Protein AF-G4WMX3-F1 (afdb_monomer_lite)

pLDDT: mean 87.72, std 11.26, range [29.7, 98.25]

Foldseek 3Di:
DDALVVLQPAKFKEKEWEFEDAARDTWIKIKIWIARAQQKIKIKMFIPRAADQWAVQVCQCVPPVVPQLRAHEDPLWASLQSRLPQQGKKKWKWWAWVVAKIKIKIWTWHDDRRYIYIYMYIYIPGGDCPDCGRVNFFDHKAKKKWKWADDDQFIKIWIWIWTAGPLLFIIIITMIMTMHRSDPDRGDTTHIWMKIKDKDWDDDPPDPGHIIMIMMGIYIGGPDDDDDPALVSLQPAKFKEWEWEFEDAPRDTWIKIKIKIARAAQKIKIKMFIPRAADQWAVQVCPCVPPVPVQSRAHEDPQWPSQQSRLPQQGKKKWKWWAWVVAKIKIKIWTWHDDRRYIYIYMYIYIPGGDCPDCGRVNQWDHKAKWKWKWADDDQAIKIWTWIWTAGNVRDIIIITMIMDMHRSDPDRGDYTHIWMKTKDKDWDDDPPDPGNMIMMMMGIYIDHPDPPPPDPALVVLQPAKFKEKEWEFEDAANDTWIKIKIKIARAAQKIKIKMFIPRAADQWAVQVCQCVPPVVPQLRAAEDPQWASQQSRLPQQGKKKWKWKAWVVAKIKIKIWTWHDDRRYIYIYMYIYIDGGDCPDCGRVNQWDHKAKKKWKWADDDQAIKIWIWIWTAGNVRDIIIITMIMDMHRSDPDRTDYTHIWIKIKDKDWDDDPPDPGNMIIIMMGIYIDGPCVCDQLVVLQPAKFKEWEWEFEDAANDTWIKIKIKIARAAQKIKIKMFIPRFADQWAVQVCQCVPPVVPQSRAHEDPQWASQQSRLPQQGKKKWKWKDKDVAKIKIKIWTWHDDRRYIYIYMYIYIDGGDCPDCGRVNFFDHKAKKKWKWADDDQGIKIWIWIWTQGPSNHIIIMTMIMDMHRRDPDRGDTTHIWMKIKGKDWDDDPPDPGHIIMIMMGMYIDHPNPD

InterPro domains:
  IPR000786 Green fluorescent protein, GFP [PR01229] (683-707)
  IPR000786 Green fluorescent protein, GFP [PR01229] (763-785)
  IPR000786 Green fluorescent protein, GFP [PR01229] (847-866)
  IPR000786 Green fluorescent protein, GFP [PR01229] (867-885)
  IPR000786 Green fluorescent protein, GFP [PR01229] (888-906)
  IPR009017 Green fluorescent protein [G3DSA:2.40.155.10] (1-144)
  IPR009017 Green fluorescent protein [G3DSA:2.40.155.10] (228-454)
  IPR009017 Green fluorescent protein [G3DSA:2.40.155.10] (455-681)
  IPR009017 Green fluorescent protein [G3DSA:2.40.155.10] (682-905)
  IPR009017 Green fluorescent protein [SSF54511] (4-222)
  IPR009017 Green fluorescent protein [SSF54511] (230-448)
  IPR009017 Green fluorescent protein [SSF54511] (458-677)
  IPR009017 Green fluorescent protein [SSF54511] (677-902)
  IPR011584 Green fluorescent protein-related [PF01353] (12-222)
  IPR011584 Green fluorescent protein-related [PF01353] (239-447)
  IPR011584 Green fluorescent protein-related [PF01353] (467-678)
  IPR011584 Green fluorescent protein-related [PF01353] (692-901)

Radius of gyration: 36.63 Å; chains: 1; bounding box: 91×90×98 Å

Organism: NCBI:txid1088796

Sequence (906 aa):
METGRALFSKPMTCQTEIDGEINGNKFKVVGNGDSPGGGDFSIHAYCTTGELPMSWVVLGSPLQYGFHMFSGYPDDIIHYFQECFPEGYILTRSLRFEYDGTLTTTHHYSLEGNCVKAKVTLKGEGFDPNGPTMTKEFEEQHPSQVQIFPHGSGIRLLSNVVFKKKDGTTQLALQDCSVKPLGSRDVPLPNVHFLRTQIIQKKDDSDKRDHVVQREIAIAEHPFLVDNTRGRALFSNSMTSKTEIDGEINGKKFKVVGEGDSPGGGDFTIRAYCTTGELPMSWVVMGSPLQYGFHMLSHYPDDIVHYFQECFPEGYTLTRKLRFEGDGTLTTHHRYELAGTCVKAKVSLTGESFDPSGPTMTKTFVEQLPNQVQVFPHADGIRLLSDVVFVKNDGTTQIAHQDCSVKPLATRKITLPRFHFLHTQISQWKDRSDKRDHVVQREVSKAELPFLVENAVQGRALFSNPMTSKTEIDGEINGKKFKVVGEGDSPGGGDFTMHAYCTTGELPMSWVVMGSPLQYGFHMFSHYPDEIVHYFQECFPEGYTLTRTLRFEGDGTLTTHHQYQLAGTCVKAKVSLKGESFDLNGPTMTKTFVEQLPSQVQVFPHADGIRLLSDVVFVKNDGTTQIAYQDCTVKPLGTRKISLPEFHFLHVQISQRKDSSDPRDHVVQREVAKAQHAVMVKTGRALFSKPMTSKTDIDGEINGQKFRVIGEGKSPGGGDYTMNAYCASGKLPMSWVVLGSPLQYGFHMFAHYPEDIIHFFEECFPEGYTLTRTLRFENDGTLTTHHKYELIGTCMEAKVTLNGVGFDPDGPTMTDGFVEQLAGQMLIYPYGDGIRLVSTVLYVKKDGSTQVGFQDSKLVPVGKRKITQPKVHFVLTQILQKKDASDKRDHVIQREVSRAWYAEHV

Structure (mmCIF, N/CA/C/O backbone):
data_AF-G4WMX3-F1
#
_entry.id   AF-G4WMX3-F1
#
loop_
_atom_site.group_PDB
_atom_site.id
_atom_site.type_symbol
_atom_site.label_atom_id
_atom_site.label_alt_id
_atom_site.label_comp_id
_atom_site.label_asym_id
_atom_site.label_entity_id
_atom_site.label_seq_id
_atom_site.pdbx_PDB_ins_code
_atom_site.Cartn_x
_atom_site.Cartn_y
_atom_site.Cartn_z
_atom_site.occupancy
_atom_site.B_iso_or_equiv
_atom_site.auth_seq_id
_atom_site.auth_comp_id
_atom_site.auth_asym_id
_atom_site.auth_atom_id
_atom_site.pdbx_PDB_model_num
ATOM 1 N N . MET A 1 1 ? 33.085 -16.178 -13.988 1.00 50.34 1 MET A N 1
ATOM 2 C CA . MET A 1 1 ? 32.169 -17.153 -14.614 1.00 50.34 1 MET A CA 1
ATOM 3 C C . MET A 1 1 ? 31.300 -16.378 -15.581 1.00 50.34 1 MET A C 1
ATOM 5 O O . MET A 1 1 ? 30.995 -15.230 -15.275 1.00 50.34 1 MET A O 1
ATOM 9 N N . GLU A 1 2 ? 30.987 -16.941 -16.746 1.00 58.97 2 GLU A N 1
ATOM 10 C CA . GLU A 1 2 ? 29.976 -16.354 -17.635 1.00 58.97 2 GLU A CA 1
ATOM 11 C C . GLU A 1 2 ? 28.640 -16.261 -16.881 1.00 58.97 2 GLU A C 1
ATOM 13 O O . GLU A 1 2 ? 28.331 -17.144 -16.080 1.00 58.97 2 GLU A O 1
ATOM 18 N N . THR A 1 3 ? 27.889 -15.172 -17.068 1.00 75.94 3 THR A N 1
ATOM 19 C CA . THR A 1 3 ? 26.543 -15.045 -16.489 1.00 75.94 3 THR A CA 1
ATOM 20 C C . THR A 1 3 ? 25.619 -16.084 -17.113 1.00 75.94 3 THR A C 1
ATOM 22 O O . THR A 1 3 ? 25.857 -16.527 -18.242 1.00 75.94 3 THR A O 1
ATOM 25 N N . GLY A 1 4 ? 24.540 -16.444 -16.415 1.00 80.62 4 GLY A N 1
ATOM 26 C CA . GLY A 1 4 ? 23.550 -17.374 -16.953 1.00 80.62 4 GLY A CA 1
ATOM 27 C C . GLY A 1 4 ? 23.079 -16.948 -18.342 1.00 80.62 4 GLY A C 1
ATOM 28 O O . GLY A 1 4 ? 23.112 -17.728 -19.288 1.00 80.62 4 GLY A O 1
ATOM 29 N N . ARG A 1 5 ? 22.788 -15.656 -18.514 1.00 83.44 5 ARG A N 1
ATOM 30 C CA . ARG A 1 5 ? 22.384 -15.066 -19.796 1.00 83.44 5 ARG A CA 1
ATOM 31 C C . ARG A 1 5 ? 23.387 -15.248 -20.942 1.00 83.44 5 ARG A C 1
ATOM 33 O O . ARG A 1 5 ? 22.982 -15.419 -22.091 1.00 83.44 5 ARG A O 1
ATOM 40 N N . ALA A 1 6 ? 24.689 -15.239 -20.656 1.00 86.12 6 ALA A N 1
ATOM 41 C CA . ALA A 1 6 ? 25.714 -15.450 -21.676 1.00 86.12 6 ALA A CA 1
ATOM 42 C C . ALA A 1 6 ? 25.691 -16.889 -22.225 1.00 86.12 6 ALA A C 1
ATOM 44 O O . ALA A 1 6 ? 25.857 -17.076 -23.434 1.00 86.12 6 ALA A O 1
ATOM 45 N N . LEU A 1 7 ? 25.395 -17.884 -21.376 1.00 87.69 7 LEU A N 1
ATOM 46 C CA . LEU A 1 7 ? 25.299 -19.297 -21.774 1.00 87.69 7 LEU A CA 1
ATOM 47 C C . LEU A 1 7 ? 24.180 -19.544 -22.797 1.00 87.69 7 LEU A C 1
ATOM 49 O O . LEU A 1 7 ? 24.335 -20.376 -23.686 1.00 87.69 7 LEU A O 1
ATOM 53 N N . PHE A 1 8 ? 23.083 -18.788 -22.709 1.00 90.06 8 PHE A N 1
ATOM 54 C CA . PHE A 1 8 ? 21.906 -18.920 -23.581 1.00 90.06 8 PHE A CA 1
ATOM 55 C C . PHE A 1 8 ? 21.890 -17.919 -24.750 1.00 90.06 8 PHE A C 1
ATOM 57 O O . PHE A 1 8 ? 20.877 -17.767 -25.427 1.00 90.06 8 PHE A O 1
ATOM 64 N N . SER A 1 9 ? 23.008 -17.238 -25.022 1.00 85.81 9 SER A N 1
ATOM 65 C CA . SER A 1 9 ? 23.130 -16.294 -26.149 1.00 85.81 9 SER A CA 1
ATOM 66 C C . SER A 1 9 ? 23.208 -16.967 -27.530 1.00 85.81 9 SER A C 1
ATOM 68 O O . SER A 1 9 ? 23.192 -16.288 -28.557 1.00 85.81 9 SER A O 1
ATOM 70 N N . LYS A 1 10 ? 23.314 -18.300 -27.566 1.00 85.81 10 LYS A N 1
ATOM 71 C CA . LYS A 1 10 ? 23.402 -19.130 -28.774 1.00 85.81 10 LYS A CA 1
ATOM 72 C C . LYS A 1 10 ? 22.276 -20.168 -28.777 1.00 85.81 10 LYS A C 1
ATOM 74 O O . LYS A 1 10 ? 21.759 -20.473 -27.704 1.00 85.81 10 LYS A O 1
ATOM 79 N N . PRO A 1 11 ? 21.932 -20.752 -29.940 1.00 91.25 11 PRO A N 1
ATOM 80 C CA . PRO A 1 11 ? 20.969 -21.843 -30.007 1.00 91.25 11 PRO A CA 1
ATOM 81 C C . PRO A 1 11 ? 21.332 -22.997 -29.067 1.00 91.25 11 PRO A C 1
ATOM 83 O O . PRO A 1 11 ? 22.486 -23.438 -29.022 1.00 91.25 11 PRO A O 1
ATOM 86 N N . MET A 1 12 ? 20.331 -23.490 -28.344 1.00 94.00 12 MET A N 1
ATOM 87 C CA . MET A 1 12 ? 20.460 -24.548 -27.343 1.00 94.00 12 MET A CA 1
ATOM 88 C C . MET A 1 12 ? 19.617 -25.755 -27.734 1.00 94.00 12 MET A C 1
ATOM 90 O O . MET A 1 12 ? 18.603 -25.632 -28.416 1.00 94.00 12 MET A O 1
ATOM 94 N N . THR A 1 13 ? 20.020 -26.930 -27.261 1.00 95.25 13 THR A N 1
ATOM 95 C CA . THR A 1 13 ? 19.205 -28.149 -27.352 1.00 95.25 13 THR A CA 1
ATOM 96 C C . THR A 1 13 ? 18.626 -28.497 -25.989 1.00 95.25 13 THR A C 1
ATOM 98 O O . THR A 1 13 ? 19.127 -28.042 -24.954 1.00 95.25 13 THR A O 1
ATOM 101 N N . CYS A 1 14 ? 17.573 -29.307 -25.962 1.00 93.81 14 CYS A N 1
ATOM 102 C CA . CYS A 1 14 ? 17.034 -29.847 -24.728 1.00 93.81 14 CYS A CA 1
ATOM 103 C C . CYS A 1 14 ? 16.668 -31.325 -24.832 1.00 93.81 14 CYS A C 1
ATOM 105 O O . CYS A 1 14 ? 16.343 -31.849 -25.900 1.00 93.81 14 CYS A O 1
ATOM 107 N N . GLN A 1 15 ? 16.713 -31.997 -23.687 1.00 95.44 15 GLN A N 1
ATOM 108 C CA . GLN A 1 15 ? 16.208 -33.350 -23.516 1.00 95.44 15 GLN A CA 1
ATOM 109 C C . GLN A 1 15 ? 15.372 -33.435 -22.252 1.00 95.44 15 GLN A C 1
ATOM 111 O O . GLN A 1 15 ? 15.766 -32.907 -21.214 1.00 95.44 15 GLN A O 1
ATOM 116 N N . THR A 1 16 ? 14.242 -34.125 -22.343 1.00 94.94 16 THR A N 1
ATOM 117 C CA . THR A 1 16 ? 13.321 -34.332 -21.226 1.00 94.94 16 THR A CA 1
ATOM 118 C C . THR A 1 16 ? 13.091 -35.814 -21.012 1.00 94.94 16 THR A C 1
ATOM 120 O O . THR A 1 16 ? 12.809 -36.537 -21.965 1.00 94.94 16 THR A O 1
ATOM 123 N N . GLU A 1 17 ? 13.152 -36.247 -19.760 1.00 96.88 17 GLU A N 1
ATOM 124 C CA . GLU A 1 17 ? 12.736 -37.573 -19.314 1.00 96.88 17 GLU A CA 1
ATOM 125 C C . GLU A 1 17 ? 11.679 -37.404 -18.220 1.00 96.88 17 GLU A C 1
ATOM 127 O O . GLU A 1 17 ? 11.943 -36.776 -17.194 1.00 96.88 17 GLU A O 1
ATOM 132 N N . ILE A 1 18 ? 10.480 -37.947 -18.439 1.00 97.31 18 ILE A N 1
ATOM 133 C CA . ILE A 1 18 ? 9.383 -37.929 -17.466 1.00 97.31 18 ILE A CA 1
ATOM 134 C C . ILE A 1 18 ? 9.131 -39.350 -16.973 1.00 97.31 18 ILE A C 1
ATOM 136 O O . ILE A 1 18 ? 8.742 -40.215 -17.759 1.00 97.31 18 ILE A O 1
ATOM 140 N N . ASP A 1 19 ? 9.289 -39.555 -15.669 1.00 97.81 19 ASP A N 1
ATOM 141 C CA . ASP A 1 19 ? 8.781 -40.713 -14.937 1.00 97.81 19 ASP A CA 1
ATOM 142 C C . ASP A 1 19 ? 7.435 -40.333 -14.305 1.00 97.81 19 ASP A C 1
ATOM 144 O O . ASP A 1 19 ? 7.376 -39.541 -13.358 1.00 97.81 19 ASP A O 1
ATOM 148 N N . GLY A 1 20 ? 6.344 -40.855 -14.870 1.00 97.31 20 GLY A N 1
ATOM 149 C CA . GLY A 1 20 ? 4.984 -40.449 -14.533 1.00 97.31 20 GLY A CA 1
ATOM 150 C C . GLY A 1 20 ? 4.131 -41.564 -13.939 1.00 97.31 20 GLY A C 1
ATOM 151 O O . GLY A 1 20 ? 4.250 -42.732 -14.307 1.00 97.31 20 GLY A O 1
ATOM 152 N N . GLU A 1 21 ? 3.220 -41.186 -13.049 1.00 97.69 21 GLU A N 1
ATOM 153 C CA . GLU A 1 21 ? 2.125 -42.025 -12.567 1.00 97.69 21 GLU A CA 1
ATOM 154 C C . GLU A 1 21 ? 0.836 -41.198 -12.514 1.00 97.69 21 GLU A C 1
ATOM 156 O O . GLU A 1 21 ? 0.836 -40.105 -11.954 1.00 97.69 21 GLU A O 1
ATOM 161 N N . ILE A 1 22 ? -0.268 -41.699 -13.075 1.00 96.88 22 ILE A N 1
ATOM 162 C CA . ILE A 1 22 ? -1.593 -41.070 -12.956 1.00 96.88 22 ILE A CA 1
ATOM 163 C C . ILE A 1 22 ? -2.653 -42.104 -12.584 1.00 96.88 22 ILE A C 1
ATOM 165 O O . ILE A 1 22 ? -2.822 -43.110 -13.276 1.00 96.88 22 ILE A O 1
ATOM 169 N N . ASN A 1 23 ? -3.349 -41.881 -11.465 1.00 95.06 23 ASN A N 1
ATOM 170 C CA . ASN A 1 23 ? -4.307 -42.834 -10.890 1.00 95.06 23 ASN A CA 1
ATOM 171 C C . ASN A 1 23 ? -3.745 -44.275 -10.810 1.00 95.06 23 ASN A C 1
ATOM 173 O O . ASN A 1 23 ? -4.431 -45.244 -11.130 1.00 95.06 23 ASN A O 1
ATOM 177 N N . GLY A 1 24 ? -2.468 -44.418 -10.440 1.00 93.62 24 GLY A N 1
ATOM 178 C CA . GLY A 1 24 ? -1.765 -45.705 -10.364 1.00 93.62 24 GLY A CA 1
ATOM 179 C C . GLY A 1 24 ? -1.206 -46.243 -11.692 1.00 93.62 24 GLY A C 1
ATOM 180 O O . GLY A 1 24 ? -0.437 -47.204 -11.675 1.00 93.62 24 GLY A O 1
ATOM 181 N N . ASN A 1 25 ? -1.523 -45.633 -12.841 1.00 95.81 25 ASN A N 1
ATOM 182 C CA . ASN A 1 25 ? -0.978 -46.029 -14.143 1.00 95.81 25 ASN A CA 1
ATOM 183 C C . ASN A 1 25 ? 0.388 -45.379 -14.370 1.00 95.81 25 ASN A C 1
ATOM 185 O O . ASN A 1 25 ? 0.482 -44.161 -14.528 1.00 95.81 25 ASN A O 1
ATOM 189 N N . LYS A 1 26 ? 1.445 -46.195 -14.404 1.00 97.50 26 LYS A N 1
ATOM 190 C CA . LYS A 1 26 ? 2.820 -45.732 -14.629 1.00 97.50 26 LYS A CA 1
ATOM 191 C C . LYS A 1 26 ? 3.130 -45.599 -16.112 1.00 97.50 26 LYS A C 1
ATOM 193 O O . LYS A 1 26 ? 2.776 -46.472 -16.900 1.00 97.50 26 LYS A O 1
ATOM 198 N N . PHE A 1 27 ? 3.853 -44.547 -16.472 1.00 97.62 27 PHE A N 1
ATOM 199 C CA . PHE A 1 27 ? 4.292 -44.289 -17.836 1.00 97.62 27 PHE A CA 1
ATOM 200 C C . PHE A 1 27 ? 5.648 -43.578 -17.865 1.00 97.62 27 PHE A C 1
ATOM 202 O O . PHE A 1 27 ? 6.068 -42.965 -16.883 1.00 97.62 27 PHE A O 1
ATOM 209 N N . LYS A 1 28 ? 6.333 -43.650 -19.009 1.00 97.81 28 LYS A N 1
ATOM 210 C CA . LYS A 1 28 ? 7.567 -42.897 -19.262 1.00 97.81 28 LYS A CA 1
ATOM 211 C C . LYS A 1 28 ? 7.482 -42.130 -20.574 1.00 97.81 28 LYS A C 1
ATOM 213 O O . LYS A 1 28 ? 7.001 -42.669 -21.571 1.00 97.81 28 LYS A O 1
ATOM 218 N N . VAL A 1 29 ? 7.972 -40.893 -20.584 1.00 97.94 29 VAL A N 1
ATOM 219 C CA . VAL A 1 29 ? 8.059 -40.042 -21.784 1.00 97.94 29 VAL A CA 1
ATOM 220 C C . VAL A 1 29 ? 9.487 -39.552 -21.963 1.00 97.94 29 VAL A C 1
ATOM 222 O O . VAL A 1 29 ? 10.124 -39.136 -20.998 1.00 97.94 29 VAL A O 1
ATOM 225 N N . VAL A 1 30 ? 9.976 -39.585 -23.201 1.00 97.06 30 VAL A N 1
ATOM 226 C CA . VAL A 1 30 ? 11.268 -39.004 -23.583 1.00 97.06 30 VAL A CA 1
ATOM 227 C C . VAL A 1 30 ? 11.038 -37.974 -24.677 1.00 97.06 30 VAL A C 1
ATOM 229 O O . VAL A 1 30 ? 10.304 -38.246 -25.626 1.00 97.06 30 VAL A O 1
ATOM 232 N N . GLY A 1 31 ? 11.672 -36.809 -24.560 1.00 95.69 31 GLY A N 1
ATOM 233 C CA . GLY A 1 31 ? 11.604 -35.740 -25.549 1.00 95.69 31 GLY A CA 1
ATOM 234 C C . GLY A 1 31 ? 12.968 -35.171 -25.908 1.00 95.69 31 GLY A C 1
ATOM 235 O O . GLY A 1 31 ? 13.834 -35.044 -25.046 1.00 95.69 31 GLY A O 1
ATOM 236 N N . ASN A 1 32 ? 13.146 -34.819 -27.180 1.00 95.88 32 ASN A N 1
ATOM 237 C CA . ASN A 1 32 ? 14.310 -34.090 -27.684 1.00 95.88 32 ASN A CA 1
ATOM 238 C C . ASN A 1 32 ? 13.833 -32.817 -28.373 1.00 95.88 32 ASN A C 1
ATOM 240 O O . ASN A 1 32 ? 12.857 -32.855 -29.125 1.00 95.88 32 ASN A O 1
ATOM 244 N N . GLY A 1 33 ? 14.507 -31.705 -28.114 1.00 93.81 33 GLY A N 1
ATOM 245 C CA . GLY A 1 33 ? 14.102 -30.408 -28.623 1.00 93.81 33 GLY A CA 1
ATOM 246 C C . GLY A 1 33 ? 15.256 -29.444 -28.820 1.00 93.81 33 GLY A C 1
ATOM 247 O O . GLY A 1 33 ? 16.413 -29.735 -28.501 1.00 93.81 33 GLY A O 1
ATOM 248 N N . ASP A 1 34 ? 14.912 -28.281 -29.346 1.00 93.00 34 ASP A N 1
ATOM 249 C CA . ASP A 1 34 ? 15.830 -27.192 -29.626 1.00 93.00 34 ASP A CA 1
ATOM 250 C C . ASP A 1 34 ? 15.157 -25.830 -29.432 1.00 93.00 34 ASP A C 1
ATOM 252 O O . ASP A 1 34 ? 13.932 -25.686 -29.498 1.00 93.00 34 ASP A O 1
ATOM 256 N N . SER A 1 35 ? 15.986 -24.830 -29.142 1.00 92.44 35 SER A N 1
ATOM 257 C CA . SER A 1 35 ? 15.599 -23.430 -29.069 1.00 92.44 35 SER A CA 1
ATOM 258 C C . SER A 1 35 ? 16.606 -22.586 -29.849 1.00 92.44 35 SER A C 1
ATOM 260 O O . SER A 1 35 ? 17.789 -22.555 -29.485 1.00 92.44 35 SER A O 1
ATOM 262 N N . PRO A 1 36 ? 16.171 -21.850 -30.887 1.00 86.06 36 PRO A N 1
ATOM 263 C CA . PRO A 1 36 ? 17.003 -20.836 -31.531 1.00 86.06 36 PRO A CA 1
ATOM 264 C C . PRO A 1 36 ? 17.251 -19.599 -30.644 1.00 86.06 36 PRO A C 1
ATOM 266 O O . PRO A 1 36 ? 18.064 -18.753 -31.013 1.00 86.06 36 PRO A O 1
ATOM 269 N N . GLY A 1 37 ? 16.586 -19.494 -29.487 1.00 82.12 37 GLY A N 1
ATOM 270 C CA . GLY A 1 37 ? 16.586 -18.325 -28.607 1.00 82.12 37 GLY A CA 1
ATOM 271 C C . GLY A 1 37 ? 15.388 -17.399 -28.847 1.00 82.12 37 GLY A C 1
ATOM 272 O O . GLY A 1 37 ? 14.542 -17.643 -29.705 1.00 82.12 37 GLY A O 1
ATOM 273 N N . GLY A 1 38 ? 15.297 -16.321 -28.063 1.00 77.44 38 GLY A N 1
ATOM 274 C CA . GLY A 1 38 ? 14.273 -15.283 -28.248 1.00 77.44 38 GLY A CA 1
ATOM 275 C C . GLY A 1 38 ? 12.843 -15.680 -27.859 1.00 77.44 38 GLY A C 1
ATOM 276 O O . GLY A 1 38 ? 11.910 -14.985 -28.247 1.00 77.44 38 GLY A O 1
ATOM 277 N N . GLY A 1 39 ? 12.659 -16.758 -27.093 1.00 86.19 39 GLY A N 1
ATOM 278 C CA . GLY A 1 39 ? 11.340 -17.204 -26.642 1.00 86.19 39 GLY A CA 1
ATOM 279 C C . GLY A 1 39 ? 10.690 -18.294 -27.483 1.00 86.19 39 GLY A C 1
ATOM 280 O O . GLY A 1 39 ? 9.585 -18.691 -27.143 1.00 86.19 39 GLY A O 1
ATOM 281 N N . ASP A 1 40 ? 11.337 -18.783 -28.542 1.00 87.75 40 ASP A N 1
ATOM 282 C CA . ASP A 1 40 ? 10.828 -19.868 -29.391 1.00 87.75 40 ASP A CA 1
ATOM 283 C C . ASP A 1 40 ? 11.561 -21.176 -29.080 1.00 87.75 40 ASP A C 1
ATOM 285 O O . ASP A 1 40 ? 12.796 -21.203 -28.998 1.00 87.75 40 ASP A O 1
ATOM 289 N N . PHE A 1 41 ? 10.817 -22.264 -28.894 1.00 89.56 41 PHE A N 1
ATOM 290 C CA . PHE A 1 41 ? 11.403 -23.588 -28.728 1.00 89.56 41 PHE A CA 1
ATOM 291 C C . PHE A 1 41 ? 10.434 -24.717 -29.079 1.00 89.56 41 PHE A C 1
ATOM 293 O O . PHE A 1 41 ? 9.217 -24.618 -28.919 1.00 89.56 41 PHE A O 1
ATOM 300 N N . SER A 1 42 ? 10.989 -25.827 -29.562 1.00 92.31 42 SER A N 1
ATOM 301 C CA . SER A 1 42 ? 10.233 -26.995 -30.020 1.00 92.31 42 SER A CA 1
ATOM 302 C C . SER A 1 42 ? 10.770 -28.281 -29.397 1.00 92.31 42 SER A C 1
ATOM 304 O O . SER A 1 42 ? 11.966 -28.405 -29.157 1.00 92.31 42 SER A O 1
ATOM 306 N N . ILE A 1 43 ? 9.891 -29.244 -29.124 1.00 94.94 43 ILE A N 1
ATOM 307 C CA . ILE A 1 43 ? 10.246 -30.572 -28.618 1.00 94.94 43 ILE A CA 1
ATOM 308 C C . ILE A 1 43 ? 9.414 -31.634 -29.332 1.00 94.94 43 ILE A C 1
ATOM 310 O O . ILE A 1 43 ? 8.209 -31.481 -29.528 1.00 94.94 43 ILE A O 1
ATOM 314 N N . HIS A 1 44 ? 10.058 -32.735 -29.696 1.00 96.56 44 HIS A N 1
ATOM 315 C CA . HIS A 1 44 ? 9.399 -33.960 -30.119 1.00 96.56 44 HIS A CA 1
ATOM 316 C C . HIS A 1 44 ? 9.517 -34.975 -28.980 1.00 96.56 44 HIS A C 1
ATOM 318 O O . HIS A 1 44 ? 10.625 -35.395 -28.635 1.00 96.56 44 HIS A O 1
ATOM 324 N N . ALA A 1 45 ? 8.385 -35.344 -28.380 1.00 96.81 45 ALA A N 1
ATOM 325 C CA . ALA A 1 45 ? 8.310 -36.274 -27.260 1.00 96.81 45 ALA A CA 1
ATOM 326 C C . ALA A 1 45 ? 7.435 -37.488 -27.577 1.00 96.81 45 ALA A C 1
ATOM 328 O O . ALA A 1 45 ? 6.427 -37.362 -28.260 1.00 96.81 45 ALA A O 1
ATOM 329 N N . TYR A 1 46 ? 7.800 -38.658 -27.058 1.00 97.44 46 TYR A N 1
ATOM 330 C CA . TYR A 1 46 ? 7.041 -39.898 -27.232 1.00 97.44 46 TYR A CA 1
ATOM 331 C C . TYR A 1 46 ? 7.031 -40.739 -25.957 1.00 97.44 46 TYR A C 1
ATOM 333 O O . TYR A 1 46 ? 7.956 -40.681 -25.140 1.00 97.44 46 TYR A O 1
ATOM 341 N N . CYS A 1 47 ? 5.968 -41.522 -25.775 1.00 97.44 47 CYS A N 1
ATOM 342 C CA . CYS A 1 47 ? 5.836 -42.436 -24.651 1.00 97.44 47 CYS A CA 1
ATOM 343 C C . CYS A 1 47 ? 6.613 -43.731 -24.933 1.00 97.44 47 CYS A C 1
ATOM 345 O O . CYS A 1 47 ? 6.413 -44.394 -25.950 1.00 97.44 47 CYS A O 1
ATOM 347 N N . THR A 1 48 ? 7.535 -44.098 -24.041 1.00 97.00 48 THR A N 1
ATOM 348 C CA . THR A 1 48 ? 8.376 -45.302 -24.194 1.00 97.00 48 THR A CA 1
ATOM 349 C C . THR A 1 48 ? 7.719 -46.558 -23.629 1.00 97.00 48 THR A C 1
ATOM 351 O O . THR A 1 48 ? 8.172 -47.666 -23.904 1.00 97.00 48 THR A O 1
ATOM 354 N N . THR A 1 49 ? 6.640 -46.401 -22.861 1.00 95.62 49 THR A N 1
ATOM 355 C CA . THR A 1 49 ? 5.892 -47.492 -22.217 1.00 95.62 49 THR A CA 1
ATOM 356 C C . THR A 1 49 ? 4.621 -47.889 -22.971 1.00 95.62 49 THR A C 1
ATOM 358 O O . THR A 1 49 ? 3.813 -48.638 -22.432 1.00 95.62 49 THR A O 1
ATOM 361 N N . GLY A 1 50 ? 4.442 -47.418 -24.208 1.00 93.94 50 GLY A N 1
ATOM 362 C CA . GLY A 1 50 ? 3.264 -47.694 -25.031 1.00 93.94 50 GLY A CA 1
ATOM 363 C C . GLY A 1 50 ? 2.383 -46.461 -25.190 1.00 93.94 50 GLY A C 1
ATOM 364 O O . GLY A 1 50 ? 2.881 -45.390 -25.519 1.00 93.94 50 GLY A O 1
ATOM 365 N N . GLU A 1 51 ? 1.078 -46.626 -24.993 1.00 95.75 51 GLU A N 1
ATOM 366 C CA . GLU A 1 51 ? 0.114 -45.528 -25.058 1.00 95.75 51 GLU A CA 1
ATOM 367 C C . GLU A 1 51 ? 0.145 -44.701 -23.764 1.00 95.75 51 GLU A C 1
ATOM 369 O O . GLU A 1 51 ? 0.153 -45.249 -22.658 1.00 95.75 51 GLU A O 1
ATOM 374 N N . LEU A 1 52 ? 0.148 -43.373 -23.887 1.00 96.88 52 LEU A N 1
ATOM 375 C CA . LEU A 1 52 ? 0.089 -42.470 -22.746 1.00 96.88 52 LEU A CA 1
ATOM 376 C C . LEU A 1 52 ? -1.284 -42.609 -22.054 1.00 96.88 52 LEU A C 1
ATOM 378 O O . LEU A 1 52 ? -2.305 -42.496 -22.731 1.00 96.88 52 LEU A O 1
ATOM 382 N N . PRO A 1 53 ? -1.364 -42.804 -20.724 1.00 96.31 53 PRO A N 1
ATOM 383 C CA . PRO A 1 53 ? -2.634 -43.056 -20.027 1.00 96.31 53 PRO A CA 1
ATOM 384 C C . PRO A 1 53 ? -3.508 -41.805 -19.818 1.00 96.31 53 PRO A C 1
ATOM 386 O O . PRO A 1 53 ? -4.534 -41.880 -19.151 1.00 96.31 53 PRO A O 1
ATOM 389 N N . MET A 1 54 ? -3.106 -40.651 -20.353 1.00 95.50 54 MET A N 1
ATOM 390 C CA . MET A 1 54 ? -3.815 -39.375 -20.238 1.00 95.50 54 MET A CA 1
ATOM 391 C C . MET A 1 54 ? -3.632 -38.535 -21.506 1.00 95.50 54 MET A C 1
ATOM 393 O O . MET A 1 54 ? -2.866 -38.908 -22.397 1.00 95.50 54 MET A O 1
ATOM 397 N N . SER A 1 55 ? -4.326 -37.400 -21.606 1.00 95.81 55 SER A N 1
ATOM 398 C CA . SER A 1 55 ? -4.173 -36.481 -22.741 1.00 95.81 55 SER A CA 1
ATOM 399 C C . SER A 1 55 ? -2.755 -35.899 -22.848 1.00 95.81 55 SER A C 1
ATOM 401 O O . SER A 1 55 ? -2.211 -35.382 -21.871 1.00 95.81 55 SER A O 1
ATOM 403 N N . TRP A 1 56 ? -2.194 -35.881 -24.063 1.00 96.00 56 TRP A N 1
ATOM 404 C CA . TRP A 1 56 ? -0.943 -35.170 -24.370 1.00 96.00 56 TRP A CA 1
ATOM 405 C C . TRP A 1 56 ? -1.037 -33.662 -24.122 1.00 96.00 56 TRP A C 1
ATOM 407 O O . TRP A 1 56 ? -0.034 -33.040 -23.770 1.00 96.00 56 TRP A O 1
ATOM 417 N N . VAL A 1 57 ? -2.235 -33.081 -24.226 1.00 94.00 57 VAL A N 1
ATOM 418 C CA . VAL A 1 57 ? -2.457 -31.650 -23.977 1.00 94.00 57 VAL A CA 1
ATOM 419 C C . VAL A 1 57 ? -2.139 -31.294 -22.522 1.00 94.00 57 VAL A C 1
ATOM 421 O O . VAL A 1 57 ? -1.523 -30.267 -22.256 1.00 94.00 57 VAL A O 1
ATOM 424 N N . VAL A 1 58 ? -2.441 -32.189 -21.574 1.00 93.31 58 VAL A N 1
ATOM 425 C CA . VAL A 1 58 ? -2.117 -32.007 -20.146 1.00 93.31 58 VAL A CA 1
ATOM 426 C C . VAL A 1 58 ? -0.606 -32.075 -19.890 1.00 93.31 58 VAL A C 1
ATOM 428 O O . VAL A 1 58 ? -0.103 -31.418 -18.979 1.00 93.31 58 VAL A O 1
ATOM 431 N N . LEU A 1 59 ? 0.147 -32.808 -20.724 1.00 91.62 59 LEU A N 1
ATOM 432 C CA . LEU A 1 59 ? 1.614 -32.789 -20.698 1.00 91.62 59 LEU A CA 1
ATOM 433 C C . LEU A 1 59 ? 2.221 -31.514 -21.294 1.00 91.62 59 LEU A C 1
ATOM 435 O O . LEU A 1 59 ? 3.430 -31.326 -21.154 1.00 91.62 59 LEU A O 1
ATOM 439 N N . GLY A 1 60 ? 1.414 -30.616 -21.868 1.00 86.19 60 GLY A N 1
ATOM 440 C CA . GLY A 1 60 ? 1.870 -29.330 -22.389 1.00 86.19 60 GLY A CA 1
ATOM 441 C C . GLY A 1 60 ? 2.745 -28.577 -21.393 1.00 86.19 60 GLY A C 1
ATOM 442 O O . GLY A 1 60 ? 3.884 -28.205 -21.705 1.00 86.19 60 GLY A O 1
ATOM 443 N N . SER A 1 61 ? 2.251 -28.439 -20.158 1.00 82.44 61 SER A N 1
ATOM 444 C CA . SER A 1 61 ? 2.975 -27.711 -19.121 1.00 82.44 61 SER A CA 1
ATOM 445 C C . SER A 1 61 ? 4.212 -28.469 -18.604 1.00 82.44 61 SER A C 1
ATOM 447 O O . SER A 1 61 ? 5.287 -27.873 -18.499 1.00 82.44 61 SER A O 1
ATOM 449 N N . PRO A 1 62 ? 4.132 -29.777 -18.287 1.00 82.19 62 PRO A N 1
ATOM 450 C CA . PRO A 1 62 ? 5.302 -30.574 -17.912 1.00 82.19 62 PRO A CA 1
ATOM 451 C C . PRO A 1 62 ? 6.386 -30.760 -18.994 1.00 82.19 62 PRO A C 1
ATOM 453 O O . PRO A 1 62 ? 7.527 -31.017 -18.629 1.00 82.19 62 PRO A O 1
ATOM 456 N N . LEU A 1 63 ? 6.076 -30.659 -20.291 1.00 80.12 63 LEU A N 1
ATOM 457 C CA . LEU A 1 63 ? 7.058 -30.880 -21.366 1.00 80.12 63 LEU A CA 1
ATOM 458 C C . LEU A 1 63 ? 7.848 -29.629 -21.749 1.00 80.12 63 LEU A C 1
ATOM 460 O O . LEU A 1 63 ? 9.046 -29.731 -21.988 1.00 80.12 63 LEU A O 1
ATOM 464 N N . GLN A 1 64 ? 7.197 -28.469 -21.850 1.00 65.50 64 GLN A N 1
ATOM 465 C CA . GLN A 1 64 ? 7.833 -27.259 -22.387 1.00 65.50 64 GLN A CA 1
ATOM 466 C C . GLN A 1 64 ? 7.638 -26.034 -21.516 1.00 65.50 64 GLN A C 1
ATOM 468 O O . GLN A 1 64 ? 8.617 -25.345 -21.260 1.00 65.50 64 GLN A O 1
ATOM 473 N N . TYR A 1 65 ? 6.468 -25.864 -20.900 1.00 59.88 65 TYR A N 1
ATOM 474 C CA . TYR A 1 65 ? 6.233 -24.771 -19.951 1.00 59.88 65 TYR A CA 1
ATOM 475 C C . TYR A 1 65 ? 7.109 -24.903 -18.688 1.00 59.88 65 TYR A C 1
ATOM 477 O O . TYR A 1 65 ? 6.970 -24.164 -17.729 1.00 59.88 65 TYR A O 1
ATOM 485 N N . GLY A 1 66 ? 7.984 -25.903 -18.585 1.00 57.75 66 GLY A N 1
ATOM 486 C CA . GLY A 1 66 ? 9.045 -25.962 -17.579 1.00 57.75 66 GLY A CA 1
ATOM 487 C C . GLY A 1 66 ? 10.395 -25.379 -18.040 1.00 57.75 66 GLY A C 1
ATOM 488 O O . GLY A 1 66 ? 11.224 -25.021 -17.198 1.00 57.75 66 GLY A O 1
ATOM 489 N N . PHE A 1 67 ? 10.596 -25.195 -19.348 1.00 79.69 67 PHE A N 1
ATOM 490 C CA . PHE A 1 67 ? 11.803 -24.652 -19.979 1.00 79.69 67 PHE A CA 1
ATOM 491 C C . PHE A 1 67 ? 11.786 -23.122 -20.072 1.00 79.69 67 PHE A C 1
ATOM 493 O O . PHE A 1 67 ? 12.166 -22.518 -21.077 1.00 79.69 67 PHE A O 1
ATOM 500 N N . HIS A 1 68 ? 11.386 -22.461 -18.987 1.00 88.88 68 HIS A N 1
ATOM 501 C CA . HIS A 1 68 ? 11.302 -21.006 -18.955 1.00 88.88 68 HIS A CA 1
ATOM 502 C C . HIS A 1 68 ? 12.644 -20.310 -19.232 1.00 88.88 68 HIS A C 1
ATOM 504 O O . HIS A 1 68 ? 12.625 -19.164 -19.672 1.00 88.88 68 HIS A O 1
ATOM 510 N N . MET A 1 69 ? 13.793 -20.987 -19.076 1.00 92.06 69 MET A N 1
ATOM 511 C CA . MET A 1 69 ? 15.111 -20.463 -19.471 1.00 92.06 69 MET A CA 1
ATOM 512 C C . MET A 1 69 ? 15.235 -20.128 -20.967 1.00 92.06 69 MET A C 1
ATOM 514 O O . MET A 1 69 ? 16.106 -19.340 -21.329 1.00 92.06 69 MET A O 1
ATOM 518 N N . PHE A 1 70 ? 14.370 -20.669 -21.833 1.00 92.56 70 PHE A N 1
ATOM 519 C CA . PHE A 1 70 ? 14.327 -20.323 -23.260 1.00 92.56 70 PHE A CA 1
ATOM 520 C C . PHE A 1 70 ? 13.409 -19.140 -23.592 1.00 92.56 70 PHE A C 1
ATOM 522 O O . PHE A 1 70 ? 13.410 -18.673 -24.730 1.00 92.56 70 PHE A O 1
ATOM 529 N N . SER A 1 71 ? 12.673 -18.612 -22.610 1.00 92.00 71 SER A N 1
ATOM 530 C CA . SER A 1 71 ? 11.787 -17.456 -22.791 1.00 92.00 71 SER A CA 1
ATOM 531 C C . SER A 1 71 ? 12.553 -16.202 -23.218 1.00 92.00 71 SER A C 1
ATOM 533 O O . SER A 1 71 ? 13.672 -15.959 -22.756 1.00 92.00 71 SER A O 1
ATOM 535 N N . GLY A 1 72 ? 11.923 -15.363 -24.040 1.00 89.50 72 GLY A N 1
ATOM 536 C CA . GLY A 1 72 ? 12.454 -14.061 -24.434 1.00 89.50 72 GLY A CA 1
ATOM 537 C C . GLY A 1 72 ? 12.255 -13.033 -23.323 1.00 89.50 72 GLY A C 1
ATOM 538 O O . GLY A 1 72 ? 11.118 -12.746 -22.962 1.00 89.50 72 GLY A O 1
ATOM 539 N N . TYR A 1 73 ? 13.342 -12.477 -22.787 1.00 89.88 73 TYR A N 1
ATOM 540 C CA . TYR A 1 73 ? 13.306 -11.466 -21.725 1.00 89.88 73 TYR A CA 1
ATOM 541 C C . TYR A 1 73 ? 13.842 -10.113 -22.218 1.00 89.88 73 TYR A C 1
ATOM 543 O O . TYR A 1 73 ? 14.920 -10.088 -22.823 1.00 89.88 73 TYR A O 1
ATOM 551 N N . PRO A 1 74 ? 13.141 -8.997 -21.933 1.00 80.69 74 PRO A N 1
ATOM 552 C CA . PRO A 1 74 ? 13.704 -7.653 -22.023 1.00 80.69 74 PRO A CA 1
ATOM 553 C C . PRO A 1 74 ? 14.975 -7.504 -21.179 1.00 80.69 74 PRO A C 1
ATOM 555 O O . PRO A 1 74 ? 15.133 -8.170 -20.156 1.00 80.69 74 PRO A O 1
ATOM 558 N N . ASP A 1 75 ? 15.874 -6.604 -21.585 1.00 78.81 75 ASP A N 1
ATOM 559 C CA . ASP A 1 75 ? 17.179 -6.439 -20.930 1.00 78.81 75 ASP A CA 1
ATOM 560 C C . ASP A 1 75 ? 17.101 -6.007 -19.466 1.00 78.81 75 ASP A C 1
ATOM 562 O O . ASP A 1 75 ? 17.999 -6.328 -18.688 1.00 78.81 75 ASP A O 1
ATOM 566 N N . ASP A 1 76 ? 16.028 -5.318 -19.103 1.00 76.38 76 ASP A N 1
ATOM 567 C CA . ASP A 1 76 ? 15.773 -4.744 -17.789 1.00 76.38 76 ASP A CA 1
ATOM 568 C C . ASP A 1 76 ? 14.968 -5.661 -16.852 1.00 76.38 76 ASP A C 1
ATOM 570 O O . ASP A 1 76 ? 14.767 -5.316 -15.685 1.00 76.38 76 ASP A O 1
ATOM 574 N N . ILE A 1 77 ? 14.538 -6.840 -17.318 1.00 83.06 77 ILE A N 1
ATOM 575 C CA . ILE A 1 77 ? 13.953 -7.882 -16.467 1.00 83.06 77 ILE A CA 1
ATOM 576 C C . ILE A 1 77 ? 15.006 -8.959 -16.219 1.00 83.06 77 ILE A C 1
ATOM 578 O O . ILE A 1 77 ? 15.569 -9.541 -17.146 1.00 83.06 77 ILE A O 1
ATOM 582 N N . ILE A 1 78 ? 15.247 -9.270 -14.947 1.00 88.94 78 ILE A N 1
ATOM 583 C CA . ILE A 1 78 ? 16.182 -10.329 -14.563 1.00 88.94 78 ILE A CA 1
ATOM 584 C C . ILE A 1 78 ? 15.628 -11.680 -15.030 1.00 88.94 78 ILE A C 1
ATOM 586 O O . ILE A 1 78 ? 14.560 -12.116 -14.595 1.00 88.94 78 ILE A O 1
ATOM 590 N N . HIS A 1 79 ? 16.373 -12.360 -15.902 1.00 93.00 79 HIS A N 1
ATOM 591 C CA . HIS A 1 79 ? 16.014 -13.687 -16.400 1.00 93.00 79 HIS A CA 1
ATOM 592 C C . HIS A 1 79 ? 16.416 -14.768 -15.394 1.00 93.00 79 HIS A C 1
ATOM 594 O O . HIS A 1 79 ? 17.406 -15.479 -15.568 1.00 93.00 79 HIS A O 1
ATOM 600 N N . TYR A 1 80 ? 15.650 -14.863 -14.307 1.00 93.50 80 TYR A N 1
ATOM 601 C CA . TYR A 1 80 ? 15.958 -15.721 -13.159 1.00 93.50 80 TYR A CA 1
ATOM 602 C C . TYR A 1 80 ? 16.311 -17.165 -13.551 1.00 93.50 80 TYR A C 1
ATOM 604 O O . TYR A 1 80 ? 17.265 -17.737 -13.031 1.00 93.50 80 TYR A O 1
ATOM 612 N N . PHE A 1 81 ? 15.581 -17.741 -14.511 1.00 94.56 81 PHE A N 1
ATOM 613 C CA . PHE A 1 81 ? 15.791 -19.118 -14.961 1.00 94.56 81 PHE A CA 1
ATOM 614 C C . PHE A 1 81 ? 17.157 -19.324 -15.611 1.00 94.56 81 PHE A C 1
ATOM 616 O O . PHE A 1 81 ? 17.805 -20.332 -15.341 1.00 94.56 81 PHE A O 1
ATOM 623 N N . GLN A 1 82 ? 17.594 -18.388 -16.461 1.00 93.38 82 GLN A N 1
ATOM 624 C CA . GLN A 1 82 ? 18.933 -18.433 -17.049 1.00 93.38 82 GLN A CA 1
ATOM 625 C C . GLN A 1 82 ? 19.988 -18.181 -15.984 1.00 93.38 82 GLN A C 1
ATOM 627 O O . GLN A 1 82 ? 20.985 -18.896 -15.944 1.00 93.38 82 GLN A O 1
ATOM 632 N N . GLU A 1 83 ? 19.747 -17.224 -15.086 1.00 92.56 83 GLU A N 1
ATOM 633 C CA . GLU A 1 83 ? 20.670 -16.930 -13.998 1.00 92.56 83 GLU A CA 1
ATOM 634 C C . GLU A 1 83 ? 20.883 -18.133 -13.079 1.00 92.56 83 GLU A C 1
ATOM 636 O O . GLU A 1 83 ? 21.964 -18.254 -12.534 1.00 92.56 83 GLU A O 1
ATOM 641 N N . CYS A 1 84 ? 19.972 -19.099 -12.955 1.00 93.44 84 CYS A N 1
ATOM 642 C CA . CYS A 1 84 ? 20.244 -20.336 -12.209 1.00 93.44 84 CYS A CA 1
ATOM 643 C C . CYS A 1 84 ? 21.315 -21.257 -12.838 1.00 93.44 84 CYS A C 1
ATOM 645 O O . CYS A 1 84 ? 21.797 -22.166 -12.165 1.00 93.44 84 CYS A O 1
ATOM 647 N N . PHE A 1 85 ? 21.723 -21.052 -14.092 1.00 92.88 85 PHE A N 1
ATOM 648 C CA . PHE A 1 85 ? 22.744 -21.866 -14.766 1.00 92.88 85 PHE A CA 1
ATOM 649 C C . PHE A 1 85 ? 24.168 -21.326 -14.557 1.00 92.88 85 PHE A C 1
ATOM 651 O O . PHE A 1 85 ? 24.335 -20.120 -14.366 1.00 92.88 85 PHE A O 1
ATOM 658 N N . PRO A 1 86 ? 25.203 -22.190 -14.607 1.00 91.69 86 PRO A N 1
ATOM 659 C CA . PRO A 1 86 ? 25.201 -23.581 -15.099 1.00 91.69 86 PRO A CA 1
ATOM 660 C C . PRO A 1 86 ? 24.655 -24.653 -14.139 1.00 91.69 86 PRO A C 1
ATOM 662 O O . PRO A 1 86 ? 24.362 -25.757 -14.590 1.00 91.69 86 PRO A O 1
ATOM 665 N N . GLU A 1 87 ? 24.498 -24.356 -12.850 1.00 92.19 87 GLU A N 1
ATOM 666 C CA . GLU A 1 87 ? 24.068 -25.321 -11.825 1.00 92.19 87 GLU A CA 1
ATOM 667 C C . GLU A 1 87 ? 22.635 -25.824 -12.052 1.00 92.19 87 GLU A C 1
ATOM 669 O O . GLU A 1 87 ? 22.329 -26.977 -11.753 1.00 92.19 87 GLU A O 1
ATOM 674 N N . GLY A 1 88 ? 21.780 -24.971 -12.613 1.00 93.69 88 GLY A N 1
ATOM 675 C CA . GLY A 1 88 ? 20.389 -25.266 -12.922 1.00 93.69 88 GLY A CA 1
ATOM 676 C C . GLY A 1 88 ? 19.449 -25.007 -11.745 1.00 93.69 88 GLY A C 1
ATOM 677 O O . GLY A 1 88 ? 19.802 -24.361 -10.754 1.00 93.69 88 GLY A O 1
ATOM 678 N N . TYR A 1 89 ? 18.212 -25.482 -11.863 1.00 95.19 89 TYR A N 1
ATOM 679 C CA . TYR A 1 89 ? 17.159 -25.221 -10.883 1.00 95.19 89 TYR A CA 1
ATOM 680 C C . TYR A 1 89 ? 16.194 -26.395 -10.731 1.00 95.19 89 TYR A C 1
ATOM 682 O O . TYR A 1 89 ? 16.068 -27.254 -11.608 1.00 95.19 89 TYR A O 1
ATOM 690 N N . ILE A 1 90 ? 15.484 -26.400 -9.604 1.00 94.88 90 ILE A N 1
ATOM 691 C CA . ILE A 1 90 ? 14.333 -27.267 -9.365 1.00 94.88 90 ILE A CA 1
ATOM 692 C C . ILE A 1 90 ? 13.068 -26.444 -9.559 1.00 94.88 90 ILE A C 1
ATOM 694 O O . ILE A 1 90 ? 12.950 -25.360 -8.987 1.00 94.88 90 ILE A O 1
ATOM 698 N N . LEU A 1 91 ? 12.121 -26.974 -10.330 1.00 95.00 91 LEU A N 1
ATOM 699 C CA . LEU A 1 91 ? 10.766 -26.439 -10.446 1.00 95.00 91 LEU A CA 1
ATOM 700 C C . LEU A 1 91 ? 9.783 -27.469 -9.897 1.00 95.00 91 LEU A C 1
ATOM 702 O O . LEU A 1 91 ? 9.696 -28.581 -10.413 1.00 95.00 91 LEU A O 1
ATOM 706 N N . THR A 1 92 ? 9.024 -27.103 -8.870 1.00 93.31 92 THR A N 1
ATOM 707 C CA . THR A 1 92 ? 7.850 -27.869 -8.433 1.00 93.31 92 THR A CA 1
ATOM 708 C C . THR A 1 92 ? 6.592 -27.190 -8.940 1.00 93.31 92 THR A C 1
ATOM 710 O O . THR A 1 92 ? 6.540 -25.965 -9.032 1.00 93.31 92 THR A O 1
ATOM 713 N N . ARG A 1 93 ? 5.581 -27.976 -9.301 1.00 93.31 93 ARG A N 1
ATOM 714 C CA . ARG A 1 93 ? 4.335 -27.480 -9.886 1.00 93.31 93 ARG A CA 1
ATOM 715 C C . ARG A 1 93 ? 3.155 -28.312 -9.431 1.00 93.31 93 ARG A C 1
ATOM 717 O O . ARG A 1 93 ? 3.260 -29.535 -9.391 1.00 93.31 93 ARG A O 1
ATOM 724 N N . SER A 1 94 ? 2.036 -27.644 -9.178 1.00 89.94 94 SER A N 1
ATOM 725 C CA . SER A 1 94 ? 0.711 -28.238 -9.027 1.00 89.94 94 SER A CA 1
ATOM 726 C C . SER A 1 94 ? -0.239 -27.638 -10.066 1.00 89.94 94 SER A C 1
ATOM 728 O O . SER A 1 94 ? -0.312 -26.418 -10.194 1.00 89.94 94 SER A O 1
ATOM 730 N N . LEU A 1 95 ? -0.944 -28.490 -10.811 1.00 89.56 95 LEU A N 1
ATOM 731 C CA . LEU A 1 95 ? -2.098 -28.147 -11.645 1.00 89.56 95 LEU A CA 1
ATOM 732 C C . LEU A 1 95 ? -3.333 -28.786 -11.020 1.00 89.56 95 LEU A C 1
ATOM 734 O O . LEU A 1 95 ? -3.468 -30.010 -11.031 1.00 89.56 95 LEU A O 1
ATOM 738 N N . ARG A 1 96 ? -4.233 -27.963 -10.487 1.00 82.88 96 ARG A N 1
ATOM 739 C CA . ARG A 1 96 ? -5.503 -28.409 -9.900 1.00 82.88 96 ARG A CA 1
ATOM 740 C C . ARG A 1 96 ? -6.622 -28.182 -10.900 1.00 82.88 96 ARG A C 1
ATOM 742 O O . ARG A 1 96 ? -6.947 -27.026 -11.166 1.00 82.88 96 ARG A O 1
ATOM 749 N N . PHE A 1 97 ? -7.171 -29.257 -11.455 1.00 81.75 97 PHE A N 1
ATOM 750 C CA . PHE A 1 97 ? -8.248 -29.182 -12.435 1.00 81.75 97 PHE A CA 1
ATOM 751 C C . PHE A 1 97 ? -9.578 -28.925 -11.730 1.00 81.75 97 PHE A C 1
ATOM 753 O O . PHE A 1 97 ? -9.873 -29.503 -10.684 1.00 81.75 97 PHE A O 1
ATOM 760 N N . GLU A 1 98 ? -10.384 -28.032 -12.292 1.00 64.81 98 GLU A N 1
ATOM 761 C CA . GLU A 1 98 ? -11.701 -27.733 -11.746 1.00 64.81 98 GLU A CA 1
ATOM 762 C C . GLU A 1 98 ? -12.588 -28.988 -11.799 1.00 64.81 98 GLU A C 1
ATOM 764 O O . GLU A 1 98 ? -12.721 -29.613 -12.855 1.00 64.81 98 GLU A O 1
ATOM 769 N N . TYR A 1 99 ? -13.160 -29.350 -10.644 1.00 73.12 99 TYR A N 1
ATOM 770 C CA . TYR A 1 99 ? -14.001 -30.539 -10.427 1.00 73.12 99 TYR A CA 1
ATOM 771 C C . TYR A 1 99 ? -13.370 -31.882 -10.840 1.00 73.12 99 TYR A C 1
ATOM 773 O O . TYR A 1 99 ? -14.095 -32.835 -11.112 1.00 73.12 99 TYR A O 1
ATOM 781 N N . ASP A 1 100 ? -12.041 -31.974 -10.878 1.00 85.25 100 ASP A N 1
ATOM 782 C CA . ASP A 1 100 ? -11.311 -33.173 -11.304 1.00 85.25 100 ASP A CA 1
ATOM 783 C C . ASP A 1 100 ? -10.000 -33.305 -10.496 1.00 85.25 100 ASP A C 1
ATOM 785 O O . ASP A 1 100 ? -9.831 -32.691 -9.436 1.00 85.25 100 ASP A O 1
ATOM 789 N N . GLY A 1 101 ? -9.078 -34.143 -10.962 1.00 87.69 101 GLY A N 1
ATOM 790 C CA . GLY A 1 101 ? -7.835 -34.458 -10.270 1.00 87.69 101 GLY A CA 1
ATOM 791 C C . GLY A 1 101 ? -6.805 -33.328 -10.190 1.00 87.69 101 GLY A C 1
ATOM 792 O O . GLY A 1 101 ? -6.953 -32.214 -10.696 1.00 87.69 101 GLY A O 1
ATOM 793 N N . THR A 1 102 ? -5.696 -33.638 -9.523 1.00 91.25 102 THR A N 1
ATOM 794 C CA . THR A 1 102 ? -4.534 -32.754 -9.397 1.00 91.25 102 THR A CA 1
ATOM 795 C C . THR A 1 102 ? -3.293 -33.431 -9.957 1.00 91.25 102 THR A C 1
ATOM 797 O O . THR A 1 102 ? -2.983 -34.573 -9.619 1.00 91.25 102 THR A O 1
ATOM 800 N N . LEU A 1 103 ? -2.551 -32.698 -10.784 1.00 95.56 103 LEU A N 1
ATOM 801 C CA . LEU A 1 103 ? -1.249 -33.096 -11.301 1.00 95.56 103 LEU A CA 1
ATOM 802 C C . LEU A 1 103 ? -0.150 -32.366 -10.529 1.00 95.56 103 LEU A C 1
ATOM 804 O O . LEU A 1 103 ? -0.144 -31.140 -10.467 1.00 95.56 103 LEU A O 1
ATOM 808 N N . THR A 1 104 ? 0.807 -33.100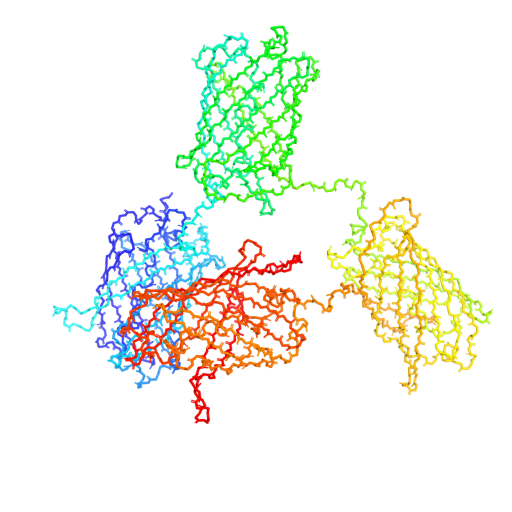 -9.975 1.00 95.19 104 THR A N 1
ATOM 809 C CA . THR A 1 104 ? 1.993 -32.537 -9.323 1.00 95.19 104 THR A CA 1
ATOM 810 C C . THR A 1 104 ? 3.244 -32.994 -10.053 1.00 95.19 104 THR A C 1
ATOM 812 O O . THR A 1 104 ? 3.380 -34.172 -10.383 1.00 95.19 104 THR A O 1
ATOM 815 N N . THR A 1 105 ? 4.173 -32.076 -10.309 1.00 96.12 105 THR A N 1
ATOM 816 C CA . THR A 1 105 ? 5.438 -32.393 -10.977 1.00 96.12 105 THR A CA 1
ATOM 817 C C . THR A 1 105 ? 6.623 -31.752 -10.281 1.00 96.12 105 THR A C 1
ATOM 819 O O . THR A 1 105 ? 6.534 -30.595 -9.869 1.00 96.12 105 THR A O 1
ATOM 822 N N . THR A 1 106 ? 7.745 -32.463 -10.246 1.00 96.31 106 THR A N 1
ATOM 823 C CA . THR A 1 106 ? 9.051 -31.938 -9.834 1.00 96.31 106 THR A CA 1
ATOM 824 C C . THR A 1 106 ? 10.024 -32.102 -10.986 1.00 96.31 106 THR A C 1
ATOM 826 O O . THR A 1 106 ? 10.214 -33.209 -11.481 1.00 96.31 106 THR A O 1
ATOM 829 N N . HIS A 1 107 ? 10.636 -31.002 -11.402 1.00 96.06 107 HIS A N 1
ATOM 830 C CA . HIS A 1 107 ? 11.571 -30.927 -12.513 1.00 96.06 107 HIS A CA 1
ATOM 831 C C . HIS A 1 107 ? 12.952 -30.591 -11.984 1.00 96.06 107 HIS A C 1
ATOM 833 O O . HIS A 1 107 ? 13.099 -29.636 -11.224 1.00 96.06 107 HIS A O 1
ATOM 839 N N . HIS A 1 108 ? 13.957 -31.326 -12.436 1.00 95.88 108 HIS A N 1
ATOM 840 C CA . HIS A 1 108 ? 15.361 -31.020 -12.217 1.00 95.88 108 HIS A CA 1
ATOM 841 C C . HIS A 1 108 ? 15.984 -30.619 -13.547 1.00 95.88 108 HIS A C 1
ATOM 843 O O . HIS A 1 108 ? 16.133 -31.465 -14.433 1.00 95.88 108 HIS A O 1
ATOM 849 N N . TYR A 1 109 ? 16.334 -29.341 -13.672 1.00 95.56 109 TYR A N 1
ATOM 850 C CA . TYR A 1 109 ? 17.016 -28.804 -14.842 1.00 95.56 109 TYR A CA 1
ATOM 851 C C . TYR A 1 109 ? 18.515 -28.731 -14.588 1.00 95.56 109 TYR A C 1
ATOM 853 O O . TYR A 1 109 ? 18.939 -28.169 -13.582 1.00 95.56 109 TYR A O 1
ATOM 861 N N . SER A 1 110 ? 19.310 -29.254 -15.515 1.00 93.75 110 SER A N 1
ATOM 862 C CA . SER A 1 110 ? 20.772 -29.158 -15.503 1.00 93.75 110 SER A CA 1
ATOM 863 C C . SER A 1 110 ? 21.308 -28.887 -16.906 1.00 93.75 110 SER A C 1
ATOM 865 O O . SER A 1 110 ? 20.600 -29.073 -17.898 1.00 93.75 110 SER A O 1
ATOM 867 N N . LEU A 1 111 ? 22.558 -28.438 -17.003 1.00 93.19 111 LEU A N 1
ATOM 868 C CA . LEU A 1 111 ? 23.212 -28.155 -18.279 1.00 93.19 111 LEU A CA 1
ATOM 869 C C . LEU A 1 111 ? 24.374 -29.122 -18.529 1.00 93.19 111 LEU A C 1
ATOM 871 O O . LEU A 1 111 ? 25.284 -29.233 -17.712 1.00 93.19 111 LEU A O 1
ATOM 875 N N . GLU A 1 112 ? 24.361 -29.787 -19.684 1.00 93.06 112 GLU A N 1
ATOM 876 C CA . GLU A 1 112 ? 25.456 -30.627 -20.176 1.00 93.06 112 GLU A CA 1
ATOM 877 C C . GLU A 1 112 ? 25.903 -30.117 -21.551 1.00 93.06 112 GLU A C 1
ATOM 879 O O . GLU A 1 112 ? 25.224 -30.315 -22.561 1.00 93.06 112 GLU A O 1
ATOM 884 N N . GLY A 1 113 ? 27.041 -29.420 -21.602 1.00 89.31 113 GLY A N 1
ATOM 885 C CA . GLY A 1 113 ? 27.488 -28.749 -22.825 1.00 89.31 113 GLY A CA 1
ATOM 886 C C . GLY A 1 113 ? 26.489 -27.673 -23.263 1.00 89.31 113 GLY A C 1
ATOM 887 O O . GLY A 1 113 ? 26.238 -26.731 -22.520 1.00 89.31 113 GLY A O 1
ATOM 888 N N . ASN A 1 114 ? 25.914 -27.819 -24.460 1.00 90.75 114 ASN A N 1
ATOM 889 C CA . ASN A 1 114 ? 24.853 -26.955 -24.999 1.00 90.75 114 ASN A CA 1
ATOM 890 C C . ASN A 1 114 ? 23.452 -27.605 -24.940 1.00 90.75 114 ASN A C 1
ATOM 892 O O . ASN A 1 114 ? 22.546 -27.207 -25.679 1.00 90.75 114 ASN A O 1
ATOM 896 N N . CYS A 1 115 ? 23.283 -28.636 -24.107 1.00 94.00 115 CYS A N 1
ATOM 897 C CA . CYS A 1 115 ? 22.032 -29.367 -23.941 1.00 94.00 115 CYS A CA 1
ATOM 898 C C . CYS A 1 115 ? 21.488 -29.190 -22.521 1.00 94.00 115 CYS A C 1
ATOM 900 O O . CYS A 1 115 ? 22.098 -29.644 -21.551 1.00 94.00 115 CYS A O 1
ATOM 902 N N . VAL A 1 116 ? 20.305 -28.591 -22.395 1.00 94.88 116 VAL A N 1
ATOM 903 C CA . VAL A 1 116 ? 19.556 -28.566 -21.132 1.00 94.88 116 VAL A CA 1
ATOM 904 C C . VAL A 1 116 ? 18.896 -29.928 -20.926 1.00 94.88 116 VAL A C 1
ATOM 906 O O . VAL A 1 116 ? 18.145 -30.393 -21.782 1.00 94.88 116 VAL A O 1
ATOM 909 N N . LYS A 1 117 ? 19.161 -30.582 -19.798 1.00 95.19 117 LYS A N 1
ATOM 910 C CA . LYS A 1 117 ? 18.499 -31.829 -19.398 1.00 95.19 117 LYS A CA 1
ATOM 911 C C . LYS A 1 117 ? 17.404 -31.517 -18.388 1.00 95.19 117 LYS A C 1
ATOM 913 O O . LYS A 1 117 ? 17.656 -30.797 -17.427 1.00 95.19 117 LYS A O 1
ATOM 918 N N . ALA A 1 118 ? 16.225 -32.093 -18.581 1.00 94.81 118 ALA A N 1
ATOM 919 C CA . ALA A 1 118 ? 15.118 -32.051 -17.640 1.00 94.81 118 ALA A CA 1
ATOM 920 C C . ALA A 1 118 ? 14.768 -33.472 -17.194 1.00 94.81 118 ALA A C 1
ATOM 922 O O . ALA A 1 118 ? 14.359 -34.302 -18.007 1.00 94.81 118 ALA A O 1
ATOM 923 N N . LYS A 1 119 ? 14.916 -33.750 -15.898 1.00 96.25 119 LYS A N 1
ATOM 924 C CA . LYS A 1 119 ? 14.397 -34.973 -15.273 1.00 96.25 119 LYS A CA 1
ATOM 925 C C . LYS A 1 119 ? 13.149 -34.630 -14.483 1.00 96.25 119 LYS A C 1
ATOM 927 O O . LYS A 1 119 ? 13.212 -33.801 -13.574 1.00 96.25 119 LYS A O 1
ATOM 932 N N . VAL A 1 120 ? 12.029 -35.249 -14.829 1.00 96.69 120 VAL A N 1
ATOM 933 C CA . VAL A 1 120 ? 10.715 -34.902 -14.290 1.00 96.69 120 VAL A CA 1
ATOM 934 C C . VAL A 1 120 ? 10.099 -36.110 -13.603 1.00 96.69 120 VAL A C 1
ATOM 936 O O . VAL A 1 120 ? 9.969 -37.177 -14.193 1.00 96.69 120 VAL A O 1
ATOM 939 N N . THR A 1 121 ? 9.675 -35.931 -12.357 1.00 97.50 121 THR A N 1
ATOM 940 C CA . THR A 1 121 ? 8.757 -36.857 -11.686 1.00 97.50 121 THR A CA 1
ATOM 941 C C . THR A 1 121 ? 7.361 -36.263 -11.728 1.00 97.50 121 THR A C 1
ATOM 943 O O . THR A 1 121 ? 7.178 -35.104 -11.351 1.00 97.50 121 THR A O 1
ATOM 946 N N . LEU A 1 122 ? 6.381 -37.040 -12.183 1.00 97.31 122 LEU A N 1
ATOM 947 C CA . LEU A 1 122 ? 4.994 -36.610 -12.332 1.00 97.31 122 LEU A CA 1
ATOM 948 C C . LEU A 1 122 ? 4.058 -37.554 -11.578 1.00 97.31 122 LEU A C 1
ATOM 950 O O . LEU A 1 122 ? 4.135 -38.770 -11.733 1.00 97.31 122 LEU A O 1
ATOM 954 N N . LYS A 1 123 ? 3.149 -36.978 -10.790 1.00 97.62 123 LYS A N 1
ATOM 955 C CA . LYS A 1 123 ? 2.107 -37.706 -10.067 1.00 97.62 123 LYS A CA 1
ATOM 956 C C . LYS A 1 123 ? 0.749 -37.044 -10.286 1.00 97.62 123 LYS A C 1
ATOM 958 O O . LYS A 1 123 ? 0.579 -35.875 -9.952 1.00 97.62 123 LYS A O 1
ATOM 963 N N . GLY A 1 124 ? -0.202 -37.780 -10.845 1.00 96.88 124 GLY A N 1
ATOM 964 C CA . GLY A 1 124 ? -1.594 -37.370 -11.000 1.00 96.88 124 GLY A CA 1
ATOM 965 C C . GLY A 1 124 ? -2.513 -38.191 -10.100 1.00 96.88 124 GLY A C 1
ATOM 966 O O . GLY A 1 124 ? -2.469 -39.421 -10.132 1.00 96.88 124 GLY A O 1
ATOM 967 N N . GLU A 1 125 ? -3.347 -37.526 -9.305 1.00 94.00 125 GLU A N 1
ATOM 968 C CA . GLU A 1 125 ? -4.257 -38.179 -8.358 1.00 94.00 125 GLU A CA 1
ATOM 969 C C . GLU A 1 125 ? -5.657 -37.570 -8.411 1.00 94.00 125 GLU A C 1
ATOM 971 O O . GLU A 1 125 ? -5.817 -36.371 -8.635 1.00 94.00 125 GLU A O 1
ATOM 976 N N . GLY A 1 126 ? -6.668 -38.404 -8.161 1.00 92.44 126 GLY A N 1
ATOM 977 C CA . GLY A 1 126 ? -8.059 -37.968 -8.039 1.00 92.44 126 GLY A CA 1
ATOM 978 C C . GLY A 1 126 ? -8.738 -37.636 -9.365 1.00 92.44 126 GLY A C 1
ATOM 979 O O . GLY A 1 126 ? -9.783 -36.999 -9.342 1.00 92.44 126 GLY A O 1
ATOM 980 N N . PHE A 1 127 ? -8.162 -38.047 -10.499 1.00 95.62 127 PHE A N 1
ATOM 981 C CA . PHE A 1 127 ? -8.791 -37.827 -11.798 1.00 95.62 127 PHE A CA 1
ATOM 982 C C . PHE A 1 127 ? -9.992 -38.757 -11.987 1.00 95.62 127 PHE A C 1
ATOM 984 O O . PHE A 1 127 ? -9.892 -39.950 -11.687 1.00 95.62 127 PHE A O 1
ATOM 991 N N . ASP A 1 128 ? -11.106 -38.250 -12.505 1.00 91.50 128 ASP A N 1
ATOM 992 C CA . ASP A 1 128 ? -12.241 -39.096 -12.884 1.00 91.50 128 ASP A CA 1
ATOM 993 C C . ASP A 1 128 ? -11.813 -40.019 -14.047 1.00 91.50 128 ASP A C 1
ATOM 995 O O . ASP A 1 128 ? -11.344 -39.521 -15.075 1.00 91.50 128 ASP A O 1
ATOM 999 N N . PRO A 1 129 ? -11.960 -41.357 -13.942 1.00 92.75 129 PRO A N 1
ATOM 1000 C CA . PRO A 1 129 ? -11.698 -42.274 -15.053 1.00 92.75 129 PRO A CA 1
ATOM 1001 C C . PRO A 1 129 ? -12.477 -41.948 -16.337 1.00 92.75 129 PRO A C 1
ATOM 1003 O O . PRO A 1 129 ? -12.011 -42.280 -17.425 1.00 92.75 129 PRO A O 1
ATOM 1006 N N . ASN A 1 130 ? -13.634 -41.291 -16.216 1.00 91.50 130 ASN A N 1
ATOM 1007 C CA . ASN A 1 130 ? -14.446 -40.810 -17.337 1.00 91.50 130 ASN A CA 1
ATOM 1008 C C . ASN A 1 130 ? -14.223 -39.317 -17.637 1.00 91.50 130 ASN A C 1
ATOM 1010 O O . ASN A 1 130 ? -14.837 -38.771 -18.552 1.00 91.50 130 ASN A O 1
ATOM 1014 N N . GLY A 1 131 ? -13.357 -38.650 -16.873 1.00 89.06 131 GLY A N 1
ATOM 1015 C CA . GLY A 1 131 ? -13.016 -37.244 -17.041 1.00 89.06 131 GLY A CA 1
ATOM 1016 C C . GLY A 1 131 ? -12.169 -36.992 -18.294 1.00 89.06 131 GLY A C 1
ATOM 1017 O O . GLY A 1 131 ? -11.528 -37.910 -18.822 1.00 89.06 131 GLY A O 1
ATOM 1018 N N . PRO A 1 132 ? -12.122 -35.743 -18.785 1.00 89.69 132 PRO A N 1
ATOM 1019 C CA . PRO A 1 132 ? -11.480 -35.385 -20.056 1.00 89.69 132 PRO A CA 1
ATOM 1020 C C . PRO A 1 132 ? -9.963 -35.619 -20.072 1.00 89.69 132 PRO A C 1
ATOM 1022 O O . PRO A 1 132 ? -9.387 -35.884 -21.130 1.00 89.69 132 PRO A O 1
ATOM 1025 N N . THR A 1 133 ? -9.313 -35.582 -18.904 1.00 93.88 133 THR A N 1
ATOM 1026 C CA . THR A 1 133 ? -7.891 -35.922 -18.757 1.00 93.88 133 THR A CA 1
ATOM 1027 C C . THR A 1 133 ? -7.625 -37.384 -19.113 1.00 93.88 133 THR A C 1
ATOM 1029 O O . THR A 1 133 ? -6.716 -37.668 -19.898 1.00 93.88 133 THR A O 1
ATOM 1032 N N . MET A 1 134 ? -8.430 -38.300 -18.562 1.00 95.62 134 MET A N 1
ATOM 1033 C CA . MET A 1 134 ? -8.264 -39.751 -18.718 1.00 95.62 134 MET A CA 1
ATOM 1034 C C . MET A 1 134 ? -8.813 -40.250 -20.059 1.00 95.62 134 MET A C 1
ATOM 1036 O O . MET A 1 134 ? -8.224 -41.125 -20.685 1.00 95.62 134 MET A O 1
ATOM 1040 N N . THR A 1 135 ? -9.902 -39.646 -20.539 1.00 95.31 135 THR A N 1
ATOM 1041 C CA . THR A 1 135 ? -10.544 -39.985 -21.824 1.00 95.31 135 THR A CA 1
ATOM 1042 C C . THR A 1 135 ? -9.905 -39.297 -23.034 1.00 95.31 135 THR A C 1
ATOM 1044 O O . THR A 1 135 ? -10.276 -39.581 -24.169 1.00 95.31 135 THR A O 1
ATOM 1047 N N . LYS A 1 136 ? -8.891 -38.445 -22.817 1.00 94.94 136 LYS A N 1
ATOM 1048 C CA . LYS A 1 136 ? -8.145 -37.727 -23.869 1.00 94.94 136 LYS A CA 1
ATOM 1049 C C . LYS A 1 136 ? -9.033 -36.820 -24.720 1.00 94.94 136 LYS A C 1
ATOM 1051 O O . LYS A 1 136 ? -8.866 -36.727 -25.939 1.00 94.94 136 LYS A O 1
ATOM 1056 N N . GLU A 1 137 ? -9.964 -36.137 -24.066 1.00 93.19 137 GLU A N 1
ATOM 1057 C CA . GLU A 1 137 ? -10.939 -35.266 -24.725 1.00 93.19 137 GLU A CA 1
ATOM 1058 C C . GLU A 1 137 ? -10.452 -33.829 -24.905 1.00 93.19 137 GLU A C 1
ATOM 1060 O O . GLU A 1 137 ? -11.115 -33.050 -25.578 1.00 93.19 137 GLU A O 1
ATOM 1065 N N . PHE A 1 138 ? -9.281 -33.470 -24.376 1.00 92.38 138 PHE A N 1
ATOM 1066 C CA . PHE A 1 138 ? -8.661 -32.180 -24.679 1.00 92.38 138 PHE A CA 1
ATOM 1067 C C . PHE A 1 138 ? -8.089 -32.132 -26.097 1.00 92.38 138 PHE A C 1
ATOM 1069 O O . PHE A 1 138 ? -7.375 -33.043 -26.516 1.00 92.38 138 PHE A O 1
ATOM 1076 N N . GLU A 1 139 ? -8.376 -31.039 -26.794 1.00 86.94 139 GLU A N 1
ATOM 1077 C CA . GLU A 1 139 ? -7.881 -30.712 -28.130 1.00 86.94 139 GLU A CA 1
ATOM 1078 C C . GLU A 1 139 ? -6.631 -29.824 -28.053 1.00 86.94 139 GLU A C 1
ATOM 1080 O O . GLU A 1 139 ? -5.621 -30.124 -28.685 1.00 86.94 139 GLU A O 1
ATOM 1085 N N . GLU A 1 140 ? -6.672 -28.760 -27.245 1.00 83.00 140 GLU A N 1
ATOM 1086 C CA . GLU A 1 140 ? -5.581 -27.787 -27.140 1.00 83.00 140 GLU A CA 1
ATOM 1087 C C . GLU A 1 140 ? -5.555 -27.068 -25.783 1.00 83.00 140 GLU A C 1
ATOM 1089 O O . GLU A 1 140 ? -6.517 -27.093 -25.010 1.00 83.00 140 GLU A O 1
ATOM 1094 N N . GLN A 1 141 ? -4.432 -26.406 -25.505 1.00 81.50 141 GLN A N 1
ATOM 1095 C CA . GLN A 1 141 ? -4.270 -25.490 -24.381 1.00 81.50 141 GLN A CA 1
ATOM 1096 C C . GLN A 1 141 ? -4.293 -24.054 -24.919 1.00 81.50 141 GLN A C 1
ATOM 1098 O O . GLN A 1 141 ? -3.512 -23.712 -25.807 1.00 81.50 141 GLN A O 1
ATOM 1103 N N . HIS A 1 142 ? -5.158 -23.199 -24.377 1.00 78.06 142 HIS A N 1
ATOM 1104 C CA . HIS A 1 142 ? -5.197 -21.793 -24.772 1.00 78.06 142 HIS A CA 1
ATOM 1105 C C . HIS A 1 142 ? -3.979 -21.008 -24.251 1.00 78.06 142 HIS A C 1
ATOM 1107 O O . HIS A 1 142 ? -3.366 -21.406 -23.249 1.00 78.06 142 HIS A O 1
ATOM 1113 N N . PRO A 1 143 ? -3.623 -19.881 -24.904 1.00 71.38 143 PRO A N 1
ATOM 1114 C CA . PRO A 1 143 ? -2.577 -18.991 -24.419 1.00 71.38 143 PRO A CA 1
ATOM 1115 C C . PRO A 1 143 ? -2.808 -18.588 -22.963 1.00 71.38 143 PRO A C 1
ATOM 1117 O O . PRO A 1 143 ? -3.934 -18.310 -22.549 1.00 71.38 143 PRO A O 1
ATOM 1120 N N . SER A 1 144 ? -1.729 -18.535 -22.186 1.00 67.06 144 SER A N 1
ATOM 1121 C CA . SER A 1 144 ? -1.801 -18.204 -20.764 1.00 67.06 144 SER A CA 1
ATOM 1122 C C . SER A 1 144 ? -0.794 -17.123 -20.393 1.00 67.06 144 SER A C 1
ATOM 1124 O O . SER A 1 144 ? 0.286 -17.016 -20.984 1.00 67.06 144 SER A O 1
ATOM 1126 N N . GLN A 1 145 ? -1.151 -16.320 -19.394 1.00 71.38 145 GLN A N 1
ATOM 1127 C CA . GLN A 1 145 ? -0.242 -15.369 -18.771 1.00 71.38 145 GLN A CA 1
ATOM 1128 C C . GLN A 1 145 ? 0.182 -15.909 -17.408 1.00 71.38 145 GLN A C 1
ATOM 1130 O O . GLN A 1 145 ? -0.658 -16.236 -16.568 1.00 71.38 145 GLN A O 1
ATOM 1135 N N . VAL A 1 146 ? 1.490 -15.987 -17.200 1.00 79.06 146 VAL A N 1
ATOM 1136 C CA . VAL A 1 146 ? 2.113 -16.456 -15.965 1.00 79.06 146 VAL A CA 1
ATOM 1137 C C . VAL A 1 146 ? 2.579 -15.261 -15.174 1.00 79.06 146 VAL A C 1
ATOM 1139 O O . VAL A 1 146 ? 3.299 -14.422 -15.703 1.00 79.06 146 VAL A O 1
ATOM 1142 N N . GLN A 1 147 ? 2.185 -15.173 -13.915 1.00 72.69 147 GLN A N 1
ATOM 1143 C CA . GLN A 1 147 ? 2.678 -14.149 -13.004 1.00 72.69 147 GLN A CA 1
ATOM 1144 C C . GLN A 1 147 ? 3.904 -14.692 -12.291 1.00 72.69 147 GLN A C 1
ATOM 1146 O O . GLN A 1 147 ? 3.826 -15.784 -11.737 1.00 72.69 147 GLN A O 1
ATOM 1151 N N . ILE A 1 148 ? 5.008 -13.948 -12.293 1.00 80.31 148 ILE A N 1
ATOM 1152 C CA . ILE A 1 148 ? 6.276 -14.365 -11.691 1.00 80.31 148 ILE A CA 1
ATOM 1153 C C . ILE A 1 148 ? 6.693 -13.328 -10.655 1.00 80.31 148 ILE A C 1
ATOM 1155 O O . ILE A 1 148 ? 6.732 -12.134 -10.954 1.00 80.31 148 ILE A O 1
ATOM 1159 N N . PHE A 1 149 ? 7.008 -13.771 -9.438 1.00 76.38 149 PHE A N 1
ATOM 1160 C CA . PHE A 1 149 ? 7.405 -12.886 -8.341 1.00 76.38 149 PHE A CA 1
ATOM 1161 C C . PHE A 1 149 ? 8.404 -13.550 -7.377 1.00 76.38 149 PHE A C 1
ATOM 1163 O O . PHE A 1 149 ? 8.422 -14.782 -7.270 1.00 76.38 149 PHE A O 1
ATOM 1170 N N . PRO A 1 150 ? 9.234 -12.758 -6.667 1.00 73.94 150 PRO A N 1
ATOM 1171 C CA . PRO A 1 150 ? 10.127 -13.255 -5.623 1.00 73.94 150 PRO A CA 1
ATOM 1172 C C . PRO A 1 150 ? 9.393 -14.056 -4.552 1.00 73.94 150 PRO A C 1
ATOM 1174 O O . PRO A 1 150 ? 8.345 -13.638 -4.061 1.00 73.94 150 PRO A O 1
ATOM 1177 N N . HIS A 1 151 ? 9.969 -15.183 -4.149 1.00 71.75 151 HIS A N 1
ATOM 1178 C CA . HIS A 1 151 ? 9.463 -15.996 -3.053 1.00 71.75 151 HIS A CA 1
ATOM 1179 C C . HIS A 1 151 ? 10.605 -16.752 -2.358 1.00 71.75 151 HIS A C 1
ATOM 1181 O O . HIS A 1 151 ? 11.163 -17.718 -2.886 1.00 71.75 151 HIS A O 1
ATOM 1187 N N . GLY A 1 152 ? 10.956 -16.314 -1.145 1.00 78.25 152 GLY A N 1
ATOM 1188 C CA . GLY A 1 152 ? 12.100 -16.852 -0.406 1.00 78.25 152 GLY A CA 1
ATOM 1189 C C . GLY A 1 152 ? 13.409 -16.659 -1.177 1.00 78.25 152 GLY A C 1
ATOM 1190 O O . GLY A 1 152 ? 13.703 -15.563 -1.636 1.00 78.25 152 GLY A O 1
ATOM 1191 N N . SER A 1 153 ? 14.186 -17.733 -1.337 1.00 79.25 153 SER A N 1
ATOM 1192 C CA . SER A 1 153 ? 15.439 -17.739 -2.110 1.00 79.25 153 SER A CA 1
ATOM 1193 C C . SER A 1 153 ? 15.244 -17.987 -3.615 1.00 79.25 153 SER A C 1
ATOM 1195 O O . SER A 1 153 ? 16.207 -18.292 -4.319 1.00 79.25 153 SER A O 1
ATOM 1197 N N . GLY A 1 154 ? 14.005 -17.944 -4.109 1.00 88.94 154 GLY A N 1
ATOM 1198 C CA . GLY A 1 154 ? 13.707 -18.138 -5.522 1.00 88.94 154 GLY A CA 1
ATOM 1199 C C . GLY A 1 154 ? 12.448 -17.418 -5.969 1.00 88.94 154 GLY A C 1
ATOM 1200 O O . GLY A 1 154 ? 12.163 -16.323 -5.490 1.00 88.94 154 GLY A O 1
ATOM 1201 N N . ILE A 1 155 ? 11.707 -18.001 -6.908 1.00 88.12 155 ILE A N 1
ATOM 1202 C CA . ILE A 1 155 ? 10.506 -17.376 -7.480 1.00 88.12 155 ILE A CA 1
ATOM 1203 C C . ILE A 1 155 ? 9.299 -18.305 -7.387 1.00 88.12 155 ILE A C 1
ATOM 1205 O O . ILE A 1 155 ? 9.434 -19.532 -7.355 1.00 88.12 155 ILE A O 1
ATOM 1209 N N . ARG A 1 156 ? 8.107 -17.709 -7.373 1.00 83.44 156 ARG A N 1
ATOM 1210 C CA . ARG A 1 156 ? 6.829 -18.412 -7.508 1.00 83.44 156 ARG A CA 1
ATOM 1211 C C . ARG A 1 156 ? 6.138 -17.971 -8.792 1.00 83.44 156 ARG A C 1
ATOM 1213 O O . ARG A 1 156 ? 6.276 -16.818 -9.205 1.00 83.44 156 ARG A O 1
ATOM 1220 N N . LEU A 1 157 ? 5.431 -18.904 -9.425 1.00 86.56 157 LEU A N 1
ATOM 1221 C CA . LEU A 1 157 ? 4.676 -18.674 -10.647 1.00 86.56 157 LEU A CA 1
ATOM 1222 C C . LEU A 1 157 ? 3.215 -19.056 -10.442 1.00 86.56 157 LEU A C 1
ATOM 1224 O O . LEU A 1 157 ? 2.936 -20.169 -10.001 1.00 86.56 157 LEU A O 1
ATOM 1228 N N . LEU A 1 158 ? 2.297 -18.169 -10.817 1.00 71.38 158 LEU A N 1
ATOM 1229 C CA . LEU A 1 158 ? 0.856 -18.416 -10.751 1.00 71.38 158 LEU A CA 1
ATOM 1230 C C . LEU A 1 158 ? 0.210 -18.175 -12.115 1.00 71.38 158 LEU A C 1
ATOM 1232 O O . LEU A 1 158 ? 0.500 -17.173 -12.771 1.00 71.38 158 LEU A O 1
ATOM 1236 N N . SER A 1 159 ? -0.687 -19.064 -12.534 1.00 75.75 159 SER A N 1
ATOM 1237 C CA . SER A 1 159 ? -1.489 -18.863 -13.744 1.00 75.75 159 SER A CA 1
ATOM 1238 C C . SER A 1 159 ? -2.761 -19.702 -13.750 1.00 75.75 159 SER A C 1
ATOM 1240 O O . SER A 1 159 ? -2.830 -20.776 -13.156 1.00 75.75 159 SER A O 1
ATOM 1242 N N . ASN A 1 160 ? -3.734 -19.247 -14.531 1.00 71.56 160 ASN A N 1
ATOM 1243 C CA . ASN A 1 160 ? -4.896 -20.033 -14.924 1.00 71.56 160 ASN A CA 1
ATOM 1244 C C . ASN A 1 160 ? -4.608 -20.672 -16.285 1.00 71.56 160 ASN A C 1
ATOM 1246 O O . ASN A 1 160 ? -4.319 -19.960 -17.248 1.00 71.56 160 ASN A O 1
ATOM 1250 N N . VAL A 1 161 ? -4.655 -22.002 -16.360 1.00 76.00 161 VAL A N 1
ATOM 1251 C CA . VAL A 1 161 ? -4.455 -22.760 -17.600 1.00 76.00 161 VAL A CA 1
ATOM 1252 C C . VAL A 1 161 ? -5.807 -23.244 -18.095 1.00 76.00 161 VAL A C 1
ATOM 1254 O O . VAL A 1 161 ? -6.540 -23.895 -17.356 1.00 76.00 161 VAL A O 1
ATOM 1257 N N . VAL A 1 162 ? -6.145 -22.921 -19.340 1.00 74.56 162 VAL A N 1
ATOM 1258 C CA . VAL A 1 162 ? -7.433 -23.287 -19.936 1.00 74.56 162 VAL A CA 1
ATOM 1259 C C . VAL A 1 162 ? -7.207 -24.344 -21.004 1.00 74.56 162 VAL A C 1
ATOM 1261 O O . VAL A 1 162 ? -6.448 -24.131 -21.951 1.00 74.56 162 VAL A O 1
ATOM 1264 N N . PHE A 1 163 ? -7.884 -25.476 -20.848 1.00 79.88 163 PHE A N 1
ATOM 1265 C CA . PHE A 1 163 ? -7.874 -26.582 -21.794 1.00 79.88 163 PHE A CA 1
ATOM 1266 C C . PHE A 1 163 ? -9.189 -26.611 -22.563 1.00 79.88 163 PHE A C 1
ATOM 1268 O O . PHE A 1 163 ? -10.256 -26.647 -21.951 1.00 79.88 163 PHE A O 1
ATOM 1275 N N . LYS A 1 164 ? -9.124 -26.624 -23.891 1.00 78.12 164 LYS A N 1
ATOM 1276 C CA . LYS A 1 164 ? -10.291 -26.792 -24.760 1.00 78.12 164 LYS A CA 1
ATOM 1277 C C . LYS A 1 164 ? -10.520 -28.277 -25.024 1.00 78.12 164 LYS A C 1
ATOM 1279 O O . LYS A 1 164 ? -9.570 -29.007 -25.306 1.00 78.12 164 LYS A O 1
ATOM 1284 N N . LYS A 1 165 ? -11.766 -28.729 -24.928 1.00 82.62 165 LYS A N 1
ATOM 1285 C CA . LYS A 1 165 ? -12.198 -30.097 -25.230 1.00 82.62 165 LYS A CA 1
ATOM 1286 C C . LYS A 1 165 ? -12.706 -30.203 -26.669 1.00 82.62 165 LYS A C 1
ATOM 1288 O O . LYS A 1 165 ? -13.106 -29.207 -27.268 1.00 82.62 165 LYS A O 1
ATOM 1293 N N . LYS A 1 166 ? -12.745 -31.424 -27.207 1.00 85.50 166 LYS A N 1
ATOM 1294 C CA . LYS A 1 166 ? -13.244 -31.725 -28.563 1.00 85.50 166 LYS A CA 1
ATOM 1295 C C . LYS A 1 166 ? -14.709 -31.335 -28.776 1.00 85.50 166 LYS A C 1
ATOM 1297 O O . LYS A 1 166 ? -15.103 -31.060 -29.903 1.00 85.50 166 LYS A O 1
ATOM 1302 N N . ASP A 1 167 ? -15.510 -31.309 -27.712 1.00 73.00 167 ASP A N 1
ATOM 1303 C CA . ASP A 1 167 ? -16.912 -30.870 -27.750 1.00 73.00 167 ASP A CA 1
ATOM 1304 C C . ASP A 1 167 ? -17.078 -29.338 -27.772 1.00 73.00 167 ASP A C 1
ATOM 1306 O O . ASP A 1 167 ? -18.201 -28.841 -27.820 1.00 73.00 167 ASP A O 1
ATOM 1310 N N . GLY A 1 168 ? -15.968 -28.594 -27.742 1.00 61.03 168 GLY A N 1
ATOM 1311 C CA . GLY A 1 168 ? -15.933 -27.137 -27.723 1.00 61.03 168 GLY A CA 1
ATOM 1312 C C . GLY A 1 168 ? -15.911 -26.529 -26.322 1.00 61.03 168 GLY A C 1
ATOM 1313 O O . GLY A 1 168 ? -15.551 -25.363 -26.205 1.00 61.03 168 GLY A O 1
ATOM 1314 N N . THR A 1 169 ? -16.225 -27.280 -25.260 1.00 61.28 169 THR A N 1
ATOM 1315 C CA . THR A 1 169 ? -16.205 -26.769 -23.877 1.00 61.28 169 THR A CA 1
ATOM 1316 C C . THR A 1 169 ? -14.783 -26.650 -23.328 1.00 61.28 169 THR A C 1
ATOM 1318 O O . THR A 1 169 ? -13.851 -27.282 -23.823 1.00 61.28 169 THR A O 1
ATOM 1321 N N . THR A 1 170 ? -14.589 -25.868 -22.265 1.00 70.25 170 THR A N 1
ATOM 1322 C CA . THR A 1 170 ? -13.278 -25.714 -21.617 1.00 70.25 170 THR A CA 1
ATOM 1323 C C . THR A 1 170 ? -13.218 -26.366 -20.238 1.00 70.25 170 THR A C 1
ATOM 1325 O O . THR A 1 170 ? -14.240 -26.599 -19.594 1.00 70.25 170 THR A O 1
ATOM 1328 N N . GLN A 1 171 ? -12.009 -26.650 -19.760 1.00 73.50 171 GLN A N 1
ATOM 1329 C CA . GLN A 1 171 ? -11.730 -26.935 -18.356 1.00 73.50 171 GLN A CA 1
ATOM 1330 C C . GLN A 1 171 ? -10.578 -26.061 -17.875 1.00 73.50 171 GLN A C 1
ATOM 1332 O O . GLN A 1 171 ? -9.558 -25.919 -18.554 1.00 73.50 171 GLN A O 1
ATOM 1337 N N . LEU A 1 172 ? -10.751 -25.485 -16.692 1.00 62.00 172 LEU A N 1
ATOM 1338 C CA . LEU A 1 172 ? -9.733 -24.691 -16.029 1.00 62.00 172 LEU A CA 1
ATOM 1339 C C . LEU A 1 172 ? -8.842 -25.587 -15.163 1.00 62.00 172 LEU A C 1
ATOM 1341 O O . LEU A 1 172 ? -9.328 -26.479 -14.467 1.00 62.00 172 LEU A O 1
ATOM 1345 N N . ALA A 1 173 ? -7.545 -25.298 -15.146 1.00 74.44 173 ALA A N 1
ATOM 1346 C CA . ALA A 1 173 ? -6.640 -25.747 -14.103 1.00 74.44 173 ALA A CA 1
ATOM 1347 C C . ALA A 1 173 ? -5.904 -24.561 -13.476 1.00 74.44 173 ALA A C 1
ATOM 1349 O O . ALA A 1 173 ? -5.332 -23.717 -14.172 1.00 74.44 173 ALA A O 1
ATOM 1350 N N . LEU A 1 174 ? -5.891 -24.514 -12.146 1.00 67.31 174 LEU A N 1
ATOM 1351 C CA . LEU A 1 174 ? -5.088 -23.556 -11.393 1.00 67.31 174 LEU A CA 1
ATOM 1352 C C . LEU A 1 174 ? -3.660 -24.078 -11.303 1.00 67.31 174 LEU A C 1
ATOM 1354 O O . LEU A 1 174 ? -3.433 -25.151 -10.736 1.00 67.31 174 LEU A O 1
ATOM 1358 N N . GLN A 1 175 ? -2.715 -23.312 -11.836 1.00 81.31 175 GLN A N 1
ATOM 1359 C CA . GLN A 1 175 ? -1.302 -23.641 -11.799 1.00 81.31 175 GLN A CA 1
ATOM 1360 C C . GLN A 1 175 ? -0.571 -22.809 -10.746 1.00 81.31 175 GLN A C 1
ATOM 1362 O O . GLN A 1 175 ? -0.651 -21.580 -10.728 1.00 81.31 175 GLN A O 1
ATOM 1367 N N . ASP A 1 176 ? 0.204 -23.508 -9.923 1.00 80.62 176 ASP A N 1
ATOM 1368 C CA . ASP A 1 176 ? 1.089 -22.941 -8.911 1.00 80.62 176 ASP A CA 1
ATOM 1369 C C . ASP A 1 176 ? 2.451 -23.626 -8.997 1.00 80.62 176 ASP A C 1
ATOM 1371 O O . ASP A 1 176 ? 2.534 -24.856 -8.921 1.00 80.62 176 ASP A O 1
ATOM 1375 N N . CYS A 1 177 ? 3.511 -22.848 -9.209 1.00 87.81 177 CYS A N 1
ATOM 1376 C CA . CYS A 1 177 ? 4.870 -23.366 -9.289 1.00 87.81 177 CYS A CA 1
ATOM 1377 C C . CYS A 1 177 ? 5.803 -22.646 -8.323 1.00 87.81 177 CYS A C 1
ATOM 1379 O O . CYS A 1 177 ? 5.714 -21.433 -8.154 1.00 87.81 177 CYS A O 1
ATOM 1381 N N . SER A 1 178 ? 6.787 -23.369 -7.793 1.00 88.25 178 SER A N 1
ATOM 1382 C CA . SER A 1 178 ? 7.922 -22.787 -7.078 1.00 88.25 178 SER A CA 1
ATOM 1383 C C . SER A 1 178 ? 9.228 -23.186 -7.749 1.00 88.25 178 SER A C 1
ATOM 1385 O O . SER A 1 178 ? 9.378 -24.325 -8.197 1.00 88.25 178 SER A O 1
ATOM 1387 N N . VAL A 1 179 ? 10.169 -22.250 -7.829 1.00 93.81 179 VAL A N 1
ATOM 1388 C CA . VAL A 1 179 ? 11.461 -22.451 -8.484 1.00 93.81 179 VAL A CA 1
ATOM 1389 C C . VAL A 1 179 ? 12.570 -22.052 -7.531 1.00 93.81 179 VAL A C 1
ATOM 1391 O O . VAL A 1 179 ? 12.520 -20.978 -6.930 1.00 93.81 179 VAL A O 1
ATOM 1394 N N . LYS A 1 180 ? 13.574 -22.918 -7.398 1.00 92.62 180 LYS A N 1
ATOM 1395 C CA . LYS A 1 180 ? 14.746 -22.693 -6.546 1.00 92.62 180 LYS A CA 1
ATOM 1396 C C . LYS A 1 180 ? 16.028 -23.086 -7.277 1.00 92.62 180 LYS A C 1
ATOM 1398 O O . LYS A 1 180 ? 16.012 -24.083 -8.003 1.00 92.62 180 LYS A O 1
ATOM 1403 N N . PRO A 1 181 ? 17.139 -22.364 -7.067 1.00 93.62 181 PRO A N 1
ATOM 1404 C CA . PRO A 1 181 ? 18.402 -22.699 -7.702 1.00 93.62 181 PRO A CA 1
ATOM 1405 C C . PRO A 1 181 ? 18.974 -23.982 -7.082 1.00 93.62 181 PRO A C 1
ATOM 1407 O O . PRO A 1 181 ? 18.771 -24.252 -5.897 1.00 93.62 181 PRO A O 1
ATOM 1410 N N . LEU A 1 182 ? 19.682 -24.783 -7.883 1.00 90.25 182 LEU A N 1
ATOM 1411 C CA . LEU A 1 182 ? 20.400 -25.970 -7.399 1.00 90.25 182 LEU A CA 1
ATOM 1412 C C . LEU A 1 182 ? 21.739 -25.610 -6.738 1.00 90.25 182 LEU A C 1
ATOM 1414 O O . LEU A 1 182 ? 22.203 -26.326 -5.853 1.00 90.25 182 LEU A O 1
ATOM 1418 N N . GLY A 1 183 ? 22.368 -24.518 -7.180 1.00 83.69 183 GLY A N 1
ATOM 1419 C CA . GLY A 1 183 ? 23.642 -24.037 -6.648 1.00 83.69 183 GLY A CA 1
ATOM 1420 C C . GLY A 1 183 ? 23.499 -23.258 -5.338 1.00 83.69 183 GLY A C 1
ATOM 1421 O O . GLY A 1 183 ? 22.444 -22.718 -5.025 1.00 83.69 183 GLY A O 1
ATOM 1422 N N . SER A 1 184 ? 24.601 -23.139 -4.595 1.00 81.44 184 SER A N 1
ATOM 1423 C CA . SER A 1 184 ? 24.705 -22.292 -3.392 1.00 81.44 184 SER A CA 1
ATOM 1424 C C . SER A 1 184 ? 25.011 -20.821 -3.701 1.00 81.44 184 SER A C 1
ATOM 1426 O O . SER A 1 184 ? 25.258 -20.028 -2.795 1.00 81.44 184 SER A O 1
ATOM 1428 N N . ARG A 1 185 ? 25.089 -20.484 -4.988 1.00 86.06 185 ARG A N 1
ATOM 1429 C CA . ARG A 1 185 ? 25.332 -19.144 -5.509 1.00 86.06 185 ARG A CA 1
ATOM 1430 C C . ARG A 1 185 ? 24.122 -18.253 -5.253 1.00 86.06 185 ARG A C 1
ATOM 1432 O O . ARG A 1 185 ? 22.989 -18.692 -5.420 1.00 86.06 185 ARG A O 1
ATOM 1439 N N . ASP A 1 186 ? 24.385 -16.996 -4.917 1.00 83.81 186 ASP A N 1
ATOM 1440 C CA . ASP A 1 186 ? 23.333 -15.990 -4.836 1.00 83.81 186 ASP A CA 1
ATOM 1441 C C . ASP A 1 186 ? 22.822 -15.670 -6.250 1.00 83.81 186 ASP A C 1
ATOM 1443 O O . ASP A 1 186 ? 23.600 -15.286 -7.132 1.00 83.81 186 ASP A O 1
ATOM 1447 N N . VAL A 1 187 ? 21.534 -15.917 -6.491 1.00 88.38 187 VAL A N 1
ATOM 1448 C CA . VAL A 1 187 ? 20.881 -15.713 -7.790 1.00 88.38 187 VAL A CA 1
ATOM 1449 C C . VAL A 1 187 ? 19.974 -14.494 -7.666 1.00 88.38 187 VAL A C 1
ATOM 1451 O O . VAL A 1 187 ? 19.070 -14.507 -6.828 1.00 88.38 187 VAL A O 1
ATOM 1454 N N . PRO A 1 188 ? 20.171 -13.450 -8.487 1.00 87.25 188 PRO A N 1
ATOM 1455 C CA . PRO A 1 188 ? 19.420 -12.214 -8.339 1.00 87.25 188 PRO A CA 1
ATOM 1456 C C . PRO A 1 188 ? 17.926 -12.447 -8.596 1.00 87.25 188 PRO A C 1
ATOM 1458 O O . PRO A 1 188 ? 17.543 -13.032 -9.608 1.00 87.25 188 PRO A O 1
ATOM 1461 N N . LEU A 1 189 ? 17.078 -11.983 -7.677 1.00 85.19 189 LEU A N 1
ATOM 1462 C CA . LEU A 1 189 ? 15.627 -12.139 -7.773 1.00 85.19 189 LEU A CA 1
ATOM 1463 C C . LEU A 1 189 ? 15.012 -11.051 -8.671 1.00 85.19 189 LEU A C 1
ATOM 1465 O O . LEU A 1 189 ? 15.320 -9.873 -8.488 1.00 85.19 189 LEU A O 1
ATOM 1469 N N . PRO A 1 190 ? 14.126 -11.408 -9.618 1.00 82.31 190 PRO A N 1
ATOM 1470 C CA . PRO A 1 190 ? 13.460 -10.440 -10.480 1.00 82.31 190 PRO A CA 1
ATOM 1471 C C . PRO A 1 190 ? 12.373 -9.679 -9.722 1.00 82.31 190 PRO A C 1
ATOM 1473 O O . PRO A 1 190 ? 11.729 -10.227 -8.836 1.00 82.31 190 PRO A O 1
ATOM 1476 N N . ASN A 1 191 ? 12.067 -8.451 -10.139 1.00 75.25 191 ASN A N 1
ATOM 1477 C CA . ASN A 1 191 ? 10.802 -7.825 -9.751 1.00 75.25 191 ASN A CA 1
ATOM 1478 C C . ASN A 1 191 ? 9.608 -8.607 -10.327 1.00 75.25 191 ASN A C 1
ATOM 1480 O O . ASN A 1 191 ? 9.760 -9.431 -11.235 1.00 75.25 191 ASN A O 1
ATOM 1484 N N . VAL A 1 192 ? 8.407 -8.325 -9.812 1.00 67.62 192 VAL A N 1
ATOM 1485 C CA . VAL A 1 192 ? 7.169 -8.895 -10.359 1.00 67.62 192 VAL A CA 1
ATOM 1486 C C . VAL A 1 192 ? 7.085 -8.602 -11.857 1.00 67.62 192 VAL A C 1
ATOM 1488 O O . VAL A 1 192 ? 7.250 -7.456 -12.272 1.00 67.62 192 VAL A O 1
ATOM 1491 N N . HIS A 1 193 ? 6.822 -9.628 -12.656 1.00 77.62 193 HIS A N 1
ATOM 1492 C CA . HIS A 1 193 ? 6.637 -9.527 -14.101 1.00 77.62 193 HIS A CA 1
ATOM 1493 C C . HIS A 1 193 ? 5.706 -10.638 -14.594 1.00 77.62 193 HIS A C 1
ATOM 1495 O O . HIS A 1 193 ? 5.301 -11.517 -13.827 1.00 77.62 193 HIS A O 1
ATOM 1501 N N . PHE A 1 194 ? 5.349 -10.588 -15.873 1.00 80.62 194 PHE A N 1
ATOM 1502 C CA . PHE A 1 194 ? 4.526 -11.600 -16.515 1.00 80.62 194 PHE A CA 1
ATOM 1503 C C . PHE A 1 194 ? 5.312 -12.360 -17.577 1.00 80.62 194 PHE A C 1
ATOM 1505 O O . PHE A 1 194 ? 6.247 -11.830 -18.167 1.00 80.62 194 PHE A O 1
ATOM 1512 N N . LEU A 1 195 ? 4.889 -13.586 -17.856 1.00 84.25 195 LEU A N 1
ATOM 1513 C CA . LEU A 1 195 ? 5.306 -14.357 -19.016 1.00 84.25 195 LEU A CA 1
ATOM 1514 C C . LEU A 1 195 ? 4.060 -14.681 -19.839 1.00 84.25 195 LEU A C 1
ATOM 1516 O O . LEU A 1 195 ? 3.130 -15.315 -19.347 1.00 84.25 195 LEU A O 1
ATOM 1520 N N . ARG A 1 196 ? 4.002 -14.227 -21.087 1.00 77.81 196 ARG A N 1
ATOM 1521 C CA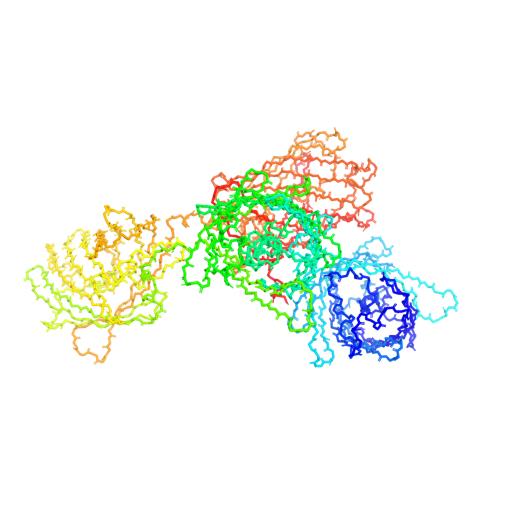 . ARG A 1 196 ? 2.957 -14.629 -22.028 1.00 77.81 196 ARG A CA 1
ATOM 1522 C C . ARG A 1 196 ? 3.416 -15.886 -22.738 1.00 77.81 196 ARG A C 1
ATOM 1524 O O . ARG A 1 196 ? 4.519 -15.910 -23.273 1.00 77.81 196 ARG A O 1
ATOM 1531 N N . THR A 1 197 ? 2.569 -16.904 -22.744 1.00 80.19 197 THR A N 1
ATOM 1532 C CA . THR A 1 197 ? 2.907 -18.230 -23.266 1.00 80.19 197 THR A CA 1
ATOM 1533 C C . THR A 1 197 ? 1.834 -18.721 -24.222 1.00 80.19 197 THR A C 1
ATOM 1535 O O . THR A 1 197 ? 0.637 -18.556 -23.971 1.00 80.19 197 THR A O 1
ATOM 1538 N N . GLN A 1 198 ? 2.264 -19.350 -25.307 1.00 82.50 198 GLN A N 1
ATOM 1539 C CA . GLN A 1 198 ? 1.402 -20.071 -26.233 1.00 82.50 198 GLN A CA 1
ATOM 1540 C C . GLN A 1 198 ? 2.035 -21.421 -26.542 1.00 82.50 198 GLN A C 1
ATOM 1542 O O . GLN A 1 198 ? 3.205 -21.478 -26.912 1.00 82.50 198 GLN A O 1
ATOM 1547 N N . ILE A 1 199 ? 1.244 -22.486 -26.427 1.00 85.81 199 ILE A N 1
ATOM 1548 C CA . ILE A 1 199 ? 1.651 -23.853 -26.748 1.00 85.81 199 ILE A CA 1
ATOM 1549 C C . ILE A 1 199 ? 0.857 -24.324 -27.961 1.00 85.81 199 ILE A C 1
ATOM 1551 O O . ILE A 1 199 ? -0.358 -24.156 -28.020 1.00 85.81 199 ILE A O 1
ATOM 1555 N N . ILE A 1 200 ? 1.548 -24.940 -28.916 1.00 86.88 200 ILE A N 1
ATOM 1556 C CA . ILE A 1 200 ? 0.948 -25.562 -30.094 1.00 86.88 200 ILE A CA 1
ATOM 1557 C C . ILE A 1 200 ? 1.425 -27.009 -30.147 1.00 86.88 200 ILE A C 1
ATOM 1559 O O . ILE A 1 200 ? 2.627 -27.265 -30.226 1.00 86.88 200 ILE A O 1
ATOM 1563 N N . GLN A 1 201 ? 0.486 -27.953 -30.120 1.00 93.19 201 GLN A N 1
ATOM 1564 C CA . GLN A 1 201 ? 0.761 -29.381 -30.253 1.00 93.19 201 GLN A CA 1
ATOM 1565 C C . GLN A 1 201 ? 0.305 -29.894 -31.618 1.00 93.19 201 GLN A C 1
ATOM 1567 O O . GLN A 1 201 ? -0.750 -29.519 -32.122 1.00 93.19 201 GLN A O 1
ATOM 1572 N N . LYS A 1 202 ? 1.104 -30.776 -32.214 1.00 94.19 202 LYS A N 1
ATOM 1573 C CA . LYS A 1 202 ? 0.784 -31.486 -33.456 1.00 94.19 202 LYS A CA 1
ATOM 1574 C C . LYS A 1 202 ? 1.353 -32.903 -33.433 1.00 94.19 202 LYS A C 1
ATOM 1576 O O . LYS A 1 202 ? 2.153 -33.252 -32.564 1.00 94.19 202 LYS A O 1
ATOM 1581 N N . LYS A 1 203 ? 0.952 -33.712 -34.409 1.00 93.44 203 LYS A N 1
ATOM 1582 C CA . LYS A 1 203 ? 1.548 -35.025 -34.679 1.00 93.44 203 LYS A CA 1
ATOM 1583 C C . LYS A 1 203 ? 2.571 -34.919 -35.814 1.00 93.44 203 LYS A C 1
ATOM 1585 O O . LYS A 1 203 ? 2.479 -34.034 -36.664 1.00 93.44 203 LYS A O 1
ATOM 1590 N N . ASP A 1 204 ? 3.546 -35.813 -35.788 1.00 93.56 204 ASP A N 1
ATOM 1591 C CA . ASP A 1 204 ? 4.471 -36.116 -36.872 1.00 93.56 204 ASP A CA 1
ATOM 1592 C C . ASP A 1 204 ? 3.998 -37.407 -37.551 1.00 93.56 204 ASP A C 1
ATOM 1594 O O . ASP A 1 204 ? 4.067 -38.494 -36.978 1.00 93.56 204 ASP A O 1
ATOM 1598 N N . ASP A 1 205 ? 3.513 -37.300 -38.788 1.00 93.06 205 ASP A N 1
ATOM 1599 C CA . ASP A 1 205 ? 2.965 -38.440 -39.534 1.00 93.06 205 ASP A CA 1
ATOM 1600 C C . ASP A 1 205 ? 3.994 -39.567 -39.766 1.00 93.06 205 ASP A C 1
ATOM 1602 O O . ASP A 1 205 ? 3.625 -40.719 -40.058 1.00 93.06 205 ASP A O 1
ATOM 1606 N N . SER A 1 206 ? 5.290 -39.255 -39.642 1.00 94.31 206 SER A N 1
ATOM 1607 C CA . SER A 1 206 ? 6.382 -40.216 -39.782 1.00 94.31 206 SER A CA 1
ATOM 1608 C C . SER A 1 206 ? 6.649 -41.031 -38.510 1.00 94.31 206 SER A C 1
ATOM 1610 O O . SER A 1 206 ? 7.102 -42.174 -38.623 1.00 94.31 206 SER A O 1
ATOM 1612 N N . ASP A 1 207 ? 6.305 -40.523 -37.321 1.00 93.81 207 ASP A N 1
ATOM 1613 C CA . ASP A 1 207 ? 6.495 -41.237 -36.056 1.00 93.81 207 ASP A CA 1
ATOM 1614 C C . ASP A 1 207 ? 5.276 -42.111 -35.731 1.00 93.81 207 ASP A C 1
ATOM 1616 O O . ASP A 1 207 ? 4.138 -41.656 -35.626 1.00 93.81 207 ASP A O 1
ATOM 1620 N N . LYS A 1 208 ? 5.510 -43.418 -35.592 1.00 92.94 208 LYS A N 1
ATOM 1621 C CA . LYS A 1 208 ? 4.455 -44.411 -35.333 1.00 92.94 208 LYS A CA 1
ATOM 1622 C C . LYS A 1 208 ? 4.214 -44.678 -33.849 1.00 92.94 208 LYS A C 1
ATOM 1624 O O . LYS A 1 208 ? 3.307 -45.438 -33.519 1.00 92.94 208 LYS A O 1
ATOM 1629 N N . ARG A 1 209 ? 5.021 -44.101 -32.959 1.00 96.44 209 ARG A N 1
ATOM 1630 C CA . ARG A 1 209 ? 4.844 -44.206 -31.502 1.00 96.44 209 ARG A CA 1
ATOM 1631 C C . ARG A 1 209 ? 3.727 -43.271 -31.042 1.00 96.44 209 ARG A C 1
ATOM 1633 O O . ARG A 1 209 ? 3.343 -42.358 -31.770 1.00 96.44 209 ARG A O 1
ATOM 1640 N N . ASP A 1 210 ? 3.228 -43.457 -29.821 1.00 97.06 210 ASP A N 1
ATOM 1641 C CA . ASP A 1 210 ? 2.369 -42.441 -29.211 1.00 97.06 210 ASP A CA 1
ATOM 1642 C C . ASP A 1 210 ? 3.231 -41.233 -28.812 1.00 97.06 210 ASP A C 1
ATOM 1644 O O . ASP A 1 210 ? 4.085 -41.335 -27.928 1.00 97.06 210 ASP A O 1
ATOM 1648 N N . HIS A 1 211 ? 3.077 -40.124 -29.535 1.00 97.44 211 HIS A N 1
ATOM 1649 C CA . HIS A 1 211 ? 4.007 -38.995 -29.507 1.00 97.44 211 HIS A CA 1
ATOM 1650 C C . HIS A 1 211 ? 3.311 -37.640 -29.671 1.00 97.44 211 HIS A C 1
ATOM 1652 O O . HIS A 1 211 ? 2.151 -37.564 -30.070 1.00 97.44 211 HIS A O 1
ATOM 1658 N N . VAL A 1 212 ? 4.030 -36.554 -29.408 1.00 96.44 212 VAL A N 1
ATOM 1659 C CA . VAL A 1 212 ? 3.613 -35.179 -29.681 1.00 96.44 212 VAL A CA 1
ATOM 1660 C C . VAL A 1 212 ? 4.812 -34.355 -30.140 1.00 96.44 212 VAL A C 1
ATOM 1662 O O . VAL A 1 212 ? 5.919 -34.489 -29.614 1.00 96.44 212 VAL A O 1
ATOM 1665 N N . VAL A 1 213 ? 4.588 -33.479 -31.113 1.00 95.88 213 VAL A N 1
ATOM 1666 C CA . VAL A 1 213 ? 5.496 -32.378 -31.428 1.00 95.88 213 VAL A CA 1
ATOM 1667 C C . VAL A 1 213 ? 4.880 -31.114 -30.862 1.00 95.88 213 VAL A C 1
ATOM 1669 O O . VAL A 1 213 ? 3.781 -30.725 -31.258 1.00 95.88 213 VAL A O 1
ATOM 1672 N N . GLN A 1 214 ? 5.581 -30.483 -29.933 1.00 94.50 214 GLN A N 1
ATOM 1673 C CA . GLN A 1 214 ? 5.125 -29.278 -29.265 1.00 94.50 214 GLN A CA 1
ATOM 1674 C C . GLN A 1 214 ? 6.058 -28.117 -29.586 1.00 94.50 214 GLN A C 1
ATOM 1676 O O . GLN A 1 214 ? 7.277 -28.279 -29.579 1.00 94.50 214 GLN A O 1
ATOM 1681 N N . ARG A 1 215 ? 5.478 -26.958 -29.888 1.00 92.25 215 ARG A N 1
ATOM 1682 C CA . ARG A 1 215 ? 6.183 -25.683 -29.995 1.00 92.25 215 ARG A CA 1
ATOM 1683 C C . ARG A 1 215 ? 5.603 -24.722 -28.977 1.00 92.25 215 ARG A C 1
ATOM 1685 O O . ARG A 1 215 ? 4.381 -24.607 -28.874 1.00 92.25 215 ARG A O 1
ATOM 1692 N N . GLU A 1 216 ? 6.470 -24.007 -28.285 1.00 87.69 216 GLU A N 1
ATOM 1693 C CA . GLU A 1 216 ? 6.084 -22.978 -27.337 1.00 87.69 216 GLU A CA 1
ATOM 1694 C C . GLU A 1 216 ? 6.738 -21.646 -27.698 1.00 87.69 216 GLU A C 1
ATOM 1696 O O . GLU A 1 216 ? 7.899 -21.582 -28.106 1.00 87.69 216 GLU A O 1
ATOM 1701 N N . ILE A 1 217 ? 5.946 -20.583 -27.559 1.00 84.75 217 ILE A N 1
ATOM 1702 C CA . ILE A 1 217 ? 6.396 -19.199 -27.652 1.00 84.75 217 ILE A CA 1
ATOM 1703 C C . ILE A 1 217 ? 6.163 -18.554 -26.288 1.00 84.75 217 ILE A C 1
ATOM 1705 O O . ILE A 1 217 ? 5.018 -18.480 -25.834 1.00 84.75 217 ILE A O 1
ATOM 1709 N N . ALA A 1 218 ? 7.235 -18.087 -25.651 1.00 87.62 218 ALA A N 1
ATOM 1710 C CA . ALA A 1 218 ? 7.215 -17.508 -24.314 1.00 87.62 218 ALA A CA 1
ATOM 1711 C C . ALA A 1 218 ? 7.977 -16.174 -24.263 1.00 87.62 218 ALA A C 1
ATOM 1713 O O . ALA A 1 218 ? 9.179 -16.122 -24.532 1.00 87.62 218 ALA A O 1
ATOM 1714 N N . ILE A 1 219 ? 7.285 -15.089 -23.900 1.00 83.88 219 ILE A N 1
ATOM 1715 C CA . ILE A 1 219 ? 7.845 -13.728 -23.858 1.00 83.88 219 ILE A CA 1
ATOM 1716 C C . ILE A 1 219 ? 7.533 -13.086 -22.509 1.00 83.88 219 ILE A C 1
ATOM 1718 O O . ILE A 1 219 ? 6.379 -13.071 -22.076 1.00 83.88 219 ILE A O 1
ATOM 1722 N N . ALA A 1 220 ? 8.559 -12.561 -21.842 1.00 85.06 220 ALA A N 1
ATOM 1723 C CA . ALA A 1 220 ? 8.409 -11.833 -20.595 1.00 85.06 220 ALA A CA 1
ATOM 1724 C C . ALA A 1 220 ? 8.005 -10.382 -20.852 1.00 85.06 220 ALA A C 1
ATOM 1726 O O . ALA A 1 220 ? 8.504 -9.716 -21.759 1.00 85.06 220 ALA A O 1
ATOM 1727 N N . GLU A 1 221 ? 7.107 -9.888 -20.014 1.00 70.00 221 GLU A N 1
ATOM 1728 C CA . GLU A 1 221 ? 6.550 -8.549 -20.098 1.00 70.00 221 GLU A CA 1
ATOM 1729 C C . GLU A 1 221 ? 6.536 -7.929 -18.704 1.00 70.00 221 GLU A C 1
ATOM 1731 O O . GLU A 1 221 ? 6.268 -8.595 -17.699 1.00 70.00 221 GLU A O 1
ATOM 1736 N N . HIS A 1 222 ? 6.796 -6.626 -18.633 1.00 65.19 222 HIS A N 1
ATOM 1737 C CA . HIS A 1 222 ? 6.579 -5.881 -17.400 1.00 65.19 222 HIS A CA 1
ATOM 1738 C C . HIS A 1 222 ? 5.107 -5.955 -16.984 1.00 65.19 222 HIS A C 1
ATOM 1740 O O . HIS A 1 222 ? 4.230 -6.109 -17.839 1.00 65.19 222 HIS A O 1
ATOM 1746 N N . PRO A 1 223 ? 4.788 -5.724 -15.698 1.00 51.22 223 PRO A N 1
ATOM 1747 C CA . PRO A 1 223 ? 3.406 -5.606 -15.237 1.00 51.22 223 PRO A CA 1
ATOM 1748 C C . PRO A 1 223 ? 2.583 -4.512 -15.939 1.00 51.22 223 PRO A C 1
ATOM 1750 O O . PRO A 1 223 ? 1.375 -4.395 -15.736 1.00 51.22 223 PRO A O 1
ATOM 1753 N N . PHE A 1 224 ? 3.252 -3.690 -16.747 1.00 46.28 224 PHE A N 1
ATOM 1754 C CA . PHE A 1 224 ? 2.732 -2.539 -17.451 1.00 46.28 224 PHE A CA 1
ATOM 1755 C C . PHE A 1 224 ? 2.830 -2.786 -18.960 1.00 46.28 224 PHE A C 1
ATOM 1757 O O . PHE A 1 224 ? 3.886 -2.603 -19.563 1.00 46.28 224 PHE A O 1
ATOM 1764 N N . LEU A 1 225 ? 1.720 -3.174 -19.589 1.00 33.59 225 LEU A N 1
ATOM 1765 C CA . LEU A 1 225 ? 1.592 -3.063 -21.038 1.00 33.59 225 LEU A CA 1
ATOM 1766 C C . LEU A 1 225 ? 1.370 -1.582 -21.397 1.00 33.59 225 LEU A C 1
ATOM 1768 O O . LEU A 1 225 ? 0.336 -0.999 -21.070 1.00 33.59 225 LEU A O 1
ATOM 1772 N N . VAL A 1 226 ? 2.357 -1.045 -22.121 1.00 32.09 226 VAL A N 1
ATOM 1773 C CA . VAL A 1 226 ? 2.412 0.217 -22.887 1.00 32.09 226 VAL A CA 1
ATOM 1774 C C . VAL A 1 226 ? 2.730 1.512 -22.104 1.00 32.09 226 VAL A C 1
ATOM 1776 O O . VAL A 1 226 ? 1.961 1.972 -21.265 1.00 32.09 226 VAL A O 1
ATOM 1779 N N . ASP A 1 227 ? 3.877 2.100 -22.474 1.00 34.78 227 ASP A N 1
ATOM 1780 C CA . ASP A 1 227 ? 4.397 3.454 -22.214 1.00 34.78 227 ASP A CA 1
ATOM 1781 C C . ASP A 1 227 ? 4.546 3.927 -20.761 1.00 34.78 227 ASP A C 1
ATOM 1783 O O . ASP A 1 227 ? 3.648 4.526 -20.167 1.00 34.78 227 ASP A O 1
ATOM 1787 N N . ASN A 1 228 ? 5.750 3.734 -20.214 1.00 35.28 228 ASN A N 1
ATOM 1788 C CA . ASN A 1 228 ? 6.578 4.766 -19.570 1.00 35.28 228 ASN A CA 1
ATOM 1789 C C . ASN A 1 228 ? 7.685 4.050 -18.791 1.00 35.28 228 ASN A C 1
ATOM 1791 O O . ASN A 1 228 ? 7.473 3.637 -17.648 1.00 35.28 228 ASN A O 1
ATOM 1795 N N . THR A 1 229 ? 8.883 3.940 -19.365 1.00 41.59 229 THR A N 1
ATOM 1796 C CA . THR A 1 229 ? 10.094 3.745 -18.563 1.00 41.59 229 THR A CA 1
ATOM 1797 C C . THR A 1 229 ? 10.166 4.939 -17.619 1.00 41.59 229 THR A C 1
ATOM 1799 O O . THR A 1 229 ? 10.527 6.042 -18.025 1.00 41.59 229 THR A O 1
ATOM 1802 N N . ARG A 1 230 ? 9.707 4.772 -16.372 1.00 55.81 230 ARG A N 1
ATOM 1803 C CA . ARG A 1 230 ? 9.836 5.834 -15.376 1.00 55.81 230 ARG A CA 1
ATOM 1804 C C . ARG A 1 230 ? 11.315 6.104 -15.206 1.00 55.81 230 ARG A C 1
ATOM 1806 O O . ARG A 1 230 ? 12.099 5.165 -15.068 1.00 55.81 230 ARG A O 1
ATOM 1813 N N . GLY A 1 231 ? 11.664 7.382 -15.179 1.00 59.53 231 GLY A N 1
ATOM 1814 C CA . GLY A 1 231 ? 13.026 7.856 -15.028 1.00 59.53 231 GLY A CA 1
ATOM 1815 C C . GLY A 1 231 ? 13.842 7.068 -14.014 1.00 59.53 231 GLY A C 1
ATOM 1816 O O . GLY A 1 231 ? 14.941 6.636 -14.316 1.00 59.53 231 GLY A O 1
ATOM 1817 N N . ARG A 1 232 ? 13.267 6.777 -12.843 1.00 68.56 232 ARG A N 1
ATOM 1818 C CA . ARG A 1 232 ? 13.943 6.048 -11.761 1.00 68.56 232 ARG A CA 1
ATOM 1819 C C . ARG A 1 232 ? 14.478 4.662 -12.146 1.00 68.56 232 ARG A C 1
ATOM 1821 O O . ARG A 1 232 ? 15.528 4.269 -11.649 1.00 68.56 232 ARG A O 1
ATOM 1828 N N . ALA A 1 233 ? 13.804 3.945 -13.046 1.00 71.44 233 ALA A N 1
ATOM 1829 C CA . ALA A 1 233 ? 14.258 2.636 -13.518 1.00 71.44 233 ALA A CA 1
ATOM 1830 C C . ALA A 1 233 ? 15.505 2.739 -14.416 1.00 71.44 233 ALA A C 1
ATOM 1832 O O . ALA A 1 233 ? 16.350 1.855 -14.393 1.00 71.44 233 ALA A O 1
ATOM 1833 N N . LEU A 1 234 ? 15.668 3.840 -15.160 1.00 75.25 234 LEU A N 1
ATOM 1834 C CA . LEU A 1 234 ? 16.834 4.052 -16.031 1.00 75.25 234 LEU A CA 1
ATOM 1835 C C . LEU A 1 234 ? 18.135 4.278 -15.244 1.00 75.25 234 LEU A C 1
ATOM 1837 O O . LEU A 1 234 ? 19.218 4.104 -15.793 1.00 75.25 234 LEU A O 1
ATOM 1841 N N . PHE A 1 235 ? 18.029 4.662 -13.970 1.00 81.12 235 PHE A N 1
ATOM 1842 C CA . PHE A 1 235 ? 19.156 5.003 -13.098 1.00 81.12 235 PHE A CA 1
ATOM 1843 C C . PHE A 1 235 ? 19.329 4.002 -11.942 1.00 81.12 235 PHE A C 1
ATOM 1845 O O . PHE A 1 235 ? 19.965 4.323 -10.939 1.00 81.12 235 PHE A O 1
ATOM 1852 N N . SER A 1 236 ? 18.755 2.796 -12.047 1.00 72.94 236 SER A N 1
ATOM 1853 C CA . SER A 1 236 ? 18.913 1.743 -11.032 1.00 72.94 236 SER A CA 1
ATOM 1854 C C . SER A 1 236 ? 20.267 1.027 -11.095 1.00 72.94 236 SER A C 1
ATOM 1856 O O . SER A 1 236 ? 20.611 0.298 -10.170 1.00 72.94 236 SER A O 1
ATOM 1858 N N . ASN A 1 237 ? 21.026 1.227 -12.177 1.00 77.31 237 ASN A N 1
ATOM 1859 C CA . ASN A 1 237 ? 22.364 0.680 -12.390 1.00 77.31 237 ASN A CA 1
ATOM 1860 C C . ASN A 1 237 ? 23.417 1.796 -12.358 1.00 77.31 237 ASN A C 1
ATOM 1862 O O . ASN A 1 237 ? 23.084 2.979 -12.427 1.00 77.31 237 ASN A O 1
ATOM 1866 N N . SER A 1 238 ? 24.696 1.420 -12.295 1.00 85.56 238 SER A N 1
ATOM 1867 C CA . SER A 1 238 ? 25.797 2.379 -12.394 1.00 85.56 238 SER A CA 1
ATOM 1868 C C . SER A 1 238 ? 25.746 3.152 -13.715 1.00 85.56 238 SER A C 1
ATOM 1870 O O . SER A 1 238 ? 25.528 2.576 -14.783 1.00 85.56 238 SER A O 1
ATOM 1872 N N . MET A 1 239 ? 25.977 4.458 -13.631 1.00 89.75 239 MET A N 1
ATOM 1873 C CA . MET A 1 239 ? 25.879 5.388 -14.752 1.00 89.75 239 MET A CA 1
ATOM 1874 C C . MET A 1 239 ? 27.231 6.018 -15.044 1.00 89.75 239 MET A C 1
ATOM 1876 O O . MET A 1 239 ? 28.012 6.295 -14.136 1.00 89.75 239 MET A O 1
ATOM 1880 N N . THR A 1 240 ? 27.485 6.317 -16.313 1.00 93.75 240 THR A N 1
ATOM 1881 C CA . THR A 1 240 ? 28.608 7.171 -16.715 1.00 93.75 240 THR A CA 1
ATOM 1882 C C . THR A 1 240 ? 28.109 8.546 -17.142 1.00 93.75 240 THR A C 1
ATOM 1884 O O . THR A 1 240 ? 26.942 8.725 -17.495 1.00 93.75 240 THR A O 1
ATOM 1887 N N . SER A 1 241 ? 29.001 9.528 -17.174 1.00 93.88 241 SER A N 1
ATOM 1888 C CA . SER A 1 241 ? 28.706 10.868 -17.672 1.00 93.88 241 SER A CA 1
ATOM 1889 C C . SER A 1 241 ? 29.768 11.361 -18.646 1.00 93.88 241 SER A C 1
ATOM 1891 O O . SER A 1 241 ? 30.952 11.067 -18.470 1.00 93.88 241 SER A O 1
ATOM 1893 N N . LYS A 1 242 ? 29.346 12.165 -19.622 1.00 94.81 242 LYS A N 1
ATOM 1894 C CA . LYS A 1 242 ? 30.229 12.990 -20.451 1.00 94.81 242 LYS A CA 1
ATOM 1895 C C . LYS A 1 242 ? 29.763 14.434 -20.413 1.00 94.81 242 LYS A C 1
ATOM 1897 O O . LYS A 1 242 ? 28.597 14.704 -20.694 1.00 94.81 242 LYS A O 1
ATOM 1902 N N . THR A 1 243 ? 30.677 15.345 -20.117 1.00 94.81 243 THR A N 1
ATOM 1903 C CA . THR A 1 243 ? 30.397 16.776 -19.985 1.00 94.81 243 THR A CA 1
ATOM 1904 C C . THR A 1 243 ? 31.252 17.566 -20.959 1.00 94.81 243 THR A C 1
ATOM 1906 O O . THR A 1 243 ? 32.466 17.385 -21.007 1.00 94.81 243 THR A O 1
ATOM 1909 N N . GLU A 1 244 ? 30.624 18.475 -21.695 1.00 96.12 244 GLU A N 1
ATOM 1910 C CA . GLU A 1 244 ? 31.284 19.470 -22.539 1.00 96.12 244 GLU A CA 1
ATOM 1911 C C . GLU A 1 244 ? 30.834 20.863 -22.094 1.00 96.12 244 GLU A C 1
ATOM 1913 O O . GLU A 1 244 ? 29.635 21.148 -22.057 1.00 96.12 244 GLU A O 1
ATOM 1918 N N . ILE A 1 245 ? 31.791 21.723 -21.742 1.00 96.44 245 ILE A N 1
ATOM 1919 C CA . ILE A 1 245 ? 31.540 23.105 -21.329 1.00 96.44 245 ILE A CA 1
ATOM 1920 C C . ILE A 1 245 ? 32.221 24.054 -22.309 1.00 96.44 245 ILE A C 1
ATOM 1922 O O . ILE A 1 245 ? 33.449 24.064 -22.412 1.00 96.44 245 ILE A O 1
ATOM 1926 N N . ASP A 1 246 ? 31.420 24.887 -22.967 1.00 97.12 246 ASP A N 1
ATOM 1927 C CA . ASP A 1 246 ? 31.869 26.061 -23.710 1.00 97.12 246 ASP A CA 1
ATOM 1928 C C . ASP A 1 246 ? 31.721 27.292 -22.811 1.00 97.12 246 ASP A C 1
ATOM 1930 O O . ASP A 1 246 ? 30.607 27.690 -22.461 1.00 97.12 246 ASP A O 1
ATOM 1934 N N . GLY A 1 247 ? 32.847 27.871 -22.393 1.00 96.19 247 GLY A N 1
ATOM 1935 C CA . GLY A 1 247 ? 32.873 28.916 -21.378 1.00 96.19 247 GLY A CA 1
ATOM 1936 C C . GLY A 1 247 ? 33.512 30.220 -21.838 1.00 96.19 247 GLY A C 1
ATOM 1937 O O . GLY A 1 247 ? 34.454 30.233 -22.631 1.00 96.19 247 GLY A O 1
ATOM 1938 N N . GLU A 1 248 ? 33.033 31.327 -21.285 1.00 96.00 248 GLU A N 1
ATOM 1939 C CA . GLU A 1 248 ? 33.664 32.640 -21.367 1.00 96.00 248 GLU A CA 1
ATOM 1940 C C . GLU A 1 248 ? 33.588 33.325 -20.001 1.00 96.00 248 GLU A C 1
ATOM 1942 O O . GLU A 1 248 ? 32.528 33.349 -19.383 1.00 96.00 248 GLU A O 1
ATOM 1947 N N . ILE A 1 249 ? 34.696 33.879 -19.508 1.00 94.94 249 ILE A N 1
ATOM 1948 C CA . ILE A 1 249 ? 34.712 34.687 -18.281 1.00 94.94 249 ILE A CA 1
ATOM 1949 C C . ILE A 1 249 ? 35.580 35.924 -18.481 1.00 94.94 249 ILE A C 1
ATOM 1951 O O . ILE A 1 249 ? 36.730 35.810 -18.911 1.00 94.94 249 ILE A O 1
ATOM 1955 N N . ASN A 1 250 ? 35.029 37.113 -18.216 1.00 91.50 250 ASN A N 1
ATOM 1956 C CA . ASN A 1 250 ? 35.696 38.398 -18.469 1.00 91.50 250 ASN A CA 1
ATOM 1957 C C . ASN A 1 250 ? 36.337 38.480 -19.877 1.00 91.50 250 ASN A C 1
ATOM 1959 O O . ASN A 1 250 ? 37.482 38.906 -20.033 1.00 91.50 250 ASN A O 1
ATOM 1963 N N . GLY A 1 251 ? 35.632 37.994 -20.906 1.00 88.25 251 GLY A N 1
ATOM 1964 C CA . GLY A 1 251 ? 36.108 37.967 -22.296 1.00 88.25 251 GLY A CA 1
ATOM 1965 C C . GLY A 1 251 ? 37.124 36.865 -22.636 1.00 88.25 251 GLY A C 1
ATOM 1966 O O . GLY A 1 251 ? 37.509 36.725 -23.797 1.00 88.25 251 GLY A O 1
ATOM 1967 N N . LYS A 1 252 ? 37.571 36.054 -21.665 1.00 92.94 252 LYS A N 1
ATOM 1968 C CA . LYS A 1 252 ? 38.468 34.911 -21.901 1.00 92.94 252 LYS A CA 1
ATOM 1969 C C . LYS A 1 252 ? 37.656 33.649 -22.176 1.00 92.94 252 LYS A C 1
ATOM 1971 O O . LYS A 1 252 ? 36.996 33.127 -21.278 1.00 92.94 252 LYS A O 1
ATOM 1976 N N . LYS A 1 253 ? 37.741 33.140 -23.406 1.00 95.88 253 LYS A N 1
ATOM 1977 C CA . LYS A 1 253 ? 37.091 31.890 -23.821 1.00 95.88 253 LYS A CA 1
ATOM 1978 C C . LYS A 1 253 ? 37.896 30.669 -23.399 1.00 95.88 253 LYS A C 1
ATOM 1980 O O . LYS A 1 253 ? 39.123 30.677 -23.475 1.00 95.88 253 LYS A O 1
ATOM 1985 N N . PHE A 1 254 ? 37.201 29.611 -23.009 1.00 96.50 254 PHE A N 1
ATOM 1986 C CA . PHE A 1 254 ? 37.796 28.334 -22.645 1.00 96.50 254 PHE A CA 1
ATOM 1987 C C . PHE A 1 254 ? 36.846 27.171 -22.950 1.00 96.50 254 PHE A C 1
ATOM 1989 O O . PHE A 1 254 ? 35.641 27.362 -23.120 1.00 96.50 254 PHE A O 1
ATOM 1996 N N . LYS A 1 255 ? 37.391 25.954 -23.011 1.00 97.12 255 LYS A N 1
ATOM 1997 C CA . LYS A 1 255 ? 36.604 24.722 -23.128 1.00 97.12 255 LYS A CA 1
ATOM 1998 C C . LYS A 1 255 ? 37.044 23.701 -22.093 1.00 97.12 255 LYS A C 1
ATOM 2000 O O . LYS A 1 255 ? 38.242 23.500 -21.901 1.00 97.12 255 LYS A O 1
ATOM 2005 N N . VAL A 1 256 ? 36.082 23.039 -21.461 1.00 97.19 256 VAL A N 1
ATOM 2006 C CA . VAL A 1 256 ? 36.323 21.946 -20.509 1.00 97.19 256 VAL A CA 1
ATOM 2007 C C . VAL A 1 256 ? 35.590 20.704 -20.981 1.00 97.19 256 VAL A C 1
ATOM 2009 O O . VAL A 1 256 ? 34.431 20.778 -21.384 1.00 97.19 256 VAL A O 1
ATOM 2012 N N . VAL A 1 257 ? 36.264 19.563 -20.900 1.00 96.38 257 VAL A N 1
ATOM 2013 C CA . VAL A 1 257 ? 35.641 18.253 -21.092 1.00 96.38 257 VAL A CA 1
ATOM 2014 C C . VAL A 1 257 ? 35.793 17.435 -19.823 1.00 96.38 257 VAL A C 1
ATOM 2016 O O . VAL A 1 257 ? 36.808 17.549 -19.131 1.00 96.38 257 VAL A O 1
ATOM 2019 N N . GLY A 1 258 ? 34.788 16.626 -19.508 1.00 94.62 258 GLY A N 1
ATOM 2020 C CA . GLY A 1 258 ? 34.808 15.752 -18.346 1.00 94.62 258 GLY A CA 1
ATOM 2021 C C . GLY A 1 258 ? 34.174 14.399 -18.614 1.00 94.62 258 GLY A C 1
ATOM 2022 O O . GLY A 1 258 ? 33.204 14.294 -19.363 1.00 94.62 258 GLY A O 1
ATOM 2023 N N . GLU A 1 259 ? 34.728 13.375 -17.980 1.00 95.00 259 GLU A N 1
ATOM 2024 C CA . GLU A 1 259 ? 34.176 12.025 -17.948 1.00 95.00 259 GLU A CA 1
ATOM 2025 C C . GLU A 1 259 ? 34.001 11.613 -16.494 1.00 95.00 259 GLU A C 1
ATOM 2027 O O . GLU A 1 259 ? 34.855 11.900 -15.650 1.00 95.00 259 GLU A O 1
ATOM 2032 N N . GLY A 1 260 ? 32.870 10.989 -16.194 1.00 92.38 260 GLY A N 1
ATOM 2033 C CA . GLY A 1 260 ? 32.521 10.643 -14.825 1.00 92.38 260 GLY A CA 1
ATOM 2034 C C . GLY A 1 260 ? 31.763 9.340 -14.718 1.00 92.38 260 GLY A C 1
ATOM 2035 O O . GLY A 1 260 ? 31.243 8.823 -15.710 1.00 92.38 260 GLY A O 1
ATOM 2036 N N . ASP A 1 261 ? 31.698 8.841 -13.499 1.00 92.25 261 ASP A N 1
ATOM 2037 C CA . ASP A 1 261 ? 31.085 7.583 -13.117 1.00 92.25 261 ASP A CA 1
ATOM 2038 C C . ASP A 1 261 ? 30.319 7.748 -11.803 1.00 92.25 261 ASP A C 1
ATOM 2040 O O . ASP A 1 261 ? 30.709 8.496 -10.903 1.00 92.25 261 ASP A O 1
ATOM 2044 N N . SER A 1 262 ? 29.182 7.070 -11.718 1.00 90.56 262 SER A N 1
ATOM 2045 C CA . SER A 1 262 ? 28.357 6.990 -10.525 1.00 90.56 262 SER A CA 1
ATOM 2046 C C . SER A 1 262 ? 27.983 5.533 -10.285 1.00 90.56 262 SER A C 1
ATOM 2048 O O . SER A 1 262 ? 27.303 4.935 -11.125 1.00 90.56 262 SER A O 1
ATOM 2050 N N . PRO A 1 263 ? 28.369 4.943 -9.143 1.00 83.31 263 PRO A N 1
ATOM 2051 C CA . PRO A 1 263 ? 27.890 3.621 -8.757 1.00 83.31 263 PRO A CA 1
ATOM 2052 C C . PRO A 1 263 ? 26.400 3.619 -8.366 1.00 83.31 263 PRO A C 1
ATOM 2054 O O . PRO A 1 263 ? 25.838 2.546 -8.166 1.00 83.31 263 PRO A O 1
ATOM 2057 N N . GLY A 1 264 ? 25.759 4.791 -8.281 1.00 79.19 264 GLY A N 1
ATOM 2058 C CA . GLY A 1 264 ? 24.414 4.985 -7.744 1.00 79.19 264 GLY A CA 1
ATOM 2059 C C . GLY A 1 264 ? 24.440 5.488 -6.297 1.00 79.19 264 GLY A C 1
ATOM 2060 O O . GLY A 1 264 ? 25.491 5.786 -5.734 1.00 79.19 264 GLY A O 1
ATOM 2061 N N . GLY A 1 265 ? 23.260 5.618 -5.684 1.00 75.00 265 GLY A N 1
ATOM 2062 C CA . GLY A 1 265 ? 23.151 5.954 -4.259 1.00 75.00 265 GLY A CA 1
ATOM 2063 C C . GLY A 1 265 ? 23.607 7.366 -3.873 1.00 75.00 265 GLY A C 1
ATOM 2064 O O . GLY A 1 265 ? 23.889 7.598 -2.701 1.00 75.00 265 GLY A O 1
ATOM 2065 N N . GLY A 1 266 ? 23.654 8.313 -4.817 1.00 84.25 266 GLY A N 1
ATOM 2066 C CA . GLY A 1 266 ? 24.039 9.699 -4.537 1.00 84.25 266 GLY A CA 1
ATOM 2067 C C . GLY A 1 266 ? 25.528 10.002 -4.662 1.00 84.25 266 GLY A C 1
ATOM 2068 O O . GLY A 1 266 ? 25.904 11.136 -4.389 1.00 84.25 266 GLY A O 1
ATOM 2069 N N . ASP A 1 267 ? 26.362 9.033 -5.048 1.00 88.56 267 ASP A N 1
ATOM 2070 C CA . ASP A 1 267 ? 27.812 9.194 -5.216 1.00 88.56 267 ASP A CA 1
ATOM 2071 C C . ASP A 1 267 ? 28.172 9.358 -6.698 1.00 88.56 267 ASP A C 1
ATOM 2073 O O . ASP A 1 267 ? 27.753 8.558 -7.541 1.00 88.56 267 ASP A O 1
ATOM 2077 N N . PHE A 1 268 ? 28.934 10.396 -7.034 1.00 92.19 268 PHE A N 1
ATOM 2078 C CA . PHE A 1 268 ? 29.340 10.692 -8.404 1.00 92.19 268 PHE A CA 1
ATOM 2079 C C . PHE A 1 268 ? 30.748 11.282 -8.444 1.00 92.19 268 PHE A C 1
ATOM 2081 O O . PHE A 1 268 ? 31.034 12.283 -7.787 1.00 92.19 268 PHE A O 1
ATOM 2088 N N . THR A 1 269 ? 31.625 10.715 -9.270 1.00 93.50 269 THR A N 1
ATOM 2089 C CA . THR A 1 269 ? 32.984 11.224 -9.491 1.00 93.50 269 THR A CA 1
ATOM 2090 C C . THR A 1 269 ? 33.159 11.645 -10.946 1.00 93.50 269 THR A C 1
ATOM 2092 O O . THR A 1 269 ? 32.749 10.938 -11.858 1.00 93.50 269 THR A O 1
ATOM 2095 N N . ILE A 1 270 ? 33.767 12.808 -11.183 1.00 94.25 270 ILE A N 1
ATOM 2096 C CA . ILE A 1 270 ? 34.116 13.297 -12.519 1.00 94.25 270 ILE A CA 1
ATOM 2097 C C . ILE A 1 270 ? 35.581 13.722 -12.559 1.00 94.25 270 ILE A C 1
ATOM 2099 O O . ILE A 1 270 ? 36.089 14.395 -11.658 1.00 94.25 270 ILE A O 1
ATOM 2103 N N . ARG A 1 271 ? 36.263 13.370 -13.648 1.00 95.19 271 ARG A N 1
ATOM 2104 C CA . ARG A 1 271 ? 37.547 13.951 -14.034 1.00 95.19 271 ARG A CA 1
ATOM 2105 C C . ARG A 1 271 ? 37.309 14.920 -15.180 1.00 95.19 271 ARG A C 1
ATOM 2107 O O . ARG A 1 271 ? 36.854 14.506 -16.243 1.00 95.19 271 ARG A O 1
ATOM 2114 N N . ALA A 1 272 ? 37.661 16.186 -14.987 1.00 95.56 272 ALA A N 1
ATOM 2115 C CA . ALA A 1 272 ? 37.514 17.224 -16.000 1.00 95.56 272 ALA A CA 1
ATOM 2116 C C . ALA A 1 272 ? 38.836 17.943 -16.262 1.00 95.56 272 ALA A C 1
ATOM 2118 O O . ALA A 1 272 ? 39.619 18.151 -15.340 1.00 95.56 272 ALA A O 1
ATOM 2119 N N . TYR A 1 273 ? 39.087 18.340 -17.507 1.00 96.44 273 TYR A N 1
ATOM 2120 C CA . TYR A 1 273 ? 40.271 19.114 -17.879 1.00 96.44 273 TYR A CA 1
ATOM 2121 C C . TYR A 1 273 ? 39.954 20.180 -18.926 1.00 96.44 273 TYR A C 1
ATOM 2123 O O . TYR A 1 273 ? 39.043 20.034 -19.744 1.00 96.44 273 TYR A O 1
ATOM 2131 N N . CYS A 1 274 ? 40.715 21.271 -18.887 1.00 96.38 274 CYS A N 1
ATOM 2132 C CA . CYS A 1 274 ? 40.602 22.361 -19.846 1.00 96.38 274 CYS A CA 1
ATOM 2133 C C . CYS A 1 274 ? 41.334 21.986 -21.144 1.00 96.38 274 CYS A C 1
ATOM 2135 O O . CYS A 1 274 ? 42.520 21.653 -21.135 1.00 96.38 274 CYS A O 1
ATOM 2137 N N . THR A 1 275 ? 40.638 22.017 -22.281 1.00 95.31 275 THR A N 1
ATOM 2138 C CA . THR A 1 275 ? 41.218 21.661 -23.589 1.00 95.31 275 THR A CA 1
ATOM 2139 C C . THR A 1 275 ? 41.887 22.848 -24.277 1.00 95.31 275 THR A C 1
ATOM 2141 O O . THR A 1 275 ? 42.601 22.667 -25.258 1.00 95.31 275 THR A O 1
ATOM 2144 N N . THR A 1 276 ? 41.652 24.068 -23.792 1.00 92.81 276 THR A N 1
ATOM 2145 C CA . THR A 1 276 ? 42.180 25.321 -24.360 1.00 92.81 276 THR A CA 1
ATOM 2146 C C . THR A 1 276 ? 43.399 25.857 -23.604 1.00 92.81 276 THR A C 1
ATOM 2148 O O . THR A 1 276 ? 43.751 27.021 -23.766 1.00 92.81 276 THR A O 1
ATOM 2151 N N . GLY A 1 277 ? 44.044 25.026 -22.781 1.00 90.25 277 GLY A N 1
ATOM 2152 C CA . GLY A 1 277 ? 45.188 25.409 -21.953 1.00 90.25 277 GLY A CA 1
ATOM 2153 C C . GLY A 1 277 ? 44.794 25.573 -20.490 1.00 90.25 277 GLY A C 1
ATOM 2154 O O . GLY A 1 277 ? 44.130 24.708 -19.929 1.00 90.25 277 GLY A O 1
ATOM 2155 N N . GLU A 1 278 ? 45.221 26.665 -19.865 1.00 93.00 278 GLU A N 1
ATOM 2156 C CA . GLU A 1 278 ? 44.914 26.951 -18.464 1.00 93.00 278 GLU A CA 1
ATOM 2157 C C . GLU A 1 278 ? 43.479 27.490 -18.316 1.00 93.00 278 GLU A C 1
ATOM 2159 O O . GLU A 1 278 ? 43.049 28.372 -19.063 1.00 93.00 278 GLU A O 1
ATOM 2164 N N . LEU A 1 279 ? 42.722 26.969 -17.351 1.00 95.56 279 LEU A N 1
ATOM 2165 C CA . LEU A 1 279 ? 41.392 27.465 -17.015 1.00 95.56 279 LEU A CA 1
ATOM 2166 C C . LEU A 1 279 ? 41.514 28.909 -16.488 1.00 95.56 279 LEU A C 1
ATOM 2168 O O . LEU A 1 279 ? 42.301 29.150 -15.574 1.00 95.56 279 LEU A O 1
ATOM 2172 N N . PRO A 1 280 ? 40.750 29.891 -16.997 1.00 95.00 280 PRO A N 1
ATOM 2173 C CA . PRO A 1 280 ? 40.908 31.298 -16.612 1.00 95.00 280 PRO A CA 1
ATOM 2174 C C . PRO A 1 280 ? 40.327 31.663 -15.233 1.00 95.00 280 PRO A C 1
ATOM 2176 O O . PRO A 1 280 ? 40.340 32.838 -14.874 1.00 95.00 280 PRO A O 1
ATOM 2179 N N . MET A 1 281 ? 39.825 30.689 -14.468 1.00 94.81 281 MET A N 1
ATOM 2180 C CA . MET A 1 281 ? 39.245 30.866 -13.132 1.00 94.81 281 MET A CA 1
ATOM 2181 C C . MET A 1 281 ? 39.554 29.672 -12.220 1.00 94.81 281 MET A C 1
ATOM 2183 O O . MET A 1 281 ? 40.127 28.675 -12.665 1.00 94.81 281 MET A O 1
ATOM 2187 N N . SER A 1 282 ? 39.178 29.765 -10.943 1.00 94.88 282 SER A N 1
ATOM 2188 C CA . SER A 1 282 ? 39.340 28.677 -9.974 1.00 94.88 282 SER A CA 1
ATOM 2189 C C . SER A 1 282 ? 38.543 27.423 -10.355 1.00 94.88 282 SER A C 1
ATOM 2191 O O . SER A 1 282 ? 37.349 27.496 -10.649 1.00 94.88 282 SER A O 1
ATOM 2193 N N . TRP A 1 283 ? 39.173 26.249 -10.245 1.00 94.62 283 TRP A N 1
ATOM 2194 C CA . TRP A 1 283 ? 38.479 24.959 -10.358 1.00 94.62 283 TRP A CA 1
ATOM 2195 C C . TRP A 1 283 ? 37.441 24.739 -9.250 1.00 94.62 283 TRP A C 1
ATOM 2197 O O . TRP A 1 283 ? 36.459 24.036 -9.482 1.00 94.62 283 TRP A O 1
ATOM 2207 N N . VAL A 1 284 ? 37.587 25.391 -8.092 1.00 93.12 284 VAL A N 1
ATOM 2208 C CA . VAL A 1 284 ? 36.592 25.314 -7.008 1.00 93.12 284 VAL A CA 1
ATOM 2209 C C . VAL A 1 284 ? 35.253 25.905 -7.457 1.00 93.12 284 VAL A C 1
ATOM 2211 O O . VAL A 1 284 ? 34.202 25.322 -7.210 1.00 93.12 284 VAL A O 1
ATOM 2214 N N . VAL A 1 285 ? 35.276 26.993 -8.235 1.00 92.81 285 VAL A N 1
ATOM 2215 C CA . VAL A 1 285 ? 34.063 27.601 -8.816 1.00 92.81 285 VAL A CA 1
ATOM 2216 C C . VAL A 1 285 ? 33.421 26.687 -9.870 1.00 92.81 285 VAL A C 1
ATOM 2218 O O . VAL A 1 285 ? 32.196 26.661 -10.010 1.00 92.81 285 VAL A O 1
ATOM 2221 N N . MET A 1 286 ? 34.222 25.861 -10.555 1.00 91.38 286 MET A N 1
ATOM 2222 C CA . MET A 1 286 ? 33.726 24.839 -11.488 1.00 91.38 286 MET A CA 1
ATOM 2223 C C . MET A 1 286 ? 32.982 23.686 -10.798 1.00 91.38 286 MET A C 1
ATOM 2225 O O . MET A 1 286 ? 32.331 22.901 -11.491 1.00 91.38 286 MET A O 1
ATOM 2229 N N . GLY A 1 287 ? 32.986 23.630 -9.460 1.00 84.88 287 GLY A N 1
ATOM 2230 C CA . GLY A 1 287 ? 32.193 22.679 -8.683 1.00 84.88 287 GLY A CA 1
ATOM 2231 C C . GLY A 1 287 ? 30.717 22.680 -9.053 1.00 84.88 287 GLY A C 1
ATOM 2232 O O . GLY A 1 287 ? 30.129 21.624 -9.314 1.00 84.88 287 GLY A O 1
ATOM 2233 N N . SER A 1 288 ? 30.146 23.880 -9.178 1.00 82.50 288 SER A N 1
ATOM 2234 C CA . SER A 1 288 ? 28.731 24.053 -9.499 1.00 82.50 288 SER A CA 1
ATOM 2235 C C . SER A 1 288 ? 28.388 23.634 -10.944 1.00 82.50 288 SER A C 1
ATOM 2237 O O . SER A 1 288 ? 27.449 22.859 -11.131 1.00 82.50 288 SER A O 1
ATOM 2239 N N . PRO A 1 289 ? 29.119 24.070 -11.990 1.00 82.19 289 PRO A N 1
ATOM 2240 C CA . PRO A 1 289 ? 28.877 23.634 -13.369 1.00 82.19 289 PRO A CA 1
ATOM 2241 C C . PRO A 1 289 ? 29.197 22.163 -13.694 1.00 82.19 289 PRO A C 1
ATOM 2243 O O . PRO A 1 289 ? 28.614 21.645 -14.642 1.00 82.19 289 PRO A O 1
ATOM 2246 N N . LEU A 1 290 ? 30.109 21.495 -12.972 1.00 78.62 290 LEU A N 1
ATOM 2247 C CA . LEU A 1 290 ? 30.556 20.134 -13.318 1.00 78.62 290 LEU A CA 1
ATOM 2248 C C . LEU A 1 290 ? 29.706 19.009 -12.718 1.00 78.62 290 LEU A C 1
ATOM 2250 O O . LEU A 1 290 ? 29.426 18.049 -13.429 1.00 78.62 290 LEU A O 1
ATOM 2254 N N . GLN A 1 291 ? 29.309 19.095 -11.443 1.00 65.19 291 GLN A N 1
ATOM 2255 C CA . GLN A 1 291 ? 28.571 18.004 -10.778 1.00 65.19 291 GLN A CA 1
ATOM 2256 C C . GLN A 1 291 ? 27.296 18.457 -10.085 1.00 65.19 291 GLN A C 1
ATOM 2258 O O . GLN A 1 291 ? 26.294 17.762 -10.214 1.00 65.19 291 GLN A O 1
ATOM 2263 N N . TYR A 1 292 ? 27.257 19.676 -9.538 1.00 62.25 292 TYR A N 1
ATOM 2264 C CA . TYR A 1 292 ? 26.049 20.226 -8.912 1.00 62.25 292 TYR A CA 1
ATOM 2265 C C . TYR A 1 292 ? 24.880 20.373 -9.904 1.00 62.25 292 TYR A C 1
ATOM 2267 O O . TYR A 1 292 ? 23.829 20.870 -9.540 1.00 62.25 292 TYR A O 1
ATOM 2275 N N . GLY A 1 293 ? 25.041 20.042 -11.191 1.00 57.28 293 GLY A N 1
ATOM 2276 C CA . GLY A 1 293 ? 23.959 19.929 -12.176 1.00 57.28 293 GLY A CA 1
ATOM 2277 C C . GLY A 1 293 ? 23.510 18.490 -12.504 1.00 57.28 293 GLY A C 1
ATOM 2278 O O . GLY A 1 293 ? 22.450 18.315 -13.108 1.00 57.28 293 GLY A O 1
ATOM 2279 N N . PHE A 1 294 ? 24.241 17.463 -12.056 1.00 79.81 294 PHE A N 1
ATOM 2280 C CA . PHE A 1 294 ? 23.907 16.041 -12.214 1.00 79.81 294 PHE A CA 1
ATOM 2281 C C . PHE A 1 294 ? 22.998 15.526 -11.086 1.00 79.81 294 PHE A C 1
ATOM 2283 O O . PHE A 1 294 ? 23.157 14.416 -10.583 1.00 79.81 294 PHE A O 1
ATOM 2290 N N . HIS A 1 295 ? 21.996 16.317 -10.704 1.00 87.75 295 HIS A N 1
ATOM 2291 C CA . HIS A 1 295 ? 21.061 15.954 -9.637 1.00 87.75 295 HIS A CA 1
ATOM 2292 C C . HIS A 1 295 ? 20.285 14.658 -9.914 1.00 87.75 295 HIS A C 1
ATOM 2294 O O . HIS A 1 295 ? 19.801 14.037 -8.979 1.00 87.75 295 HIS A O 1
ATOM 2300 N N . MET A 1 296 ? 20.205 14.194 -11.170 1.00 90.69 296 MET A N 1
ATOM 2301 C CA . MET A 1 296 ? 19.641 12.875 -11.493 1.00 90.69 296 MET A CA 1
ATOM 2302 C C . MET A 1 296 ? 20.420 11.698 -10.884 1.00 90.69 296 MET A C 1
ATOM 2304 O O . MET A 1 296 ? 19.904 10.582 -10.873 1.00 90.69 296 MET A O 1
ATOM 2308 N N . LEU A 1 297 ? 21.642 11.924 -10.395 1.00 89.94 297 LEU A N 1
ATOM 2309 C CA . LEU A 1 297 ? 22.471 10.924 -9.720 1.00 89.94 297 LEU A CA 1
ATOM 2310 C C . LEU A 1 297 ? 22.370 11.003 -8.185 1.00 89.94 297 LEU A C 1
ATOM 2312 O O . LEU A 1 297 ? 22.930 10.147 -7.504 1.00 89.94 297 LEU A O 1
ATOM 2316 N N . SER A 1 298 ? 21.640 11.983 -7.633 1.00 89.50 298 SER A N 1
ATOM 2317 C CA . SER A 1 298 ? 21.421 12.145 -6.190 1.00 89.50 298 SER A CA 1
ATOM 2318 C C . SER A 1 298 ? 20.593 10.999 -5.594 1.00 89.50 298 SER A C 1
ATOM 2320 O O . SER A 1 298 ? 19.725 10.414 -6.247 1.00 89.50 298 SER A O 1
ATOM 2322 N N . HIS A 1 299 ? 20.810 10.698 -4.312 1.00 87.38 299 HIS A N 1
ATOM 2323 C CA . HIS A 1 299 ? 20.012 9.713 -3.586 1.00 87.38 299 HIS A CA 1
ATOM 2324 C C . HIS A 1 299 ? 18.671 10.303 -3.144 1.00 87.38 299 HIS A C 1
ATOM 2326 O O . HIS A 1 299 ? 18.651 11.265 -2.380 1.00 87.38 299 HIS A O 1
ATOM 2332 N N . TYR A 1 300 ? 17.560 9.701 -3.567 1.00 86.38 300 TYR A N 1
ATOM 2333 C CA . TYR A 1 300 ? 16.209 10.094 -3.160 1.00 86.38 300 TYR A CA 1
ATOM 2334 C C . TYR A 1 300 ? 15.510 8.966 -2.388 1.00 86.38 300 TYR A C 1
ATOM 2336 O O . TYR A 1 300 ? 15.416 7.854 -2.924 1.00 86.38 300 TYR A O 1
ATOM 2344 N N . PRO A 1 301 ? 14.971 9.250 -1.184 1.00 75.12 301 PRO A N 1
ATOM 2345 C CA . PRO A 1 301 ? 14.008 8.383 -0.510 1.00 75.12 301 PRO A CA 1
ATOM 2346 C C . PRO A 1 301 ? 12.778 8.100 -1.384 1.00 75.12 301 PRO A C 1
ATOM 2348 O O . PRO A 1 301 ? 12.391 8.927 -2.211 1.00 75.12 301 PRO A O 1
ATOM 2351 N N . ASP A 1 302 ? 12.134 6.949 -1.178 1.00 72.81 302 ASP A N 1
ATOM 2352 C CA . ASP A 1 302 ? 10.981 6.509 -1.983 1.00 72.81 302 ASP A CA 1
ATOM 2353 C C . ASP A 1 302 ? 9.767 7.446 -1.901 1.00 72.81 302 ASP A C 1
ATOM 2355 O O . ASP A 1 302 ? 8.932 7.472 -2.806 1.00 72.81 302 ASP A O 1
ATOM 2359 N N . ASP A 1 303 ? 9.669 8.235 -0.834 1.00 70.44 303 ASP A N 1
ATOM 2360 C CA . ASP A 1 303 ? 8.573 9.165 -0.571 1.00 70.44 303 ASP A CA 1
ATOM 2361 C C . ASP A 1 303 ? 8.829 10.592 -1.103 1.00 70.44 303 ASP A C 1
ATOM 2363 O O . ASP A 1 303 ? 8.025 11.509 -0.870 1.00 70.44 303 ASP A O 1
ATOM 2367 N N . ILE A 1 304 ? 9.931 10.799 -1.833 1.00 76.94 304 ILE A N 1
ATOM 2368 C CA . ILE A 1 304 ? 10.242 12.039 -2.548 1.00 76.94 304 ILE A CA 1
ATOM 2369 C C . ILE A 1 304 ? 10.325 11.739 -4.046 1.00 76.94 304 ILE A C 1
ATOM 2371 O O . ILE A 1 304 ? 11.132 10.934 -4.501 1.00 76.94 304 ILE A O 1
ATOM 2375 N N . VAL A 1 305 ? 9.511 12.434 -4.846 1.00 84.00 305 VAL A N 1
ATOM 2376 C CA . VAL A 1 305 ? 9.576 12.322 -6.310 1.00 84.00 305 VAL A CA 1
ATOM 2377 C C . VAL A 1 305 ? 10.945 12.795 -6.792 1.00 84.00 305 VAL A C 1
ATOM 2379 O O . VAL A 1 305 ? 11.305 13.960 -6.617 1.00 84.00 305 VAL A O 1
ATOM 2382 N N . HIS A 1 306 ? 11.690 11.909 -7.449 1.00 90.50 306 HIS A N 1
ATOM 2383 C CA . HIS A 1 306 ? 12.989 12.255 -8.003 1.00 90.50 306 HIS A CA 1
ATOM 2384 C C . HIS A 1 306 ? 12.848 12.928 -9.374 1.00 90.50 306 HIS A C 1
ATOM 2386 O O . HIS A 1 306 ? 13.071 12.328 -10.425 1.00 90.50 306 HIS A O 1
ATOM 2392 N N . TYR A 1 307 ? 12.453 14.200 -9.352 1.00 91.44 307 TYR A N 1
ATOM 2393 C CA . TYR A 1 307 ? 12.090 14.977 -10.541 1.00 91.44 307 TYR A CA 1
ATOM 2394 C C . TYR A 1 307 ? 13.124 14.915 -11.678 1.00 91.44 307 TYR A C 1
ATOM 2396 O O . TYR A 1 307 ? 12.756 14.788 -12.844 1.00 91.44 307 TYR A O 1
ATOM 2404 N N . PHE A 1 308 ? 14.416 14.971 -11.344 1.00 92.44 308 PHE A N 1
ATOM 2405 C CA . PHE A 1 308 ? 15.502 14.933 -12.325 1.00 92.44 308 PHE A CA 1
ATOM 2406 C C . PHE A 1 308 ? 15.537 13.626 -13.111 1.00 92.44 308 PHE A C 1
ATOM 2408 O O . PHE A 1 308 ? 15.690 13.662 -14.329 1.00 92.44 308 PHE A O 1
ATOM 2415 N N . GLN A 1 309 ? 15.362 12.486 -12.436 1.00 90.75 309 GLN A N 1
ATOM 2416 C CA . GLN A 1 309 ? 15.264 11.194 -13.107 1.00 90.75 309 GLN A CA 1
ATOM 2417 C C . GLN A 1 309 ? 13.975 11.110 -13.913 1.00 90.75 309 GLN A C 1
ATOM 2419 O O . GLN A 1 309 ? 14.032 10.719 -15.070 1.00 90.75 309 GLN A O 1
ATOM 2424 N N . GLU A 1 310 ? 12.835 11.542 -13.366 1.00 88.12 310 GLU A N 1
ATOM 2425 C CA . GLU A 1 310 ? 11.534 11.489 -14.055 1.00 88.12 310 GLU A CA 1
ATOM 2426 C C . GLU A 1 310 ? 11.505 12.237 -15.401 1.00 88.12 310 GLU A C 1
ATOM 2428 O O . GLU A 1 310 ? 10.701 11.893 -16.270 1.00 88.12 310 GLU A O 1
ATOM 2433 N N . CYS A 1 311 ? 12.397 13.212 -15.605 1.00 89.69 311 CYS A N 1
ATOM 2434 C CA . CYS A 1 311 ? 12.577 13.902 -16.884 1.00 89.69 311 CYS A CA 1
ATOM 2435 C C . CYS A 1 311 ? 13.188 13.021 -17.994 1.00 89.69 311 CYS A C 1
ATOM 2437 O O . CYS A 1 311 ? 13.146 13.406 -19.159 1.00 89.69 311 CYS A O 1
ATOM 2439 N N . PHE A 1 312 ? 13.773 11.869 -17.664 1.00 88.50 312 PHE A N 1
ATOM 2440 C CA . PHE A 1 312 ? 14.347 10.920 -18.621 1.00 88.50 312 PHE A CA 1
ATOM 2441 C C . PHE A 1 312 ? 13.312 9.891 -19.102 1.00 88.50 312 PHE A C 1
ATOM 2443 O O . PHE A 1 312 ? 12.377 9.592 -18.354 1.00 88.50 312 PHE A O 1
ATOM 2450 N N . PRO A 1 313 ? 13.473 9.333 -20.322 1.00 87.31 313 PRO A N 1
ATOM 2451 C CA . PRO A 1 313 ? 14.678 9.346 -21.175 1.00 87.31 313 PRO A CA 1
ATOM 2452 C C . PRO A 1 313 ? 14.973 10.653 -21.931 1.00 87.31 313 PRO A C 1
ATOM 2454 O O . PRO A 1 313 ? 16.098 10.840 -22.389 1.00 87.31 313 PRO A O 1
ATOM 2457 N N . GLU A 1 314 ? 14.013 11.568 -22.047 1.00 89.31 314 GLU A N 1
ATOM 2458 C CA . GLU A 1 314 ? 14.138 12.778 -22.871 1.00 89.31 314 GLU A CA 1
ATOM 2459 C C . GLU A 1 314 ? 15.154 13.784 -22.314 1.00 89.31 314 GLU A C 1
ATOM 2461 O O . GLU A 1 314 ? 15.811 14.487 -23.081 1.00 89.31 314 GLU A O 1
ATOM 2466 N N . GLY A 1 315 ? 15.299 13.834 -20.990 1.00 91.88 315 GLY A N 1
ATOM 2467 C CA . GLY A 1 315 ? 16.236 14.694 -20.278 1.00 91.88 315 GLY A CA 1
ATOM 2468 C C . GLY A 1 315 ? 15.634 16.038 -19.868 1.00 91.88 315 GLY A C 1
ATOM 2469 O O . GLY A 1 315 ? 14.420 16.251 -19.894 1.00 91.88 315 GLY A O 1
ATOM 2470 N N . TYR A 1 316 ? 16.487 16.968 -19.445 1.00 94.50 316 TYR A N 1
ATOM 2471 C CA . TYR A 1 316 ? 16.061 18.281 -18.957 1.00 94.50 316 TYR A CA 1
ATOM 2472 C C . TYR A 1 316 ? 17.083 19.373 -19.270 1.00 94.50 316 TYR A C 1
ATOM 2474 O O . TYR A 1 316 ? 18.253 19.118 -19.567 1.00 94.50 316 TYR A O 1
ATOM 2482 N N . THR A 1 317 ? 16.627 20.618 -19.175 1.00 94.56 317 THR A N 1
ATOM 2483 C CA . THR A 1 317 ? 17.491 21.800 -19.173 1.00 94.56 317 THR A CA 1
ATOM 2484 C C . THR A 1 317 ? 17.575 22.385 -17.774 1.00 94.56 317 THR A C 1
ATOM 2486 O O . THR A 1 317 ? 16.600 22.353 -17.023 1.00 94.56 317 THR A O 1
ATOM 2489 N N . LEU A 1 318 ? 18.740 22.925 -17.426 1.00 94.31 318 LEU A N 1
ATOM 2490 C CA . LEU A 1 318 ? 18.968 23.641 -16.174 1.00 94.31 318 LEU A CA 1
ATOM 2491 C C . LEU A 1 318 ? 19.633 24.975 -16.493 1.00 94.31 318 LEU A C 1
ATOM 2493 O O . LEU A 1 318 ? 20.676 25.022 -17.136 1.00 94.31 318 LEU A O 1
ATOM 2497 N N . THR A 1 319 ? 19.035 26.070 -16.040 1.00 94.31 319 THR A N 1
ATOM 2498 C CA . THR A 1 319 ? 19.660 27.396 -16.054 1.00 94.31 319 THR A CA 1
ATOM 2499 C C . THR A 1 319 ? 20.022 27.768 -14.633 1.00 94.31 319 THR A C 1
ATOM 2501 O O . THR A 1 319 ? 19.165 27.690 -13.759 1.00 94.31 319 THR A O 1
ATOM 2504 N N . ARG A 1 320 ? 21.263 28.189 -14.404 1.00 93.88 320 ARG A N 1
ATOM 2505 C CA . ARG A 1 320 ? 21.798 28.529 -13.083 1.00 93.88 320 ARG A CA 1
ATOM 2506 C C . ARG A 1 320 ? 22.475 29.886 -13.115 1.00 93.88 320 ARG A C 1
ATOM 2508 O O . ARG A 1 320 ? 23.254 30.153 -14.028 1.00 93.88 320 ARG A O 1
ATOM 2515 N N . LYS A 1 321 ? 22.229 30.694 -12.085 1.00 95.31 321 LYS A N 1
ATOM 2516 C CA . LYS A 1 321 ? 22.954 31.936 -11.799 1.00 95.31 321 LYS A CA 1
ATOM 2517 C C . LYS A 1 321 ? 23.577 31.855 -10.409 1.00 95.31 321 LYS A C 1
ATOM 2519 O O . LYS A 1 321 ? 22.852 31.616 -9.449 1.00 95.31 321 LYS A O 1
ATOM 2524 N N . LEU A 1 322 ? 24.889 32.063 -10.316 1.00 94.50 322 LEU A N 1
ATOM 2525 C CA . LEU A 1 322 ? 25.636 32.248 -9.069 1.00 94.50 322 LEU A CA 1
ATOM 2526 C C . LEU A 1 322 ? 26.089 33.702 -8.997 1.00 94.50 322 LEU A C 1
ATOM 2528 O O . LEU A 1 322 ? 26.880 34.138 -9.834 1.00 94.50 322 LEU A O 1
ATOM 2532 N N . ARG A 1 323 ? 25.589 34.448 -8.013 1.00 96.38 323 ARG A N 1
ATOM 2533 C CA . ARG A 1 323 ? 25.990 35.839 -7.764 1.00 96.38 323 ARG A CA 1
ATOM 2534 C C . ARG A 1 323 ? 26.925 35.878 -6.567 1.00 96.38 323 ARG A C 1
ATOM 2536 O O . ARG A 1 323 ? 26.465 35.608 -5.462 1.00 96.38 323 ARG A O 1
ATOM 2543 N N . PHE A 1 324 ? 28.198 36.180 -6.790 1.00 95.50 324 PHE A N 1
ATOM 2544 C CA . PHE A 1 324 ? 29.190 36.256 -5.723 1.00 95.50 324 PHE A CA 1
ATOM 2545 C C . PHE A 1 324 ? 29.042 37.586 -4.983 1.00 95.50 324 PHE A C 1
ATOM 2547 O O . PHE A 1 324 ? 28.974 38.645 -5.607 1.00 95.50 324 PHE A O 1
ATOM 2554 N N . GLU A 1 325 ? 28.977 37.548 -3.653 1.00 91.81 325 GLU A N 1
ATOM 2555 C CA . GLU A 1 325 ? 28.903 38.769 -2.853 1.00 91.81 325 GLU A CA 1
ATOM 2556 C C . GLU A 1 325 ? 30.139 39.643 -3.109 1.00 91.81 325 GLU A C 1
ATOM 2558 O O . GLU A 1 325 ? 31.278 39.197 -2.940 1.00 91.81 325 GLU A O 1
ATOM 2563 N N . GLY A 1 326 ? 29.901 40.885 -3.547 1.00 88.88 326 GLY A N 1
ATOM 2564 C CA . GLY A 1 326 ? 30.950 41.864 -3.841 1.00 88.88 326 GLY A CA 1
ATOM 2565 C C . GLY A 1 326 ? 31.807 41.569 -5.079 1.00 88.88 326 GLY A C 1
ATOM 2566 O O . GLY A 1 326 ? 32.844 42.205 -5.232 1.00 88.88 326 GLY A O 1
ATOM 2567 N N . ASP A 1 327 ? 31.408 40.630 -5.943 1.00 93.00 327 ASP A N 1
ATOM 2568 C CA . ASP A 1 327 ? 32.177 40.203 -7.121 1.00 93.00 327 ASP A CA 1
ATOM 2569 C C . ASP A 1 327 ? 31.229 39.886 -8.306 1.00 93.00 327 ASP A C 1
ATOM 2571 O O . ASP A 1 327 ? 30.068 40.307 -8.333 1.00 93.00 327 ASP A O 1
ATOM 2575 N N . GLY A 1 328 ? 31.728 39.184 -9.322 1.00 93.44 328 GLY A N 1
ATOM 2576 C CA . GLY A 1 328 ? 31.007 38.877 -10.551 1.00 93.44 328 GLY A CA 1
ATOM 2577 C C . GLY A 1 328 ? 29.837 37.894 -10.422 1.00 93.44 328 GLY A C 1
ATOM 2578 O O . GLY A 1 328 ? 29.514 37.335 -9.371 1.00 93.44 328 GLY A O 1
ATOM 2579 N N . THR A 1 329 ? 29.172 37.662 -11.554 1.00 95.88 329 THR A N 1
ATOM 2580 C CA . THR A 1 329 ? 28.083 36.684 -11.688 1.00 95.88 329 THR A CA 1
ATOM 2581 C C . THR A 1 329 ? 28.448 35.619 -12.709 1.00 95.88 329 THR A C 1
ATOM 2583 O O . THR A 1 329 ? 28.862 35.926 -13.826 1.00 95.88 329 THR A O 1
ATOM 2586 N N . LEU A 1 330 ? 28.234 34.356 -12.343 1.00 95.81 330 LEU A N 1
ATOM 2587 C CA . LEU A 1 330 ? 28.380 33.204 -13.224 1.00 95.81 330 LEU A CA 1
ATOM 2588 C C . LEU A 1 330 ? 26.999 32.695 -13.648 1.00 95.81 330 LEU A C 1
ATOM 2590 O O . LEU A 1 330 ? 26.188 32.309 -12.806 1.00 95.81 330 LEU A O 1
ATOM 2594 N N . THR A 1 331 ? 26.735 32.651 -14.949 1.00 95.94 331 THR A N 1
ATOM 2595 C CA . THR A 1 331 ? 25.521 32.063 -15.526 1.00 95.94 331 THR A CA 1
ATOM 2596 C C . THR A 1 331 ? 25.876 30.813 -16.316 1.00 95.94 331 THR A C 1
ATOM 2598 O O . THR A 1 331 ? 26.831 30.806 -17.089 1.00 95.94 331 THR A O 1
ATOM 2601 N N . THR A 1 332 ? 25.104 29.742 -16.136 1.00 95.38 332 THR A N 1
ATOM 2602 C CA . THR A 1 332 ? 25.261 28.508 -16.911 1.00 95.38 332 THR A CA 1
ATOM 2603 C C . THR A 1 332 ? 23.927 28.005 -17.440 1.00 95.38 332 THR A C 1
ATOM 2605 O O . THR A 1 332 ? 22.914 28.073 -16.741 1.00 95.38 332 THR A O 1
ATOM 2608 N N . HIS A 1 333 ? 23.941 27.470 -18.658 1.00 95.88 333 HIS A N 1
ATOM 2609 C CA . HIS A 1 333 ? 22.821 26.744 -19.249 1.00 95.88 333 HIS A CA 1
ATOM 2610 C C . HIS A 1 333 ? 23.274 25.336 -19.591 1.00 95.88 333 HIS A C 1
ATOM 2612 O O . HIS A 1 333 ? 24.240 25.152 -20.326 1.00 95.88 333 HIS A O 1
ATOM 2618 N N . HIS A 1 334 ? 22.567 24.358 -19.050 1.00 95.06 334 HIS A N 1
ATOM 2619 C CA . HIS A 1 334 ? 22.862 22.943 -19.173 1.00 95.06 334 HIS A CA 1
ATOM 2620 C C . HIS A 1 334 ? 21.747 22.274 -19.953 1.00 95.06 334 HIS A C 1
ATOM 2622 O O . HIS A 1 334 ? 20.565 22.565 -19.741 1.00 95.06 334 HIS A O 1
ATOM 2628 N N . ARG A 1 335 ? 22.125 21.329 -20.802 1.00 95.06 335 ARG A N 1
ATOM 2629 C CA . ARG A 1 335 ? 21.217 20.386 -21.443 1.00 95.06 335 ARG A CA 1
ATOM 2630 C C . ARG A 1 335 ? 21.713 18.976 -21.161 1.00 95.06 335 ARG A C 1
ATOM 2632 O O . ARG A 1 335 ? 22.832 18.640 -21.548 1.00 95.06 335 ARG A O 1
ATOM 2639 N N . TYR A 1 336 ? 20.874 18.190 -20.497 1.00 94.62 336 TYR A N 1
ATOM 2640 C CA . TYR A 1 336 ? 21.146 16.798 -20.159 1.00 94.62 336 TYR A CA 1
ATOM 2641 C C . TYR A 1 336 ? 20.351 15.872 -21.067 1.00 94.62 336 TYR A C 1
ATOM 2643 O O . TYR A 1 336 ? 19.147 16.058 -21.229 1.00 94.62 336 TYR A O 1
ATOM 2651 N N . GLU A 1 337 ? 21.019 14.869 -21.624 1.00 91.69 337 GLU A N 1
ATOM 2652 C CA . GLU A 1 337 ? 20.429 13.846 -22.490 1.00 91.69 337 GLU A CA 1
ATOM 2653 C C . GLU A 1 337 ? 20.971 12.468 -22.105 1.00 91.69 337 GLU A C 1
ATOM 2655 O O . GLU A 1 337 ? 22.100 12.351 -21.622 1.00 91.69 337 GLU A O 1
ATOM 2660 N N . LEU A 1 338 ? 20.182 11.417 -22.325 1.00 89.12 338 LEU A N 1
ATOM 2661 C CA . LEU A 1 338 ? 20.588 10.043 -22.044 1.00 89.12 338 LEU A CA 1
ATOM 2662 C C . LEU A 1 338 ? 20.955 9.307 -23.334 1.00 89.12 338 LEU A C 1
ATOM 2664 O O . LEU A 1 338 ? 20.225 9.352 -24.321 1.00 89.12 338 LEU A O 1
ATOM 2668 N N . ALA A 1 339 ? 22.085 8.603 -23.319 1.00 85.75 339 ALA A N 1
ATOM 2669 C CA . ALA A 1 339 ? 22.515 7.714 -24.391 1.00 85.75 339 ALA A CA 1
ATOM 2670 C C . ALA A 1 339 ? 22.977 6.379 -23.786 1.00 85.75 339 ALA A C 1
ATOM 2672 O O . ALA A 1 339 ? 24.118 6.256 -23.338 1.00 85.75 339 ALA A O 1
ATOM 2673 N N . GLY A 1 340 ? 22.082 5.387 -23.753 1.00 83.81 340 GLY A N 1
ATOM 2674 C CA . GLY A 1 340 ? 22.319 4.132 -23.031 1.00 83.81 340 GLY A CA 1
ATOM 2675 C C . GLY A 1 340 ? 22.463 4.390 -21.529 1.00 83.81 340 GLY A C 1
ATOM 2676 O O . GLY A 1 340 ? 21.629 5.071 -20.945 1.00 83.81 340 GLY A O 1
ATOM 2677 N N . THR A 1 341 ? 23.546 3.909 -20.919 1.00 85.69 341 THR A N 1
ATOM 2678 C CA . THR A 1 341 ? 23.902 4.159 -19.506 1.00 85.69 341 THR A CA 1
ATOM 2679 C C . THR A 1 341 ? 24.777 5.406 -19.308 1.00 85.69 341 THR A C 1
ATOM 2681 O O . THR A 1 341 ? 25.365 5.604 -18.244 1.00 85.69 341 THR A O 1
ATOM 2684 N N . CYS A 1 342 ? 24.885 6.268 -20.327 1.00 91.12 342 CYS A N 1
ATOM 2685 C CA . CYS A 1 342 ? 25.691 7.484 -20.278 1.00 91.12 342 CYS A CA 1
ATOM 2686 C C . CYS A 1 342 ? 24.826 8.748 -20.339 1.00 91.12 342 CYS A C 1
ATOM 2688 O O . CYS A 1 342 ? 24.148 8.998 -21.338 1.00 91.12 342 CYS A O 1
ATOM 2690 N N . VAL A 1 343 ? 24.928 9.603 -19.320 1.00 92.81 343 VAL A N 1
ATOM 2691 C CA . VAL A 1 343 ? 24.351 10.954 -19.332 1.00 92.81 343 VAL A CA 1
ATOM 2692 C C . VAL A 1 343 ? 25.308 11.907 -20.045 1.00 92.81 343 VAL A C 1
ATOM 2694 O O . VAL A 1 343 ? 26.479 12.014 -19.686 1.00 92.81 343 VAL A O 1
ATOM 2697 N N . LYS A 1 344 ? 24.824 12.622 -21.056 1.00 93.94 344 LYS A N 1
ATOM 2698 C CA . LYS A 1 344 ? 25.580 13.665 -21.755 1.00 93.94 344 LYS A CA 1
ATOM 2699 C C . LYS A 1 344 ? 25.110 15.034 -21.289 1.00 93.94 344 LYS A C 1
ATOM 2701 O O . LYS A 1 344 ? 23.919 15.325 -21.357 1.00 93.94 344 LYS A O 1
ATOM 2706 N N . ALA A 1 345 ? 26.044 15.870 -20.853 1.00 94.44 345 ALA A N 1
ATOM 2707 C CA . ALA A 1 345 ? 25.803 17.250 -20.465 1.00 94.44 345 ALA A CA 1
ATOM 2708 C C . ALA A 1 345 ? 26.510 18.198 -21.435 1.00 94.44 345 ALA A C 1
ATOM 2710 O O . ALA A 1 345 ? 27.732 18.156 -21.579 1.00 94.44 345 ALA A O 1
ATOM 2711 N N . LYS A 1 346 ? 25.739 19.074 -22.081 1.00 95.38 346 LYS A N 1
ATOM 2712 C CA . LYS A 1 346 ? 26.270 20.220 -22.828 1.00 95.38 346 LYS A CA 1
ATOM 2713 C C . LYS A 1 346 ? 25.997 21.489 -22.046 1.00 95.38 346 LYS A C 1
ATOM 2715 O O . LYS A 1 346 ? 24.843 21.748 -21.695 1.00 95.38 346 LYS A O 1
ATOM 2720 N N . VAL A 1 347 ? 27.042 22.264 -21.780 1.00 95.75 347 VAL A N 1
ATOM 2721 C CA . VAL A 1 347 ? 26.975 23.435 -20.909 1.00 95.75 347 VAL A CA 1
ATOM 2722 C C . VAL A 1 347 ? 27.538 24.657 -21.622 1.00 95.75 347 VAL A C 1
ATOM 2724 O O . VAL A 1 347 ? 28.671 24.639 -22.091 1.00 95.75 347 VAL A O 1
ATOM 2727 N N . SER A 1 348 ? 26.771 25.744 -21.653 1.00 96.50 348 SER A N 1
ATOM 2728 C CA . SER A 1 348 ? 27.302 27.075 -21.957 1.00 96.50 348 SER A CA 1
ATOM 2729 C C . SER A 1 348 ? 27.496 27.849 -20.659 1.00 96.50 348 SER A C 1
ATOM 2731 O O . SER A 1 348 ? 26.568 27.903 -19.844 1.00 96.50 348 SER A O 1
ATOM 2733 N N . LEU A 1 349 ? 28.663 28.458 -20.471 1.00 96.44 349 LEU A N 1
ATOM 2734 C CA . LEU A 1 349 ? 29.025 29.197 -19.264 1.00 96.44 349 LEU A CA 1
ATOM 2735 C C . LEU A 1 349 ? 29.461 30.624 -19.607 1.00 96.44 349 LEU A C 1
ATOM 2737 O O . LEU A 1 349 ? 30.319 30.831 -20.461 1.00 96.44 349 LEU A O 1
ATOM 2741 N N . THR A 1 350 ? 28.909 31.601 -18.892 1.00 97.06 350 THR A N 1
ATOM 2742 C CA . THR A 1 350 ? 29.274 33.015 -19.022 1.00 97.06 350 THR A CA 1
ATOM 2743 C C . THR A 1 350 ? 29.527 33.611 -17.643 1.00 97.06 350 THR A C 1
ATOM 2745 O O . THR A 1 350 ? 28.664 33.545 -16.769 1.00 97.06 350 THR A O 1
ATOM 2748 N N . GLY A 1 351 ? 30.716 34.170 -17.435 1.00 95.44 351 GLY A N 1
ATOM 2749 C CA . GLY A 1 351 ? 31.092 34.906 -16.234 1.00 95.44 351 GLY A CA 1
ATOM 2750 C C . GLY A 1 351 ? 31.325 36.382 -16.544 1.00 95.44 351 GLY A C 1
ATOM 2751 O O . GLY A 1 351 ? 32.136 36.718 -17.409 1.00 95.44 351 GLY A O 1
ATOM 2752 N N . GLU A 1 352 ? 30.633 37.258 -15.824 1.00 92.25 352 GLU A N 1
ATOM 2753 C CA . GLU A 1 352 ? 30.656 38.704 -16.052 1.00 92.25 352 GLU A CA 1
ATOM 2754 C C . GLU A 1 352 ? 31.045 39.456 -14.779 1.00 92.25 352 GLU A C 1
ATOM 2756 O O . GLU A 1 352 ? 30.653 39.072 -13.675 1.00 92.25 352 GLU A O 1
ATOM 2761 N N . SER A 1 353 ? 31.771 40.562 -14.959 1.00 93.06 353 SER A N 1
ATOM 2762 C CA . SER A 1 353 ? 32.101 41.529 -13.904 1.00 93.06 353 SER A CA 1
ATOM 2763 C C . SER A 1 353 ? 32.897 40.956 -12.728 1.00 93.06 353 SER A C 1
ATOM 2765 O O . SER A 1 353 ? 32.789 41.468 -11.618 1.00 93.06 353 SER A O 1
ATOM 2767 N N . PHE A 1 354 ? 33.699 39.911 -12.956 1.00 95.62 354 PHE A N 1
ATOM 2768 C CA . PHE A 1 354 ? 34.595 39.394 -11.921 1.00 95.62 354 PHE A CA 1
ATOM 2769 C C . PHE A 1 354 ? 35.796 40.322 -11.736 1.00 95.62 354 PHE A C 1
ATOM 2771 O O . PHE A 1 354 ? 36.416 40.726 -12.723 1.00 95.62 354 PHE A O 1
ATOM 2778 N N . ASP A 1 355 ? 36.168 40.626 -10.497 1.00 94.06 355 ASP A N 1
ATOM 2779 C CA . ASP A 1 355 ? 37.384 41.382 -10.205 1.00 94.06 355 ASP A CA 1
ATOM 2780 C C . ASP A 1 355 ? 38.615 40.573 -10.676 1.00 94.06 355 ASP A C 1
ATOM 2782 O O . ASP A 1 355 ? 38.824 39.447 -10.213 1.00 94.06 355 ASP A O 1
ATOM 2786 N N . PRO A 1 356 ? 39.464 41.101 -11.584 1.00 93.25 356 PRO A N 1
ATOM 2787 C CA . PRO A 1 356 ? 40.694 40.427 -12.006 1.00 93.25 356 PRO A CA 1
ATOM 2788 C C . PRO A 1 356 ? 41.663 40.104 -10.859 1.00 93.25 356 PRO A C 1
ATOM 2790 O O . PRO A 1 356 ? 42.476 39.191 -10.999 1.00 93.25 356 PRO A O 1
ATOM 2793 N N . SER A 1 357 ? 41.584 40.842 -9.749 1.00 91.88 357 SER A N 1
ATOM 2794 C CA . SER A 1 357 ? 42.337 40.602 -8.513 1.00 91.88 357 SER A CA 1
ATOM 2795 C C . SER A 1 357 ? 41.575 39.748 -7.488 1.00 91.88 357 SER A C 1
ATOM 2797 O O . SER A 1 357 ? 42.151 39.317 -6.489 1.00 91.88 357 SER A O 1
ATOM 2799 N N . GLY A 1 358 ? 40.301 39.449 -7.754 1.00 91.88 358 GLY A N 1
ATOM 2800 C CA . GLY A 1 358 ? 39.425 38.662 -6.895 1.00 91.88 358 GLY A CA 1
ATOM 2801 C C . GLY A 1 358 ? 39.767 37.165 -6.866 1.00 91.88 358 GLY A C 1
ATOM 2802 O O . GLY A 1 358 ? 40.492 36.655 -7.730 1.00 91.88 358 GLY A O 1
ATOM 2803 N N . PRO A 1 359 ? 39.237 36.416 -5.882 1.00 93.38 359 PRO A N 1
ATOM 2804 C CA . PRO A 1 359 ? 39.602 35.017 -5.636 1.00 93.38 359 PRO A CA 1
ATOM 2805 C C . PRO A 1 359 ? 39.189 34.052 -6.755 1.00 93.38 359 PRO A C 1
ATOM 2807 O O . PRO A 1 359 ? 39.873 33.053 -7.000 1.00 93.38 359 PRO A O 1
ATOM 2810 N N . THR A 1 360 ? 38.119 34.370 -7.491 1.00 93.75 360 THR A N 1
ATOM 2811 C CA . THR A 1 360 ? 37.695 33.613 -8.678 1.00 93.75 360 THR A CA 1
ATOM 2812 C C . THR A 1 360 ? 38.766 33.639 -9.768 1.00 93.75 360 THR A C 1
ATOM 2814 O O . THR A 1 360 ? 39.116 32.589 -10.310 1.00 93.75 360 THR A O 1
ATOM 2817 N N . MET A 1 361 ? 39.309 34.826 -10.063 1.00 94.69 361 MET A N 1
ATOM 2818 C CA . MET A 1 361 ? 40.266 35.050 -11.153 1.00 94.69 361 MET A CA 1
ATOM 2819 C C . MET A 1 361 ? 41.706 34.718 -10.747 1.00 94.69 361 MET A C 1
ATOM 2821 O O . MET A 1 361 ? 42.472 34.204 -11.560 1.00 94.69 361 MET A O 1
ATOM 2825 N N . THR A 1 362 ? 42.066 34.955 -9.483 1.00 94.12 362 THR A N 1
ATOM 2826 C CA . THR A 1 362 ? 43.394 34.642 -8.920 1.00 94.12 362 THR A CA 1
ATOM 2827 C C . THR A 1 362 ? 43.526 33.200 -8.425 1.00 94.12 362 THR A C 1
ATOM 2829 O O . THR A 1 362 ? 44.617 32.783 -8.041 1.00 94.12 362 THR A O 1
ATOM 2832 N N . LYS A 1 363 ? 42.440 32.415 -8.480 1.00 94.06 363 LYS A N 1
ATOM 2833 C CA . LYS A 1 363 ? 42.393 30.986 -8.124 1.00 94.06 363 LYS A CA 1
ATOM 2834 C C . LYS A 1 363 ? 42.767 30.691 -6.670 1.00 94.06 363 LYS A C 1
ATOM 2836 O O . LYS A 1 363 ? 43.355 29.654 -6.378 1.00 94.06 363 LYS A O 1
ATOM 2841 N N . THR A 1 364 ? 42.416 31.590 -5.757 1.00 94.00 364 THR A N 1
ATOM 2842 C CA . THR A 1 364 ? 42.763 31.472 -4.332 1.00 94.00 364 THR A CA 1
ATOM 2843 C C . THR A 1 364 ? 41.710 30.746 -3.496 1.00 94.00 364 THR A C 1
ATOM 2845 O O . THR A 1 364 ? 41.939 30.519 -2.311 1.00 94.00 364 THR A O 1
ATOM 2848 N N . PHE A 1 365 ? 40.582 30.333 -4.083 1.00 95.00 365 PHE A N 1
ATOM 2849 C CA . PHE A 1 365 ? 39.664 29.400 -3.423 1.00 95.00 365 PHE A CA 1
ATOM 2850 C C . PHE A 1 365 ? 40.291 28.015 -3.256 1.00 95.00 365 PHE A C 1
ATOM 2852 O O . PHE A 1 365 ? 40.885 27.491 -4.199 1.00 95.00 365 PHE A O 1
ATOM 2859 N N . VAL A 1 366 ? 40.105 27.416 -2.081 1.00 91.75 366 VAL A N 1
ATOM 2860 C CA . VAL A 1 366 ? 40.656 26.102 -1.721 1.00 91.75 366 VAL A CA 1
ATOM 2861 C C . VAL A 1 366 ? 39.594 25.007 -1.668 1.00 91.75 366 VAL A C 1
ATOM 2863 O O . VAL A 1 366 ? 39.864 23.890 -2.099 1.00 91.75 366 VAL A O 1
ATOM 2866 N N . GLU A 1 367 ? 38.380 25.320 -1.212 1.00 89.12 367 GLU A N 1
ATOM 2867 C CA . GLU A 1 367 ? 37.272 24.365 -1.157 1.00 89.12 367 GLU A CA 1
ATOM 2868 C C . GLU A 1 367 ? 35.904 25.060 -1.178 1.00 89.12 367 GLU A C 1
ATOM 2870 O O . GLU A 1 367 ? 35.787 26.276 -1.001 1.00 89.12 367 GLU A O 1
ATOM 2875 N N . GLN A 1 368 ? 34.867 24.257 -1.398 1.00 88.38 368 GLN A N 1
ATOM 2876 C CA . GLN A 1 368 ? 33.468 24.634 -1.254 1.00 88.38 368 GLN A CA 1
ATOM 2877 C C . GLN A 1 368 ? 32.900 23.863 -0.057 1.00 88.38 368 GLN A C 1
ATOM 2879 O O . GLN A 1 368 ? 33.027 22.639 -0.004 1.00 88.38 368 GLN A O 1
ATOM 2884 N N . LEU A 1 369 ? 32.263 24.559 0.886 1.00 86.06 369 LEU A N 1
ATOM 2885 C CA . LEU A 1 369 ? 31.640 23.906 2.039 1.00 86.06 369 LEU A CA 1
ATOM 2886 C C . LEU A 1 369 ? 30.386 23.110 1.622 1.00 86.06 369 LEU A C 1
ATOM 2888 O O . LEU A 1 369 ? 29.774 23.423 0.591 1.00 86.06 369 LEU A O 1
ATOM 2892 N N . PRO A 1 370 ? 29.972 22.097 2.413 1.00 85.00 370 PRO A N 1
ATOM 2893 C CA . PRO A 1 370 ? 28.703 21.408 2.203 1.00 85.00 370 PRO A CA 1
ATOM 2894 C C . PRO A 1 370 ? 27.547 22.401 2.095 1.00 85.00 370 PRO A C 1
ATOM 2896 O O . PRO A 1 370 ? 27.475 23.369 2.852 1.00 85.00 370 PRO A O 1
ATOM 2899 N N . ASN A 1 371 ? 26.644 22.155 1.152 1.00 82.38 371 ASN A N 1
ATOM 2900 C CA . ASN A 1 371 ? 25.558 23.071 0.836 1.00 82.38 371 ASN A CA 1
ATOM 2901 C C . ASN A 1 371 ? 24.208 22.348 0.862 1.00 82.38 371 ASN A C 1
ATOM 2903 O O . ASN A 1 371 ? 24.101 21.177 0.484 1.00 82.38 371 ASN A O 1
ATOM 2907 N N . GLN A 1 372 ? 23.182 23.074 1.295 1.00 86.25 372 GLN A N 1
ATOM 2908 C CA . GLN A 1 372 ? 21.797 22.636 1.309 1.00 86.25 372 GLN A CA 1
ATOM 2909 C C . GLN A 1 372 ? 21.026 23.398 0.228 1.00 86.25 372 GLN A C 1
ATOM 2911 O O . GLN A 1 372 ? 20.930 24.624 0.253 1.00 86.25 372 GLN A O 1
ATOM 2916 N N . VAL A 1 373 ? 20.444 22.665 -0.716 1.00 89.56 373 VAL A N 1
ATOM 2917 C CA . VAL A 1 373 ? 19.650 23.230 -1.805 1.00 89.56 373 VAL A CA 1
ATOM 2918 C C . VAL A 1 373 ? 18.180 23.045 -1.533 1.00 89.56 373 VAL A C 1
ATOM 2920 O O . VAL A 1 373 ? 17.705 21.930 -1.353 1.00 89.56 373 VAL A O 1
ATOM 2923 N N . GLN A 1 374 ? 17.448 24.143 -1.547 1.00 90.31 374 GLN A N 1
ATOM 2924 C CA . GLN A 1 374 ? 16.004 24.146 -1.443 1.00 90.31 374 GLN A CA 1
ATOM 2925 C C . GLN A 1 374 ? 15.396 23.862 -2.813 1.00 90.31 374 GLN A C 1
ATOM 2927 O O . GLN A 1 374 ? 15.663 24.601 -3.760 1.00 90.31 374 GLN A O 1
ATOM 2932 N N . VAL A 1 375 ? 14.572 22.821 -2.923 1.00 91.75 375 VAL A N 1
ATOM 2933 C CA . VAL A 1 375 ? 13.933 22.412 -4.180 1.00 91.75 375 VAL A CA 1
ATOM 2934 C C . VAL A 1 375 ? 12.429 22.619 -4.081 1.00 91.75 375 VAL A C 1
ATOM 2936 O O . VAL A 1 375 ? 11.767 21.980 -3.264 1.00 91.75 375 VAL A O 1
ATOM 2939 N N . PHE A 1 376 ? 11.867 23.470 -4.942 1.00 89.62 376 PHE A N 1
ATOM 2940 C CA . PHE A 1 376 ? 10.433 23.765 -4.955 1.00 89.62 376 PHE A CA 1
ATOM 2941 C C . PHE A 1 376 ? 9.811 23.524 -6.335 1.00 89.62 376 PHE A C 1
ATOM 2943 O O . PHE A 1 376 ? 10.433 23.854 -7.351 1.00 89.62 376 PHE A O 1
ATOM 2950 N N . PRO A 1 377 ? 8.563 23.028 -6.399 1.00 87.69 377 PRO A N 1
ATOM 2951 C CA . PRO A 1 377 ? 7.784 23.051 -7.631 1.00 87.69 377 PRO A CA 1
ATOM 2952 C C . PRO A 1 377 ? 7.572 24.491 -8.119 1.00 87.69 377 PRO A C 1
ATOM 2954 O O . PRO A 1 377 ? 7.208 25.374 -7.341 1.00 87.69 377 PRO A O 1
ATOM 2957 N N . HIS A 1 378 ? 7.802 24.736 -9.410 1.00 84.12 378 HIS A N 1
ATOM 2958 C CA . HIS A 1 378 ? 7.669 26.059 -10.015 1.00 84.12 378 HIS A CA 1
ATOM 2959 C C . HIS A 1 378 ? 7.272 25.961 -11.498 1.00 84.12 378 HIS A C 1
ATOM 2961 O O . HIS A 1 378 ? 8.077 25.574 -12.346 1.00 84.12 378 HIS A O 1
ATOM 2967 N N . ALA A 1 379 ? 6.048 26.394 -11.819 1.00 83.31 379 ALA A N 1
ATOM 2968 C CA . ALA A 1 379 ? 5.464 26.344 -13.163 1.00 83.31 379 ALA A CA 1
ATOM 2969 C C . ALA A 1 379 ? 5.453 24.920 -13.767 1.00 83.31 379 ALA A C 1
ATOM 2971 O O . ALA A 1 379 ? 4.855 24.017 -13.188 1.00 83.31 379 ALA A O 1
ATOM 2972 N N . ASP A 1 380 ? 6.082 24.732 -14.928 1.00 79.94 380 ASP A N 1
ATOM 2973 C CA . ASP A 1 380 ? 6.234 23.471 -15.665 1.00 79.94 380 ASP A CA 1
ATOM 2974 C C . ASP A 1 380 ? 7.483 22.666 -15.251 1.00 79.94 380 ASP A C 1
ATOM 2976 O O . ASP A 1 380 ? 7.828 21.685 -15.906 1.00 79.94 380 ASP A O 1
ATOM 2980 N N . GLY A 1 381 ? 8.159 23.061 -14.165 1.00 90.50 381 GLY A N 1
ATOM 2981 C CA . GLY A 1 381 ? 9.300 22.333 -13.619 1.00 90.50 381 GLY A CA 1
ATOM 2982 C C . GLY A 1 381 ? 9.612 22.675 -12.164 1.00 90.50 381 GLY A C 1
ATOM 2983 O O . GLY A 1 381 ? 8.705 22.790 -11.337 1.00 90.50 381 GLY A O 1
ATOM 2984 N N . ILE A 1 382 ? 10.896 22.808 -11.826 1.00 94.25 382 ILE A N 1
ATOM 2985 C CA . ILE A 1 382 ? 11.340 23.102 -10.453 1.00 94.25 382 ILE A CA 1
ATOM 2986 C C . ILE A 1 382 ? 12.300 24.289 -10.407 1.00 94.25 382 ILE A C 1
ATOM 2988 O O . ILE A 1 382 ? 12.973 24.623 -11.389 1.00 94.25 382 ILE A O 1
ATOM 2992 N N . ARG A 1 383 ? 12.372 24.919 -9.235 1.00 94.25 383 ARG A N 1
ATOM 2993 C CA . ARG A 1 383 ? 13.344 25.962 -8.906 1.00 94.25 383 ARG A CA 1
ATOM 2994 C C . ARG A 1 383 ? 14.206 25.512 -7.732 1.00 94.25 383 ARG A C 1
ATOM 2996 O O . ARG A 1 383 ? 13.685 24.922 -6.786 1.00 94.25 383 ARG A O 1
ATOM 3003 N N . LEU A 1 384 ? 15.506 25.783 -7.814 1.00 93.19 384 LEU A N 1
ATOM 3004 C CA . LEU A 1 384 ? 16.480 25.456 -6.779 1.00 93.19 384 LEU A CA 1
ATOM 3005 C C . LEU A 1 384 ? 17.124 26.732 -6.245 1.00 93.19 384 LEU A C 1
ATOM 3007 O O . LEU A 1 384 ? 17.603 27.545 -7.038 1.00 93.19 384 LEU A O 1
ATOM 3011 N N . LEU A 1 385 ? 17.166 26.881 -4.924 1.00 89.12 385 LEU A N 1
ATOM 3012 C CA . LEU A 1 385 ? 17.766 28.028 -4.239 1.00 89.12 385 LEU A CA 1
ATOM 3013 C C . LEU A 1 385 ? 18.777 27.546 -3.196 1.00 89.12 385 LEU A C 1
ATOM 3015 O O . LEU A 1 385 ? 18.494 26.598 -2.463 1.00 89.12 385 LEU A O 1
ATOM 3019 N N . SER A 1 386 ? 19.945 28.180 -3.118 1.00 91.38 386 SER A N 1
ATOM 3020 C CA . SER A 1 386 ? 20.939 27.894 -2.073 1.00 91.38 386 SER A CA 1
ATOM 3021 C C . SER A 1 386 ? 21.994 28.988 -1.965 1.00 91.38 386 SER A C 1
ATOM 3023 O O . SER A 1 386 ? 22.255 29.673 -2.952 1.00 91.38 386 SER A O 1
ATOM 3025 N N . ASP A 1 387 ? 22.699 29.041 -0.841 1.00 89.88 387 ASP A N 1
ATOM 3026 C CA . ASP A 1 387 ? 23.891 29.872 -0.670 1.00 89.88 387 ASP A CA 1
ATOM 3027 C C . ASP A 1 387 ? 25.142 28.994 -0.689 1.00 89.88 387 ASP A C 1
ATOM 3029 O O . ASP A 1 387 ? 25.334 28.133 0.165 1.00 89.88 387 ASP A O 1
ATOM 3033 N N . VAL A 1 388 ? 25.998 29.192 -1.691 1.00 90.12 388 VAL A N 1
ATOM 3034 C CA . VAL A 1 388 ? 27.231 28.417 -1.850 1.00 90.12 388 VAL A CA 1
ATOM 3035 C C . VAL A 1 388 ? 28.371 29.147 -1.155 1.00 90.12 388 VAL A C 1
ATOM 3037 O O . VAL A 1 388 ? 28.672 30.287 -1.501 1.00 90.12 388 VAL A O 1
ATOM 3040 N N . VAL A 1 389 ? 29.023 28.491 -0.196 1.00 91.06 389 VAL A N 1
ATOM 3041 C CA . VAL A 1 389 ? 30.128 29.083 0.569 1.00 91.06 389 VAL A CA 1
ATOM 3042 C C . VAL A 1 389 ? 31.465 28.545 0.069 1.00 91.06 389 VAL A C 1
ATOM 3044 O O . VAL A 1 389 ? 31.722 27.341 0.119 1.00 91.06 389 VAL A O 1
ATOM 3047 N N . PHE A 1 390 ? 32.327 29.450 -0.384 1.00 92.88 390 PHE A N 1
ATOM 3048 C CA . PHE A 1 390 ? 33.685 29.160 -0.837 1.00 92.88 390 PHE A CA 1
ATOM 3049 C C . PHE A 1 390 ? 34.705 29.601 0.210 1.00 92.88 390 PHE A C 1
ATOM 3051 O O . PHE A 1 390 ? 34.603 30.706 0.742 1.00 92.88 390 PHE A O 1
ATOM 3058 N N . VAL A 1 391 ? 35.707 28.766 0.475 1.00 92.19 391 VAL A N 1
ATOM 3059 C CA . VAL A 1 391 ? 36.814 29.067 1.394 1.00 92.19 391 VAL A CA 1
ATOM 3060 C C . VAL A 1 391 ? 38.018 29.540 0.587 1.00 92.19 391 VAL A C 1
ATOM 3062 O O . VAL A 1 391 ? 38.387 28.916 -0.411 1.00 92.19 391 VAL A O 1
ATOM 3065 N N . LYS A 1 392 ? 38.633 30.647 1.000 1.00 93.12 392 LYS A N 1
ATOM 3066 C CA . LYS A 1 392 ? 39.858 31.203 0.413 1.00 93.12 392 LYS A CA 1
ATOM 3067 C C . LYS A 1 392 ? 41.095 30.652 1.124 1.00 93.12 392 LYS A C 1
ATOM 3069 O O . LYS A 1 392 ? 41.025 30.161 2.246 1.00 93.12 392 LYS A O 1
ATOM 3074 N N . ASN A 1 393 ? 42.252 30.760 0.481 1.00 92.12 393 ASN A N 1
ATOM 3075 C CA . ASN A 1 393 ? 43.537 30.306 1.018 1.00 92.12 393 ASN A CA 1
ATOM 3076 C C . ASN A 1 393 ? 43.974 31.011 2.318 1.00 92.12 393 ASN A C 1
ATOM 3078 O O . ASN A 1 393 ? 44.784 30.455 3.055 1.00 92.12 393 ASN A O 1
ATOM 3082 N N . ASP A 1 394 ? 43.440 32.199 2.608 1.00 89.75 394 ASP A N 1
ATOM 3083 C CA . ASP A 1 394 ? 43.649 32.940 3.858 1.00 89.75 394 ASP A CA 1
ATOM 3084 C C . ASP A 1 394 ? 42.704 32.508 4.998 1.00 89.75 394 ASP A C 1
ATOM 3086 O O . ASP A 1 394 ? 42.794 33.031 6.108 1.00 89.75 394 ASP A O 1
ATOM 3090 N N . GLY A 1 395 ? 41.809 31.548 4.736 1.00 86.81 395 GLY A N 1
ATOM 3091 C CA . GLY A 1 395 ? 40.821 31.034 5.684 1.00 86.81 395 GLY A CA 1
ATOM 3092 C C . GLY A 1 395 ? 39.511 31.826 5.742 1.00 86.81 395 GLY A C 1
ATOM 3093 O O . GLY A 1 395 ? 38.594 31.412 6.449 1.00 86.81 395 GLY A O 1
ATOM 3094 N N . THR A 1 396 ? 39.379 32.937 5.008 1.00 91.62 396 THR A N 1
ATOM 3095 C CA . THR A 1 396 ? 38.111 33.680 4.913 1.00 91.62 396 THR A CA 1
ATOM 3096 C C . THR A 1 396 ? 37.150 33.031 3.918 1.00 91.62 396 THR A C 1
ATOM 3098 O O . THR A 1 396 ? 37.552 32.245 3.058 1.00 91.62 396 THR A O 1
ATOM 3101 N N . THR A 1 397 ? 35.861 33.361 4.010 1.00 93.00 397 THR A N 1
ATOM 3102 C CA . THR A 1 397 ? 34.830 32.825 3.113 1.00 93.00 397 THR A CA 1
ATOM 3103 C C . THR A 1 397 ? 34.292 33.876 2.143 1.00 93.00 397 THR A C 1
ATOM 3105 O O . THR A 1 397 ? 34.441 35.084 2.339 1.00 93.00 397 THR A O 1
ATOM 3108 N N . GLN A 1 398 ? 33.684 33.409 1.055 1.00 92.88 398 GLN A N 1
ATOM 3109 C CA . GLN A 1 398 ? 32.848 34.210 0.165 1.00 92.88 398 GLN A CA 1
ATOM 3110 C C . GLN A 1 398 ? 31.585 33.426 -0.172 1.00 92.88 398 GLN A C 1
ATOM 3112 O O . GLN A 1 398 ? 31.655 32.230 -0.459 1.00 92.88 398 GLN A O 1
ATOM 3117 N N . ILE A 1 399 ? 30.440 34.101 -0.134 1.00 92.31 399 ILE A N 1
ATOM 3118 C CA . ILE A 1 399 ? 29.141 33.503 -0.428 1.00 92.31 399 ILE A CA 1
ATOM 3119 C C . ILE A 1 399 ? 28.763 33.824 -1.875 1.00 92.31 399 ILE A C 1
ATOM 3121 O O . ILE A 1 399 ? 28.979 34.938 -2.359 1.00 92.31 399 ILE A O 1
ATOM 3125 N N . ALA A 1 400 ? 28.196 32.843 -2.574 1.00 92.88 400 ALA A N 1
ATOM 3126 C CA . ALA A 1 400 ? 27.511 33.052 -3.837 1.00 92.88 400 ALA A CA 1
ATOM 3127 C C . ALA A 1 400 ? 26.058 32.579 -3.747 1.00 92.88 400 ALA A C 1
ATOM 3129 O O . ALA A 1 400 ? 25.788 31.402 -3.501 1.00 92.88 400 ALA A O 1
ATOM 3130 N N . HIS A 1 401 ? 25.118 33.483 -4.011 1.00 92.56 401 HIS A N 1
ATOM 3131 C CA . HIS A 1 401 ? 23.697 33.154 -4.040 1.00 92.56 401 HIS A CA 1
ATOM 3132 C C . HIS A 1 401 ? 23.361 32.429 -5.341 1.00 92.56 401 HIS A C 1
ATOM 3134 O O . HIS A 1 401 ? 23.540 32.979 -6.437 1.00 92.56 401 HIS A O 1
ATOM 3140 N N . GLN A 1 402 ? 22.864 31.203 -5.219 1.00 92.00 402 GLN A N 1
ATOM 3141 C CA . GLN A 1 402 ? 22.484 30.351 -6.335 1.00 92.00 402 GLN A CA 1
ATOM 3142 C C . GLN A 1 402 ? 20.968 30.375 -6.558 1.00 92.00 402 GLN A C 1
ATOM 3144 O O . GLN A 1 402 ? 20.178 30.122 -5.651 1.00 92.00 402 GLN A O 1
ATOM 3149 N N . ASP A 1 403 ? 20.580 30.587 -7.814 1.00 93.38 403 ASP A N 1
ATOM 3150 C CA . ASP A 1 403 ? 19.203 30.479 -8.297 1.00 93.38 403 ASP A CA 1
ATOM 3151 C C . ASP A 1 403 ? 19.185 29.659 -9.587 1.00 93.38 403 ASP A C 1
ATOM 3153 O O . ASP A 1 403 ? 19.817 30.040 -10.582 1.00 93.38 403 ASP A O 1
ATOM 3157 N N . CYS A 1 404 ? 18.499 28.514 -9.564 1.00 92.56 404 CYS A N 1
ATOM 3158 C CA . CYS A 1 404 ? 18.378 27.638 -10.723 1.00 92.56 404 CYS A CA 1
ATOM 3159 C C . CYS A 1 404 ? 16.923 27.387 -11.110 1.00 92.56 404 CYS A C 1
ATOM 3161 O O . CYS A 1 404 ? 16.064 27.184 -10.257 1.00 92.56 404 CYS A O 1
ATOM 3163 N N . SER A 1 405 ? 16.673 27.289 -12.412 1.00 93.38 405 SER A N 1
ATOM 3164 C CA . SER A 1 405 ? 15.412 26.819 -12.984 1.00 93.38 405 SER A CA 1
ATOM 3165 C C . SER A 1 405 ? 15.662 25.576 -13.826 1.00 93.38 405 SER A C 1
ATOM 3167 O O . SER A 1 405 ? 16.596 25.550 -14.630 1.00 93.38 405 SER A O 1
ATOM 3169 N N . VAL A 1 406 ? 14.828 24.555 -13.636 1.00 94.38 406 VAL A N 1
ATOM 3170 C CA . VAL A 1 406 ? 14.937 23.262 -14.316 1.00 94.38 406 VAL A CA 1
ATOM 3171 C C . VAL A 1 406 ? 13.633 22.958 -15.032 1.00 94.38 406 VAL A C 1
ATOM 3173 O O . VAL A 1 406 ? 12.562 23.030 -14.426 1.00 94.38 406 VAL A O 1
ATOM 3176 N N . LYS A 1 407 ? 13.727 22.590 -16.311 1.00 93.81 407 LYS A N 1
ATOM 3177 C CA . LYS A 1 407 ? 12.578 22.284 -17.171 1.00 93.81 407 LYS A CA 1
ATOM 3178 C C . LYS A 1 407 ? 12.783 20.973 -17.926 1.00 93.81 407 LYS A C 1
ATOM 3180 O O . LYS A 1 407 ? 13.892 20.756 -18.426 1.00 93.81 407 LYS A O 1
ATOM 3185 N N . PRO A 1 408 ? 11.749 20.126 -18.046 1.00 93.75 408 PRO A N 1
ATOM 3186 C CA . PRO A 1 408 ? 11.867 18.868 -18.765 1.00 93.75 408 PRO A CA 1
ATOM 3187 C C . PRO A 1 408 ? 11.996 19.131 -20.271 1.00 93.75 408 PRO A C 1
ATOM 3189 O O . PRO A 1 408 ? 11.486 20.127 -20.784 1.00 93.75 408 PRO A O 1
ATOM 3192 N N . LEU A 1 409 ? 12.684 18.241 -20.986 1.00 91.00 409 LEU A N 1
ATOM 3193 C CA . LEU A 1 409 ? 12.687 18.232 -22.454 1.00 91.00 409 LEU A CA 1
ATOM 3194 C C . LEU A 1 409 ? 11.456 17.523 -23.025 1.00 91.00 409 LEU A C 1
ATOM 3196 O O . LEU A 1 409 ? 11.088 17.759 -24.175 1.00 91.00 409 LEU A O 1
ATOM 3200 N N . ALA A 1 410 ? 10.828 16.661 -22.227 1.00 82.56 410 ALA A N 1
ATOM 3201 C CA . ALA A 1 410 ? 9.653 15.909 -22.622 1.00 82.56 410 ALA A CA 1
ATOM 3202 C C . ALA A 1 410 ? 8.409 16.804 -22.752 1.00 82.56 410 ALA A C 1
ATOM 3204 O O . ALA A 1 410 ? 8.203 17.730 -21.969 1.00 82.56 410 ALA A O 1
ATOM 3205 N N . THR A 1 411 ? 7.529 16.470 -23.696 1.00 79.31 411 THR A N 1
ATOM 3206 C CA . THR A 1 411 ? 6.190 17.078 -23.821 1.00 79.31 411 THR A CA 1
ATOM 3207 C C . THR A 1 411 ? 5.149 16.398 -22.926 1.00 79.31 411 THR A C 1
ATOM 3209 O O . THR A 1 411 ? 4.055 16.930 -22.731 1.00 79.31 411 THR A O 1
ATOM 3212 N N . ARG A 1 412 ? 5.478 15.225 -22.362 1.00 78.44 412 ARG A N 1
ATOM 3213 C CA . ARG A 1 412 ? 4.633 14.505 -21.401 1.00 78.44 412 ARG A CA 1
ATOM 3214 C C . ARG A 1 412 ? 4.644 15.191 -20.035 1.00 78.44 412 ARG A C 1
ATOM 3216 O O . ARG A 1 412 ? 5.611 15.838 -19.643 1.00 78.44 412 ARG A O 1
ATOM 3223 N N . LYS A 1 413 ? 3.566 15.005 -19.273 1.00 78.62 413 LYS A N 1
ATOM 3224 C CA . LYS A 1 413 ? 3.441 15.566 -17.924 1.00 78.62 413 LYS A CA 1
ATOM 3225 C C . LYS A 1 413 ? 4.408 14.868 -16.961 1.00 78.62 413 LYS A C 1
ATOM 3227 O O . LYS A 1 413 ? 4.279 13.667 -16.736 1.00 78.62 413 LYS A O 1
ATOM 3232 N N . ILE A 1 414 ? 5.320 15.632 -16.359 1.00 81.44 414 ILE A N 1
ATOM 3233 C CA . ILE A 1 414 ? 6.224 15.160 -15.301 1.00 81.44 414 ILE A CA 1
ATOM 3234 C C . ILE A 1 414 ? 5.618 15.475 -13.931 1.00 81.44 414 ILE A C 1
ATOM 3236 O O . ILE A 1 414 ? 5.106 16.572 -13.699 1.00 81.44 414 ILE A O 1
ATOM 3240 N N . THR A 1 415 ? 5.656 14.508 -13.016 1.00 81.75 415 THR A N 1
ATOM 3241 C CA . THR A 1 415 ? 5.191 14.704 -11.638 1.00 81.75 415 THR A CA 1
ATOM 3242 C C . THR A 1 415 ? 6.143 15.641 -10.905 1.00 81.75 415 THR A C 1
ATOM 3244 O O . THR A 1 415 ? 7.338 15.371 -10.814 1.00 81.75 415 THR A O 1
ATOM 3247 N N . LEU A 1 416 ? 5.615 16.736 -10.358 1.00 84.38 416 LEU A N 1
ATOM 3248 C CA . LEU A 1 416 ? 6.407 17.669 -9.566 1.00 84.38 416 LEU A CA 1
ATOM 3249 C C . LEU A 1 416 ? 6.612 17.143 -8.134 1.00 84.38 416 LEU A C 1
ATOM 3251 O O . LEU A 1 416 ? 5.681 16.580 -7.552 1.00 84.38 416 LEU A O 1
ATOM 3255 N N . PRO A 1 417 ? 7.798 17.341 -7.539 1.00 83.50 417 PRO A N 1
ATOM 3256 C CA . PRO A 1 417 ? 8.049 16.977 -6.155 1.00 83.50 417 PRO A CA 1
ATOM 3257 C C . PRO A 1 417 ? 7.420 17.996 -5.202 1.00 83.50 417 PRO A C 1
ATOM 3259 O O . PRO A 1 417 ? 7.239 19.166 -5.543 1.00 83.50 417 PRO A O 1
ATOM 3262 N N . ARG A 1 418 ? 7.140 17.571 -3.965 1.00 82.00 418 ARG A N 1
ATOM 3263 C CA . ARG A 1 418 ? 6.920 18.514 -2.857 1.00 82.00 418 ARG A CA 1
ATOM 3264 C C . ARG A 1 418 ? 8.221 19.238 -2.508 1.00 82.00 418 ARG A C 1
ATOM 3266 O O . ARG A 1 418 ? 9.300 18.796 -2.902 1.00 82.00 418 ARG A O 1
ATOM 3273 N N . PHE A 1 419 ? 8.113 20.321 -1.741 1.00 82.69 419 PHE A N 1
ATOM 3274 C CA . PHE A 1 419 ? 9.284 20.996 -1.187 1.00 82.69 419 PHE A CA 1
ATOM 3275 C C . PHE A 1 419 ? 10.171 20.013 -0.407 1.00 82.69 419 PHE A C 1
ATOM 3277 O O . PHE A 1 419 ? 9.671 19.247 0.420 1.00 82.69 419 PHE A O 1
ATOM 3284 N N . HIS A 1 420 ? 11.468 20.030 -0.700 1.00 86.25 420 HIS A N 1
ATOM 3285 C CA . HIS A 1 420 ? 12.485 19.215 -0.043 1.00 86.25 420 HIS A CA 1
ATOM 3286 C C . HIS A 1 420 ? 13.858 19.888 -0.146 1.00 86.25 420 HIS A C 1
ATOM 3288 O O . HIS A 1 420 ? 14.033 20.871 -0.873 1.00 86.25 420 HIS A O 1
ATOM 3294 N N . PHE A 1 421 ? 14.827 19.347 0.583 1.00 87.12 421 PHE A N 1
ATOM 3295 C CA . PHE A 1 421 ? 16.221 19.750 0.531 1.00 87.12 421 PHE A CA 1
ATOM 3296 C C . PHE A 1 421 ? 17.064 18.718 -0.222 1.00 87.12 421 PHE A C 1
ATOM 3298 O O . PHE A 1 421 ? 16.793 17.520 -0.164 1.00 87.12 421 PHE A O 1
ATOM 3305 N N . LEU A 1 422 ? 18.114 19.184 -0.892 1.00 88.25 422 LEU A N 1
ATOM 3306 C CA . LEU A 1 422 ? 19.247 18.377 -1.334 1.00 88.25 422 LEU A CA 1
ATOM 3307 C C . LEU A 1 422 ? 20.473 18.780 -0.525 1.00 88.25 422 LEU A C 1
ATOM 3309 O O . LEU A 1 422 ? 20.916 19.924 -0.597 1.00 88.25 422 LEU A O 1
ATOM 3313 N N . HIS A 1 423 ? 21.027 17.844 0.231 1.00 88.25 423 HIS A N 1
ATOM 3314 C CA . HIS A 1 423 ? 22.302 18.016 0.908 1.00 88.25 423 HIS A CA 1
ATOM 3315 C C . HIS A 1 423 ? 23.402 17.518 -0.009 1.00 88.25 423 HIS A C 1
ATOM 3317 O O . HIS A 1 423 ? 23.413 16.340 -0.367 1.00 88.25 423 HIS A O 1
ATOM 3323 N N . THR A 1 424 ? 24.317 18.406 -0.377 1.00 84.88 424 THR A N 1
ATOM 3324 C CA . THR A 1 424 ? 25.410 18.077 -1.282 1.00 84.88 424 THR A CA 1
ATOM 3325 C C . THR A 1 424 ? 26.748 18.450 -0.667 1.00 84.88 424 THR A C 1
ATOM 3327 O O . THR A 1 424 ? 26.949 19.576 -0.207 1.00 84.88 424 THR A O 1
ATOM 3330 N N . GLN A 1 425 ? 27.686 17.512 -0.730 1.00 86.94 425 GLN A N 1
ATOM 3331 C CA . GLN A 1 425 ? 29.079 17.703 -0.358 1.00 86.94 425 GLN A CA 1
ATOM 3332 C C . GLN A 1 425 ? 29.974 17.438 -1.566 1.00 86.94 425 GLN A C 1
ATOM 3334 O O . GLN A 1 425 ? 29.817 16.423 -2.242 1.00 86.94 425 GLN A O 1
ATOM 3339 N N . ILE A 1 426 ? 30.928 18.338 -1.808 1.00 87.25 426 ILE A N 1
ATOM 3340 C CA . ILE A 1 426 ? 31.924 18.206 -2.871 1.00 87.25 426 ILE A CA 1
ATOM 3341 C C . ILE A 1 426 ? 33.314 18.051 -2.256 1.00 87.25 426 ILE A C 1
ATOM 3343 O O . ILE A 1 426 ? 33.642 18.659 -1.240 1.00 87.25 426 ILE A O 1
ATOM 3347 N N . SER A 1 427 ? 34.155 17.248 -2.896 1.00 89.12 427 SER A N 1
ATOM 3348 C CA . SER A 1 427 ? 35.595 17.213 -2.650 1.00 89.12 427 SER A CA 1
ATOM 3349 C C . SER A 1 427 ? 36.340 17.286 -3.975 1.00 89.12 427 SER A C 1
ATOM 3351 O O . SER A 1 427 ? 35.985 16.586 -4.922 1.00 89.12 427 SER A O 1
ATOM 3353 N N . GLN A 1 428 ? 37.371 18.128 -4.043 1.00 92.88 428 GLN A N 1
ATOM 3354 C CA . GLN A 1 428 ? 38.199 18.309 -5.232 1.00 92.88 428 GLN A CA 1
ATOM 3355 C C . GLN A 1 428 ? 39.656 17.968 -4.941 1.00 92.88 428 GLN A C 1
ATOM 3357 O O . GLN A 1 428 ? 40.194 18.312 -3.891 1.00 92.88 428 GLN A O 1
ATOM 3362 N N . TRP A 1 429 ? 40.313 17.318 -5.897 1.00 94.25 429 TRP A N 1
ATOM 3363 C CA . TRP A 1 429 ? 41.743 17.041 -5.842 1.00 94.25 429 TRP A CA 1
ATOM 3364 C C . TRP A 1 429 ? 42.355 16.993 -7.245 1.00 94.25 429 TRP A C 1
ATOM 3366 O O . TRP A 1 429 ? 41.667 17.079 -8.265 1.00 94.25 429 TRP A O 1
ATOM 3376 N N . LYS A 1 430 ? 43.683 16.882 -7.298 1.00 92.81 430 LYS A N 1
ATOM 3377 C CA . LYS A 1 430 ? 44.449 16.706 -8.537 1.00 92.81 430 LYS A CA 1
ATOM 3378 C C . LYS A 1 430 ? 44.935 15.264 -8.633 1.00 92.81 430 LYS A C 1
ATOM 3380 O O . LYS A 1 430 ? 45.437 14.712 -7.652 1.00 92.81 430 LYS A O 1
ATOM 3385 N N . ASP A 1 431 ? 44.838 14.669 -9.814 1.00 91.56 431 ASP A N 1
ATOM 3386 C CA . ASP A 1 431 ? 45.564 13.448 -10.138 1.00 91.56 431 ASP A CA 1
ATOM 3387 C C . ASP A 1 431 ? 47.018 13.802 -10.468 1.00 91.56 431 ASP A C 1
ATOM 3389 O O . ASP A 1 431 ? 47.305 14.526 -11.419 1.00 91.56 431 ASP A O 1
ATOM 3393 N N . ARG A 1 432 ? 47.955 13.254 -9.692 1.00 90.00 432 ARG A N 1
ATOM 3394 C CA . ARG A 1 432 ? 49.395 13.482 -9.876 1.00 90.00 432 ARG A CA 1
ATOM 3395 C C . ARG A 1 432 ? 49.920 12.973 -11.223 1.00 90.00 432 ARG A C 1
ATOM 3397 O O . ARG A 1 432 ? 50.997 13.397 -11.634 1.00 90.00 432 ARG A O 1
ATOM 3404 N N . SER A 1 433 ? 49.206 12.060 -11.881 1.00 92.19 433 SER A N 1
ATOM 3405 C CA . SER A 1 433 ? 49.597 11.502 -13.178 1.00 92.19 433 SER A CA 1
ATOM 3406 C C . SER A 1 433 ? 49.145 12.345 -14.380 1.00 92.19 433 SER A C 1
ATOM 3408 O O . SER A 1 433 ? 49.731 12.229 -15.459 1.00 92.19 433 SER A O 1
ATOM 3410 N N . ASP A 1 434 ? 48.157 13.230 -14.207 1.00 89.81 434 ASP A N 1
ATOM 3411 C CA . ASP A 1 434 ? 47.605 14.046 -15.288 1.00 89.81 434 ASP A CA 1
ATOM 3412 C C . ASP A 1 434 ? 48.275 15.426 -15.327 1.00 89.81 434 ASP A C 1
ATOM 3414 O O . ASP A 1 434 ? 48.182 16.229 -14.400 1.00 89.81 434 ASP A O 1
ATOM 3418 N N . LYS A 1 435 ? 48.985 15.703 -16.424 1.00 90.44 435 LYS A N 1
ATOM 3419 C CA . LYS A 1 435 ? 49.755 16.945 -16.602 1.00 90.44 435 LYS A CA 1
ATOM 3420 C C . LYS A 1 435 ? 48.921 18.110 -17.136 1.00 90.44 435 LYS A C 1
ATOM 3422 O O . LYS A 1 435 ? 49.443 19.216 -17.252 1.00 90.44 435 LYS A O 1
ATOM 3427 N N . ARG A 1 436 ? 47.666 17.871 -17.525 1.00 94.75 436 ARG A N 1
ATOM 3428 C CA . ARG A 1 436 ? 46.764 18.915 -18.035 1.00 94.75 436 ARG A CA 1
ATOM 3429 C C . ARG A 1 436 ? 46.259 19.776 -16.879 1.00 94.75 436 ARG A C 1
ATOM 3431 O O . ARG A 1 436 ? 46.280 19.340 -15.729 1.00 94.75 436 ARG A O 1
ATOM 3438 N N . ASP A 1 437 ? 45.756 20.974 -17.173 1.00 95.25 437 ASP A N 1
ATOM 3439 C CA . ASP A 1 437 ? 45.008 21.728 -16.167 1.00 95.25 437 ASP A CA 1
ATOM 3440 C C . ASP A 1 437 ? 43.640 21.060 -15.963 1.00 95.25 437 ASP A C 1
ATOM 3442 O O . ASP A 1 437 ? 42.777 21.104 -16.842 1.00 95.25 437 ASP A O 1
ATOM 3446 N N . HIS A 1 438 ? 43.492 20.351 -14.844 1.00 96.00 438 HIS A N 1
AT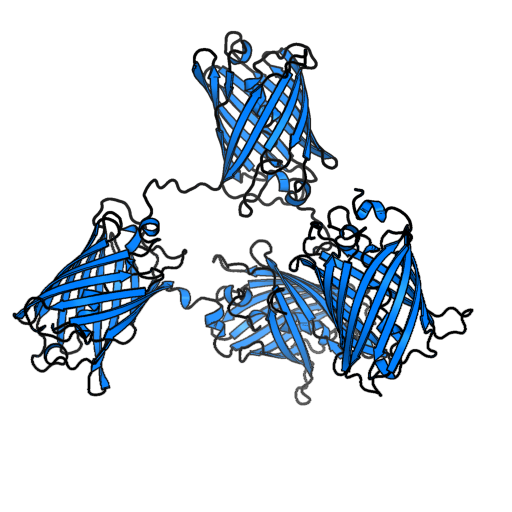OM 3447 C CA . HIS A 1 438 ? 42.398 19.411 -14.605 1.00 96.00 438 HIS A CA 1
ATOM 3448 C C . HIS A 1 438 ? 41.919 19.428 -13.153 1.00 96.00 438 HIS A C 1
ATOM 3450 O O . HIS A 1 438 ? 42.629 19.894 -12.268 1.00 96.00 438 HIS A O 1
ATOM 3456 N N . VAL A 1 439 ? 40.751 18.861 -12.876 1.00 95.31 439 VAL A N 1
ATOM 3457 C CA . VAL A 1 439 ? 40.260 18.570 -11.527 1.00 95.31 439 VAL A CA 1
ATOM 3458 C C . VAL A 1 439 ? 39.653 17.174 -11.503 1.00 95.31 439 VAL A C 1
ATOM 3460 O O . VAL A 1 439 ? 39.041 16.734 -12.479 1.00 95.31 439 VAL A O 1
ATOM 3463 N N . VAL A 1 440 ? 39.826 16.473 -10.389 1.00 94.56 440 VAL A N 1
ATOM 3464 C CA . VAL A 1 440 ? 38.978 15.337 -10.040 1.00 94.56 440 VAL A CA 1
ATOM 3465 C C . VAL A 1 440 ? 38.050 15.802 -8.936 1.00 94.56 440 VAL A C 1
ATOM 3467 O O . VAL A 1 440 ? 38.502 16.387 -7.951 1.00 94.56 440 VAL A O 1
ATOM 3470 N N . GLN A 1 441 ? 36.759 15.590 -9.131 1.00 93.19 441 GLN A N 1
ATOM 3471 C CA . GLN A 1 441 ? 35.731 16.019 -8.205 1.00 93.19 441 GLN A CA 1
ATOM 3472 C C . GLN A 1 441 ? 34.829 14.845 -7.864 1.00 93.19 441 GLN A C 1
ATOM 3474 O O . GLN A 1 441 ? 34.414 14.111 -8.758 1.00 93.19 441 GLN A O 1
ATOM 3479 N N . ARG A 1 442 ? 34.526 14.686 -6.578 1.00 92.12 442 ARG A N 1
ATOM 3480 C CA . ARG A 1 442 ? 33.508 13.762 -6.085 1.00 92.12 442 ARG A CA 1
ATOM 3481 C C . ARG A 1 442 ? 32.403 14.543 -5.405 1.00 92.12 442 ARG A C 1
ATOM 3483 O O . ARG A 1 442 ? 32.685 15.420 -4.587 1.00 92.12 442 ARG A O 1
ATOM 3490 N N . GLU A 1 443 ? 31.172 14.182 -5.717 1.00 88.50 443 GLU A N 1
ATOM 3491 C CA . GLU A 1 443 ? 29.964 14.709 -5.116 1.00 88.50 443 GLU A CA 1
ATOM 3492 C C . GLU A 1 443 ? 29.216 13.580 -4.410 1.00 88.50 443 GLU A C 1
ATOM 3494 O O . GLU A 1 443 ? 29.022 12.504 -4.974 1.00 88.50 443 GLU A O 1
ATOM 3499 N N . VAL A 1 444 ? 28.780 13.851 -3.180 1.00 87.44 444 VAL A N 1
ATOM 3500 C CA . VAL A 1 444 ? 27.796 13.032 -2.475 1.00 87.44 444 VAL A CA 1
ATOM 3501 C C . VAL A 1 444 ? 26.563 13.891 -2.248 1.00 87.44 444 VAL A C 1
ATOM 3503 O O . VAL A 1 444 ? 26.646 14.927 -1.585 1.00 87.44 444 VAL A O 1
ATOM 3506 N N . SER A 1 445 ? 25.430 13.477 -2.812 1.00 89.00 445 SER A N 1
ATOM 3507 C CA . SER A 1 445 ? 24.181 14.234 -2.769 1.00 89.00 445 SER A CA 1
ATOM 3508 C C . SER A 1 445 ? 23.003 13.369 -2.328 1.00 89.00 445 SER A C 1
ATOM 3510 O O . SER A 1 445 ? 22.746 12.303 -2.893 1.00 89.00 445 SER A O 1
ATOM 3512 N N . LYS A 1 446 ? 22.258 13.846 -1.327 1.00 88.94 446 LYS A N 1
ATOM 3513 C CA . LYS A 1 446 ? 21.088 13.166 -0.763 1.00 88.94 446 LYS A CA 1
ATOM 3514 C C . LYS A 1 446 ? 19.915 14.127 -0.601 1.00 88.94 446 LYS A C 1
ATOM 3516 O O . LYS A 1 446 ? 20.060 15.201 -0.022 1.00 88.94 446 LYS A O 1
ATOM 3521 N N . ALA A 1 447 ? 18.744 13.703 -1.059 1.00 87.38 447 ALA A N 1
ATOM 3522 C CA . ALA A 1 447 ? 17.489 14.386 -0.819 1.00 87.38 447 ALA A CA 1
ATOM 3523 C C . ALA A 1 447 ? 16.909 14.026 0.544 1.00 87.38 447 ALA A C 1
ATOM 3525 O O . ALA A 1 447 ? 16.985 12.887 1.009 1.00 87.38 447 ALA A O 1
ATOM 3526 N N . GLU A 1 448 ? 16.289 15.015 1.163 1.00 80.06 448 GLU A N 1
ATOM 3527 C CA . GLU A 1 448 ? 15.638 14.878 2.448 1.00 80.06 448 GLU A CA 1
ATOM 3528 C C . GLU A 1 448 ? 14.461 15.837 2.514 1.00 80.06 448 GLU A C 1
ATOM 3530 O O . GLU A 1 448 ? 14.510 16.952 1.991 1.00 80.06 448 GLU A O 1
ATOM 3535 N N . LEU A 1 449 ? 13.375 15.415 3.146 1.00 75.62 449 LEU A N 1
ATOM 3536 C CA . LEU A 1 449 ? 12.305 16.351 3.453 1.00 75.62 449 LEU A CA 1
ATOM 3537 C C . LEU A 1 449 ? 12.808 17.395 4.439 1.00 75.62 449 LEU A C 1
ATOM 3539 O O . LEU A 1 449 ? 13.725 17.113 5.206 1.00 75.62 449 LEU A O 1
ATOM 3543 N N . PRO A 1 450 ? 12.195 18.585 4.488 1.00 62.44 450 PRO A N 1
ATOM 3544 C CA . PRO A 1 450 ? 12.360 19.419 5.658 1.00 62.44 450 PRO A CA 1
ATOM 3545 C C . PRO A 1 450 ? 11.994 18.596 6.895 1.00 62.44 450 PRO A C 1
ATOM 3547 O O . PRO A 1 450 ? 10.819 18.322 7.145 1.00 62.44 450 PRO A O 1
ATOM 3550 N N . PHE A 1 451 ? 12.999 18.211 7.682 1.00 45.59 451 PHE A N 1
ATOM 3551 C CA . PHE A 1 451 ? 12.764 18.004 9.094 1.00 45.59 451 PHE A CA 1
ATOM 3552 C C . PHE A 1 451 ? 12.167 19.313 9.592 1.00 45.59 451 PHE A C 1
ATOM 3554 O O . PHE A 1 451 ? 12.740 20.388 9.392 1.00 45.59 451 PHE A O 1
ATOM 3561 N N . LEU A 1 452 ? 10.989 19.234 10.201 1.00 36.28 452 LEU A N 1
ATOM 3562 C CA . LEU A 1 452 ? 10.574 20.262 11.136 1.00 36.28 452 LEU A CA 1
ATOM 3563 C C . LEU A 1 452 ? 11.697 20.334 12.171 1.00 36.28 452 LEU A C 1
ATOM 3565 O O . LEU A 1 452 ? 11.798 19.471 13.039 1.00 36.28 452 LEU A O 1
ATOM 3569 N N . VAL A 1 453 ? 12.599 21.305 12.025 1.00 30.86 453 VAL A N 1
ATOM 3570 C CA . VAL A 1 453 ? 13.561 21.658 13.064 1.00 30.86 453 VAL A CA 1
ATOM 3571 C C . VAL A 1 453 ? 12.745 22.292 14.185 1.00 30.86 453 VAL A C 1
ATOM 3573 O O . VAL A 1 453 ? 12.660 23.508 14.318 1.00 30.86 453 VAL A O 1
ATOM 3576 N N . GLU A 1 454 ? 12.095 21.452 14.979 1.00 29.95 454 GLU A N 1
ATOM 3577 C CA . GLU A 1 454 ? 11.750 21.760 16.354 1.00 29.95 454 GLU A CA 1
ATOM 3578 C C . GLU A 1 454 ? 12.836 21.105 17.206 1.00 29.95 454 GLU A C 1
ATOM 3580 O O . GLU A 1 454 ? 12.790 19.917 17.504 1.00 29.95 454 GLU A O 1
ATOM 3585 N N . ASN A 1 455 ? 13.859 21.883 17.571 1.00 29.70 455 ASN A N 1
ATOM 3586 C CA . ASN A 1 455 ? 14.866 21.515 18.572 1.00 29.70 455 ASN A CA 1
ATOM 3587 C C . ASN A 1 455 ? 14.244 21.445 19.984 1.00 29.70 455 ASN A C 1
ATOM 3589 O O . ASN A 1 455 ? 14.674 22.132 20.909 1.00 29.70 455 ASN A O 1
ATOM 3593 N N . ALA A 1 456 ? 13.222 20.616 20.159 1.00 36.97 456 ALA A N 1
ATOM 3594 C CA . ALA A 1 456 ? 12.707 20.196 21.447 1.00 36.97 456 ALA A CA 1
ATOM 3595 C C . ALA A 1 456 ? 12.694 18.669 21.440 1.00 36.97 456 ALA A C 1
ATOM 3597 O O . ALA A 1 456 ? 12.224 18.058 20.485 1.00 36.97 456 ALA A O 1
ATOM 3598 N N . VAL A 1 457 ? 13.227 18.047 22.492 1.00 46.78 457 VAL A N 1
ATOM 3599 C CA . VAL A 1 457 ? 13.010 16.620 22.749 1.00 46.78 457 VAL A CA 1
ATOM 3600 C C . VAL A 1 457 ? 11.498 16.392 22.692 1.00 46.78 457 VAL A C 1
ATOM 3602 O O . VAL A 1 457 ? 10.787 16.877 23.570 1.00 46.78 457 VAL A O 1
ATOM 3605 N N . GLN A 1 458 ? 11.000 15.748 21.631 1.00 65.00 458 GLN A N 1
ATOM 3606 C CA . GLN A 1 458 ? 9.576 15.439 21.522 1.00 65.00 458 GLN A CA 1
ATOM 3607 C C . GLN A 1 458 ? 9.194 14.570 22.710 1.00 65.00 458 GLN A C 1
ATOM 3609 O O . GLN A 1 458 ? 9.903 13.611 23.038 1.00 65.00 458 GLN A O 1
ATOM 3614 N N . GLY A 1 459 ? 8.080 14.907 23.353 1.00 75.75 459 GLY A N 1
ATOM 3615 C CA . GLY A 1 459 ? 7.657 14.229 24.567 1.00 75.75 459 GLY A CA 1
ATOM 3616 C C . GLY A 1 459 ? 7.509 12.726 24.355 1.00 75.75 459 GLY A C 1
ATOM 3617 O O . GLY A 1 459 ? 7.946 11.946 25.197 1.00 75.75 459 GLY A O 1
ATOM 3618 N N . ARG A 1 460 ? 7.026 12.309 23.175 1.00 84.25 460 ARG A N 1
ATOM 3619 C CA . ARG A 1 460 ? 6.937 10.896 22.760 1.00 84.25 460 ARG A CA 1
ATOM 3620 C C . ARG A 1 460 ? 8.242 10.108 22.918 1.00 84.25 460 ARG A C 1
ATOM 3622 O O . ARG A 1 460 ? 8.209 8.958 23.350 1.00 84.25 460 ARG A O 1
ATOM 3629 N N . ALA A 1 461 ? 9.395 10.710 22.623 1.00 83.75 461 ALA A N 1
ATOM 3630 C CA . ALA A 1 461 ? 10.680 10.015 22.710 1.00 83.75 461 ALA A CA 1
ATOM 3631 C C . ALA A 1 461 ? 11.024 9.596 24.153 1.00 83.75 461 ALA A C 1
ATOM 3633 O O . ALA A 1 461 ? 11.630 8.541 24.356 1.00 83.75 461 ALA A O 1
ATOM 3634 N N . LEU A 1 462 ? 10.588 10.373 25.155 1.00 86.38 462 LEU A N 1
ATOM 3635 C CA . LEU A 1 462 ? 10.832 10.099 26.578 1.00 86.38 462 LEU A CA 1
ATOM 3636 C C . LEU A 1 462 ? 10.094 8.850 27.086 1.00 86.38 462 LEU A C 1
ATOM 3638 O O . LEU A 1 462 ? 10.521 8.260 28.073 1.00 86.38 462 LEU A O 1
ATOM 3642 N N . PHE A 1 463 ? 9.022 8.436 26.407 1.00 89.69 463 PHE A N 1
ATOM 3643 C CA . PHE A 1 463 ? 8.167 7.303 26.785 1.00 89.69 463 PHE A CA 1
ATOM 3644 C C . PHE A 1 463 ? 8.341 6.088 25.860 1.00 89.69 463 PHE A C 1
ATOM 3646 O O . PHE A 1 463 ? 7.508 5.185 25.850 1.00 89.69 463 PHE A O 1
ATOM 3653 N N . SER A 1 464 ? 9.417 6.058 25.068 1.00 85.88 464 SER A N 1
ATOM 3654 C CA . SER A 1 464 ? 9.728 4.951 24.148 1.00 85.88 464 SER A CA 1
ATOM 3655 C C . SER A 1 464 ? 10.177 3.663 24.852 1.00 85.88 464 SER A C 1
ATOM 3657 O O . SER A 1 464 ? 10.129 2.591 24.256 1.00 85.88 464 SER A O 1
ATOM 3659 N N . ASN A 1 465 ? 10.596 3.762 26.116 1.00 87.00 465 ASN A N 1
ATOM 3660 C CA . ASN A 1 465 ? 11.025 2.641 26.950 1.00 87.00 465 ASN A CA 1
ATOM 3661 C C . ASN A 1 465 ? 10.059 2.443 28.128 1.00 87.00 465 ASN A C 1
ATOM 3663 O O . ASN A 1 465 ? 9.344 3.384 28.477 1.00 87.00 465 ASN A O 1
ATOM 3667 N N . PRO A 1 466 ? 10.062 1.264 28.781 1.00 91.50 466 PRO A N 1
ATOM 3668 C CA . PRO A 1 466 ? 9.281 1.032 29.990 1.00 91.50 466 PRO A CA 1
ATOM 3669 C C . PRO A 1 466 ? 9.518 2.101 31.061 1.00 91.50 466 PRO A C 1
ATOM 3671 O O . PRO A 1 466 ? 10.656 2.494 31.333 1.00 91.50 466 PRO A O 1
ATOM 3674 N N . MET A 1 467 ? 8.430 2.544 31.685 1.00 93.75 467 MET A N 1
ATOM 3675 C CA . MET A 1 467 ? 8.417 3.633 32.657 1.00 93.75 467 MET A CA 1
ATOM 3676 C C . MET A 1 467 ? 7.909 3.151 34.009 1.00 93.75 467 MET A C 1
ATOM 3678 O O . MET A 1 467 ? 7.094 2.237 34.102 1.00 93.75 467 MET A O 1
ATOM 3682 N N . THR A 1 468 ? 8.354 3.818 35.069 1.00 96.12 468 THR A N 1
ATOM 3683 C CA . THR A 1 468 ? 7.794 3.640 36.415 1.00 96.12 468 THR A CA 1
ATOM 3684 C C . THR A 1 468 ? 6.991 4.865 36.829 1.00 96.12 468 THR A C 1
ATOM 3686 O O . THR A 1 468 ? 7.104 5.942 36.237 1.00 96.12 468 THR A O 1
ATOM 3689 N N . SER A 1 469 ? 6.188 4.724 37.875 1.00 95.69 469 SER A N 1
ATOM 3690 C CA . SER A 1 469 ? 5.432 5.822 38.463 1.00 95.69 469 SER A CA 1
ATOM 3691 C C . SER A 1 469 ? 5.403 5.749 39.983 1.00 95.69 469 SER A C 1
ATOM 3693 O O . SER A 1 469 ? 5.483 4.668 40.571 1.00 95.69 469 SER A O 1
ATOM 3695 N N . LYS A 1 470 ? 5.280 6.918 40.612 1.00 96.19 470 LYS A N 1
ATOM 3696 C CA . LYS A 1 470 ? 5.005 7.059 42.043 1.00 96.19 470 LYS A CA 1
ATOM 3697 C C . LYS A 1 470 ? 3.896 8.074 42.249 1.00 96.19 470 LYS A C 1
ATOM 3699 O O . LYS A 1 470 ? 3.981 9.177 41.713 1.00 96.19 470 LYS A O 1
ATOM 3704 N N . THR A 1 471 ? 2.908 7.722 43.057 1.00 96.19 471 THR A N 1
ATOM 3705 C CA . THR A 1 471 ? 1.740 8.558 43.339 1.00 96.19 471 THR A CA 1
ATOM 3706 C C . THR A 1 471 ? 1.631 8.812 44.832 1.00 96.19 471 THR A C 1
ATOM 3708 O O . THR A 1 471 ? 1.699 7.878 45.626 1.00 96.19 471 THR A O 1
ATOM 3711 N N . GLU A 1 472 ? 1.418 10.068 45.210 1.00 97.44 472 GLU A N 1
ATOM 3712 C CA . GLU A 1 472 ? 1.084 10.487 46.571 1.00 97.44 472 GLU A CA 1
ATOM 3713 C C . GLU A 1 472 ? -0.252 11.235 46.539 1.00 97.44 472 GLU A C 1
ATOM 3715 O O . GLU A 1 472 ? -0.393 12.219 45.809 1.00 97.44 472 GLU A O 1
ATOM 3720 N N . ILE A 1 473 ? -1.232 10.769 47.315 1.00 97.88 473 ILE A N 1
ATOM 3721 C CA . ILE A 1 473 ? -2.566 11.369 47.409 1.00 97.88 473 ILE A CA 1
ATOM 3722 C C . ILE A 1 473 ? -2.813 11.836 48.840 1.00 97.88 473 ILE A C 1
ATOM 3724 O O . ILE A 1 473 ? -2.875 11.015 49.757 1.00 97.88 473 ILE A O 1
ATOM 3728 N N . ASP A 1 474 ? -3.022 13.140 49.008 1.00 98.06 474 ASP A N 1
ATOM 3729 C CA . ASP A 1 474 ? -3.569 13.746 50.220 1.00 98.06 474 ASP A CA 1
ATOM 3730 C C . ASP A 1 474 ? -5.077 13.951 50.031 1.00 98.06 474 ASP A C 1
ATOM 3732 O O . ASP A 1 474 ? -5.511 14.781 49.227 1.00 98.06 474 ASP A O 1
ATOM 3736 N N . GLY A 1 475 ? -5.881 13.163 50.745 1.00 97.56 475 GLY A N 1
ATOM 3737 C CA . GLY A 1 475 ? -7.322 13.087 50.538 1.00 97.56 475 GLY A CA 1
ATOM 3738 C C . GLY A 1 475 ? -8.151 13.491 51.751 1.00 97.56 475 GLY A C 1
ATOM 3739 O O . GLY A 1 475 ? -7.773 13.267 52.900 1.00 97.56 475 GLY A O 1
ATOM 3740 N N . GLU A 1 476 ? -9.329 14.043 51.490 1.00 97.94 476 GLU A N 1
ATOM 3741 C CA . GLU A 1 476 ? -10.392 14.241 52.470 1.00 97.94 476 GLU A CA 1
ATOM 3742 C C . GLU A 1 476 ? -11.734 13.876 51.833 1.00 97.94 476 GLU A C 1
ATOM 3744 O O . GLU A 1 476 ? -12.032 14.346 50.740 1.00 97.94 476 GLU A O 1
ATOM 3749 N N . ILE A 1 477 ? -12.553 13.051 52.490 1.00 97.38 477 ILE A N 1
ATOM 3750 C CA . ILE A 1 477 ? -13.926 12.761 52.050 1.00 97.38 477 ILE A CA 1
ATOM 3751 C C . ILE A 1 477 ? -14.901 12.889 53.217 1.00 97.38 477 ILE A C 1
ATOM 3753 O O . ILE A 1 477 ? -14.708 12.266 54.260 1.00 97.38 477 ILE A O 1
ATOM 3757 N N . ASN A 1 478 ? -15.929 13.731 53.068 1.00 96.25 478 ASN A N 1
ATOM 3758 C CA . ASN A 1 478 ? -16.880 14.066 54.137 1.00 96.25 478 ASN A CA 1
ATOM 3759 C C . ASN A 1 478 ? -16.182 14.407 55.477 1.00 96.25 478 ASN A C 1
ATOM 3761 O O . ASN A 1 478 ? -16.576 13.931 56.542 1.00 96.25 478 ASN A O 1
ATOM 3765 N N . GLY A 1 479 ? -15.092 15.181 55.422 1.00 94.44 479 GLY A N 1
ATOM 3766 C CA . GLY A 1 479 ? -14.289 15.567 56.589 1.00 94.44 479 GLY A CA 1
ATOM 3767 C C . GLY A 1 479 ? -13.306 14.504 57.105 1.00 94.44 479 GLY A C 1
ATOM 3768 O O . GLY A 1 479 ? -12.493 14.803 57.981 1.00 94.44 479 GLY A O 1
ATOM 3769 N N . LYS A 1 480 ? -13.326 13.270 56.579 1.00 96.12 480 LYS A N 1
ATOM 3770 C CA . LYS A 1 480 ? -12.366 12.214 56.940 1.00 96.12 480 LYS A CA 1
ATOM 3771 C C . LYS A 1 480 ? -11.111 12.324 56.083 1.00 96.12 480 LYS A C 1
ATOM 3773 O O . LYS A 1 480 ? -11.159 12.077 54.879 1.00 96.12 480 LYS A O 1
ATOM 3778 N N . LYS A 1 481 ? -9.986 12.664 56.711 1.00 97.56 481 LYS A N 1
ATOM 3779 C CA . LYS A 1 481 ? -8.679 12.755 56.048 1.00 97.56 481 LYS A CA 1
ATOM 3780 C C . LYS A 1 481 ? -8.034 11.385 55.887 1.00 97.56 481 LYS A C 1
ATOM 3782 O O . LYS A 1 481 ? -8.125 10.550 56.784 1.00 97.56 481 LYS A O 1
ATOM 3787 N N . PHE A 1 482 ? -7.348 11.184 54.771 1.00 97.94 482 PHE A N 1
ATOM 3788 C CA . PHE A 1 482 ? -6.599 9.973 54.475 1.00 97.94 482 PHE A CA 1
ATOM 3789 C C . PHE A 1 482 ? -5.398 10.273 53.570 1.00 97.94 482 PHE A C 1
ATOM 3791 O O . PHE A 1 482 ? -5.342 11.316 52.918 1.00 97.94 482 PHE A O 1
ATOM 3798 N N . LYS A 1 483 ? -4.433 9.352 53.523 1.00 98.06 483 LYS A N 1
ATOM 3799 C CA . LYS A 1 483 ? -3.296 9.421 52.598 1.00 98.06 483 LYS A CA 1
ATOM 3800 C C . LYS A 1 483 ? -3.098 8.098 51.879 1.00 98.06 483 LYS A C 1
ATOM 3802 O O . LYS A 1 483 ? -3.052 7.054 52.527 1.00 98.06 483 LYS A O 1
ATOM 3807 N N . VAL A 1 484 ? -2.899 8.143 50.566 1.00 98.25 484 VAL A N 1
ATOM 3808 C CA . VAL A 1 484 ? -2.592 6.966 49.738 1.00 98.25 484 VAL A CA 1
ATOM 3809 C C . VAL A 1 484 ? -1.253 7.168 49.050 1.00 98.25 484 VAL A C 1
ATOM 3811 O O . VAL A 1 484 ? -0.964 8.257 48.559 1.00 98.25 484 VAL A O 1
ATOM 3814 N N . VAL A 1 485 ? -0.447 6.112 49.008 1.00 97.75 485 VAL A N 1
ATOM 3815 C CA . VAL A 1 485 ? 0.762 6.066 48.182 1.00 97.75 485 VAL A CA 1
ATOM 3816 C C . VAL A 1 485 ? 0.662 4.901 47.213 1.00 97.75 485 VAL A C 1
ATOM 3818 O O . VAL A 1 485 ? 0.084 3.868 47.553 1.00 97.75 485 VAL A O 1
ATOM 3821 N N . GLY A 1 486 ? 1.201 5.070 46.011 1.00 96.25 486 GLY A N 1
ATOM 3822 C CA . GLY A 1 486 ? 1.204 4.037 44.985 1.00 96.25 486 GLY A CA 1
ATOM 3823 C C . GLY A 1 486 ? 2.504 3.995 44.204 1.00 96.25 486 GLY A C 1
ATOM 3824 O O . GLY A 1 486 ? 3.121 5.029 43.952 1.00 96.25 486 GLY A O 1
ATOM 3825 N N . GLU A 1 487 ? 2.901 2.791 43.815 1.00 96.25 487 GLU A N 1
ATOM 3826 C CA . GLU A 1 487 ? 4.014 2.541 42.905 1.00 96.25 487 GLU A CA 1
ATOM 3827 C C . GLU A 1 487 ? 3.490 1.750 41.711 1.00 96.25 487 GLU A C 1
ATOM 3829 O O . GLU A 1 487 ? 2.686 0.831 41.873 1.00 96.25 487 GLU A O 1
ATOM 3834 N N . GLY A 1 488 ? 3.906 2.130 40.508 1.00 94.38 488 GLY A N 1
ATOM 3835 C CA . GLY A 1 488 ? 3.427 1.483 39.294 1.00 94.38 488 GLY A CA 1
ATOM 3836 C C . GLY A 1 488 ? 4.473 1.383 38.202 1.00 94.38 488 GLY A C 1
ATOM 3837 O O . GLY A 1 488 ? 5.495 2.073 38.231 1.00 94.38 488 GLY A O 1
ATOM 3838 N N . ASP A 1 489 ? 4.173 0.555 37.216 1.00 94.12 489 ASP A N 1
ATOM 3839 C CA . ASP A 1 489 ? 5.008 0.250 36.066 1.00 94.12 489 ASP A CA 1
ATOM 3840 C C . ASP A 1 489 ? 4.169 0.207 34.785 1.00 94.12 489 ASP A C 1
ATOM 3842 O O . ASP A 1 489 ? 3.015 -0.231 34.777 1.00 94.12 489 ASP A O 1
ATOM 3846 N N . SER A 1 490 ? 4.747 0.709 33.696 1.00 93.62 490 SER A N 1
ATOM 3847 C CA . SER A 1 490 ? 4.176 0.641 32.358 1.00 93.62 490 SER A CA 1
ATOM 3848 C C . SER A 1 490 ? 5.219 0.066 31.402 1.00 93.62 490 SER A C 1
ATOM 3850 O O . SER A 1 490 ? 6.260 0.697 31.193 1.00 93.62 490 SER A O 1
ATOM 3852 N N . PRO A 1 491 ? 4.960 -1.095 30.776 1.00 89.94 491 PRO A N 1
ATOM 3853 C CA . PRO A 1 491 ? 5.812 -1.622 29.712 1.00 89.94 491 PRO A CA 1
ATOM 3854 C C . PRO A 1 491 ? 5.693 -0.828 28.397 1.00 89.94 491 PRO A C 1
ATOM 3856 O O . PRO A 1 491 ? 6.413 -1.122 27.446 1.00 89.94 491 PRO A O 1
ATOM 3859 N N . GLY A 1 492 ? 4.801 0.167 28.331 1.00 85.00 492 GLY A N 1
ATOM 3860 C CA . GLY A 1 492 ? 4.426 0.875 27.110 1.00 85.00 492 GLY A CA 1
ATOM 3861 C C . GLY A 1 492 ? 3.180 0.279 26.447 1.00 85.00 492 GLY A C 1
ATOM 3862 O O . GLY A 1 492 ? 2.536 -0.629 26.968 1.00 85.00 492 GLY A O 1
ATOM 3863 N N . GLY A 1 493 ? 2.803 0.825 25.289 1.00 81.00 493 GLY A N 1
ATOM 3864 C CA . GLY A 1 493 ? 1.706 0.277 24.481 1.00 81.00 493 GLY A CA 1
ATOM 3865 C C . GLY A 1 493 ? 0.299 0.434 25.071 1.00 81.00 493 GLY A C 1
ATOM 3866 O O . GLY A 1 493 ? -0.619 -0.226 24.592 1.00 81.00 493 GLY A O 1
ATOM 3867 N N . GLY A 1 494 ? 0.098 1.315 26.057 1.00 89.81 494 GLY A N 1
ATOM 3868 C CA . GLY A 1 494 ? -1.220 1.554 26.655 1.00 89.81 494 GLY A CA 1
ATOM 3869 C C . GLY A 1 494 ? -1.543 0.707 27.882 1.00 89.81 494 GLY A C 1
ATOM 3870 O O . GLY A 1 494 ? -2.678 0.779 28.339 1.00 89.81 494 GLY A O 1
ATOM 3871 N N . ASP A 1 495 ? -0.595 -0.081 28.396 1.00 91.62 495 ASP A N 1
ATOM 3872 C CA . ASP A 1 495 ? -0.758 -0.919 29.591 1.00 91.62 495 ASP A CA 1
ATOM 3873 C C . ASP A 1 495 ? -0.019 -0.306 30.789 1.00 91.62 495 ASP A C 1
ATOM 3875 O O . ASP A 1 495 ? 1.130 0.135 30.673 1.00 91.62 495 ASP A O 1
ATOM 3879 N N . PHE A 1 496 ? -0.681 -0.255 31.940 1.00 93.31 496 PHE A N 1
ATOM 3880 C CA . PHE A 1 496 ? -0.144 0.340 33.156 1.00 93.31 496 PHE A CA 1
ATOM 3881 C C . PHE A 1 496 ? -0.701 -0.342 34.406 1.00 93.31 496 PHE A C 1
ATOM 3883 O O . PHE A 1 496 ? -1.914 -0.418 34.600 1.00 93.31 496 PHE A O 1
ATOM 3890 N N . THR A 1 497 ? 0.175 -0.785 35.308 1.00 94.81 497 THR A N 1
ATOM 3891 C CA . THR A 1 497 ? -0.211 -1.394 36.590 1.00 94.81 497 THR A CA 1
ATOM 3892 C C . THR A 1 497 ? 0.298 -0.557 37.763 1.00 94.81 497 THR A C 1
ATOM 3894 O O . THR A 1 497 ? 1.386 0.003 37.710 1.00 94.81 497 THR A O 1
ATOM 3897 N N . MET A 1 498 ? -0.497 -0.445 38.828 1.00 95.75 498 MET A N 1
ATOM 3898 C CA . MET A 1 498 ? -0.145 0.266 40.055 1.00 95.75 498 MET A CA 1
ATOM 3899 C C . MET A 1 498 ? -0.600 -0.521 41.276 1.00 95.75 498 MET A C 1
ATOM 3901 O O . MET A 1 498 ? -1.752 -0.945 41.361 1.00 95.75 498 MET A O 1
ATOM 3905 N N . HIS A 1 499 ? 0.289 -0.649 42.254 1.00 97.12 499 HIS A N 1
ATOM 3906 C CA . HIS A 1 499 ? -0.039 -1.103 43.595 1.00 97.12 499 HIS A CA 1
ATOM 3907 C C . HIS A 1 499 ? -0.098 0.113 44.525 1.00 97.12 499 HIS A C 1
ATOM 3909 O O . HIS A 1 499 ? 0.900 0.811 44.699 1.00 97.12 499 HIS A O 1
ATOM 3915 N N . ALA A 1 500 ? -1.267 0.385 45.105 1.00 97.25 500 ALA A N 1
ATOM 3916 C CA . ALA A 1 500 ? -1.485 1.510 46.008 1.00 97.25 500 ALA A CA 1
ATOM 3917 C C . ALA A 1 500 ? -2.067 1.064 47.349 1.00 97.25 500 ALA A C 1
ATOM 3919 O O . ALA A 1 500 ? -2.891 0.157 47.392 1.00 97.25 500 ALA A O 1
ATOM 3920 N N . TYR A 1 501 ? -1.679 1.726 48.438 1.00 97.62 501 TYR A N 1
ATOM 3921 C CA . TYR A 1 501 ? -2.180 1.437 49.781 1.00 97.62 501 TYR A CA 1
ATOM 3922 C C . TYR A 1 501 ? -2.399 2.707 50.604 1.00 97.62 501 TYR A C 1
ATOM 3924 O O . TYR A 1 501 ? -1.739 3.735 50.414 1.00 97.62 501 TYR A O 1
ATOM 3932 N N . CYS A 1 502 ? -3.350 2.638 51.533 1.00 97.44 502 CYS A N 1
ATOM 3933 C CA . CYS A 1 502 ? -3.653 3.726 52.452 1.00 97.44 502 CYS A CA 1
ATOM 3934 C C . CYS A 1 502 ? -2.649 3.721 53.618 1.00 97.44 502 CYS A C 1
ATOM 3936 O O . CYS A 1 502 ? -2.499 2.740 54.343 1.00 97.44 502 CYS A O 1
ATOM 3938 N N . THR A 1 503 ? -1.928 4.827 53.802 1.00 97.00 503 THR A N 1
ATOM 3939 C CA . THR A 1 503 ? -0.907 4.973 54.860 1.00 97.00 503 THR A CA 1
ATOM 3940 C C . THR A 1 503 ? -1.499 5.417 56.195 1.00 97.00 503 THR A C 1
ATOM 3942 O O . THR A 1 503 ? -0.847 5.307 57.229 1.00 97.00 503 THR A O 1
ATOM 3945 N N . THR A 1 504 ? -2.742 5.896 56.191 1.00 95.56 504 THR A N 1
ATOM 3946 C CA . THR A 1 504 ? -3.467 6.375 57.378 1.00 95.56 504 THR A CA 1
ATOM 3947 C C . THR A 1 504 ? -4.448 5.341 57.939 1.00 95.56 504 THR A C 1
ATOM 3949 O O . THR A 1 504 ? -5.348 5.705 58.690 1.00 95.56 504 THR A O 1
ATOM 3952 N N . GLY A 1 505 ? -4.292 4.062 57.583 1.00 93.62 505 GLY A N 1
ATOM 3953 C CA . GLY A 1 505 ? -5.167 2.972 58.015 1.00 93.62 505 GLY A CA 1
ATOM 3954 C C . GLY A 1 505 ? -6.138 2.549 56.918 1.00 93.62 505 GLY A C 1
ATOM 3955 O O . GLY A 1 505 ? -5.740 2.384 55.771 1.00 93.62 505 GLY A O 1
ATOM 3956 N N . GLU A 1 506 ? -7.405 2.354 57.264 1.00 95.81 506 GLU A N 1
ATOM 3957 C CA . GLU A 1 506 ? -8.438 1.964 56.304 1.00 95.81 506 GLU A CA 1
ATOM 3958 C C . GLU A 1 506 ? -8.862 3.163 55.438 1.00 95.81 506 GLU A C 1
ATOM 3960 O O . GLU A 1 506 ? -9.095 4.265 55.943 1.00 95.81 506 GLU A O 1
ATOM 3965 N N . LEU A 1 507 ? -8.970 2.967 54.123 1.00 97.44 507 LEU A N 1
ATOM 3966 C CA . LEU A 1 507 ? -9.468 3.982 53.202 1.00 97.44 507 LEU A CA 1
ATOM 3967 C C . LEU A 1 507 ? -10.941 4.288 53.541 1.00 97.44 507 LEU A C 1
ATOM 3969 O O . LEU A 1 507 ? -11.747 3.362 53.617 1.00 97.44 507 LEU A O 1
ATOM 3973 N N . PRO A 1 508 ? -11.352 5.554 53.726 1.00 96.94 508 PRO A N 1
ATOM 3974 C CA . PRO A 1 508 ? -12.707 5.888 54.180 1.00 96.94 508 PRO A CA 1
ATOM 3975 C C . PRO A 1 508 ? -13.802 5.764 53.103 1.00 96.94 508 PRO A C 1
ATOM 3977 O O . PRO A 1 508 ? -14.943 6.132 53.369 1.00 96.94 508 PRO A O 1
ATOM 3980 N N . MET A 1 509 ? -13.470 5.271 51.907 1.00 96.44 509 MET A N 1
ATOM 3981 C CA . MET A 1 509 ? -14.385 5.083 50.776 1.00 96.44 509 MET A CA 1
ATOM 3982 C C . MET A 1 509 ? -13.981 3.870 49.928 1.00 96.44 509 MET A C 1
ATOM 3984 O O . MET A 1 509 ? -12.955 3.241 50.189 1.00 96.44 509 MET A O 1
ATOM 3988 N N . SER A 1 510 ? -14.785 3.531 48.919 1.00 96.69 510 SER A N 1
ATOM 3989 C CA . SER A 1 510 ? -14.498 2.429 47.994 1.00 96.69 510 SER A CA 1
ATOM 3990 C C . SER A 1 510 ? -13.200 2.641 47.203 1.00 96.69 510 SER A C 1
ATOM 3992 O O . SER A 1 510 ? -12.989 3.698 46.606 1.00 96.69 510 SER A O 1
ATOM 3994 N N . TRP A 1 511 ? -12.371 1.595 47.104 1.00 96.62 511 TRP A N 1
ATOM 3995 C CA . TRP A 1 511 ? -11.213 1.570 46.200 1.00 96.62 511 TRP A CA 1
ATOM 3996 C C . TRP A 1 511 ? -11.608 1.665 44.724 1.00 96.62 511 TRP A C 1
ATOM 3998 O O . TRP A 1 511 ? -10.837 2.200 43.930 1.00 96.62 511 TRP A O 1
ATOM 4008 N N . VAL A 1 512 ? -12.820 1.242 44.354 1.00 95.31 512 VAL A N 1
ATOM 4009 C CA . VAL A 1 512 ? -13.312 1.368 42.972 1.00 95.31 512 VAL A CA 1
ATOM 4010 C C . VAL A 1 512 ? -13.417 2.843 42.570 1.00 95.31 512 VAL A C 1
ATOM 4012 O O . VAL A 1 512 ? -13.020 3.216 41.471 1.00 95.31 512 VAL A O 1
ATOM 4015 N N . VAL A 1 513 ? -13.823 3.720 43.495 1.00 95.00 513 VAL A N 1
ATOM 4016 C CA . VAL A 1 513 ? -13.864 5.179 43.273 1.00 95.00 513 VAL A CA 1
ATOM 4017 C C . VAL A 1 513 ? -12.454 5.784 43.172 1.00 95.00 513 VAL A C 1
ATOM 4019 O O . VAL A 1 513 ? -12.257 6.786 42.483 1.00 95.00 513 VAL A O 1
ATOM 4022 N N . MET A 1 514 ? -11.446 5.146 43.782 1.00 94.00 514 MET A N 1
ATOM 4023 C CA . MET A 1 514 ? -10.031 5.513 43.617 1.00 94.00 514 MET A CA 1
ATOM 4024 C C . MET A 1 514 ? -9.455 5.143 42.242 1.00 94.00 514 MET A C 1
ATOM 4026 O O . MET A 1 514 ? -8.358 5.605 41.920 1.00 94.00 514 MET A O 1
ATOM 4030 N N . GLY A 1 515 ? -10.215 4.419 41.410 1.00 89.00 515 GLY A N 1
ATOM 4031 C CA . GLY A 1 515 ? -9.909 4.149 40.005 1.00 89.00 515 GLY A CA 1
ATOM 4032 C C . GLY A 1 515 ? -9.406 5.383 39.265 1.00 89.00 515 GLY A C 1
ATOM 4033 O O . GLY A 1 515 ? -8.287 5.396 38.730 1.00 89.00 515 GLY A O 1
ATOM 4034 N N . SER A 1 516 ? -10.208 6.452 39.315 1.00 85.88 516 SER A N 1
ATOM 4035 C CA . SER A 1 516 ? -9.913 7.680 38.584 1.00 85.88 516 SER A CA 1
ATOM 4036 C C . SER A 1 516 ? -8.732 8.482 39.148 1.00 85.88 516 SER A C 1
ATOM 4038 O O . SER A 1 516 ? -7.874 8.911 38.370 1.00 85.88 516 SER A O 1
ATOM 4040 N N . PRO A 1 517 ? -8.638 8.711 40.473 1.00 87.94 517 PRO A N 1
ATOM 4041 C CA . PRO A 1 517 ? -7.485 9.374 41.079 1.00 87.94 517 PRO A CA 1
ATOM 4042 C C . PRO A 1 517 ? -6.143 8.632 40.949 1.00 87.94 517 PRO A C 1
ATOM 4044 O O . PRO A 1 517 ? -5.113 9.300 40.979 1.00 87.94 517 PRO A O 1
ATOM 4047 N N . LEU A 1 518 ? -6.126 7.298 40.821 1.00 85.44 518 LEU A N 1
ATOM 4048 C CA . LEU A 1 518 ? -4.883 6.512 40.784 1.00 85.44 518 LEU A CA 1
ATOM 4049 C C . LEU A 1 518 ? -4.287 6.359 39.381 1.00 85.44 518 LEU A C 1
ATOM 4051 O O . LEU A 1 518 ? -3.127 6.715 39.197 1.00 85.44 518 LEU A O 1
ATOM 4055 N N . GLN A 1 519 ? -5.037 5.841 38.399 1.00 71.31 519 GLN A N 1
ATOM 4056 C CA . GLN A 1 519 ? -4.485 5.545 37.061 1.00 71.31 519 GLN A CA 1
ATOM 4057 C C . GLN A 1 519 ? -5.194 6.255 35.912 1.00 71.31 519 GLN A C 1
ATOM 4059 O O . GLN A 1 519 ? -4.497 6.681 34.998 1.00 71.31 519 GLN A O 1
ATOM 4064 N N . TYR A 1 520 ? -6.496 6.562 36.020 1.00 68.12 520 TYR A N 1
ATOM 4065 C CA . TYR A 1 520 ? -7.223 7.318 34.979 1.00 68.12 520 TYR A CA 1
ATOM 4066 C C . TYR A 1 520 ? -6.682 8.755 34.819 1.00 68.12 520 TYR A C 1
ATOM 4068 O O . TYR A 1 520 ? -7.240 9.569 34.104 1.00 68.12 520 TYR A O 1
ATOM 4076 N N . GLY A 1 521 ? -5.641 9.166 35.546 1.00 60.81 521 GLY A N 1
ATOM 4077 C CA . GLY A 1 521 ? -4.902 10.412 35.312 1.00 60.81 521 GLY A CA 1
ATOM 4078 C C . GLY A 1 521 ? -3.559 10.238 34.581 1.00 60.81 521 GLY A C 1
ATOM 4079 O O . GLY A 1 521 ? -2.991 11.226 34.109 1.00 60.81 521 GLY A O 1
ATOM 4080 N N . PHE A 1 522 ? -3.070 9.004 34.426 1.00 85.50 522 PHE A N 1
ATOM 4081 C CA . PHE A 1 522 ? -1.797 8.658 33.786 1.00 85.50 522 PHE A CA 1
ATOM 4082 C C . PHE A 1 522 ? -1.937 8.447 32.271 1.00 85.50 522 PHE A C 1
ATOM 4084 O O . PHE A 1 522 ? -1.355 7.541 31.675 1.00 85.50 522 PHE A O 1
ATOM 4091 N N . HIS A 1 523 ? -2.682 9.333 31.609 1.00 91.94 523 HIS A N 1
ATOM 4092 C CA . HIS A 1 523 ? -2.920 9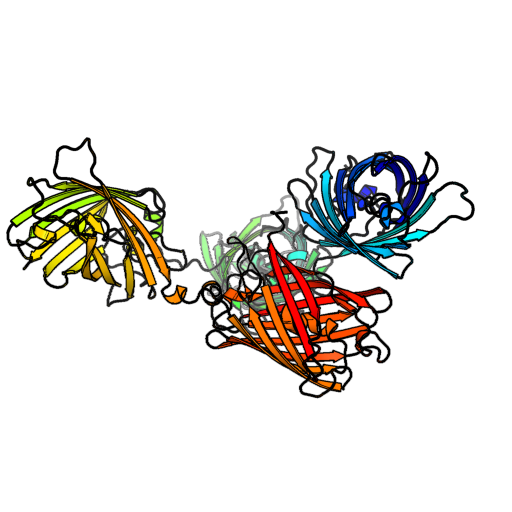.239 30.170 1.00 91.94 523 HIS A CA 1
ATOM 4093 C C . HIS A 1 523 ? -1.640 9.345 29.325 1.00 91.94 523 HIS A C 1
ATOM 4095 O O . HIS A 1 523 ? -1.651 8.934 28.169 1.00 91.94 523 HIS A O 1
ATOM 4101 N N . MET A 1 524 ? -0.512 9.812 29.882 1.00 93.88 524 MET A N 1
ATOM 4102 C CA . MET A 1 524 ? 0.799 9.744 29.217 1.00 93.88 524 MET A CA 1
ATOM 4103 C C . MET A 1 524 ? 1.264 8.310 28.914 1.00 93.88 524 MET A C 1
ATOM 4105 O O . MET A 1 524 ? 2.094 8.129 28.026 1.00 93.88 524 MET A O 1
ATOM 4109 N N . PHE A 1 525 ? 0.728 7.297 29.602 1.00 94.62 525 PHE A N 1
ATOM 4110 C CA . PHE A 1 525 ? 1.010 5.883 29.326 1.00 94.62 525 PHE A CA 1
ATOM 4111 C C . PHE A 1 525 ? 0.024 5.239 28.344 1.00 94.62 525 PHE A C 1
ATOM 4113 O O . PHE A 1 525 ? 0.234 4.099 27.936 1.00 94.62 525 PHE A O 1
ATOM 4120 N N . SER A 1 526 ? -1.022 5.952 27.916 1.00 93.50 526 SER A N 1
ATOM 4121 C CA . SER A 1 526 ? -1.983 5.452 26.930 1.00 93.50 526 SER A CA 1
ATOM 4122 C C . SER A 1 526 ? -1.358 5.278 25.542 1.00 93.50 526 SER A C 1
ATOM 4124 O O . SER A 1 526 ? -0.477 6.042 25.139 1.00 93.50 526 SER A O 1
ATOM 4126 N N . HIS A 1 527 ? -1.867 4.317 24.770 1.00 91.62 527 HIS A N 1
ATOM 4127 C CA . HIS A 1 527 ? -1.441 4.090 23.391 1.00 91.62 527 HIS A CA 1
ATOM 4128 C C . HIS A 1 527 ? -2.093 5.091 22.434 1.00 91.62 527 HIS A C 1
ATOM 4130 O O . HIS A 1 527 ? -3.319 5.119 22.319 1.00 91.62 527 HIS A O 1
ATOM 4136 N N . TYR A 1 528 ? -1.283 5.871 21.720 1.00 90.00 528 TYR A N 1
ATOM 4137 C CA . TYR A 1 528 ? -1.737 6.793 20.678 1.00 90.00 528 TYR A CA 1
ATOM 4138 C C . TYR A 1 528 ? -1.183 6.366 19.316 1.00 90.00 528 TYR A C 1
ATOM 4140 O O . TYR A 1 528 ? 0.037 6.229 19.203 1.00 90.00 528 TYR A O 1
ATOM 4148 N N . PRO A 1 529 ? -2.036 6.225 18.283 1.00 79.62 529 PRO A N 1
ATOM 4149 C CA . PRO A 1 529 ? -1.588 6.175 16.893 1.00 79.62 529 PRO A CA 1
ATOM 4150 C C . PRO A 1 529 ? -0.695 7.374 16.541 1.00 79.62 529 PRO A C 1
ATOM 4152 O O . PRO A 1 529 ? -0.762 8.428 17.191 1.00 79.62 529 PRO A O 1
ATOM 4155 N N . ASP A 1 530 ? 0.140 7.227 15.515 1.00 76.44 530 ASP A N 1
ATOM 4156 C CA . ASP A 1 530 ? 1.095 8.265 15.101 1.00 76.44 530 ASP A CA 1
ATOM 4157 C C . ASP A 1 530 ? 0.393 9.526 14.577 1.00 76.44 530 ASP A C 1
ATOM 4159 O O . ASP A 1 530 ? 0.936 10.627 14.647 1.00 76.44 530 ASP A O 1
ATOM 4163 N N . GLU A 1 531 ? -0.850 9.388 14.118 1.00 76.25 531 GLU A N 1
ATOM 4164 C CA . GLU A 1 531 ? -1.657 10.462 13.545 1.00 76.25 531 GLU A CA 1
ATOM 4165 C C . GLU A 1 531 ? -2.362 11.339 14.595 1.00 76.25 531 GLU A C 1
ATOM 4167 O O . GLU A 1 531 ? -2.830 12.432 14.269 1.00 76.25 531 GLU A O 1
ATOM 4172 N N . ILE A 1 532 ? -2.445 10.896 15.858 1.00 81.19 532 ILE A N 1
ATOM 4173 C CA . ILE A 1 532 ? -3.061 11.667 16.950 1.00 81.19 532 ILE A CA 1
ATOM 4174 C C . ILE A 1 532 ? -1.961 12.307 17.789 1.00 81.19 532 ILE A C 1
ATOM 4176 O O . ILE A 1 532 ? -1.104 11.617 18.334 1.00 81.19 532 ILE A O 1
ATOM 4180 N N . VAL A 1 533 ? -1.997 13.626 17.982 1.00 88.31 533 VAL A N 1
ATOM 4181 C CA . VAL A 1 533 ? -1.047 14.291 18.889 1.00 88.31 533 VAL A CA 1
ATOM 4182 C C . VAL A 1 533 ? -1.207 13.730 20.307 1.00 88.31 533 VAL A C 1
ATOM 4184 O O . VAL A 1 533 ? -2.276 13.826 20.910 1.00 88.31 533 VAL A O 1
ATOM 4187 N N . HIS A 1 534 ? -0.131 13.161 20.859 1.00 93.06 534 HIS A N 1
ATOM 4188 C CA . HIS A 1 534 ? -0.125 12.622 22.221 1.00 93.06 534 HIS A CA 1
ATOM 4189 C C . HIS A 1 534 ? 0.160 13.742 23.220 1.00 93.06 534 HIS A C 1
ATOM 4191 O O . HIS A 1 534 ? 1.263 13.873 23.748 1.00 93.06 534 HIS A O 1
ATOM 4197 N N . TYR A 1 535 ? -0.844 14.591 23.440 1.00 94.31 535 TYR A N 1
ATOM 4198 C CA . TYR A 1 535 ? -0.712 15.817 24.231 1.00 94.31 535 TYR A CA 1
ATOM 4199 C C . TYR A 1 535 ? -0.061 15.585 25.603 1.00 94.31 535 TYR A C 1
ATOM 4201 O O . TYR A 1 535 ? 0.794 16.359 26.022 1.00 94.31 535 TYR A O 1
ATOM 4209 N N . PHE A 1 536 ? -0.427 14.492 26.279 1.00 94.94 536 PHE A N 1
ATOM 4210 C CA . PHE A 1 536 ? 0.088 14.160 27.608 1.00 94.94 536 PHE A CA 1
ATOM 4211 C C . PHE A 1 536 ? 1.592 13.901 27.606 1.00 94.94 536 PHE A C 1
ATOM 4213 O O . PHE A 1 536 ? 2.279 14.368 28.511 1.00 94.94 536 PHE A O 1
ATOM 4220 N N . GLN A 1 537 ? 2.101 13.169 26.610 1.00 93.50 537 GLN A N 1
ATOM 4221 C CA . GLN A 1 537 ? 3.538 12.942 26.466 1.00 93.50 537 GLN A CA 1
ATOM 4222 C C . GLN A 1 537 ? 4.242 14.226 26.046 1.00 93.50 537 GLN A C 1
ATOM 4224 O O . GLN A 1 537 ? 5.272 14.555 26.623 1.00 93.50 537 GLN A O 1
ATOM 4229 N N . GLU A 1 538 ? 3.663 14.995 25.121 1.00 91.88 538 GLU A N 1
ATOM 4230 C CA . GLU A 1 538 ? 4.260 16.244 24.635 1.00 91.88 538 GLU A CA 1
ATOM 4231 C C . GLU A 1 538 ? 4.447 17.309 25.722 1.00 91.88 538 GLU A C 1
ATOM 4233 O O . GLU A 1 538 ? 5.350 18.136 25.604 1.00 91.88 538 GLU A O 1
ATOM 4238 N N . CYS A 1 539 ? 3.679 17.266 26.816 1.00 92.75 539 CYS A N 1
ATOM 4239 C CA . CYS A 1 539 ? 3.906 18.117 27.987 1.00 92.75 539 CYS A CA 1
ATOM 4240 C C . CYS A 1 539 ? 5.217 17.823 28.744 1.00 92.75 539 CYS A C 1
ATOM 4242 O O . CYS A 1 539 ? 5.623 18.632 29.576 1.00 92.75 539 CYS A O 1
ATOM 4244 N N . PHE A 1 540 ? 5.875 16.686 28.511 1.00 92.44 540 PHE A N 1
ATOM 4245 C CA . PHE A 1 540 ? 7.142 16.332 29.156 1.00 92.44 540 PHE A CA 1
ATOM 4246 C C . PHE A 1 540 ? 8.352 16.838 28.357 1.00 92.44 540 PHE A C 1
ATOM 4248 O O . PHE A 1 540 ? 8.266 16.925 27.132 1.00 92.44 540 PHE A O 1
ATOM 4255 N N . PRO A 1 541 ? 9.484 17.150 29.022 1.00 91.50 541 PRO A N 1
ATOM 4256 C CA . PRO A 1 541 ? 9.846 16.787 30.404 1.00 91.50 541 PRO A CA 1
ATOM 4257 C C . PRO A 1 541 ? 9.230 17.642 31.525 1.00 91.50 541 PRO A C 1
ATOM 4259 O O . PRO A 1 541 ? 9.269 17.224 32.682 1.00 91.50 541 PRO A O 1
ATOM 4262 N N . GLU A 1 542 ? 8.656 18.806 31.221 1.00 91.75 542 GLU A N 1
ATOM 4263 C CA . GLU A 1 542 ? 8.146 19.757 32.220 1.00 91.75 542 GLU A CA 1
ATOM 4264 C C . GLU A 1 542 ? 6.942 19.209 33.006 1.00 91.75 542 GLU A C 1
ATOM 4266 O O . GLU A 1 542 ? 6.774 19.513 34.189 1.00 91.75 542 GLU A O 1
ATOM 4271 N N . GLY A 1 543 ? 6.137 18.365 32.359 1.00 93.69 543 GLY A N 1
ATOM 4272 C CA . GLY A 1 543 ? 4.953 17.731 32.922 1.00 93.69 543 GLY A CA 1
ATOM 4273 C C . GLY A 1 543 ? 3.693 18.583 32.776 1.00 93.69 543 GLY A C 1
ATOM 4274 O O . GLY A 1 543 ? 3.664 19.599 32.077 1.00 93.69 543 GLY A O 1
ATOM 4275 N N . TYR A 1 544 ? 2.615 18.158 33.429 1.00 95.88 544 TYR A N 1
ATOM 4276 C CA . TYR A 1 544 ? 1.311 18.813 33.335 1.00 95.88 544 TYR A CA 1
ATOM 4277 C C . TYR A 1 544 ? 0.534 18.743 34.650 1.00 95.88 544 TYR A C 1
ATOM 4279 O O . TYR A 1 544 ? 0.826 17.939 35.539 1.00 95.88 544 TYR A O 1
ATOM 4287 N N . THR A 1 545 ? -0.484 19.591 34.760 1.00 96.00 545 THR A N 1
ATOM 4288 C CA . THR A 1 545 ? -1.506 19.510 35.806 1.00 96.00 545 THR A CA 1
ATOM 4289 C C . THR A 1 545 ? -2.805 18.971 35.235 1.00 96.00 545 THR A C 1
ATOM 4291 O O . THR A 1 545 ? -3.132 19.239 34.079 1.00 96.00 545 THR A O 1
ATOM 4294 N N . LEU A 1 546 ? -3.550 18.222 36.045 1.00 96.00 546 LEU A N 1
ATOM 4295 C CA . LEU A 1 546 ? -4.894 17.748 35.724 1.00 96.00 546 LEU A CA 1
ATOM 4296 C C . LEU A 1 546 ? -5.819 18.095 36.886 1.00 96.00 546 LEU A C 1
ATOM 4298 O O . LEU A 1 546 ? -5.604 17.657 38.012 1.00 96.00 546 LEU A O 1
ATOM 4302 N N . THR A 1 547 ? -6.868 18.865 36.619 1.00 95.88 547 THR A N 1
ATOM 4303 C CA . THR A 1 547 ? -7.955 19.098 37.578 1.00 95.88 547 THR A CA 1
ATOM 4304 C C . THR A 1 547 ? -9.171 18.323 37.116 1.00 95.88 547 THR A C 1
ATOM 4306 O O . THR A 1 547 ? -9.549 18.438 35.955 1.00 95.88 547 THR A O 1
ATOM 4309 N N . ARG A 1 548 ? -9.781 17.548 38.010 1.00 95.12 548 ARG A N 1
ATOM 4310 C CA . ARG A 1 548 ? -10.928 16.684 37.720 1.00 95.12 548 ARG A CA 1
ATOM 4311 C C . ARG A 1 548 ? -12.047 16.911 38.717 1.00 95.12 548 ARG A C 1
ATOM 4313 O O . ARG A 1 548 ? -11.792 17.012 39.915 1.00 95.12 548 ARG A O 1
ATOM 4320 N N . THR A 1 549 ? -13.272 16.870 38.216 1.00 96.62 549 THR A N 1
ATOM 4321 C CA . THR A 1 549 ? -14.491 16.714 39.005 1.00 96.62 549 THR A CA 1
ATOM 4322 C C . THR A 1 549 ? -15.226 15.459 38.544 1.00 96.62 549 THR A C 1
ATOM 4324 O O . THR A 1 549 ? -15.376 15.236 37.345 1.00 96.62 549 THR A O 1
ATOM 4327 N N . LEU A 1 550 ? -15.679 14.646 39.495 1.00 95.62 550 LEU A N 1
ATOM 4328 C CA . LEU A 1 550 ? -16.483 13.447 39.283 1.00 95.62 550 LEU A CA 1
ATOM 4329 C C . LEU A 1 550 ? -17.766 13.582 40.115 1.00 95.62 550 LEU A C 1
ATOM 4331 O O . LEU A 1 550 ? -17.705 13.591 41.346 1.00 95.62 550 LEU A O 1
ATOM 4335 N N . ARG A 1 551 ? -18.911 13.763 39.451 1.00 96.38 551 ARG A N 1
ATOM 4336 C CA . ARG A 1 551 ? -20.219 13.983 40.097 1.00 96.38 551 ARG A CA 1
ATOM 4337 C C . ARG A 1 551 ? -21.058 12.720 40.009 1.00 96.38 551 ARG A C 1
ATOM 4339 O O . ARG A 1 551 ? -21.460 12.359 38.907 1.00 96.38 551 ARG A O 1
ATOM 4346 N N . PHE A 1 552 ? -21.314 12.075 41.139 1.00 95.75 552 PHE A N 1
ATOM 4347 C CA . PHE A 1 552 ? -22.094 10.843 41.189 1.00 95.75 552 PHE A CA 1
ATOM 4348 C C . PHE A 1 552 ? -23.588 11.164 41.125 1.00 95.75 552 PHE A C 1
ATOM 4350 O O . PHE A 1 552 ? -24.067 12.073 41.804 1.00 95.75 552 PHE A O 1
ATOM 4357 N N . GLU A 1 553 ? -24.339 10.439 40.298 1.00 88.44 553 GLU A N 1
ATOM 4358 C CA . GLU A 1 553 ? -25.786 10.630 40.219 1.00 88.44 553 GLU A CA 1
ATOM 4359 C C . GLU A 1 553 ? -26.442 10.340 41.579 1.00 88.44 553 GLU A C 1
ATOM 4361 O O . GLU A 1 553 ? -26.236 9.281 42.171 1.00 88.44 553 GLU A O 1
ATOM 4366 N N . GLY A 1 554 ? -27.202 11.307 42.103 1.00 90.06 554 GLY A N 1
ATOM 4367 C CA . GLY A 1 554 ? -27.885 11.179 43.395 1.00 90.06 554 GLY A CA 1
ATOM 4368 C C . GLY A 1 554 ? -26.972 11.072 44.626 1.00 90.06 554 GLY A C 1
ATOM 4369 O O . GLY A 1 554 ? -27.468 10.704 45.685 1.00 90.06 554 GLY A O 1
ATOM 4370 N N . ASP A 1 555 ? -25.676 11.374 44.508 1.00 95.38 555 ASP A N 1
ATOM 4371 C CA . ASP A 1 555 ? -24.689 11.240 45.590 1.00 95.38 555 ASP A CA 1
ATOM 4372 C C . ASP A 1 555 ? -23.654 12.392 45.530 1.00 95.38 555 ASP A C 1
ATOM 4374 O O . ASP A 1 555 ? -23.874 13.424 44.885 1.00 95.38 555 ASP A O 1
ATOM 4378 N N . GLY A 1 556 ? -22.540 12.257 46.247 1.00 95.62 556 GLY A N 1
ATOM 4379 C CA . GLY A 1 556 ? -21.523 13.290 46.400 1.00 95.62 556 GLY A CA 1
ATOM 4380 C C . GLY A 1 556 ? -2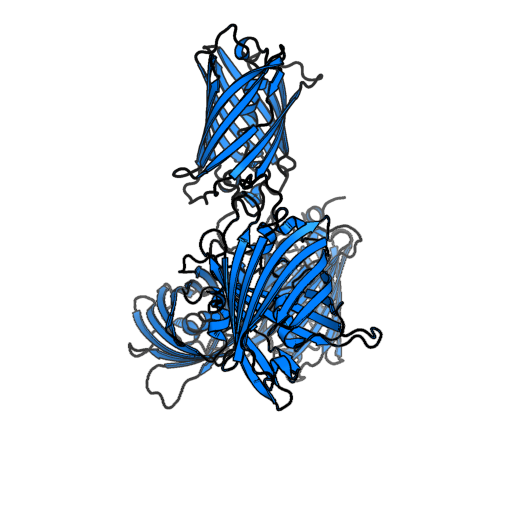0.702 13.620 45.148 1.00 95.62 556 GLY A C 1
ATOM 4381 O O . GLY A 1 556 ? -20.846 13.065 44.056 1.00 95.62 556 GLY A O 1
ATOM 4382 N N . THR A 1 557 ? -19.791 14.576 45.318 1.00 97.31 557 THR A N 1
ATOM 4383 C CA . THR A 1 557 ? -18.844 15.009 44.281 1.00 97.31 557 THR A CA 1
ATOM 4384 C C . THR A 1 557 ? -17.414 14.832 44.761 1.00 97.31 557 THR A C 1
ATOM 4386 O O . THR A 1 557 ? -17.058 15.256 45.861 1.00 97.31 557 THR A O 1
ATOM 4389 N N . LEU A 1 558 ? -16.575 14.257 43.902 1.00 97.12 558 LEU A N 1
ATOM 4390 C CA . LEU A 1 558 ? -15.137 14.138 44.101 1.00 97.12 558 LEU A CA 1
ATOM 4391 C C . LEU A 1 558 ? -14.410 15.163 43.225 1.00 97.12 558 LEU A C 1
ATOM 4393 O O . LEU A 1 558 ? -14.625 15.216 42.017 1.00 97.12 558 LEU A O 1
ATOM 4397 N N . THR A 1 559 ? -13.524 15.958 43.814 1.00 97.44 559 THR A N 1
ATOM 4398 C CA . THR A 1 559 ? -12.640 16.882 43.098 1.00 97.44 559 THR A CA 1
ATOM 4399 C C . THR A 1 559 ? -11.193 16.514 43.374 1.00 97.44 559 THR A C 1
ATOM 4401 O O . THR A 1 559 ? -10.811 16.318 44.526 1.00 97.44 559 THR A O 1
ATOM 4404 N N . THR A 1 560 ? -10.375 16.428 42.328 1.00 97.00 560 THR A N 1
ATOM 4405 C CA . THR A 1 560 ? -8.948 16.124 42.459 1.00 97.00 560 THR A CA 1
ATOM 4406 C C . THR A 1 560 ? -8.091 17.078 41.648 1.00 97.00 560 THR A C 1
ATOM 4408 O O . THR A 1 560 ? -8.442 17.384 40.508 1.00 97.00 560 THR A O 1
ATOM 4411 N N . HIS A 1 561 ? -6.947 17.479 42.193 1.00 97.44 561 HIS A N 1
ATOM 4412 C CA . HIS A 1 561 ? -5.916 18.215 41.471 1.00 97.44 561 HIS A CA 1
ATOM 4413 C C . HIS A 1 561 ? -4.619 17.412 41.472 1.00 97.44 561 HIS A C 1
ATOM 4415 O O . HIS A 1 561 ? -4.119 17.036 42.527 1.00 97.44 561 HIS A O 1
ATOM 4421 N N . HIS A 1 562 ? -4.095 17.151 40.281 1.00 96.94 562 HIS A N 1
ATOM 4422 C CA . HIS A 1 562 ? -2.927 16.322 40.032 1.00 96.94 562 HIS A CA 1
ATOM 4423 C C . HIS A 1 562 ? -1.821 17.178 39.443 1.00 96.94 562 HIS A C 1
ATOM 4425 O O . HIS A 1 562 ? -2.071 18.003 38.562 1.00 96.94 562 HIS A O 1
ATOM 4431 N N . GLN A 1 563 ? -0.596 16.910 39.865 1.00 96.44 563 GLN A N 1
ATOM 4432 C CA . GLN A 1 563 ? 0.609 17.449 39.261 1.00 96.44 563 GLN A CA 1
ATOM 4433 C C . GLN A 1 563 ? 1.541 16.296 38.893 1.00 96.44 563 GLN A C 1
ATOM 4435 O O . GLN A 1 563 ? 1.969 15.548 39.773 1.00 96.44 563 GLN A O 1
ATOM 4440 N N . TYR A 1 564 ? 1.861 16.177 37.605 1.00 96.19 564 TYR A N 1
ATOM 4441 C CA . TYR A 1 564 ? 2.752 15.154 37.064 1.00 96.19 564 TYR A CA 1
ATOM 4442 C C . TYR A 1 564 ? 4.101 15.761 36.705 1.00 96.19 564 TYR A C 1
ATOM 4444 O O . TYR A 1 564 ? 4.158 16.788 36.032 1.00 96.19 564 TYR A O 1
ATOM 4452 N N . GLN A 1 565 ? 5.184 15.117 37.130 1.00 93.12 565 GLN A N 1
ATOM 4453 C CA . GLN A 1 565 ? 6.557 15.538 36.850 1.00 93.12 565 GLN A CA 1
ATOM 4454 C C . GLN A 1 565 ? 7.430 14.332 36.514 1.00 93.12 565 GLN A C 1
ATOM 4456 O O . GLN A 1 565 ? 7.236 13.245 37.059 1.00 93.12 565 GLN A O 1
ATOM 4461 N N . LEU A 1 566 ? 8.417 14.528 35.641 1.00 92.38 566 LEU A N 1
ATOM 4462 C CA . LEU A 1 566 ? 9.374 13.489 35.277 1.00 92.38 566 LEU A CA 1
ATOM 4463 C C . LEU A 1 566 ? 10.630 13.570 36.151 1.00 92.38 566 LEU A C 1
ATOM 4465 O O . LEU A 1 566 ? 11.223 14.634 36.315 1.00 92.38 566 LEU A O 1
ATOM 4469 N N . ALA A 1 567 ? 11.056 12.433 36.694 1.00 89.69 567 ALA A N 1
ATOM 4470 C CA . ALA A 1 567 ? 12.307 12.281 37.426 1.00 89.69 567 ALA A CA 1
ATOM 4471 C C . ALA A 1 567 ? 13.055 11.048 36.896 1.00 89.69 567 ALA A C 1
ATOM 4473 O O . ALA A 1 567 ? 12.824 9.927 37.348 1.00 89.69 567 ALA A O 1
ATOM 4474 N N . GLY A 1 568 ? 13.938 11.249 35.913 1.00 86.69 568 GLY A N 1
ATOM 4475 C CA . GLY A 1 568 ? 14.563 10.142 35.182 1.00 86.69 568 GLY A CA 1
ATOM 4476 C C . GLY A 1 568 ? 13.514 9.354 34.393 1.00 86.69 568 GLY A C 1
ATOM 4477 O O . GLY A 1 568 ? 12.747 9.946 33.645 1.00 86.69 568 GLY A O 1
ATOM 4478 N N . THR A 1 569 ? 13.443 8.037 34.595 1.00 88.12 569 THR A N 1
ATOM 4479 C CA . THR A 1 569 ? 12.439 7.135 33.990 1.00 88.12 569 THR A CA 1
ATOM 4480 C C . THR A 1 569 ? 11.204 6.916 34.882 1.00 88.12 569 THR A C 1
ATOM 4482 O O . THR A 1 569 ? 10.478 5.929 34.745 1.00 88.12 569 THR A O 1
ATOM 4485 N N . CYS A 1 570 ? 10.970 7.818 35.840 1.00 93.56 570 CYS A N 1
ATOM 4486 C CA . CYS A 1 570 ? 9.878 7.733 36.805 1.00 93.56 570 CYS A CA 1
ATOM 4487 C C . CYS A 1 570 ? 8.966 8.964 36.719 1.00 93.56 570 CYS A C 1
ATOM 4489 O O . CYS A 1 570 ? 9.426 10.095 36.896 1.00 93.56 570 CYS A O 1
ATOM 4491 N N . VAL A 1 571 ? 7.667 8.751 36.492 1.00 95.44 571 VAL A N 1
ATOM 4492 C CA . VAL A 1 571 ? 6.642 9.802 36.574 1.00 95.44 571 VAL A CA 1
ATOM 4493 C C . VAL A 1 571 ? 6.156 9.921 38.017 1.00 95.44 571 VAL A C 1
ATOM 4495 O O . VAL A 1 571 ? 5.587 8.986 38.576 1.00 95.44 571 VAL A O 1
ATOM 4498 N N . LYS A 1 572 ? 6.347 11.089 38.626 1.00 95.38 572 LYS A N 1
ATOM 4499 C CA . LYS A 1 572 ? 5.847 11.398 39.968 1.00 95.38 572 LYS A CA 1
ATOM 4500 C C . LYS A 1 572 ? 4.535 12.165 39.875 1.00 95.38 572 LYS A C 1
ATOM 4502 O O . LYS A 1 572 ? 4.485 13.204 39.220 1.00 95.38 572 LYS A O 1
ATOM 4507 N N . ALA A 1 573 ? 3.511 11.674 40.559 1.00 95.81 573 ALA A N 1
ATOM 4508 C CA . ALA A 1 573 ? 2.210 12.307 40.690 1.00 95.81 573 ALA A CA 1
ATOM 4509 C C . ALA A 1 573 ? 1.973 12.749 42.137 1.00 95.81 573 ALA A C 1
ATOM 4511 O O . ALA A 1 573 ? 2.051 11.942 43.065 1.00 95.81 573 ALA A O 1
ATOM 4512 N N . LYS A 1 574 ? 1.654 14.030 42.322 1.00 96.69 574 LYS A N 1
ATOM 4513 C CA . LYS A 1 574 ? 1.122 14.563 43.582 1.00 96.69 574 LYS A CA 1
ATOM 4514 C C . LYS A 1 574 ? -0.333 14.934 43.384 1.00 96.69 574 LYS A C 1
ATOM 4516 O O . LYS A 1 574 ? -0.645 15.681 42.457 1.00 96.69 574 LYS A O 1
ATOM 4521 N N . VAL A 1 575 ? -1.203 14.418 44.241 1.00 97.31 575 VAL A N 1
ATOM 4522 C CA . VAL A 1 575 ? -2.651 14.554 44.096 1.00 97.31 575 VAL A CA 1
ATOM 4523 C C . VAL A 1 575 ? -3.253 15.094 45.385 1.00 97.31 575 VAL A C 1
ATOM 4525 O O . VAL A 1 575 ? -3.046 14.533 46.458 1.00 97.31 575 VAL A O 1
ATOM 4528 N N . SER A 1 576 ? -4.043 16.158 45.282 1.00 97.56 576 SER A N 1
ATOM 4529 C CA . SER A 1 576 ? -4.983 16.544 46.334 1.00 97.56 576 SER A CA 1
ATOM 4530 C C . SER A 1 576 ? -6.383 16.081 45.955 1.00 97.56 576 SER A C 1
ATOM 4532 O O . SER A 1 576 ? -6.799 16.212 44.802 1.00 97.56 576 SER A O 1
ATOM 4534 N N . LEU A 1 577 ? -7.108 15.507 46.912 1.00 97.69 577 LEU A N 1
ATOM 4535 C CA . LEU A 1 577 ? -8.442 14.950 46.705 1.00 97.69 577 LEU A CA 1
ATOM 4536 C C . LEU A 1 577 ? -9.408 15.480 47.763 1.00 97.69 577 LEU A C 1
ATOM 4538 O O . LEU A 1 577 ? -9.133 15.414 48.959 1.00 97.69 577 LEU A O 1
ATOM 4542 N N . LYS A 1 578 ? -10.565 15.967 47.315 1.00 98.06 578 LYS A N 1
ATOM 4543 C CA . LYS A 1 578 ? -11.659 16.419 48.171 1.00 98.06 578 LYS A CA 1
ATOM 4544 C C . LYS A 1 578 ? -12.979 15.802 47.714 1.00 98.06 578 LYS A C 1
ATOM 4546 O O . LYS A 1 578 ? -13.416 16.046 46.593 1.00 98.06 578 LYS A O 1
ATOM 4551 N N . GLY A 1 579 ? -13.600 15.000 48.568 1.00 97.38 579 GLY A N 1
ATOM 4552 C CA . GLY A 1 579 ? -14.930 14.433 48.378 1.00 97.38 579 GLY A CA 1
ATOM 4553 C C . GLY A 1 579 ? -15.932 15.080 49.327 1.00 97.38 579 GLY A C 1
ATOM 4554 O O . GLY A 1 579 ? -15.691 15.155 50.532 1.00 97.38 579 GLY A O 1
ATOM 4555 N N . GLU A 1 580 ? -17.057 15.548 48.801 1.00 96.69 580 GLU A N 1
ATOM 4556 C CA . GLU A 1 580 ? -18.067 16.259 49.588 1.00 96.69 580 GLU A CA 1
ATOM 4557 C C . GLU A 1 580 ? -19.473 15.757 49.276 1.00 96.69 580 GLU A C 1
ATOM 4559 O O . GLU A 1 580 ? -19.782 15.395 48.140 1.00 96.69 580 GLU A O 1
ATOM 4564 N N . SER A 1 581 ? -20.338 15.820 50.290 1.00 96.12 581 SER A N 1
ATOM 4565 C CA . SER A 1 581 ? -21.771 15.510 50.198 1.00 96.12 581 SER A CA 1
ATOM 4566 C C . SER A 1 581 ? -22.092 14.068 49.795 1.00 96.12 581 SER A C 1
ATOM 4568 O O . SER A 1 581 ? -23.149 13.825 49.226 1.00 96.12 581 SER A O 1
ATOM 4570 N N . PHE A 1 582 ? -21.202 13.115 50.090 1.00 97.44 582 PHE A N 1
ATOM 4571 C CA . PHE A 1 582 ? -21.505 11.699 49.875 1.00 97.44 582 PHE A CA 1
ATOM 4572 C C . PHE A 1 582 ? -22.491 11.186 50.929 1.00 97.44 582 PHE A C 1
ATOM 4574 O O . PHE A 1 582 ? -22.327 11.482 52.117 1.00 97.44 582 PHE A O 1
ATOM 4581 N N . ASP A 1 583 ? -23.484 10.397 50.529 1.00 96.44 583 ASP A N 1
ATOM 4582 C CA . ASP A 1 583 ? -24.371 9.715 51.469 1.00 96.44 583 ASP A CA 1
ATOM 4583 C C . ASP A 1 583 ? -23.556 8.710 52.296 1.00 96.44 583 ASP A C 1
ATOM 4585 O O . ASP A 1 583 ? -22.853 7.852 51.760 1.00 96.44 583 ASP A O 1
ATOM 4589 N N . LEU A 1 584 ? -23.652 8.799 53.625 1.00 95.38 584 LEU A N 1
ATOM 4590 C CA . LEU A 1 584 ? -22.975 7.878 54.542 1.00 95.38 584 LEU A CA 1
ATOM 4591 C C . LEU A 1 584 ? -23.455 6.429 54.378 1.00 95.38 584 LEU A C 1
ATOM 4593 O O . LEU A 1 584 ? -22.700 5.513 54.699 1.00 95.38 584 LEU A O 1
ATOM 4597 N N . ASN A 1 585 ? -24.669 6.232 53.860 1.00 95.00 585 ASN A N 1
ATOM 4598 C CA . ASN A 1 585 ? -25.221 4.924 53.510 1.00 95.00 585 ASN A CA 1
ATOM 4599 C C . ASN A 1 585 ? -25.057 4.591 52.015 1.00 95.00 585 ASN A C 1
ATOM 4601 O O . ASN A 1 585 ? -25.409 3.491 51.585 1.00 95.00 585 ASN A O 1
ATOM 4605 N N . GLY A 1 586 ? -24.513 5.521 51.226 1.00 94.69 586 GLY A N 1
ATOM 4606 C CA . GLY A 1 586 ? -24.292 5.368 49.795 1.00 94.69 586 GLY A CA 1
ATOM 4607 C C . GLY A 1 586 ? -23.127 4.425 49.469 1.00 94.69 586 GLY A C 1
ATOM 4608 O O . GLY A 1 586 ? -22.236 4.218 50.299 1.00 94.69 586 GLY A O 1
ATOM 4609 N N . PRO A 1 587 ? -23.089 3.868 48.244 1.00 95.75 587 PRO A N 1
ATOM 4610 C CA . PRO A 1 587 ? -22.131 2.832 47.841 1.00 95.75 587 PRO A CA 1
ATOM 4611 C C . PRO A 1 587 ? -20.664 3.276 47.894 1.00 95.75 587 PRO A C 1
ATOM 4613 O O . PRO A 1 587 ? -19.771 2.455 48.124 1.00 95.75 587 PRO A O 1
ATOM 4616 N N . THR A 1 588 ? -20.402 4.578 47.745 1.00 96.12 588 THR A N 1
ATOM 4617 C CA . THR A 1 588 ? -19.064 5.158 47.924 1.00 96.12 588 THR A CA 1
ATOM 4618 C C . THR A 1 588 ? -18.565 4.981 49.358 1.00 96.12 588 THR A C 1
ATOM 4620 O O . THR A 1 588 ? -17.435 4.531 49.562 1.00 96.12 588 THR A O 1
ATOM 4623 N N . MET A 1 589 ? -19.404 5.307 50.347 1.00 96.88 589 MET A N 1
ATOM 4624 C CA . MET A 1 589 ? -19.041 5.304 51.769 1.00 96.88 589 MET A CA 1
ATOM 4625 C C . MET A 1 589 ? -19.160 3.913 52.399 1.00 96.88 589 MET A C 1
ATOM 4627 O O . MET A 1 589 ? -18.364 3.569 53.271 1.00 96.88 589 MET A O 1
ATOM 4631 N N . THR A 1 590 ? -20.109 3.094 51.933 1.00 96.50 590 THR A N 1
ATOM 4632 C CA . THR A 1 590 ? -20.314 1.705 52.385 1.00 96.50 590 THR A CA 1
ATOM 4633 C C . THR A 1 590 ? -19.454 0.686 51.635 1.00 96.50 590 THR A C 1
ATOM 4635 O O . THR A 1 590 ? -19.453 -0.490 51.990 1.00 96.50 590 THR A O 1
ATOM 4638 N N . LYS A 1 591 ? -18.680 1.134 50.636 1.00 96.06 591 LYS A N 1
ATOM 4639 C CA . LYS A 1 591 ? -17.734 0.325 49.849 1.00 96.06 591 LYS A CA 1
ATOM 4640 C C . LYS A 1 591 ? -18.384 -0.839 49.096 1.00 96.06 591 LYS A C 1
ATOM 4642 O O . LYS A 1 591 ? -17.772 -1.892 48.937 1.00 96.06 591 LYS A O 1
ATOM 4647 N N . THR A 1 592 ? -19.611 -0.657 48.618 1.00 96.44 592 THR A N 1
ATOM 4648 C CA . THR A 1 592 ? -20.370 -1.715 47.929 1.00 96.44 592 THR A CA 1
ATOM 4649 C C . THR A 1 592 ? -20.199 -1.721 46.412 1.00 96.44 592 THR A C 1
ATOM 4651 O O . THR A 1 592 ? -20.764 -2.588 45.749 1.00 96.44 592 THR A O 1
ATOM 4654 N N . PHE A 1 593 ? -19.411 -0.806 45.839 1.00 96.50 593 PHE A N 1
ATOM 4655 C CA . PHE A 1 593 ? -18.978 -0.927 44.445 1.00 96.50 593 PHE A CA 1
ATOM 4656 C C . PHE A 1 593 ? -18.026 -2.108 44.253 1.00 96.50 593 PHE A C 1
ATOM 4658 O O . PHE A 1 593 ? -17.115 -2.299 45.058 1.00 96.50 593 PHE A O 1
ATOM 4665 N N . VAL A 1 594 ? -18.213 -2.853 43.165 1.00 92.88 594 VAL A N 1
ATOM 4666 C CA . VAL A 1 594 ? -17.413 -4.037 42.821 1.00 92.88 594 VAL A CA 1
ATOM 4667 C C . VAL A 1 594 ? -16.458 -3.786 41.660 1.00 92.88 594 VAL A C 1
ATOM 4669 O O . VAL A 1 594 ? -15.318 -4.238 41.710 1.00 92.88 594 VAL A O 1
ATOM 4672 N N . GLU A 1 595 ? -16.878 -3.027 40.646 1.00 89.19 595 GLU A N 1
ATOM 4673 C CA . GLU A 1 595 ? -16.039 -2.701 39.492 1.00 89.19 595 GLU A CA 1
ATOM 4674 C C . GLU A 1 595 ? -16.471 -1.400 38.807 1.00 89.19 595 GLU A C 1
ATOM 4676 O O . GLU A 1 595 ? -17.556 -0.864 39.049 1.00 89.19 595 GLU A O 1
ATOM 4681 N N . GLN A 1 596 ? -15.596 -0.908 37.935 1.00 88.38 596 GLN A N 1
ATOM 4682 C CA . GLN A 1 596 ? -15.861 0.181 37.008 1.00 88.38 596 GLN A CA 1
ATOM 4683 C C . GLN A 1 596 ? -15.914 -0.406 35.593 1.00 88.38 596 GLN A C 1
ATOM 4685 O O . GLN A 1 596 ? -14.983 -1.098 35.180 1.00 88.38 596 GLN A O 1
ATOM 4690 N N . LEU A 1 597 ? -16.978 -0.121 34.841 1.00 82.56 597 LEU A N 1
ATOM 4691 C CA . LEU A 1 597 ? -17.084 -0.562 33.450 1.00 82.56 597 LEU A CA 1
ATOM 4692 C C . LEU A 1 597 ? -16.140 0.245 32.539 1.00 82.56 597 LEU A C 1
ATOM 4694 O O . LEU A 1 597 ? -15.811 1.393 32.862 1.00 82.56 597 LEU A O 1
ATOM 4698 N N . PRO A 1 598 ? -15.722 -0.318 31.386 1.00 84.88 598 PRO A N 1
ATOM 4699 C CA . PRO A 1 598 ? -14.949 0.418 30.393 1.00 84.88 598 PRO A CA 1
ATOM 4700 C C . PRO A 1 598 ? -15.635 1.726 29.993 1.00 84.88 598 PRO A C 1
ATOM 4702 O O . PRO A 1 598 ? -16.851 1.766 29.793 1.00 84.88 598 PRO A O 1
ATOM 4705 N N . SER A 1 599 ? -14.850 2.787 29.849 1.00 80.31 599 SER A N 1
ATOM 4706 C CA . SER A 1 599 ? -15.348 4.127 29.554 1.00 80.31 599 SER A CA 1
ATOM 4707 C C . SER A 1 599 ? -14.688 4.715 28.312 1.00 80.31 599 SER A C 1
ATOM 4709 O O . SER A 1 599 ? -13.524 4.460 27.996 1.00 80.31 599 SER A O 1
ATOM 4711 N N . GLN A 1 600 ? -15.456 5.544 27.611 1.00 83.81 600 GLN A N 1
ATOM 4712 C CA . GLN A 1 600 ? -14.974 6.358 26.506 1.00 83.81 600 GLN A CA 1
ATOM 4713 C C . GLN A 1 600 ? -14.818 7.803 26.984 1.00 83.81 600 GLN A C 1
ATOM 4715 O O . GLN A 1 600 ? -15.750 8.396 27.528 1.00 83.81 600 GLN A O 1
ATOM 4720 N N . VAL A 1 601 ? -13.646 8.384 26.752 1.00 88.12 601 VAL A N 1
ATOM 4721 C CA . VAL A 1 601 ? -13.316 9.760 27.124 1.00 88.12 601 VAL A CA 1
ATOM 4722 C C . VAL A 1 601 ? -13.211 10.620 25.893 1.00 88.12 601 VAL A C 1
ATOM 4724 O O . VAL A 1 601 ? -12.420 10.338 25.004 1.00 88.12 601 VAL A O 1
ATOM 4727 N N . GLN A 1 602 ? -13.985 11.689 25.854 1.00 85.56 602 GLN A N 1
ATOM 4728 C CA . GLN A 1 602 ? -13.889 12.739 24.855 1.00 85.56 602 GLN A CA 1
ATOM 4729 C C . GLN A 1 602 ? -12.726 13.655 25.202 1.00 85.56 602 GLN A C 1
ATOM 4731 O O . GLN A 1 602 ? -12.728 14.223 26.288 1.00 85.56 602 GLN A O 1
ATOM 4736 N N . VAL A 1 603 ? -11.773 13.835 24.291 1.00 90.00 603 VAL A N 1
ATOM 4737 C CA . VAL A 1 603 ? -10.603 14.700 24.475 1.00 90.00 603 VAL A CA 1
ATOM 4738 C C . VAL A 1 603 ? -10.596 15.768 23.389 1.00 90.00 603 VAL A C 1
ATOM 4740 O O . VAL A 1 603 ? -10.580 15.439 22.205 1.00 90.00 603 VAL A O 1
ATOM 4743 N N . PHE A 1 604 ? -10.601 17.046 23.766 1.00 84.69 604 PHE A N 1
ATOM 4744 C CA . PHE A 1 604 ? -10.608 18.164 22.814 1.00 84.69 604 PHE A CA 1
ATOM 4745 C C . PHE A 1 604 ? -9.779 19.363 23.299 1.00 84.69 604 PHE A C 1
ATOM 4747 O O . PHE A 1 604 ? -9.611 19.546 24.510 1.00 84.69 604 PHE A O 1
ATOM 4754 N N . PRO A 1 605 ? -9.288 20.211 22.371 1.00 89.62 605 PRO A N 1
ATOM 4755 C CA . PRO A 1 605 ? -8.643 21.480 22.695 1.00 89.62 605 PRO A CA 1
ATOM 4756 C C . PRO A 1 605 ? -9.494 22.352 23.614 1.00 89.62 605 PRO A C 1
ATOM 4758 O O . PRO A 1 605 ? -10.682 22.570 23.364 1.00 89.62 605 PRO A O 1
ATOM 4761 N N . HIS A 1 606 ? -8.878 22.901 24.655 1.00 86.25 606 HIS A N 1
ATOM 4762 C CA . HIS A 1 606 ? -9.534 23.833 25.558 1.00 86.25 606 HIS A CA 1
ATOM 4763 C C . HIS A 1 606 ? -8.527 24.830 26.138 1.00 86.25 606 HIS A C 1
ATOM 4765 O O . HIS A 1 606 ? -7.678 24.471 26.953 1.00 86.25 606 HIS A O 1
ATOM 4771 N N . ALA A 1 607 ? -8.657 26.099 25.741 1.00 87.12 607 ALA A N 1
ATOM 4772 C CA . ALA A 1 607 ? -7.735 27.175 26.105 1.00 87.12 607 ALA A CA 1
ATOM 4773 C C . ALA A 1 607 ? -6.268 26.836 25.751 1.00 87.12 607 ALA A C 1
ATOM 4775 O O . ALA A 1 607 ? -5.968 26.559 24.593 1.00 87.12 607 ALA A O 1
ATOM 4776 N N . ASP A 1 608 ? -5.367 26.883 26.731 1.00 84.00 608 ASP A N 1
ATOM 4777 C CA . ASP A 1 608 ? -3.936 26.575 26.639 1.00 84.00 608 ASP A CA 1
ATOM 4778 C C . ASP A 1 608 ? -3.607 25.081 26.841 1.00 84.00 608 ASP A C 1
ATOM 4780 O O . ASP A 1 608 ? -2.437 24.700 26.892 1.00 84.00 608 ASP A O 1
ATOM 4784 N N . GLY A 1 609 ? -4.626 24.221 26.922 1.00 92.88 609 GLY A N 1
ATOM 4785 C CA . GLY A 1 609 ? -4.449 22.777 26.986 1.00 92.88 609 GLY A CA 1
ATOM 4786 C C . GLY A 1 609 ? -5.642 21.997 26.453 1.00 92.88 609 GLY A C 1
ATOM 4787 O O . GLY A 1 609 ? -6.174 22.315 25.388 1.00 92.88 609 GLY A O 1
ATOM 4788 N N . ILE A 1 610 ? -6.048 20.946 27.161 1.00 95.44 610 ILE A N 1
ATOM 4789 C CA . ILE A 1 610 ? -7.142 20.062 26.733 1.00 95.44 610 ILE A CA 1
ATOM 4790 C C . ILE A 1 610 ? -8.189 19.894 27.832 1.00 95.44 610 ILE A C 1
ATOM 4792 O O . ILE A 1 610 ? -7.917 20.076 29.023 1.00 95.44 610 ILE A O 1
ATOM 4796 N N . ARG A 1 611 ? -9.398 19.517 27.423 1.00 93.44 611 ARG A N 1
ATOM 4797 C CA . ARG A 1 611 ? -10.485 19.121 28.317 1.00 93.44 611 ARG A CA 1
ATOM 4798 C C . ARG A 1 611 ? -10.922 17.697 28.003 1.00 93.44 611 ARG A C 1
ATOM 4800 O O . ARG A 1 611 ? -10.929 17.295 26.840 1.00 93.44 611 ARG A O 1
ATOM 4807 N N . LEU A 1 612 ? -11.250 16.950 29.055 1.00 93.69 612 LEU A N 1
ATOM 4808 C CA . LEU A 1 612 ? -11.701 15.570 28.980 1.00 93.69 612 LEU A CA 1
ATOM 4809 C C . LEU A 1 612 ? -13.094 15.437 29.588 1.00 93.69 612 LEU A C 1
ATOM 4811 O O . LEU A 1 612 ? -13.295 15.860 30.725 1.00 93.69 612 LEU A O 1
ATOM 4815 N N . LEU A 1 613 ? -14.021 14.812 28.865 1.00 85.44 613 LEU A N 1
ATOM 4816 C CA . LEU A 1 613 ? -15.374 14.519 29.343 1.00 85.44 613 LEU A CA 1
ATOM 4817 C C . LEU A 1 613 ? -15.664 13.022 29.220 1.00 85.44 613 LEU A C 1
ATOM 4819 O O . LEU A 1 613 ? -15.353 12.419 28.193 1.00 85.44 613 LEU A O 1
ATOM 4823 N N . SER A 1 614 ? -16.265 12.413 30.239 1.00 89.06 614 SER A N 1
ATOM 4824 C CA . SER A 1 614 ? -16.716 11.016 30.166 1.00 89.06 614 SER A CA 1
ATOM 4825 C C . SER A 1 614 ? -17.778 10.701 31.206 1.00 89.06 614 SER A C 1
ATOM 4827 O O . SER A 1 614 ? -17.744 11.253 32.304 1.00 89.06 614 SER A O 1
ATOM 4829 N N . ASP A 1 615 ? -18.617 9.716 30.909 1.00 85.00 615 ASP A N 1
ATOM 4830 C CA . ASP A 1 615 ? -19.473 9.075 31.903 1.00 85.00 615 ASP A CA 1
ATOM 4831 C C . ASP A 1 615 ? -18.758 7.829 32.427 1.00 85.00 615 ASP A C 1
ATOM 4833 O O . ASP A 1 615 ? -18.301 6.984 31.652 1.00 85.00 615 ASP A O 1
ATOM 4837 N N . VAL A 1 616 ? -18.614 7.735 33.746 1.00 88.25 616 VAL A N 1
ATOM 4838 C CA . VAL A 1 616 ? -17.979 6.599 34.417 1.00 88.25 616 VAL A CA 1
ATOM 4839 C C . VAL A 1 616 ? -19.064 5.773 35.087 1.00 88.25 616 VAL A C 1
ATOM 4841 O O . VAL A 1 616 ? -19.793 6.285 35.932 1.00 88.25 616 VAL A O 1
ATOM 4844 N N . VAL A 1 617 ? -19.179 4.502 34.708 1.00 89.69 617 VAL A N 1
ATOM 4845 C CA . VAL A 1 617 ? -20.222 3.610 35.223 1.00 89.69 617 VAL A CA 1
ATOM 4846 C C . VAL A 1 617 ? -19.622 2.660 36.251 1.00 89.69 617 VAL A C 1
ATOM 4848 O O . VAL A 1 617 ? -18.699 1.905 35.947 1.00 89.69 617 VAL A O 1
ATOM 4851 N N . PHE A 1 618 ? -20.169 2.683 37.461 1.00 92.56 618 PHE A N 1
ATOM 4852 C CA . PHE A 1 618 ? -19.777 1.825 38.572 1.00 92.56 618 PHE A CA 1
ATOM 4853 C C . PHE A 1 618 ? -20.834 0.754 38.815 1.00 92.56 618 PHE A C 1
ATOM 4855 O O . PHE A 1 618 ? -22.025 1.060 38.848 1.00 92.56 618 PHE A O 1
ATOM 4862 N N . VAL A 1 619 ? -20.409 -0.490 39.023 1.00 90.69 619 VAL A N 1
ATOM 4863 C CA . VAL A 1 619 ? -21.291 -1.617 39.355 1.00 90.69 619 VAL A CA 1
ATOM 4864 C C . VAL A 1 619 ? -21.300 -1.810 40.866 1.00 90.69 619 VAL A C 1
ATOM 4866 O O . VAL A 1 619 ? -20.245 -1.809 41.504 1.00 90.69 619 VAL A O 1
ATOM 4869 N N . LYS A 1 620 ? -22.484 -1.970 41.453 1.00 93.31 620 LYS A N 1
ATOM 4870 C CA . LYS A 1 620 ? -22.687 -2.272 42.875 1.00 93.31 620 LYS A CA 1
ATOM 4871 C C . LYS A 1 620 ? -22.770 -3.782 43.095 1.00 93.31 620 LYS A C 1
ATOM 4873 O O . LYS A 1 620 ? -23.030 -4.551 42.175 1.00 93.31 620 LYS A O 1
ATOM 4878 N N . ASN A 1 621 ? -22.586 -4.215 44.335 1.00 93.31 621 ASN A N 1
ATOM 4879 C CA . ASN A 1 621 ? -22.659 -5.624 44.726 1.00 93.31 621 ASN A CA 1
ATOM 4880 C C . ASN A 1 621 ? -24.035 -6.283 44.499 1.00 93.31 621 ASN A C 1
ATOM 4882 O O . ASN A 1 621 ? -24.104 -7.505 44.410 1.00 93.31 621 ASN A O 1
ATOM 4886 N N . ASP A 1 622 ? -25.109 -5.498 44.384 1.00 90.62 622 ASP A N 1
ATOM 4887 C CA . ASP A 1 622 ? -26.458 -5.962 44.036 1.00 90.62 622 ASP A CA 1
ATOM 4888 C C . ASP A 1 622 ? -26.693 -6.092 42.517 1.00 90.62 622 ASP A C 1
ATOM 4890 O O . ASP A 1 622 ? -27.773 -6.496 42.089 1.00 90.62 622 ASP A O 1
ATOM 4894 N N . GLY A 1 623 ? -25.684 -5.765 41.701 1.00 85.69 623 GLY A N 1
ATOM 4895 C CA . GLY A 1 623 ? -25.732 -5.800 40.241 1.00 85.69 623 GLY A CA 1
ATOM 4896 C C . GLY A 1 623 ? -26.286 -4.531 39.586 1.00 85.69 623 GLY A C 1
ATOM 4897 O O . GLY A 1 623 ? -26.261 -4.433 38.360 1.00 85.69 623 GLY A O 1
ATOM 4898 N N . THR A 1 624 ? -26.763 -3.546 40.353 1.00 88.12 624 THR A N 1
ATOM 4899 C CA . THR A 1 624 ? -27.186 -2.248 39.801 1.00 88.12 624 THR A CA 1
ATOM 4900 C C . THR A 1 624 ? -25.987 -1.348 39.507 1.00 88.12 624 THR A C 1
ATOM 4902 O O . THR A 1 624 ? -24.895 -1.533 40.047 1.00 88.12 624 THR A O 1
ATOM 4905 N N . THR A 1 625 ? -26.180 -0.344 38.651 1.00 91.56 625 THR A N 1
ATOM 4906 C CA . THR A 1 625 ? -25.128 0.613 38.289 1.00 91.56 625 THR A CA 1
ATOM 4907 C C . THR A 1 625 ? -25.353 1.987 38.913 1.00 91.56 625 THR A C 1
ATOM 4909 O O . THR A 1 625 ? -26.474 2.338 39.282 1.00 91.56 625 THR A O 1
ATOM 4912 N N . GLN A 1 626 ? -24.281 2.767 39.024 1.00 91.94 626 GLN A N 1
ATOM 4913 C CA . GLN A 1 626 ? -24.329 4.203 39.279 1.00 91.94 626 GLN A CA 1
ATOM 4914 C C . GLN A 1 626 ? -23.389 4.927 38.318 1.00 91.94 626 GLN A C 1
ATOM 4916 O O . GLN A 1 626 ? -22.244 4.509 38.136 1.00 91.94 626 GLN A O 1
ATOM 4921 N N . ILE A 1 627 ? -23.865 6.004 37.710 1.00 89.19 627 ILE A N 1
ATOM 4922 C CA . ILE A 1 627 ? -23.096 6.827 36.777 1.00 89.19 627 ILE A CA 1
ATOM 4923 C C . ILE A 1 627 ? -22.486 8.014 37.520 1.00 89.19 627 ILE A C 1
ATOM 4925 O O . ILE A 1 627 ? -23.139 8.669 38.335 1.00 89.19 627 ILE A O 1
ATOM 4929 N N . ALA A 1 628 ? -21.230 8.322 37.213 1.00 90.75 628 ALA A N 1
ATOM 4930 C CA . ALA A 1 628 ? -20.608 9.573 37.596 1.00 90.75 628 ALA A CA 1
ATOM 4931 C C . ALA A 1 628 ? -20.115 10.350 36.374 1.00 90.75 628 ALA A C 1
ATOM 4933 O O . ALA A 1 628 ? -19.381 9.830 35.533 1.00 90.75 628 ALA A O 1
ATOM 4934 N N . TYR A 1 629 ? -20.490 11.625 36.309 1.00 89.19 629 TYR A N 1
ATOM 4935 C CA . TYR A 1 629 ? -20.092 12.538 35.244 1.00 89.19 629 TYR A CA 1
ATOM 4936 C C . TYR A 1 629 ? -18.703 13.096 35.533 1.00 89.19 629 TYR A C 1
ATOM 4938 O O . TYR A 1 629 ? -18.496 13.759 36.557 1.00 89.19 629 TYR A O 1
ATOM 4946 N N . GLN A 1 630 ? -17.760 12.839 34.632 1.00 92.00 630 GLN A N 1
ATOM 4947 C CA . GLN A 1 630 ? -16.379 13.279 34.748 1.00 92.00 630 GLN A CA 1
ATOM 4948 C C . GLN A 1 630 ? -16.089 14.470 33.834 1.00 92.00 630 GLN A C 1
ATOM 4950 O O . GLN A 1 630 ? -16.356 14.433 32.633 1.00 92.00 630 GLN A O 1
ATOM 4955 N N . ASP A 1 631 ? -15.446 15.486 34.404 1.00 92.25 631 ASP A N 1
ATOM 4956 C CA . ASP A 1 631 ? -14.955 16.668 33.700 1.00 92.25 631 ASP A CA 1
ATOM 4957 C C . ASP A 1 631 ? -13.533 16.978 34.166 1.00 92.25 631 ASP A C 1
ATOM 4959 O O . ASP A 1 631 ? -13.301 17.198 35.360 1.00 92.25 631 ASP A O 1
ATOM 4963 N N . CYS A 1 632 ? -12.572 16.945 33.243 1.00 94.44 632 CYS A N 1
ATOM 4964 C CA . CYS A 1 632 ? -11.175 17.234 33.539 1.00 94.44 632 CYS A CA 1
ATOM 4965 C C . CYS A 1 632 ? -10.632 18.353 32.658 1.00 94.44 632 CYS A C 1
ATOM 4967 O O . CYS A 1 632 ? -10.894 18.396 31.461 1.00 94.44 632 CYS A O 1
ATOM 4969 N N . THR A 1 633 ? -9.770 19.189 33.224 1.00 94.94 633 THR A N 1
ATOM 4970 C CA . THR A 1 633 ? -8.949 20.155 32.486 1.00 94.94 633 THR A CA 1
ATOM 4971 C C . THR A 1 633 ? -7.478 19.830 32.694 1.00 94.94 633 THR A C 1
ATOM 4973 O O . THR A 1 633 ? -7.060 19.530 33.814 1.00 94.94 633 THR A O 1
ATOM 4976 N N . VAL A 1 634 ? -6.698 19.870 31.615 1.00 95.94 634 VAL A N 1
ATOM 4977 C CA . VAL A 1 634 ? -5.272 19.532 31.616 1.00 95.94 634 VAL A CA 1
ATOM 4978 C C . VAL A 1 634 ? -4.485 20.694 31.037 1.00 95.94 634 VAL A C 1
ATOM 4980 O O . VAL A 1 634 ? -4.848 21.217 29.983 1.00 95.94 634 VAL A O 1
ATOM 4983 N N . LYS A 1 635 ? -3.413 21.090 31.726 1.00 94.81 635 LYS A N 1
ATOM 4984 C CA . LYS A 1 635 ? -2.559 22.222 31.343 1.00 94.81 635 LYS A CA 1
ATOM 4985 C C . LYS A 1 635 ? -1.078 21.878 31.486 1.00 94.81 635 LYS A C 1
ATOM 4987 O O . LYS A 1 635 ? -0.724 21.232 32.477 1.00 94.81 635 LYS A O 1
ATOM 4992 N N . PRO A 1 636 ? -0.206 22.337 30.574 1.00 94.62 636 PRO A N 1
ATOM 4993 C CA . PRO A 1 636 ? 1.224 22.080 30.669 1.00 94.62 636 PRO A CA 1
ATOM 4994 C C . PRO A 1 636 ? 1.829 22.884 31.832 1.00 94.62 636 PRO A C 1
ATOM 4996 O O . PRO A 1 636 ? 1.360 23.975 32.151 1.00 94.62 636 PRO A O 1
ATOM 4999 N N . LEU A 1 637 ? 2.866 22.350 32.481 1.00 91.44 637 LEU A N 1
ATOM 5000 C CA . LEU A 1 637 ? 3.620 23.070 33.519 1.00 91.44 637 LEU A CA 1
ATOM 5001 C C . LEU A 1 637 ? 4.686 24.010 32.930 1.00 91.44 637 LEU A C 1
ATOM 5003 O O . LEU A 1 637 ? 5.077 24.978 33.581 1.00 91.44 637 LEU A O 1
ATOM 5007 N N . GLY A 1 638 ? 5.182 23.707 31.727 1.00 84.56 638 GLY A N 1
ATOM 5008 C CA . GLY A 1 638 ? 6.237 24.461 31.049 1.00 84.56 638 GLY A CA 1
ATOM 5009 C C . GLY A 1 638 ? 5.732 25.657 30.239 1.00 84.56 638 GLY A C 1
ATOM 5010 O O . GLY A 1 638 ? 4.545 25.795 29.959 1.00 84.56 638 GLY A O 1
ATOM 5011 N N . THR A 1 639 ? 6.663 26.509 29.804 1.00 82.50 639 THR A N 1
ATOM 5012 C CA . THR A 1 639 ? 6.390 27.638 28.891 1.00 82.50 639 THR A CA 1
ATOM 5013 C C . THR A 1 639 ? 6.487 27.251 27.413 1.00 82.50 639 THR A C 1
ATOM 5015 O O . THR A 1 639 ? 6.207 28.073 26.537 1.00 82.50 639 THR A O 1
ATOM 5018 N N . ARG A 1 640 ? 6.894 26.008 27.119 1.00 85.56 640 ARG A N 1
ATOM 5019 C CA . ARG A 1 640 ? 6.996 25.478 25.760 1.00 85.56 640 ARG A CA 1
ATOM 5020 C C . ARG A 1 640 ? 5.613 25.392 25.122 1.00 85.56 640 ARG A C 1
ATOM 5022 O O . ARG A 1 640 ? 4.645 24.954 25.741 1.00 85.56 640 ARG A O 1
ATOM 5029 N N . LYS A 1 641 ? 5.530 25.791 23.854 1.00 83.38 641 LYS A N 1
ATOM 5030 C CA . LYS A 1 641 ? 4.304 25.661 23.071 1.00 83.38 641 LYS A CA 1
ATOM 5031 C C . LYS A 1 641 ? 4.068 24.184 22.757 1.00 83.38 641 LYS A C 1
ATOM 5033 O O . LYS A 1 641 ? 4.874 23.577 22.061 1.00 83.38 641 LYS A O 1
ATOM 5038 N N . ILE A 1 642 ? 2.972 23.630 23.270 1.00 87.06 642 ILE A N 1
ATOM 5039 C CA . ILE A 1 642 ? 2.568 22.242 23.027 1.00 87.06 642 ILE A CA 1
ATOM 5040 C C . ILE A 1 642 ? 1.489 22.216 21.947 1.00 87.06 642 ILE A C 1
ATOM 5042 O O . ILE A 1 642 ? 0.516 22.971 22.015 1.00 87.06 642 ILE A O 1
ATOM 5046 N N . SER A 1 643 ? 1.655 21.349 20.951 1.00 86.62 643 SER A N 1
ATOM 5047 C CA . SER A 1 643 ? 0.643 21.126 19.919 1.00 86.62 643 SER A CA 1
ATOM 5048 C C . SER A 1 643 ? -0.630 20.554 20.538 1.00 86.62 643 SER A C 1
ATOM 5050 O O . SER A 1 643 ? -0.586 19.557 21.254 1.00 86.62 643 SER A O 1
ATOM 5052 N N . LEU A 1 644 ? -1.773 21.185 20.267 1.00 87.19 644 LEU A N 1
ATOM 5053 C CA . LEU A 1 644 ? -3.070 20.689 20.721 1.00 87.19 644 LEU A CA 1
ATOM 5054 C C . LEU A 1 644 ? -3.560 19.574 19.782 1.00 87.19 644 LEU A C 1
ATOM 5056 O O . LEU A 1 644 ? -3.441 19.721 18.564 1.00 87.19 644 LEU A O 1
ATOM 5060 N N . PRO A 1 645 ? -4.116 18.473 20.314 1.00 86.25 645 PRO A N 1
ATOM 5061 C CA . PRO A 1 645 ? -4.676 17.405 19.499 1.00 86.25 645 PRO A CA 1
ATOM 5062 C C . PRO A 1 645 ? -6.012 17.827 18.893 1.00 86.25 645 PRO A C 1
ATOM 5064 O O . PRO A 1 645 ? -6.757 18.594 19.494 1.00 86.25 645 PRO A O 1
ATOM 5067 N N . GLU A 1 646 ? -6.378 17.268 17.743 1.00 84.62 646 GLU A N 1
ATOM 5068 C CA . GLU A 1 646 ? -7.773 17.321 17.301 1.00 84.62 646 GLU A CA 1
ATOM 5069 C C . GLU A 1 646 ? -8.686 16.538 18.262 1.00 84.62 646 GLU A C 1
ATOM 5071 O O . GLU A 1 646 ? -8.223 15.734 19.079 1.00 84.62 646 GLU A O 1
ATOM 5076 N N . PHE A 1 647 ? -10.000 16.764 18.161 1.00 80.81 647 PHE A N 1
ATOM 5077 C CA . PHE A 1 647 ? -10.982 16.012 18.940 1.00 80.81 647 PHE A CA 1
ATOM 5078 C C . PHE A 1 647 ? -10.830 14.501 18.702 1.00 80.81 647 PHE A C 1
ATOM 5080 O O . PHE A 1 647 ? -10.843 14.025 17.563 1.00 80.81 647 PHE A O 1
ATOM 5087 N N . HIS A 1 648 ? -10.694 13.739 19.782 1.00 84.00 648 HIS A N 1
ATOM 5088 C CA . HIS A 1 648 ? -10.550 12.290 19.736 1.00 84.00 648 HIS A CA 1
ATOM 5089 C C . HIS A 1 648 ? -11.146 11.620 20.976 1.00 84.00 648 HIS A C 1
ATOM 5091 O O . HIS A 1 648 ? -11.570 12.285 21.921 1.00 84.00 648 HIS A O 1
ATOM 5097 N N . PHE A 1 649 ? -11.209 10.293 20.943 1.00 86.00 649 PHE A N 1
ATOM 5098 C CA . PHE A 1 649 ? -11.627 9.466 22.060 1.00 86.00 649 PHE A CA 1
ATOM 5099 C C . PHE A 1 649 ? -10.436 8.749 22.691 1.00 86.00 649 PHE A C 1
ATOM 5101 O O . PHE A 1 649 ? -9.504 8.345 21.996 1.00 86.00 649 PHE A O 1
ATOM 5108 N N . LEU A 1 650 ? -10.506 8.525 23.997 1.00 88.81 650 LEU A N 1
ATOM 5109 C CA . LEU A 1 650 ? -9.666 7.581 24.719 1.00 88.81 650 LEU A CA 1
ATOM 5110 C C . LEU A 1 650 ? -10.564 6.493 25.307 1.00 88.81 650 LEU A C 1
ATOM 5112 O O . LEU A 1 650 ? -11.477 6.798 26.068 1.00 88.81 650 LEU A O 1
ATOM 5116 N N . HIS A 1 651 ? -10.323 5.238 24.951 1.00 88.00 651 HIS A N 1
ATOM 5117 C CA . HIS A 1 651 ? -10.993 4.097 25.572 1.00 88.00 651 HIS A CA 1
ATOM 5118 C C . HIS A 1 651 ? -10.164 3.615 26.737 1.00 88.00 651 HIS A C 1
ATOM 5120 O O . HIS A 1 651 ? -8.979 3.343 26.554 1.00 88.00 651 HIS A O 1
ATOM 5126 N N . VAL A 1 652 ? -10.784 3.522 27.907 1.00 87.38 652 VAL A N 1
ATOM 5127 C CA . VAL A 1 652 ? -10.113 3.175 29.155 1.00 87.38 652 VAL A CA 1
ATOM 5128 C C . VAL A 1 652 ? -10.832 2.000 29.796 1.00 87.38 652 VAL A C 1
ATOM 5130 O O . VAL A 1 652 ? -12.049 2.017 29.973 1.00 87.38 652 VAL A O 1
ATOM 5133 N N . GLN A 1 653 ? -10.067 0.983 30.171 1.00 90.25 653 GLN A N 1
ATOM 5134 C CA . GLN A 1 653 ? -10.538 -0.131 30.979 1.00 90.25 653 GLN A CA 1
ATOM 5135 C C . GLN A 1 653 ? -9.678 -0.236 32.232 1.00 90.25 653 GLN A C 1
ATOM 5137 O O . GLN A 1 653 ? -8.457 -0.347 32.140 1.00 90.25 653 GLN A O 1
ATOM 5142 N N . ILE A 1 654 ? -10.330 -0.249 33.394 1.00 90.31 654 ILE A N 1
ATOM 5143 C CA . ILE A 1 654 ? -9.686 -0.458 34.689 1.00 90.31 654 ILE A CA 1
ATOM 5144 C C . ILE A 1 654 ? -10.108 -1.817 35.236 1.00 90.31 654 ILE A C 1
ATOM 5146 O O . ILE A 1 654 ? -11.276 -2.188 35.190 1.00 90.31 654 ILE A O 1
ATOM 5150 N N . SER A 1 655 ? -9.145 -2.544 35.789 1.00 91.19 655 SER A N 1
ATOM 5151 C CA . SER A 1 655 ? -9.385 -3.749 36.578 1.00 91.19 655 SER A CA 1
ATOM 5152 C C . SER A 1 655 ? -8.679 -3.624 37.920 1.00 91.19 655 SER A C 1
ATOM 5154 O O . SER A 1 655 ? -7.534 -3.173 37.987 1.00 91.19 655 SER A O 1
ATOM 5156 N N . GLN A 1 656 ? -9.365 -4.003 38.993 1.00 94.50 656 GLN A N 1
ATOM 5157 C CA . GLN A 1 656 ? -8.835 -3.953 40.350 1.00 94.50 656 GLN A CA 1
ATOM 5158 C C . GLN A 1 656 ? -8.806 -5.350 40.955 1.00 94.50 656 GLN A C 1
ATOM 5160 O O . GLN A 1 656 ? -9.718 -6.152 40.765 1.00 94.50 656 GLN A O 1
ATOM 5165 N N . ARG A 1 657 ? -7.745 -5.638 41.701 1.00 94.75 657 ARG A N 1
ATOM 5166 C CA . ARG A 1 657 ? -7.602 -6.861 42.490 1.00 94.75 657 ARG A CA 1
ATOM 5167 C C . ARG A 1 657 ? -6.901 -6.564 43.810 1.00 94.75 657 ARG A C 1
ATOM 5169 O O . ARG A 1 657 ? -6.311 -5.500 43.991 1.00 94.75 657 ARG A O 1
ATOM 5176 N N . LYS A 1 658 ? -6.949 -7.531 44.720 1.00 93.44 658 LYS A N 1
ATOM 5177 C CA . LYS A 1 658 ? -6.123 -7.542 45.929 1.00 93.44 658 LYS A CA 1
ATOM 5178 C C . LYS A 1 658 ? -4.873 -8.386 45.686 1.00 93.44 658 LYS A C 1
ATOM 5180 O O . LYS A 1 658 ? -4.935 -9.404 44.998 1.00 93.44 658 LYS A O 1
ATOM 5185 N N . ASP A 1 659 ? -3.762 -7.957 46.257 1.00 93.12 659 ASP A N 1
ATOM 5186 C CA . ASP A 1 659 ? -2.563 -8.754 46.464 1.00 93.12 659 ASP A CA 1
ATOM 5187 C C . ASP A 1 659 ? -2.707 -9.495 47.799 1.00 93.12 659 ASP A C 1
ATOM 5189 O O . ASP A 1 659 ? -2.738 -8.894 48.871 1.00 93.12 659 ASP A O 1
ATOM 5193 N N . SER A 1 660 ? -2.812 -10.822 47.748 1.00 91.81 660 SER A N 1
ATOM 5194 C CA . SER A 1 660 ? -2.960 -11.647 48.952 1.00 91.81 660 SER A CA 1
ATOM 5195 C C . SER A 1 660 ? -1.760 -11.571 49.901 1.00 91.81 660 SER A C 1
ATOM 5197 O O . SER A 1 660 ? -1.869 -12.021 51.040 1.00 91.81 660 SER A O 1
ATOM 5199 N N . SER A 1 661 ? -0.615 -11.058 49.441 1.00 93.38 661 SER A N 1
ATOM 5200 C CA . SER A 1 661 ? 0.598 -10.918 50.247 1.00 93.38 661 SER A CA 1
ATOM 5201 C C . SER A 1 661 ? 0.706 -9.577 50.983 1.00 93.38 661 SER A C 1
ATOM 5203 O O . SER A 1 661 ? 1.518 -9.470 51.903 1.00 93.38 661 SER A O 1
ATOM 5205 N N . ASP A 1 662 ? -0.113 -8.575 50.637 1.00 92.88 662 ASP A N 1
ATOM 5206 C CA . ASP A 1 662 ? -0.082 -7.262 51.284 1.00 92.88 662 ASP A CA 1
ATOM 5207 C C . ASP A 1 662 ? -1.181 -7.147 52.359 1.00 92.88 662 ASP A C 1
ATOM 5209 O O . ASP A 1 662 ? -2.372 -7.105 52.038 1.00 92.88 662 ASP A O 1
ATOM 5213 N N . PRO A 1 663 ? -0.818 -7.078 53.653 1.00 91.38 663 PRO A N 1
ATOM 5214 C CA . PRO A 1 663 ? -1.795 -7.013 54.737 1.00 91.38 663 PRO A CA 1
ATOM 5215 C C . PRO A 1 663 ? -2.438 -5.626 54.907 1.00 91.38 663 PRO A C 1
ATOM 5217 O O . PRO A 1 663 ? -3.331 -5.471 55.741 1.00 91.38 663 PRO A O 1
ATOM 5220 N N . ARG A 1 664 ? -1.970 -4.596 54.193 1.00 96.12 664 ARG A N 1
ATOM 5221 C CA . ARG A 1 664 ? -2.484 -3.220 54.303 1.00 96.12 664 ARG A CA 1
ATOM 5222 C C . ARG A 1 664 ? -3.814 -3.079 53.565 1.00 96.12 664 ARG A C 1
ATOM 5224 O O . ARG A 1 664 ? -4.147 -3.891 52.705 1.00 96.12 664 ARG A O 1
ATOM 5231 N N . ASP A 1 665 ? -4.565 -2.012 53.841 1.00 96.75 665 ASP A N 1
ATOM 5232 C CA . ASP A 1 665 ? -5.700 -1.666 52.982 1.00 96.75 665 ASP A CA 1
ATOM 5233 C C . ASP A 1 665 ? -5.172 -1.093 51.657 1.00 96.75 665 ASP A C 1
ATOM 5235 O O . ASP A 1 665 ? -4.657 0.028 51.614 1.00 96.75 665 ASP A O 1
ATOM 5239 N N . HIS A 1 666 ? -5.224 -1.912 50.606 1.00 97.50 666 HIS A N 1
ATOM 5240 C CA . HIS A 1 666 ? -4.533 -1.675 49.339 1.00 97.50 666 HIS A CA 1
ATOM 5241 C C . HIS A 1 666 ? -5.370 -2.070 48.114 1.00 97.50 666 HIS A C 1
ATOM 5243 O O . HIS A 1 666 ? -6.397 -2.739 48.230 1.00 97.50 666 HIS A O 1
ATOM 5249 N N . VAL A 1 667 ? -4.915 -1.706 46.920 1.00 96.94 667 VAL A N 1
ATOM 5250 C CA . VAL A 1 667 ? -5.446 -2.177 45.639 1.00 96.94 667 VAL A CA 1
ATOM 5251 C C . VAL A 1 667 ? -4.309 -2.349 44.639 1.00 96.94 667 VAL A C 1
ATOM 5253 O O . VAL A 1 667 ? -3.389 -1.532 44.585 1.00 96.94 667 VAL A O 1
ATOM 5256 N N . VAL A 1 668 ? -4.387 -3.397 43.823 1.00 96.50 668 VAL A N 1
ATOM 5257 C CA . VAL A 1 668 ? -3.609 -3.506 42.589 1.00 96.50 668 VAL A CA 1
ATOM 5258 C C . VAL A 1 668 ? -4.540 -3.183 41.436 1.00 96.50 668 VAL A C 1
ATOM 5260 O O . VAL A 1 668 ? -5.505 -3.906 41.184 1.00 96.50 668 VAL A O 1
ATOM 5263 N N . GLN A 1 669 ? -4.258 -2.084 40.755 1.00 95.25 669 GLN A N 1
ATOM 5264 C CA . GLN A 1 669 ? -5.037 -1.593 39.635 1.00 95.25 669 GLN A CA 1
ATOM 5265 C C . GLN A 1 669 ? -4.248 -1.773 38.342 1.00 95.25 669 GLN A C 1
ATOM 5267 O O . GLN A 1 669 ? -3.057 -1.471 38.298 1.00 95.25 669 GLN A O 1
ATOM 5272 N N . ARG A 1 670 ? -4.903 -2.278 3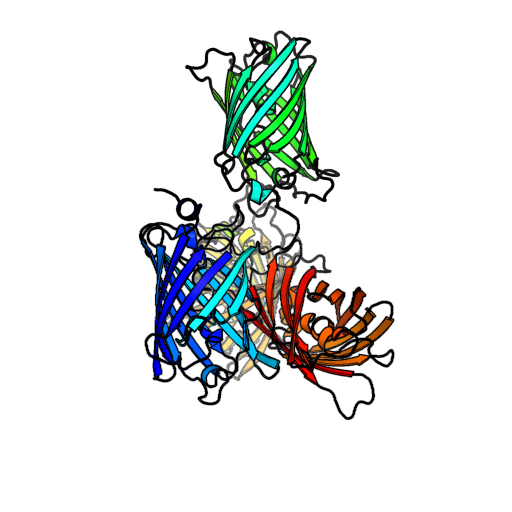7.298 1.00 94.50 670 ARG A N 1
ATOM 5273 C CA . ARG A 1 670 ? -4.375 -2.292 35.934 1.00 94.50 670 ARG A CA 1
ATOM 5274 C C . ARG A 1 670 ? -5.299 -1.495 35.032 1.00 94.50 670 ARG A C 1
ATOM 5276 O O . ARG A 1 670 ? -6.501 -1.768 34.994 1.00 94.50 670 ARG A O 1
ATOM 5283 N N . GLU A 1 671 ? -4.714 -0.574 34.286 1.00 92.25 671 GLU A N 1
ATOM 5284 C CA . GLU A 1 671 ? -5.365 0.228 33.266 1.00 92.25 671 GLU A CA 1
ATOM 5285 C C . GLU A 1 671 ? -4.869 -0.182 31.879 1.00 92.25 671 GLU A C 1
ATOM 5287 O O . GLU A 1 671 ? -3.668 -0.329 31.653 1.00 92.25 671 GLU A O 1
ATOM 5292 N N . VAL A 1 672 ? -5.809 -0.337 30.947 1.00 90.69 672 VAL A N 1
ATOM 5293 C CA . VAL A 1 672 ? -5.529 -0.411 29.513 1.00 90.69 672 VAL A CA 1
ATOM 5294 C C . VAL A 1 672 ? -6.216 0.766 28.841 1.00 90.69 672 VAL A C 1
ATOM 5296 O O . VAL A 1 672 ? -7.438 0.906 28.938 1.00 90.69 672 VAL A O 1
ATOM 5299 N N . ALA A 1 673 ? -5.438 1.611 28.167 1.00 91.31 673 ALA A N 1
ATOM 5300 C CA . ALA A 1 673 ? -5.935 2.836 27.560 1.00 91.31 673 ALA A CA 1
ATOM 5301 C C . ALA A 1 673 ? -5.430 3.028 26.123 1.00 91.31 673 ALA A C 1
ATOM 5303 O O . ALA A 1 673 ? -4.223 3.011 25.861 1.00 91.31 673 ALA A O 1
ATOM 5304 N N . LYS A 1 674 ? -6.360 3.264 25.190 1.00 90.12 674 LYS A N 1
ATOM 5305 C CA . LYS A 1 674 ? -6.066 3.448 23.760 1.00 90.12 674 LYS A CA 1
ATOM 5306 C C . LYS A 1 674 ? -6.814 4.640 23.178 1.00 90.12 674 LYS A C 1
ATOM 5308 O O . LYS A 1 674 ? -8.034 4.741 23.302 1.00 90.12 674 LYS A O 1
ATOM 5313 N N . ALA A 1 675 ? -6.081 5.519 22.503 1.00 88.00 675 ALA A N 1
ATOM 5314 C CA . ALA A 1 675 ? -6.649 6.636 21.772 1.00 88.00 675 ALA A CA 1
ATOM 5315 C C . ALA A 1 675 ? -7.156 6.205 20.396 1.00 88.00 675 ALA A C 1
ATOM 5317 O O . ALA A 1 675 ? -6.613 5.317 19.734 1.00 88.00 675 ALA A O 1
ATOM 5318 N N . GLN A 1 676 ? -8.219 6.866 19.969 1.00 78.25 676 GLN A N 1
ATOM 5319 C CA . GLN A 1 676 ? -8.922 6.629 18.724 1.00 78.25 676 GLN A CA 1
ATOM 5320 C C . GLN A 1 676 ? -9.442 7.972 18.221 1.00 78.25 676 GLN A C 1
ATOM 5322 O O . GLN A 1 676 ? -10.072 8.704 18.976 1.00 78.25 676 GLN A O 1
ATOM 5327 N N . HIS A 1 677 ? -9.224 8.306 16.948 1.00 69.12 677 HIS A N 1
ATOM 5328 C CA . HIS A 1 677 ? -9.798 9.522 16.371 1.00 69.12 677 HIS A CA 1
ATOM 5329 C C . HIS A 1 677 ? -11.310 9.576 16.616 1.00 69.12 677 HIS A C 1
ATOM 5331 O O . HIS A 1 677 ? -12.004 8.568 16.467 1.00 69.12 677 HIS A O 1
ATOM 5337 N N . ALA A 1 678 ? -11.849 10.766 16.893 1.00 52.69 678 ALA A N 1
ATOM 5338 C CA . ALA A 1 678 ? -13.300 10.956 16.970 1.00 52.69 678 ALA A CA 1
ATOM 5339 C C . ALA A 1 678 ? -13.991 10.633 15.639 1.00 52.69 678 ALA A C 1
ATOM 5341 O O . ALA A 1 678 ? -15.172 10.303 15.572 1.00 52.69 678 ALA A O 1
ATOM 5342 N N . VAL A 1 679 ? -13.197 10.677 14.573 1.00 41.31 679 VAL A N 1
ATOM 5343 C CA . VAL A 1 679 ? -13.553 10.339 13.206 1.00 41.31 679 VAL A CA 1
ATOM 5344 C C . VAL A 1 679 ? -13.498 8.826 12.948 1.00 41.31 679 VAL A C 1
ATOM 5346 O O . VAL A 1 679 ? -13.761 8.420 11.831 1.00 41.31 679 VAL A O 1
ATOM 5349 N N . MET A 1 680 ? -13.253 7.948 13.934 1.00 40.09 680 MET A N 1
ATOM 5350 C CA . MET A 1 680 ? -13.421 6.491 13.747 1.00 40.09 680 MET A CA 1
ATOM 5351 C C . MET A 1 680 ? -14.891 6.018 13.729 1.00 40.09 680 MET A C 1
ATOM 5353 O O . MET A 1 680 ? -15.155 4.828 13.606 1.00 40.09 680 MET A O 1
ATOM 5357 N N . VAL A 1 681 ? -15.857 6.943 13.701 1.00 37.97 681 VAL A N 1
ATOM 5358 C CA . VAL A 1 681 ? -17.164 6.704 13.045 1.00 37.97 681 VAL A CA 1
ATOM 5359 C C . VAL A 1 681 ? -17.036 6.749 11.498 1.00 37.97 681 VAL A C 1
ATOM 5361 O O . VAL A 1 681 ? -18.012 6.595 10.775 1.00 37.97 681 VAL A O 1
ATOM 5364 N N . LYS A 1 682 ? -15.828 6.949 10.955 1.00 42.06 682 LYS A N 1
ATOM 5365 C CA . LYS A 1 682 ? -15.516 7.051 9.522 1.00 42.06 682 LYS A CA 1
ATOM 5366 C C . LYS A 1 682 ? -14.179 6.390 9.139 1.00 42.06 682 LYS A C 1
ATOM 5368 O O . LYS A 1 682 ? -13.449 6.943 8.319 1.00 42.06 682 LYS A O 1
ATOM 5373 N N . THR A 1 683 ? -13.825 5.224 9.683 1.00 54.00 683 THR A N 1
ATOM 5374 C CA . THR A 1 683 ? -13.117 4.303 8.777 1.00 54.00 683 THR A CA 1
ATOM 5375 C C . THR A 1 683 ? -14.169 3.786 7.821 1.00 54.00 683 THR A C 1
ATOM 5377 O O . THR A 1 683 ? -15.301 3.507 8.233 1.00 54.00 683 THR A O 1
ATOM 5380 N N . GLY A 1 684 ? -13.813 3.698 6.547 1.00 57.25 684 GLY A N 1
ATOM 5381 C CA . GLY A 1 684 ? -14.681 3.108 5.547 1.00 57.25 684 GLY A CA 1
ATOM 5382 C C . GLY A 1 684 ? -15.327 1.826 6.042 1.00 57.25 684 GLY A C 1
ATOM 5383 O O . GLY A 1 684 ? -16.546 1.704 6.075 1.00 57.25 684 GLY A O 1
ATOM 5384 N N . ARG A 1 685 ? -14.486 0.937 6.574 1.00 71.00 685 ARG A N 1
ATOM 5385 C CA . ARG A 1 685 ? -14.833 -0.397 7.067 1.00 71.00 685 ARG A CA 1
ATOM 5386 C C . ARG A 1 685 ? -15.966 -0.434 8.091 1.00 71.00 685 ARG A C 1
ATOM 5388 O O . ARG A 1 685 ? -16.783 -1.350 8.073 1.00 71.00 685 ARG A O 1
ATOM 5395 N N . ALA A 1 686 ? -16.082 0.576 8.955 1.00 69.88 686 ALA A N 1
ATOM 5396 C CA . ALA A 1 686 ? -17.185 0.645 9.914 1.00 69.88 686 ALA A CA 1
ATOM 5397 C C . ALA A 1 686 ? -18.547 0.859 9.224 1.00 69.88 686 ALA A C 1
ATOM 5399 O O . ALA A 1 686 ? -19.555 0.305 9.674 1.00 69.88 686 ALA A O 1
ATOM 5400 N N . LEU A 1 687 ? -18.581 1.608 8.113 1.00 75.50 687 LEU A N 1
ATOM 5401 C CA . LEU A 1 687 ? -19.795 1.879 7.331 1.00 75.50 687 LEU A CA 1
ATOM 5402 C C . LEU A 1 687 ? -20.341 0.611 6.655 1.00 75.50 687 LEU A C 1
ATOM 5404 O O . LEU A 1 687 ? -21.552 0.497 6.477 1.00 75.50 687 LEU A O 1
ATOM 5408 N N . PHE A 1 688 ? -19.465 -0.351 6.352 1.00 82.81 688 PHE A N 1
ATOM 5409 C CA . PHE A 1 688 ? -19.792 -1.618 5.686 1.00 82.81 688 PHE A CA 1
ATOM 5410 C C . PHE A 1 688 ? -19.980 -2.797 6.660 1.00 82.81 688 PHE A C 1
ATOM 5412 O O . PHE A 1 688 ? -20.183 -3.932 6.239 1.00 82.81 688 PHE A O 1
ATOM 5419 N N . SER A 1 689 ? -19.973 -2.546 7.976 1.00 77.19 689 SER A N 1
ATOM 5420 C CA . SER A 1 689 ? -20.141 -3.585 9.012 1.00 77.19 689 SER A CA 1
ATOM 5421 C C . SER A 1 689 ? -21.558 -4.173 9.110 1.00 77.19 689 SER A C 1
ATOM 5423 O O . SER A 1 689 ? -21.776 -5.167 9.804 1.00 77.19 689 SER A O 1
ATOM 5425 N N . LYS A 1 690 ? -22.537 -3.557 8.439 1.00 80.38 690 LYS A N 1
ATOM 5426 C CA . LYS A 1 690 ? -23.943 -3.978 8.412 1.00 80.38 690 LYS A CA 1
ATOM 5427 C C . LYS A 1 690 ? -24.382 -4.267 6.977 1.00 80.38 690 LYS A C 1
ATOM 5429 O O . LYS A 1 690 ? -23.798 -3.704 6.056 1.00 80.38 690 LYS A O 1
ATOM 5434 N N . PRO A 1 691 ? -25.446 -5.068 6.775 1.00 88.62 691 PRO A N 1
ATOM 5435 C CA . PRO A 1 691 ? -26.022 -5.267 5.453 1.00 88.62 691 PRO A CA 1
ATOM 5436 C C . PRO A 1 691 ? -26.345 -3.940 4.762 1.00 88.62 691 PRO A C 1
ATOM 5438 O O . PRO A 1 691 ? -26.928 -3.037 5.370 1.00 88.62 691 PRO A O 1
ATOM 5441 N N . MET A 1 692 ? -25.987 -3.844 3.486 1.00 91.19 692 MET A N 1
ATOM 5442 C CA . MET A 1 692 ? -26.149 -2.641 2.676 1.00 91.19 692 MET A CA 1
ATOM 5443 C C . MET A 1 692 ? -27.016 -2.904 1.455 1.00 91.19 692 MET A C 1
ATOM 5445 O O . MET A 1 692 ? -27.115 -4.026 0.955 1.00 91.19 692 MET A O 1
ATOM 5449 N N . THR A 1 693 ? -27.625 -1.834 0.959 1.00 94.81 693 THR A N 1
ATOM 5450 C CA . THR A 1 693 ? -28.314 -1.819 -0.336 1.00 94.81 693 THR A CA 1
ATOM 5451 C C . THR A 1 693 ? -27.488 -1.040 -1.348 1.00 94.81 693 THR A C 1
ATOM 5453 O O . THR A 1 693 ? -26.567 -0.309 -0.978 1.00 94.81 693 THR A O 1
ATOM 5456 N N . SER A 1 694 ? -27.798 -1.191 -2.627 1.00 94.56 694 SER A N 1
ATOM 5457 C CA . SER A 1 694 ? -27.175 -0.406 -3.681 1.00 94.56 694 SER A CA 1
ATOM 5458 C C . SER A 1 694 ? -28.151 -0.064 -4.795 1.00 94.56 694 SER A C 1
ATOM 5460 O O . SER A 1 694 ? -29.148 -0.756 -5.017 1.00 94.56 694 SER A O 1
ATOM 5462 N N . LYS A 1 695 ? -27.836 1.011 -5.511 1.00 95.62 695 LYS A N 1
ATOM 5463 C CA . LYS A 1 695 ? -28.490 1.411 -6.752 1.00 95.62 695 LYS A CA 1
ATOM 5464 C C . LYS A 1 695 ? -27.435 1.681 -7.806 1.00 95.62 695 LYS A C 1
ATOM 5466 O O . LYS A 1 695 ? -26.374 2.227 -7.510 1.00 95.62 695 LYS A O 1
ATOM 5471 N N . THR A 1 696 ? -27.716 1.314 -9.044 1.00 95.56 696 THR A N 1
ATOM 5472 C CA . THR A 1 696 ? -26.823 1.564 -10.177 1.00 95.56 696 THR A CA 1
ATOM 5473 C C . THR A 1 696 ? -27.610 2.141 -11.336 1.00 95.56 696 THR A C 1
ATOM 5475 O O . THR A 1 696 ? -28.676 1.635 -11.675 1.00 95.56 696 THR A O 1
ATOM 5478 N N . ASP A 1 697 ? -27.077 3.196 -11.935 1.00 96.81 697 ASP A N 1
ATOM 5479 C CA . ASP A 1 697 ? -27.624 3.843 -13.123 1.00 96.81 697 ASP A CA 1
ATOM 5480 C C . ASP A 1 697 ? -26.512 3.939 -14.169 1.00 96.81 697 ASP A C 1
ATOM 5482 O O . ASP A 1 697 ? -25.521 4.647 -13.964 1.00 96.81 697 ASP A O 1
ATOM 5486 N N . ILE A 1 698 ? -26.648 3.166 -15.247 1.00 97.31 698 ILE A N 1
ATOM 5487 C CA . ILE A 1 698 ? -25.700 3.134 -16.362 1.00 97.31 698 ILE A CA 1
ATOM 5488 C C . ILE A 1 698 ? -26.321 3.870 -17.543 1.00 97.31 698 ILE A C 1
ATOM 5490 O O . ILE A 1 698 ? -27.323 3.405 -18.087 1.00 97.31 698 ILE A O 1
ATOM 5494 N N . ASP A 1 699 ? -25.684 4.956 -17.971 1.00 97.88 699 ASP A N 1
ATOM 5495 C CA . ASP A 1 699 ? -25.927 5.602 -19.262 1.00 97.88 699 ASP A CA 1
ATOM 5496 C C . ASP A 1 699 ? -24.875 5.106 -20.261 1.00 97.88 699 ASP A C 1
ATOM 5498 O O . ASP A 1 699 ? -23.670 5.296 -20.060 1.00 97.88 699 ASP A O 1
ATOM 5502 N N . GLY A 1 700 ? -25.316 4.375 -21.282 1.00 97.19 700 GLY A N 1
ATOM 5503 C CA . GLY A 1 700 ? -24.444 3.583 -22.137 1.00 97.19 700 GLY A CA 1
ATOM 5504 C C . GLY A 1 700 ? -24.636 3.844 -23.623 1.00 97.19 700 GLY A C 1
ATOM 5505 O O . GLY A 1 700 ? -25.745 4.061 -24.105 1.00 97.19 700 GLY A O 1
ATOM 5506 N N . GLU A 1 701 ? -23.543 3.747 -24.369 1.00 97.56 701 GLU A N 1
ATOM 5507 C CA . GLU A 1 701 ? -23.532 3.700 -25.826 1.00 97.56 701 GLU A CA 1
ATOM 5508 C C . GLU A 1 701 ? -22.600 2.574 -26.284 1.00 97.56 701 GLU A C 1
ATOM 5510 O O . GLU A 1 701 ? -21.482 2.454 -25.787 1.00 97.56 701 GLU A O 1
ATOM 5515 N N . ILE A 1 702 ? -23.046 1.728 -27.214 1.00 96.81 702 ILE A N 1
ATOM 5516 C CA . ILE A 1 702 ? -22.197 0.713 -27.851 1.00 96.81 702 ILE A CA 1
ATOM 5517 C C . ILE A 1 702 ? -22.389 0.741 -29.363 1.00 96.81 702 ILE A C 1
ATOM 5519 O O . ILE A 1 702 ? -23.512 0.640 -29.851 1.00 96.81 702 ILE A O 1
ATOM 5523 N N . ASN A 1 703 ? -21.300 0.926 -30.114 1.00 95.56 703 ASN A N 1
ATOM 5524 C CA . ASN A 1 703 ? -21.326 1.095 -31.572 1.00 95.56 703 ASN A CA 1
ATOM 5525 C C . ASN A 1 703 ? -22.394 2.112 -32.043 1.00 95.56 703 ASN A C 1
ATOM 5527 O O . ASN A 1 703 ? -23.102 1.885 -33.023 1.00 95.56 703 ASN A O 1
ATOM 5531 N N . GLY A 1 704 ? -22.553 3.225 -31.317 1.00 93.19 704 GLY A N 1
ATOM 5532 C CA . GLY A 1 704 ? -23.556 4.256 -31.612 1.00 93.19 704 GLY A CA 1
ATOM 5533 C C . GLY A 1 704 ? -24.977 3.967 -31.104 1.00 93.19 704 GLY A C 1
ATOM 5534 O O . GLY A 1 704 ? -25.846 4.832 -31.209 1.00 93.19 704 GLY A O 1
ATOM 5535 N N . GLN A 1 705 ? -25.247 2.784 -30.541 1.00 96.19 705 GLN A N 1
ATOM 5536 C CA . GLN A 1 705 ? -26.552 2.428 -29.976 1.00 96.19 705 GLN A CA 1
ATOM 5537 C C . GLN A 1 705 ? -26.622 2.801 -28.495 1.00 96.19 705 GLN A C 1
ATOM 5539 O O . GLN A 1 705 ? -25.914 2.227 -27.666 1.00 96.19 705 GLN A O 1
ATOM 5544 N N . LYS A 1 706 ? -27.499 3.751 -28.158 1.00 97.31 706 LYS A N 1
ATOM 5545 C CA . LYS A 1 706 ? -27.702 4.216 -26.781 1.00 97.31 706 LYS A CA 1
ATOM 5546 C C . LYS A 1 706 ? -28.640 3.308 -25.998 1.00 97.31 706 LYS A C 1
ATOM 5548 O O . LYS A 1 706 ? -29.662 2.862 -26.516 1.00 97.31 706 LYS A O 1
ATOM 5553 N N . PHE A 1 707 ? -28.337 3.106 -24.724 1.00 97.56 707 PHE A N 1
ATOM 5554 C CA . PHE A 1 707 ? -29.143 2.327 -23.793 1.00 97.56 707 PHE A CA 1
ATOM 5555 C C . PHE A 1 707 ? -28.961 2.839 -22.359 1.00 97.56 707 PHE A C 1
ATOM 5557 O O . PHE A 1 707 ? -27.975 3.496 -22.038 1.00 97.56 707 PHE A O 1
ATOM 5564 N N . ARG A 1 708 ? -29.906 2.511 -21.477 1.00 97.94 708 ARG A N 1
ATOM 5565 C CA . ARG A 1 708 ? -29.816 2.804 -20.045 1.00 97.94 708 ARG A CA 1
ATOM 5566 C C . ARG A 1 708 ? -30.142 1.564 -19.227 1.00 97.94 708 ARG A C 1
ATOM 5568 O O . ARG A 1 708 ? -31.122 0.883 -19.528 1.00 97.94 708 ARG A O 1
ATOM 5575 N N . VAL A 1 709 ? -29.349 1.273 -18.198 1.00 97.94 709 VAL A N 1
ATOM 5576 C CA . VAL A 1 709 ? -29.564 0.138 -17.280 1.00 97.94 709 VAL A CA 1
ATOM 5577 C C . VAL A 1 709 ? -29.750 0.651 -15.861 1.00 97.94 709 VAL A C 1
ATOM 5579 O O . VAL A 1 709 ? -28.968 1.473 -15.394 1.00 97.94 709 VAL A O 1
ATOM 5582 N N . ILE A 1 710 ? -30.772 0.136 -15.179 1.00 97.31 710 ILE A N 1
ATOM 5583 C CA . ILE A 1 710 ? -31.059 0.431 -13.774 1.00 97.31 710 ILE A CA 1
ATOM 5584 C C . ILE A 1 710 ? -30.891 -0.850 -12.966 1.00 97.31 710 ILE A C 1
ATOM 5586 O O . ILE A 1 710 ? -31.476 -1.875 -13.316 1.00 97.31 710 ILE A O 1
ATOM 5590 N N . GLY A 1 711 ? -30.104 -0.782 -11.896 1.00 95.12 711 GLY A N 1
ATOM 5591 C CA . GLY A 1 711 ? -29.835 -1.885 -10.983 1.00 95.12 711 GLY A CA 1
ATOM 5592 C C . GLY A 1 711 ? -30.204 -1.560 -9.540 1.00 95.12 711 GLY A C 1
ATOM 5593 O O . GLY A 1 711 ? -29.965 -0.447 -9.073 1.00 95.12 711 GLY A O 1
ATOM 5594 N N . GLU A 1 712 ? -30.745 -2.547 -8.833 1.00 95.69 712 GLU A N 1
ATOM 5595 C CA . GLU A 1 712 ? -30.943 -2.534 -7.384 1.00 95.69 712 GLU A CA 1
ATOM 5596 C C . GLU A 1 712 ? -30.274 -3.755 -6.755 1.00 95.69 712 GLU A C 1
ATOM 5598 O O . GLU A 1 712 ? -30.511 -4.897 -7.164 1.00 95.69 712 GLU A O 1
ATOM 5603 N N . GLY A 1 713 ? -29.428 -3.523 -5.755 1.00 93.50 713 GLY A N 1
ATOM 5604 C CA . GLY A 1 713 ? -28.618 -4.568 -5.153 1.00 93.50 713 GLY A CA 1
ATOM 5605 C C . GLY A 1 713 ? -28.650 -4.587 -3.634 1.00 93.50 713 GLY A C 1
ATOM 5606 O O . GLY A 1 713 ? -29.151 -3.683 -2.961 1.00 93.50 713 GLY A O 1
ATOM 5607 N N . LYS A 1 714 ? -28.121 -5.680 -3.089 1.00 93.94 714 LYS A N 1
ATOM 5608 C CA . LYS A 1 714 ? -27.986 -5.932 -1.656 1.00 93.94 714 LYS A CA 1
ATOM 5609 C C . LYS A 1 714 ? -26.718 -6.723 -1.365 1.00 93.94 714 LYS A C 1
ATOM 5611 O O . LYS A 1 714 ? -26.408 -7.681 -2.074 1.00 93.94 714 LYS A O 1
ATOM 5616 N N . SER A 1 715 ? -26.027 -6.357 -0.294 1.00 92.25 715 SER A N 1
ATOM 5617 C CA . SER A 1 715 ? -24.907 -7.115 0.260 1.00 92.25 715 SER A CA 1
ATOM 5618 C C . SER A 1 715 ? -25.172 -7.411 1.738 1.00 92.25 715 SER A C 1
ATOM 5620 O O . SER A 1 715 ? -25.420 -6.477 2.501 1.00 92.25 715 SER A O 1
ATOM 5622 N N . PRO A 1 716 ? -25.126 -8.681 2.178 1.00 86.06 716 PRO A N 1
ATOM 5623 C CA . PRO A 1 716 ? -25.092 -9.019 3.600 1.00 86.06 716 PRO A CA 1
ATOM 5624 C C . PRO A 1 716 ? -23.724 -8.747 4.257 1.00 86.06 716 PRO A C 1
ATOM 5626 O O . PRO A 1 716 ? -23.602 -8.935 5.465 1.00 86.06 716 PRO A O 1
ATOM 5629 N N . GLY A 1 717 ? -22.715 -8.312 3.492 1.00 81.50 717 GLY A N 1
ATOM 5630 C CA . GLY A 1 717 ? -21.316 -8.227 3.908 1.00 81.50 717 GLY A CA 1
ATOM 5631 C C . GLY A 1 717 ? -20.537 -9.517 3.621 1.00 81.50 717 GLY A C 1
ATOM 5632 O O . GLY A 1 717 ? -21.062 -10.474 3.050 1.00 81.50 717 GLY A O 1
ATOM 5633 N N . GLY A 1 718 ? -19.258 -9.545 4.005 1.00 75.38 718 GLY A N 1
ATOM 5634 C CA . GLY A 1 718 ? -18.436 -10.762 3.945 1.00 75.38 718 GLY A CA 1
ATOM 5635 C C . GLY A 1 718 ? -18.074 -11.246 2.535 1.00 75.38 718 GLY A C 1
ATOM 5636 O O . GLY A 1 718 ? -17.760 -12.423 2.368 1.00 75.38 718 GLY A O 1
ATOM 5637 N N . GLY A 1 719 ? -18.094 -10.366 1.530 1.00 84.12 719 GLY A N 1
ATOM 5638 C CA . GLY A 1 719 ? -17.716 -10.714 0.161 1.00 84.12 719 GLY A CA 1
ATOM 5639 C C . GLY A 1 719 ? -18.861 -11.141 -0.751 1.00 84.12 719 GLY A C 1
ATOM 5640 O O . GLY A 1 719 ? -18.571 -11.476 -1.890 1.00 84.12 719 GLY A O 1
ATOM 5641 N N . ASP A 1 720 ? -20.120 -11.160 -0.297 1.00 88.12 720 ASP A N 1
ATOM 5642 C CA . ASP A 1 720 ? -21.288 -11.556 -1.104 1.00 88.12 720 ASP A CA 1
ATOM 5643 C C . ASP A 1 720 ? -22.112 -10.328 -1.520 1.00 88.12 720 ASP A C 1
ATOM 5645 O O . ASP A 1 720 ? -22.418 -9.452 -0.701 1.00 88.12 720 ASP A O 1
ATOM 5649 N N . TYR A 1 721 ? -22.489 -10.255 -2.792 1.00 91.81 721 TYR A N 1
ATOM 5650 C CA . TYR A 1 721 ? -23.277 -9.158 -3.335 1.00 91.81 721 TYR A CA 1
ATOM 5651 C C . TYR A 1 721 ? -24.215 -9.635 -4.443 1.00 91.81 721 TYR A C 1
ATOM 5653 O O . TYR A 1 721 ? -23.815 -10.345 -5.357 1.00 91.81 721 TYR A O 1
ATOM 5661 N N . THR A 1 722 ? -25.486 -9.238 -4.398 1.00 93.19 722 THR A N 1
ATOM 5662 C CA . THR A 1 722 ? -26.472 -9.573 -5.438 1.00 93.19 722 THR A CA 1
ATOM 5663 C C . THR A 1 722 ? -27.116 -8.311 -5.994 1.00 93.19 722 THR A C 1
ATOM 5665 O O . THR A 1 722 ? -27.543 -7.457 -5.224 1.00 93.19 722 THR A O 1
ATOM 5668 N N . MET A 1 723 ? -27.230 -8.225 -7.317 1.00 93.88 723 MET A N 1
ATOM 5669 C CA . MET A 1 723 ? -27.842 -7.133 -8.073 1.00 93.88 723 MET A CA 1
ATOM 5670 C C . MET A 1 723 ? -28.947 -7.686 -8.973 1.00 93.88 723 MET A C 1
ATOM 5672 O O . MET A 1 723 ? -28.736 -8.685 -9.656 1.00 93.88 723 MET A O 1
ATOM 5676 N N . ASN A 1 724 ? -30.096 -7.019 -9.017 1.00 95.00 724 ASN A N 1
ATOM 5677 C CA . ASN A 1 724 ? -31.085 -7.183 -10.079 1.00 95.00 724 ASN A CA 1
ATOM 5678 C C . ASN A 1 724 ? -31.052 -5.935 -10.965 1.00 95.00 724 ASN A C 1
ATOM 5680 O O . ASN A 1 724 ? -31.289 -4.835 -10.469 1.00 95.00 724 ASN A O 1
ATOM 5684 N N . ALA A 1 725 ? -30.739 -6.092 -12.248 1.00 95.81 725 ALA A N 1
ATOM 5685 C CA . ALA A 1 725 ? -30.627 -4.990 -13.193 1.00 95.81 725 ALA A CA 1
ATOM 5686 C C . ALA A 1 725 ? -31.491 -5.217 -14.430 1.00 95.81 725 ALA A C 1
ATOM 5688 O O . ALA A 1 725 ? -31.589 -6.336 -14.913 1.00 95.81 725 ALA A O 1
ATOM 5689 N N . TYR A 1 726 ? -32.087 -4.157 -14.972 1.00 97.06 726 TYR A N 1
ATOM 5690 C CA . TYR A 1 726 ? -32.883 -4.207 -16.199 1.00 97.06 726 TYR A CA 1
ATOM 5691 C C . TYR A 1 726 ? -32.554 -3.046 -17.136 1.00 97.06 726 TYR A C 1
ATOM 5693 O O . TYR A 1 726 ? -32.151 -1.965 -16.701 1.00 97.06 726 TYR A O 1
ATOM 5701 N N . CYS A 1 727 ? -32.728 -3.262 -18.438 1.00 97.25 727 CYS A N 1
ATOM 5702 C CA . CYS A 1 727 ? -32.550 -2.221 -19.440 1.00 97.25 727 CYS A CA 1
ATOM 5703 C C . CYS A 1 727 ? -33.810 -1.345 -19.497 1.00 97.25 727 CYS A C 1
ATOM 5705 O O . CYS A 1 727 ? -34.880 -1.768 -19.932 1.00 97.25 727 CYS A O 1
ATOM 5707 N N . ALA A 1 728 ? -33.690 -0.100 -19.039 1.00 96.44 728 ALA A N 1
ATOM 5708 C CA . ALA A 1 728 ? -34.780 0.872 -19.043 1.00 96.44 728 ALA A CA 1
ATOM 5709 C C . ALA A 1 728 ? -35.116 1.376 -20.458 1.00 96.44 728 ALA A C 1
ATOM 5711 O O . ALA A 1 728 ? -36.217 1.872 -20.685 1.00 96.44 728 ALA A O 1
ATOM 5712 N N . SER A 1 729 ? -34.191 1.220 -21.410 1.00 94.75 729 SER A N 1
ATOM 5713 C CA . SER A 1 729 ? -34.384 1.593 -22.819 1.00 94.75 729 SER A CA 1
ATOM 5714 C C . SER A 1 729 ? -35.019 0.488 -23.676 1.00 94.75 729 SER A C 1
ATOM 5716 O O . SER A 1 729 ? -35.145 0.665 -24.885 1.00 94.75 729 SER A O 1
ATOM 5718 N N . GLY A 1 730 ? -35.425 -0.642 -23.085 1.00 93.75 730 GLY A N 1
ATOM 5719 C CA . GLY A 1 730 ? -36.011 -1.774 -23.805 1.00 93.75 730 GLY A CA 1
ATOM 5720 C C . GLY A 1 730 ? -35.076 -2.978 -23.831 1.00 93.75 730 GLY A C 1
ATOM 5721 O O . GLY A 1 730 ? -34.753 -3.515 -22.779 1.00 93.75 730 GLY A O 1
ATOM 5722 N N . LYS A 1 731 ? -34.684 -3.434 -25.025 1.00 94.44 731 LYS A N 1
ATOM 5723 C CA . LYS A 1 731 ? -33.731 -4.541 -25.184 1.00 94.44 731 LYS A CA 1
ATOM 5724 C C . LYS A 1 731 ? -32.302 -4.011 -25.073 1.00 94.44 731 LYS A C 1
ATOM 5726 O O . LYS A 1 731 ? -31.976 -3.008 -25.708 1.00 94.44 731 LYS A O 1
ATOM 5731 N N . LEU A 1 732 ? -31.455 -4.688 -24.307 1.00 96.19 732 LEU A N 1
ATOM 5732 C CA . LEU A 1 732 ? -30.039 -4.364 -24.219 1.00 96.19 732 LEU A CA 1
ATOM 5733 C C . LEU A 1 732 ? -29.363 -4.660 -25.578 1.00 96.19 732 LEU A C 1
ATOM 5735 O O . LEU A 1 732 ? -29.545 -5.755 -26.115 1.00 96.19 732 LEU A O 1
ATOM 5739 N N . PRO A 1 733 ? -28.589 -3.721 -26.157 1.00 95.75 733 PRO A N 1
ATOM 5740 C CA . PRO A 1 733 ? -27.975 -3.890 -27.480 1.00 95.75 733 PRO A CA 1
ATOM 5741 C C . PRO A 1 733 ? -26.698 -4.752 -27.472 1.00 95.75 733 PRO A C 1
ATOM 5743 O O . PRO A 1 733 ? -25.972 -4.786 -28.459 1.00 95.75 733 PRO A O 1
ATOM 5746 N N . MET A 1 734 ? -26.398 -5.418 -26.356 1.00 95.12 734 MET A N 1
ATOM 5747 C CA . MET A 1 734 ? -25.243 -6.297 -26.183 1.00 95.12 734 MET A CA 1
ATOM 5748 C C . MET A 1 734 ? -25.547 -7.376 -25.141 1.00 95.12 734 MET A C 1
ATOM 5750 O O . MET A 1 734 ? -26.551 -7.292 -24.432 1.00 95.12 734 MET A O 1
ATOM 5754 N N . SER A 1 735 ? -24.668 -8.368 -25.014 1.00 95.31 735 SER A N 1
ATOM 5755 C CA . SER A 1 735 ? -24.812 -9.428 -24.018 1.00 95.31 735 SER A CA 1
ATOM 5756 C C . SER A 1 735 ? -24.754 -8.902 -22.582 1.00 95.31 735 SER A C 1
ATOM 5758 O O . SER A 1 735 ? -23.865 -8.126 -22.219 1.00 95.31 735 SER A O 1
ATOM 5760 N N . TRP A 1 736 ? -25.646 -9.405 -21.725 1.00 94.69 736 TRP A N 1
ATOM 5761 C CA . TRP A 1 736 ? -25.629 -9.116 -20.285 1.00 94.69 736 TRP A CA 1
ATOM 5762 C C . TRP A 1 736 ? -24.350 -9.590 -19.594 1.00 94.69 736 TRP A C 1
ATOM 5764 O O . TRP A 1 736 ? -23.923 -8.973 -18.617 1.00 94.69 736 TRP A O 1
ATOM 5774 N N . VAL A 1 737 ? -23.703 -10.633 -20.119 1.00 92.88 737 VAL A N 1
ATOM 5775 C CA . VAL A 1 737 ? -22.461 -11.176 -19.554 1.00 92.88 737 VAL A CA 1
ATOM 5776 C C . VAL A 1 737 ? -21.342 -10.129 -19.589 1.00 92.88 737 VAL A C 1
ATOM 5778 O O . VAL A 1 737 ? -20.589 -9.995 -18.629 1.00 92.88 737 VAL A O 1
ATOM 5781 N N . VAL A 1 738 ? -21.296 -9.290 -20.630 1.00 92.19 738 VAL A N 1
ATOM 5782 C CA . VAL A 1 738 ? -20.314 -8.196 -20.757 1.00 92.19 738 VAL A CA 1
ATOM 5783 C C . VAL A 1 738 ? -20.545 -7.085 -19.723 1.00 92.19 738 VAL A C 1
ATOM 5785 O O . VAL A 1 738 ? -19.601 -6.405 -19.315 1.00 92.19 738 VAL A O 1
ATOM 5788 N N . LEU A 1 739 ? -21.781 -6.924 -19.230 1.00 90.88 739 LEU A N 1
ATOM 5789 C CA . LEU A 1 739 ? -22.086 -6.020 -18.117 1.00 90.88 739 LEU A CA 1
ATOM 5790 C C . LEU A 1 739 ? -21.685 -6.574 -16.744 1.00 90.88 739 LEU A C 1
ATOM 5792 O O . LEU A 1 739 ? -21.780 -5.831 -15.766 1.00 90.88 739 LEU A O 1
ATOM 5796 N N . GLY A 1 740 ? -21.164 -7.806 -16.669 1.00 85.12 740 GLY A N 1
ATOM 5797 C CA . GLY A 1 740 ? -20.624 -8.404 -15.448 1.00 85.12 740 GLY A CA 1
ATOM 5798 C C . GLY A 1 740 ? -19.700 -7.453 -14.694 1.00 85.12 740 GLY A C 1
ATOM 5799 O O . GLY A 1 740 ? -19.944 -7.118 -13.525 1.00 85.12 740 GLY A O 1
ATOM 5800 N N . SER A 1 741 ? -18.694 -6.932 -15.402 1.00 81.25 741 SER A N 1
ATOM 5801 C CA . SER A 1 741 ? -17.711 -6.038 -14.800 1.00 81.25 741 SER A CA 1
ATOM 5802 C C . SER A 1 741 ? -18.242 -4.626 -14.486 1.00 81.25 741 SER A C 1
ATOM 5804 O O . SER A 1 741 ? -17.951 -4.111 -13.402 1.00 81.25 741 SER A O 1
ATOM 5806 N N . PRO A 1 742 ? -19.003 -3.954 -15.374 1.00 83.12 742 PRO A N 1
ATOM 5807 C CA . PRO A 1 742 ? -19.635 -2.671 -15.062 1.00 83.12 742 PRO A CA 1
ATOM 5808 C C . PRO A 1 742 ? -20.681 -2.700 -13.933 1.00 83.12 742 PRO A C 1
ATOM 5810 O O . PRO A 1 742 ? -20.828 -1.689 -13.253 1.00 83.12 742 PRO A O 1
ATOM 5813 N N . LEU A 1 743 ? -21.395 -3.814 -13.722 1.00 81.56 743 LEU A N 1
ATOM 5814 C CA . LEU A 1 743 ? -22.447 -3.922 -12.698 1.00 81.56 743 LEU A CA 1
ATOM 5815 C C . LEU A 1 743 ? -21.924 -4.315 -11.311 1.00 81.56 743 LEU A C 1
ATOM 5817 O O . LEU A 1 743 ? -22.428 -3.781 -10.324 1.00 81.56 743 LEU A O 1
ATOM 5821 N N . GLN A 1 744 ? -20.966 -5.250 -11.202 1.00 66.94 744 GLN A N 1
ATOM 5822 C CA . GLN A 1 744 ? -20.515 -5.749 -9.887 1.00 66.94 744 GLN A CA 1
ATOM 5823 C C . GLN A 1 744 ? -18.999 -5.821 -9.679 1.00 66.94 744 GLN A C 1
ATOM 5825 O O . GLN A 1 744 ? -18.594 -5.432 -8.587 1.00 66.94 744 GLN A O 1
ATOM 5830 N N . TYR A 1 745 ? -18.141 -6.073 -10.695 1.00 65.12 745 TYR A N 1
ATOM 5831 C CA . TYR A 1 745 ? -16.683 -5.828 -10.512 1.00 65.12 745 TYR A CA 1
ATOM 5832 C C . TYR A 1 745 ? -16.396 -4.338 -10.211 1.00 65.12 745 TYR A C 1
ATOM 5834 O O . TYR A 1 745 ? -15.257 -3.921 -10.039 1.00 65.12 745 TYR A O 1
ATOM 5842 N N . GLY A 1 746 ? -17.395 -3.459 -10.234 1.00 56.91 746 GLY A N 1
ATOM 5843 C CA . GLY A 1 746 ? -17.303 -2.096 -9.722 1.00 56.91 746 GLY A CA 1
ATOM 5844 C C . GLY A 1 746 ? -17.453 -1.957 -8.197 1.00 56.91 746 GLY A C 1
ATOM 5845 O O . GLY A 1 746 ? -16.969 -0.984 -7.631 1.00 56.91 746 GLY A O 1
ATOM 5846 N N . PHE A 1 747 ? -18.065 -2.929 -7.515 1.00 78.19 747 PHE A N 1
ATOM 5847 C CA . PHE A 1 747 ? -18.472 -2.848 -6.108 1.00 78.19 747 PHE A CA 1
ATOM 5848 C C . PHE A 1 747 ? -17.508 -3.555 -5.144 1.00 78.19 747 PHE A C 1
ATOM 5850 O O . PHE A 1 747 ? -17.914 -4.200 -4.176 1.00 78.19 747 PHE A O 1
ATOM 5857 N N . HIS A 1 748 ? -16.203 -3.398 -5.359 1.00 86.94 748 HIS A N 1
ATOM 5858 C CA . HIS A 1 748 ? -15.196 -4.046 -4.516 1.00 86.94 748 HIS A CA 1
ATOM 5859 C C . HIS A 1 748 ? -15.242 -3.621 -3.045 1.00 86.94 748 HIS A C 1
ATOM 5861 O O . HIS A 1 748 ? -14.706 -4.344 -2.217 1.00 86.94 748 HIS A O 1
ATOM 5867 N N . MET A 1 749 ? -15.927 -2.529 -2.683 1.00 89.94 749 MET A N 1
ATOM 5868 C CA . MET A 1 749 ? -16.189 -2.195 -1.276 1.00 89.94 749 MET A CA 1
ATOM 5869 C C . MET A 1 749 ? -16.976 -3.284 -0.531 1.00 89.94 749 MET A C 1
ATOM 5871 O O . MET A 1 749 ? -16.911 -3.327 0.686 1.00 89.94 749 MET A O 1
ATOM 5875 N N . PHE A 1 750 ? -17.676 -4.186 -1.229 1.00 91.50 750 PHE A N 1
ATOM 5876 C CA . PHE A 1 750 ? -18.342 -5.338 -0.609 1.00 91.50 750 PHE A CA 1
ATOM 5877 C C . PHE A 1 750 ? -17.481 -6.611 -0.570 1.00 91.50 750 PHE A C 1
ATOM 5879 O O . PHE A 1 750 ? -17.924 -7.617 -0.015 1.00 91.50 750 PHE A O 1
ATOM 5886 N N . ALA A 1 751 ? -16.268 -6.595 -1.135 1.00 90.62 751 ALA A N 1
ATOM 5887 C CA . ALA A 1 751 ? -15.357 -7.738 -1.120 1.00 90.62 751 ALA A CA 1
ATOM 5888 C C . ALA A 1 751 ? -14.846 -8.037 0.298 1.00 90.62 751 ALA A C 1
ATOM 5890 O O . ALA A 1 751 ? -14.669 -7.137 1.119 1.00 90.62 751 ALA A O 1
ATOM 5891 N N . HIS A 1 752 ? -14.560 -9.308 0.581 1.00 88.88 752 HIS A N 1
ATOM 5892 C CA . HIS A 1 752 ? -14.000 -9.708 1.867 1.00 88.88 752 HIS A CA 1
ATOM 5893 C C . HIS A 1 752 ? -12.487 -9.476 1.911 1.00 88.88 752 HIS A C 1
ATOM 5895 O O . HIS A 1 752 ? -11.745 -10.114 1.164 1.00 88.88 752 HIS A O 1
ATOM 5901 N N . TYR A 1 753 ? -12.041 -8.604 2.816 1.00 89.31 753 TYR A N 1
ATOM 5902 C CA . TYR A 1 753 ? -10.629 -8.328 3.076 1.00 89.31 753 TYR A CA 1
ATOM 5903 C C . TYR A 1 753 ? -10.201 -8.873 4.450 1.00 89.31 753 TYR A C 1
ATOM 5905 O O . TYR A 1 753 ? -10.867 -8.565 5.448 1.00 89.31 753 TYR A O 1
ATOM 5913 N N . PRO A 1 754 ? -9.087 -9.627 4.525 1.00 81.06 754 PRO A N 1
ATOM 5914 C CA . PRO A 1 754 ? -8.390 -9.931 5.775 1.00 81.06 754 PRO A CA 1
ATOM 5915 C C . PRO A 1 754 ? -8.050 -8.670 6.591 1.00 81.06 754 PRO A C 1
ATOM 5917 O O . PRO A 1 754 ? -8.034 -7.557 6.065 1.00 81.06 754 PRO A O 1
ATOM 5920 N N . GLU A 1 755 ? -7.818 -8.806 7.899 1.00 75.12 755 GLU A N 1
ATOM 5921 C CA . GLU A 1 755 ? -7.545 -7.652 8.778 1.00 75.12 755 GLU A CA 1
ATOM 5922 C C . GLU A 1 755 ? -6.236 -6.927 8.450 1.00 75.12 755 GLU A C 1
ATOM 5924 O O . GLU A 1 755 ? -6.146 -5.713 8.619 1.00 75.12 755 GLU A O 1
ATOM 5929 N N . ASP A 1 756 ? -5.255 -7.661 7.940 1.00 78.44 756 ASP A N 1
ATOM 5930 C CA . ASP A 1 756 ? -3.910 -7.210 7.600 1.00 78.44 756 ASP A CA 1
ATOM 5931 C C . ASP A 1 756 ? -3.806 -6.561 6.209 1.00 78.44 756 ASP A C 1
ATOM 5933 O O . ASP A 1 756 ? -2.775 -5.960 5.893 1.00 78.44 756 ASP A O 1
ATOM 5937 N N . ILE A 1 757 ? -4.861 -6.627 5.386 1.00 82.94 757 ILE A N 1
ATOM 5938 C CA . ILE A 1 757 ? -4.946 -5.929 4.095 1.00 82.94 757 ILE A CA 1
ATOM 5939 C C . ILE A 1 757 ? -5.795 -4.672 4.245 1.00 82.94 757 ILE A C 1
ATOM 5941 O O . ILE A 1 757 ? -6.953 -4.718 4.657 1.00 82.94 757 ILE A O 1
ATOM 5945 N N . ILE A 1 758 ? -5.239 -3.533 3.834 1.00 86.06 758 ILE A N 1
ATOM 5946 C CA . ILE A 1 758 ? -5.989 -2.277 3.796 1.00 86.06 758 ILE A CA 1
ATOM 5947 C C . ILE A 1 758 ? -7.103 -2.388 2.750 1.00 86.06 758 ILE A C 1
ATOM 5949 O O . ILE A 1 758 ? -6.841 -2.524 1.553 1.00 86.06 758 ILE A O 1
ATOM 5953 N N . HIS A 1 759 ? -8.353 -2.277 3.199 1.00 90.44 759 HIS A N 1
ATOM 5954 C CA . HIS A 1 759 ? -9.523 -2.296 2.326 1.00 90.44 759 HIS A CA 1
ATOM 5955 C C . HIS A 1 759 ? -9.755 -0.922 1.687 1.00 90.44 759 HIS A C 1
ATOM 5957 O O . HIS A 1 759 ? -10.608 -0.140 2.106 1.00 90.44 759 HIS A O 1
ATOM 5963 N N . PHE A 1 760 ? -8.947 -0.600 0.675 1.00 91.50 760 PHE A N 1
ATOM 5964 C CA . PHE A 1 760 ? -8.915 0.731 0.054 1.00 91.50 760 PHE A CA 1
ATOM 5965 C C . PHE A 1 760 ? -10.291 1.233 -0.404 1.00 91.50 760 PHE A C 1
ATOM 5967 O O . PHE A 1 760 ? -10.587 2.423 -0.306 1.00 91.50 760 PHE A O 1
ATOM 5974 N N . PHE A 1 761 ? -11.129 0.328 -0.916 1.00 92.44 761 PHE A N 1
ATOM 5975 C CA . PHE A 1 761 ? -12.448 0.665 -1.445 1.00 92.44 761 PHE A CA 1
ATOM 5976 C C . PHE A 1 761 ? -13.381 1.157 -0.353 1.00 92.44 761 PHE A C 1
ATOM 5978 O O . PHE A 1 761 ? -14.048 2.170 -0.547 1.00 92.44 761 PHE A O 1
ATOM 5985 N N . GLU A 1 762 ? -13.415 0.459 0.782 1.00 90.50 762 GLU A N 1
ATOM 5986 C CA . GLU A 1 762 ? -14.171 0.908 1.941 1.00 90.50 762 GLU A CA 1
ATOM 5987 C C . GLU A 1 762 ? -13.576 2.219 2.443 1.00 90.50 762 GLU A C 1
ATOM 5989 O O . GLU A 1 762 ? -14.310 3.188 2.610 1.00 90.50 762 GLU A O 1
ATOM 5994 N N . GLU A 1 763 ? -12.251 2.289 2.614 1.00 88.62 763 GLU A N 1
ATOM 5995 C CA . GLU A 1 763 ? -11.564 3.449 3.192 1.00 88.62 763 GLU A CA 1
ATOM 5996 C C . GLU A 1 763 ? -11.793 4.760 2.439 1.00 88.62 763 GLU A C 1
ATOM 5998 O O . GLU A 1 763 ? -11.675 5.821 3.045 1.00 88.62 763 GLU A O 1
ATOM 6003 N N . CYS A 1 764 ? -12.183 4.725 1.165 1.00 89.81 764 CYS A N 1
ATOM 6004 C CA . CYS A 1 764 ? -12.588 5.914 0.411 1.00 89.81 764 CYS A CA 1
ATOM 6005 C C . CYS A 1 764 ? -13.906 6.549 0.900 1.00 89.81 764 CYS A C 1
ATOM 6007 O O . CYS A 1 764 ? -14.204 7.685 0.536 1.00 89.81 764 CYS A O 1
ATOM 6009 N N . PHE A 1 765 ? -14.715 5.848 1.696 1.00 87.69 765 PHE A N 1
ATOM 6010 C CA . PHE A 1 765 ? -16.008 6.328 2.187 1.00 87.69 765 PHE A CA 1
ATOM 6011 C C . PHE A 1 765 ? -15.897 7.030 3.545 1.00 87.69 765 PHE A C 1
ATOM 6013 O O . PHE A 1 765 ? -15.039 6.674 4.354 1.00 87.69 765 PHE A O 1
ATOM 6020 N N . PRO A 1 766 ? -16.772 8.018 3.824 1.00 85.06 766 PRO A N 1
ATOM 6021 C CA . PRO A 1 766 ? -18.031 8.330 3.123 1.00 85.06 766 PRO A CA 1
ATOM 6022 C C . PRO A 1 766 ? -17.912 9.159 1.833 1.00 85.06 766 PRO A C 1
ATOM 6024 O O . PRO A 1 766 ? -18.902 9.290 1.121 1.00 85.06 766 PRO A O 1
ATOM 6027 N N . GLU A 1 767 ? -16.745 9.724 1.520 1.00 87.06 767 GLU A N 1
ATOM 6028 C CA . GLU A 1 767 ? -16.563 10.624 0.371 1.00 87.06 767 GLU A CA 1
ATOM 6029 C C . GLU A 1 767 ? -16.698 9.916 -0.986 1.00 87.06 767 GLU A C 1
ATOM 6031 O O . GLU A 1 767 ? -17.065 10.545 -1.979 1.00 87.06 767 GLU A O 1
ATOM 6036 N N . GLY A 1 768 ? -16.423 8.613 -1.011 1.00 90.81 768 GLY A N 1
ATOM 6037 C CA . GLY A 1 768 ? -16.518 7.772 -2.191 1.00 90.81 768 GLY A CA 1
ATOM 6038 C C . GLY A 1 768 ? -15.313 7.898 -3.117 1.00 90.81 768 GLY A C 1
ATOM 6039 O O . GLY A 1 768 ? -14.302 8.547 -2.824 1.00 90.81 768 GLY A O 1
ATOM 6040 N N . TYR A 1 769 ? -15.412 7.233 -4.260 1.00 93.69 769 TYR A N 1
ATOM 6041 C CA . TYR A 1 769 ? -14.352 7.188 -5.257 1.00 93.69 769 TYR A CA 1
ATOM 6042 C C . TYR A 1 769 ? -14.916 7.189 -6.675 1.00 93.69 769 TYR A C 1
ATOM 6044 O O . TYR A 1 769 ? -16.088 6.887 -6.918 1.00 93.69 769 TYR A O 1
ATOM 6052 N N . THR A 1 770 ? -14.044 7.515 -7.622 1.00 94.31 770 THR A N 1
ATOM 6053 C CA . THR A 1 770 ? -14.289 7.290 -9.046 1.00 94.31 770 THR A CA 1
ATOM 6054 C C . THR A 1 770 ? -13.468 6.113 -9.537 1.00 94.31 770 THR A C 1
ATOM 6056 O O . THR A 1 770 ? -12.360 5.880 -9.053 1.00 94.31 770 THR A O 1
ATOM 6059 N N . LEU A 1 771 ? -14.000 5.378 -10.508 1.00 94.00 771 LEU A N 1
ATOM 6060 C CA . LEU A 1 771 ? -13.299 4.290 -11.179 1.00 94.00 771 LEU A CA 1
ATOM 6061 C C . LEU A 1 771 ? -13.427 4.477 -12.686 1.00 94.00 771 LEU A C 1
ATOM 6063 O O . LEU A 1 771 ? -14.525 4.606 -13.211 1.00 94.00 771 LEU A O 1
ATOM 6067 N N . THR A 1 772 ? -12.303 4.496 -13.392 1.00 94.06 772 THR A N 1
ATOM 6068 C CA . THR A 1 772 ? -12.273 4.450 -14.858 1.00 94.06 772 THR A CA 1
ATOM 6069 C C . THR A 1 772 ? -11.729 3.101 -15.275 1.00 94.06 772 THR A C 1
ATOM 6071 O O . THR A 1 772 ? -10.679 2.696 -14.783 1.00 94.06 772 THR A O 1
ATOM 6074 N N . ARG A 1 773 ? -12.434 2.400 -16.157 1.00 93.56 773 ARG A N 1
ATOM 6075 C CA . ARG A 1 773 ? -12.088 1.043 -16.577 1.00 93.56 773 ARG A CA 1
ATOM 6076 C C . ARG A 1 773 ? -12.130 0.910 -18.082 1.00 93.56 773 ARG A C 1
ATOM 6078 O O . ARG A 1 773 ? -13.097 1.338 -18.704 1.00 93.56 773 ARG A O 1
ATOM 6085 N N . THR A 1 774 ? -11.126 0.232 -18.617 1.00 92.62 774 THR A N 1
ATOM 6086 C CA . THR A 1 774 ? -11.042 -0.184 -20.012 1.00 92.62 774 THR A CA 1
ATOM 6087 C C . THR A 1 774 ? -10.998 -1.703 -20.063 1.00 92.62 774 THR A C 1
ATOM 6089 O O . THR A 1 774 ? -10.185 -2.322 -19.379 1.00 92.62 774 THR A O 1
ATOM 6092 N N . LEU A 1 775 ? -11.865 -2.299 -20.873 1.00 91.56 775 LEU A N 1
ATOM 6093 C CA . LEU A 1 775 ? -11.901 -3.725 -21.164 1.00 91.56 775 LEU A CA 1
ATOM 6094 C C . LEU A 1 775 ? -11.715 -3.912 -22.672 1.00 91.56 775 LEU A C 1
ATOM 6096 O O . LEU A 1 775 ? -12.536 -3.445 -23.461 1.00 91.56 775 LEU A O 1
ATOM 6100 N N . ARG A 1 776 ? -10.615 -4.555 -23.068 1.00 88.56 776 ARG A N 1
ATOM 6101 C CA . ARG A 1 776 ? -10.267 -4.805 -24.475 1.00 88.56 776 ARG A CA 1
ATOM 6102 C C . ARG A 1 776 ? -10.513 -6.265 -24.806 1.00 88.56 776 ARG A C 1
ATOM 6104 O O . ARG A 1 776 ? -9.863 -7.119 -24.206 1.00 88.56 776 ARG A O 1
ATOM 6111 N N . PHE A 1 777 ? -11.427 -6.540 -25.724 1.00 84.94 777 PHE A N 1
ATOM 6112 C CA . PHE A 1 777 ? -11.715 -7.899 -26.158 1.00 84.94 777 PHE A CA 1
ATOM 6113 C C . PHE A 1 777 ? -10.725 -8.302 -27.252 1.00 84.94 777 PHE A C 1
ATOM 6115 O O . PHE A 1 777 ? -10.439 -7.537 -28.169 1.00 84.94 777 PHE A O 1
ATOM 6122 N N . GLU A 1 778 ? -10.150 -9.492 -27.127 1.00 76.50 778 GLU A N 1
ATOM 6123 C CA . GLU A 1 778 ? -9.233 -10.032 -28.126 1.00 76.50 778 GLU A CA 1
ATOM 6124 C C . GLU A 1 778 ? -9.921 -10.145 -29.499 1.00 76.50 778 GLU A C 1
ATOM 6126 O O . GLU A 1 778 ? -10.943 -10.810 -29.631 1.00 76.50 778 GLU A O 1
ATOM 6131 N N . ASN A 1 779 ? -9.347 -9.515 -30.528 1.00 80.19 779 ASN A N 1
ATOM 6132 C CA . ASN A 1 779 ? -9.899 -9.489 -31.891 1.00 80.19 779 ASN A CA 1
ATOM 6133 C C . ASN A 1 779 ? -11.336 -8.930 -31.997 1.00 80.19 779 ASN A C 1
ATOM 6135 O O . ASN A 1 779 ? -12.043 -9.251 -32.947 1.00 80.19 779 ASN A O 1
ATOM 6139 N N . ASP A 1 780 ? -11.766 -8.101 -31.043 1.00 87.94 780 ASP A N 1
ATOM 6140 C CA . ASP A 1 780 ? -13.097 -7.484 -31.012 1.00 87.94 780 ASP A CA 1
ATOM 6141 C C . ASP A 1 780 ? -12.997 -6.070 -30.388 1.00 87.94 780 ASP A C 1
ATOM 6143 O O . ASP A 1 780 ? -11.911 -5.490 -30.268 1.00 87.94 780 ASP A O 1
ATOM 6147 N N . GLY A 1 781 ? -14.131 -5.476 -30.027 1.00 89.50 781 GLY A N 1
ATOM 6148 C CA . GLY A 1 781 ? -14.220 -4.097 -29.563 1.00 89.50 781 GLY A CA 1
ATOM 6149 C C . GLY A 1 781 ? -13.574 -3.792 -28.208 1.00 89.50 781 GLY A C 1
ATOM 6150 O O . GLY A 1 781 ? -13.041 -4.632 -27.478 1.00 89.50 781 GLY A O 1
ATOM 6151 N N . THR A 1 782 ? -13.636 -2.512 -27.847 1.00 92.56 782 THR A N 1
ATOM 6152 C CA . THR A 1 782 ? -13.181 -1.993 -26.553 1.00 92.56 782 THR A CA 1
ATOM 6153 C C . THR A 1 782 ? -14.332 -1.322 -25.820 1.00 92.56 782 THR A C 1
ATOM 6155 O O . THR A 1 782 ? -15.020 -0.462 -26.369 1.00 92.56 782 THR A O 1
ATOM 6158 N N . LEU A 1 783 ? -14.492 -1.673 -24.546 1.00 95.38 783 LEU A N 1
ATOM 6159 C CA . LEU A 1 783 ? -15.438 -1.061 -23.622 1.00 95.38 783 LEU A CA 1
ATOM 6160 C C . LEU A 1 783 ? -14.693 -0.136 -22.656 1.00 95.38 783 LEU A C 1
ATOM 6162 O O . LEU A 1 783 ? -13.740 -0.552 -22.002 1.00 95.38 783 LEU A O 1
ATOM 6166 N N . THR A 1 784 ? -15.140 1.108 -22.527 1.00 95.56 784 THR A N 1
ATOM 6167 C CA . THR A 1 784 ? -14.647 2.058 -21.524 1.00 95.56 784 THR A CA 1
ATOM 6168 C C . THR A 1 784 ? -15.792 2.477 -20.617 1.00 95.56 784 THR A C 1
ATOM 6170 O O . THR A 1 784 ? -16.882 2.784 -21.089 1.00 95.56 784 THR A O 1
ATOM 6173 N N . THR A 1 785 ? -15.555 2.498 -19.310 1.00 96.06 785 THR A N 1
ATOM 6174 C CA . THR A 1 785 ? -16.552 2.909 -18.319 1.00 96.06 785 THR A CA 1
ATOM 6175 C C . THR A 1 785 ? -15.968 3.897 -17.325 1.00 96.06 785 THR A C 1
ATOM 6177 O O . THR A 1 785 ? -14.804 3.778 -16.938 1.00 96.06 785 THR A O 1
ATOM 6180 N N . HIS A 1 786 ? -16.780 4.856 -16.892 1.00 96.12 786 HIS A N 1
ATOM 6181 C CA . HIS A 1 786 ? -16.464 5.753 -15.790 1.00 96.12 786 HIS A CA 1
ATOM 6182 C C . HIS A 1 786 ? -17.556 5.655 -14.733 1.00 96.12 786 HIS A C 1
ATOM 6184 O O . HIS A 1 786 ? -18.734 5.818 -15.027 1.00 96.12 786 HIS A O 1
ATOM 6190 N N . HIS A 1 787 ? -17.150 5.383 -13.504 1.00 95.56 787 HIS A N 1
ATOM 6191 C CA . HIS A 1 787 ? -18.016 5.111 -12.373 1.00 95.56 787 HIS A CA 1
ATOM 6192 C C . HIS A 1 787 ? -17.792 6.177 -11.319 1.00 95.56 787 HIS A C 1
ATOM 6194 O O . HIS A 1 787 ? -16.646 6.532 -11.029 1.00 95.56 787 HIS A O 1
ATOM 6200 N N . LYS A 1 788 ? -18.874 6.612 -10.687 1.00 94.62 788 LYS A N 1
ATOM 6201 C CA . LYS A 1 788 ? -18.847 7.428 -9.480 1.00 94.62 788 LYS A CA 1
ATOM 6202 C C . LYS A 1 788 ? -19.673 6.737 -8.406 1.00 94.62 788 LYS A C 1
ATOM 6204 O O . LYS A 1 788 ? -20.857 6.489 -8.631 1.00 94.62 788 LYS A O 1
ATOM 6209 N N . TYR A 1 789 ? -19.045 6.460 -7.268 1.00 93.81 789 TYR A N 1
ATOM 6210 C CA . TYR A 1 789 ? -19.680 5.814 -6.125 1.00 93.81 789 TYR A CA 1
ATOM 6211 C C . TYR A 1 789 ? -19.916 6.817 -5.004 1.00 93.81 789 TYR A C 1
ATOM 6213 O O . TYR A 1 789 ? -18.994 7.529 -4.604 1.00 93.81 789 TYR A O 1
ATOM 6221 N N . GLU A 1 790 ? -21.137 6.848 -4.486 1.00 89.88 790 GLU A N 1
ATOM 6222 C CA . GLU A 1 790 ? -21.562 7.730 -3.402 1.00 89.88 790 GLU A CA 1
ATOM 6223 C C . GLU A 1 790 ? -22.345 6.928 -2.360 1.00 89.88 790 GLU A C 1
ATOM 6225 O O . GLU A 1 790 ? -23.159 6.069 -2.698 1.00 89.88 790 GLU A O 1
ATOM 6230 N N . LEU A 1 791 ? -22.115 7.212 -1.078 1.00 88.69 791 LEU A N 1
ATOM 6231 C CA . LEU A 1 791 ? -22.849 6.578 0.013 1.00 88.69 791 LEU A CA 1
ATOM 6232 C C . LEU A 1 791 ? -23.962 7.503 0.517 1.00 88.69 791 LEU A C 1
ATOM 6234 O O . LEU A 1 791 ? -23.686 8.589 1.027 1.00 88.69 791 LEU A O 1
ATOM 6238 N N . ILE A 1 792 ? -25.214 7.047 0.437 1.00 85.06 792 ILE A N 1
ATOM 6239 C CA . ILE A 1 792 ? -26.389 7.757 0.957 1.00 85.06 792 ILE A CA 1
ATOM 6240 C C . ILE A 1 792 ? -27.040 6.901 2.046 1.00 85.06 792 ILE A C 1
ATOM 6242 O O . ILE A 1 792 ? -27.764 5.942 1.773 1.00 85.06 792 ILE A O 1
ATOM 6246 N N . GLY A 1 793 ? -26.772 7.234 3.311 1.00 82.62 793 GLY A N 1
ATOM 6247 C CA . GLY A 1 793 ? -27.213 6.419 4.445 1.00 82.62 793 GLY A CA 1
ATOM 6248 C C . GLY A 1 793 ? -26.591 5.021 4.390 1.00 82.62 793 GLY A C 1
ATOM 6249 O O . GLY A 1 793 ? -25.378 4.886 4.499 1.00 82.62 793 GLY A O 1
ATOM 6250 N N . THR A 1 794 ? -27.417 3.988 4.210 1.00 83.94 794 THR A N 1
ATOM 6251 C CA . THR A 1 794 ? -26.994 2.581 4.037 1.00 83.94 794 THR A CA 1
ATOM 6252 C C . THR A 1 794 ? -27.139 2.079 2.590 1.00 83.94 794 THR A C 1
ATOM 6254 O O . THR A 1 794 ? -27.141 0.869 2.342 1.00 83.94 794 THR A O 1
ATOM 6257 N N . CYS A 1 795 ? -27.287 2.998 1.630 1.00 89.75 795 CYS A N 1
ATOM 6258 C CA . CYS A 1 795 ? -27.420 2.703 0.206 1.00 89.75 795 CYS A CA 1
ATOM 6259 C C . CYS A 1 795 ? -26.202 3.217 -0.571 1.00 89.75 795 CYS A C 1
ATOM 6261 O O . CYS A 1 795 ? -25.898 4.409 -0.534 1.00 89.75 795 CYS A O 1
ATOM 6263 N N . MET A 1 796 ? -25.526 2.324 -1.292 1.00 92.50 796 MET A N 1
ATOM 6264 C CA . MET A 1 796 ? -24.445 2.668 -2.214 1.00 92.50 796 MET A CA 1
ATOM 6265 C C . MET A 1 796 ? -25.014 3.029 -3.587 1.00 92.50 796 MET A C 1
ATOM 6267 O O . MET A 1 796 ? -25.582 2.171 -4.260 1.00 92.50 796 MET A O 1
ATOM 6271 N N . GLU A 1 797 ? -24.855 4.268 -4.031 1.00 93.88 797 GLU A N 1
ATOM 6272 C CA . GLU A 1 797 ? -25.270 4.693 -5.366 1.00 93.88 797 GLU A CA 1
ATOM 6273 C C . GLU A 1 797 ? -24.077 4.722 -6.323 1.00 93.88 797 GLU A C 1
ATOM 6275 O O . GLU A 1 797 ? -23.040 5.317 -6.032 1.00 93.88 797 GLU A O 1
ATOM 6280 N N . ALA A 1 798 ? -24.235 4.086 -7.483 1.00 94.44 798 ALA A N 1
ATOM 6281 C CA . ALA A 1 798 ? -23.267 4.100 -8.569 1.00 94.44 798 ALA A CA 1
ATOM 6282 C C . ALA A 1 798 ? -23.870 4.770 -9.807 1.00 94.44 798 ALA A C 1
ATOM 6284 O O . ALA A 1 798 ? -24.886 4.316 -10.339 1.00 94.44 798 ALA A O 1
ATOM 6285 N N . LYS A 1 799 ? -23.218 5.829 -10.288 1.00 95.69 799 LYS A N 1
ATOM 6286 C CA . LYS A 1 799 ? -23.498 6.431 -11.599 1.00 95.69 799 LYS A CA 1
ATOM 6287 C C . LYS A 1 799 ? -22.398 6.036 -12.563 1.00 95.69 799 LYS A C 1
ATOM 6289 O O . LYS A 1 799 ? -21.226 6.296 -12.286 1.00 95.69 799 LYS A O 1
ATOM 6294 N N . VAL A 1 800 ? -22.775 5.419 -13.675 1.00 96.44 800 VAL A N 1
ATOM 6295 C CA . VAL A 1 800 ? -21.830 4.859 -14.639 1.00 96.44 800 VAL A CA 1
ATOM 6296 C C . VAL A 1 800 ? -22.107 5.434 -16.019 1.00 96.44 800 VAL A C 1
ATOM 6298 O O . VAL A 1 800 ? -23.240 5.408 -16.488 1.00 96.44 800 VAL A O 1
ATOM 6301 N N . THR A 1 801 ? -21.067 5.923 -16.686 1.00 97.38 801 THR A N 1
ATOM 6302 C CA . THR A 1 801 ? -21.093 6.131 -18.135 1.00 97.38 801 THR A CA 1
ATOM 6303 C C . THR A 1 801 ? -20.332 5.006 -18.815 1.00 97.38 801 THR A C 1
ATOM 6305 O O . THR A 1 801 ? -19.275 4.585 -18.337 1.00 97.38 801 THR A O 1
ATOM 6308 N N . LEU A 1 802 ? -20.874 4.491 -19.914 1.00 97.25 802 LEU A N 1
ATOM 6309 C CA . LEU A 1 802 ? -20.307 3.371 -20.657 1.00 97.25 802 LEU A CA 1
ATOM 6310 C C . LEU A 1 802 ? -20.231 3.713 -22.143 1.00 97.25 802 LEU A C 1
ATOM 6312 O O . LEU A 1 802 ? -21.210 4.149 -22.736 1.00 97.25 802 LEU A O 1
ATOM 6316 N N . ASN A 1 803 ? -19.066 3.488 -22.744 1.00 97.69 803 ASN A N 1
ATOM 6317 C CA . ASN A 1 803 ? -18.840 3.651 -24.174 1.00 97.69 803 ASN A CA 1
ATOM 6318 C C . ASN A 1 803 ? -18.137 2.415 -24.747 1.00 97.69 803 ASN A C 1
ATOM 6320 O O . ASN A 1 803 ? -17.012 2.103 -24.353 1.00 97.69 803 ASN A O 1
ATOM 6324 N N . GLY A 1 804 ? -18.794 1.721 -25.670 1.00 96.81 804 GLY A N 1
ATOM 6325 C CA . GLY A 1 804 ? -18.259 0.581 -26.406 1.00 96.81 804 GLY A CA 1
ATOM 6326 C C . GLY A 1 804 ? -18.050 0.923 -27.877 1.00 96.81 804 GLY A C 1
ATOM 6327 O O . GLY A 1 804 ? -18.961 1.426 -28.531 1.00 96.81 804 GLY A O 1
ATOM 6328 N N . VAL A 1 805 ? -16.863 0.642 -28.412 1.00 94.50 805 VAL A N 1
ATOM 6329 C CA . VAL A 1 805 ? -16.517 0.941 -29.811 1.00 94.50 805 VAL A CA 1
ATOM 6330 C C . VAL A 1 805 ? -15.789 -0.221 -30.471 1.00 94.50 805 VAL A C 1
ATOM 6332 O O . VAL A 1 805 ? -15.012 -0.923 -29.823 1.00 94.50 805 VAL A O 1
ATOM 6335 N N . GLY A 1 806 ? -16.004 -0.382 -31.777 1.00 93.38 806 GLY A N 1
ATOM 6336 C CA . GLY A 1 806 ? -15.276 -1.347 -32.602 1.00 93.38 806 GLY A CA 1
ATOM 6337 C C . GLY A 1 806 ? -15.703 -2.797 -32.395 1.00 93.38 806 GLY A C 1
ATOM 6338 O O . GLY A 1 806 ? -14.934 -3.684 -32.740 1.00 93.38 806 GLY A O 1
ATOM 6339 N N . PHE A 1 807 ? -16.887 -3.035 -31.823 1.00 96.00 807 PHE A N 1
ATOM 6340 C CA . PHE A 1 807 ? -17.414 -4.391 -31.693 1.00 96.00 807 PHE A CA 1
ATOM 6341 C C . PHE A 1 807 ? -17.904 -4.912 -33.042 1.00 96.00 807 PHE A C 1
ATOM 6343 O O . PHE A 1 807 ? -18.541 -4.163 -33.788 1.00 96.00 807 PHE A O 1
ATOM 6350 N N . ASP A 1 808 ? -17.648 -6.179 -33.343 1.00 92.69 808 ASP A N 1
ATOM 6351 C CA . ASP A 1 808 ? -18.223 -6.835 -34.518 1.00 92.69 808 ASP A CA 1
ATOM 6352 C C . ASP A 1 808 ? -19.760 -6.920 -34.364 1.00 92.69 808 ASP A C 1
ATOM 6354 O O . ASP A 1 808 ? -20.233 -7.495 -33.376 1.00 92.69 808 ASP A O 1
ATOM 6358 N N . PRO A 1 809 ? -20.567 -6.349 -35.286 1.00 93.38 809 PRO A N 1
ATOM 6359 C CA . PRO A 1 809 ? -22.029 -6.448 -35.245 1.00 93.38 809 PRO A CA 1
ATOM 6360 C C . PRO A 1 809 ? -22.560 -7.885 -35.214 1.00 93.38 809 PRO A C 1
ATOM 6362 O O . PRO A 1 809 ? -23.614 -8.118 -34.620 1.00 93.38 809 PRO A O 1
ATOM 6365 N N . ASP A 1 810 ? -21.824 -8.826 -35.806 1.00 92.94 810 ASP A N 1
ATOM 6366 C CA . ASP A 1 810 ? -22.153 -10.255 -35.816 1.00 92.94 810 ASP A CA 1
ATOM 6367 C C . ASP A 1 810 ? -21.427 -11.021 -34.691 1.00 92.94 810 ASP A C 1
ATOM 6369 O O . ASP A 1 810 ? -21.659 -12.212 -34.467 1.00 92.94 810 ASP A O 1
ATOM 6373 N N . GLY A 1 811 ? -20.573 -10.328 -33.934 1.00 90.38 811 GLY A N 1
ATOM 6374 C CA . GLY A 1 811 ? -19.776 -10.877 -32.848 1.00 90.38 811 GLY A CA 1
ATOM 6375 C C . GLY A 1 811 ? -20.592 -11.241 -31.601 1.00 90.38 811 GLY A C 1
ATOM 6376 O O . GLY A 1 811 ? -21.720 -10.771 -31.403 1.00 90.38 811 GLY A O 1
ATOM 6377 N N . PRO A 1 812 ? -20.018 -12.054 -30.694 1.00 91.62 812 PRO A N 1
ATOM 6378 C CA . PRO A 1 812 ? -20.718 -12.575 -29.517 1.00 91.62 812 PRO A CA 1
ATOM 6379 C C . PRO A 1 812 ? -21.143 -11.477 -28.532 1.00 91.62 812 PRO A C 1
ATOM 6381 O O . PRO A 1 812 ? -22.132 -11.637 -27.817 1.00 91.62 812 PRO A O 1
ATOM 6384 N N . THR A 1 813 ? -20.449 -10.337 -28.514 1.00 94.38 813 THR A N 1
ATOM 6385 C CA . THR A 1 813 ? -20.844 -9.183 -27.699 1.00 94.38 813 THR A CA 1
ATOM 6386 C C . THR A 1 813 ? -22.174 -8.595 -28.165 1.00 94.38 813 THR A C 1
ATOM 6388 O O . THR A 1 813 ? -23.061 -8.370 -27.342 1.00 94.38 813 THR A O 1
ATOM 6391 N N . MET A 1 814 ? -22.337 -8.381 -29.473 1.00 95.50 814 MET A N 1
ATOM 6392 C CA . MET A 1 814 ? -23.505 -7.709 -30.055 1.00 95.50 814 MET A CA 1
ATOM 6393 C C . MET A 1 814 ? -24.706 -8.648 -30.238 1.00 95.50 814 MET A C 1
ATOM 6395 O O . MET A 1 814 ? -25.851 -8.200 -30.232 1.00 95.50 814 MET A O 1
ATOM 6399 N N . THR A 1 815 ? -24.468 -9.958 -30.346 1.00 93.19 815 THR A N 1
ATOM 6400 C CA . THR A 1 815 ? -25.505 -10.966 -30.635 1.00 93.19 815 THR A CA 1
ATOM 6401 C C . THR A 1 815 ? -26.019 -11.720 -29.403 1.00 93.19 815 THR A C 1
ATOM 6403 O O . THR A 1 815 ? -26.777 -12.682 -29.537 1.00 93.19 815 THR A O 1
ATOM 6406 N N . ASP A 1 816 ? -25.641 -11.288 -28.194 1.00 91.19 816 ASP A N 1
ATOM 6407 C CA . ASP A 1 816 ? -25.880 -12.031 -26.946 1.00 91.19 816 ASP A CA 1
ATOM 6408 C C . ASP A 1 816 ? -25.318 -13.463 -27.020 1.00 91.19 816 ASP A C 1
ATOM 6410 O O . ASP A 1 816 ? -25.971 -14.449 -26.684 1.00 91.19 816 ASP A O 1
ATOM 6414 N N . GLY A 1 817 ? -24.102 -13.587 -27.546 1.00 92.38 817 GLY A N 1
ATOM 6415 C CA . GLY A 1 817 ? -23.426 -14.848 -27.834 1.00 92.38 817 GLY A CA 1
ATOM 6416 C C . GLY A 1 817 ? -22.688 -15.468 -26.649 1.00 92.38 817 GLY A C 1
ATOM 6417 O O . GLY A 1 817 ? -22.085 -16.523 -26.826 1.00 92.38 817 GLY A O 1
ATOM 6418 N N . PHE A 1 818 ? -22.719 -14.854 -25.465 1.00 92.00 818 PHE A N 1
ATOM 6419 C CA . PHE A 1 818 ? -22.062 -15.365 -24.259 1.00 92.00 818 PHE A CA 1
ATOM 6420 C C . PHE A 1 818 ? -23.021 -16.138 -23.347 1.00 92.00 818 PHE A C 1
ATOM 6422 O O . PHE A 1 818 ? -24.226 -15.893 -23.326 1.00 92.00 818 PHE A O 1
ATOM 6429 N N . VAL A 1 819 ? -22.465 -17.084 -22.594 1.00 84.06 819 VAL A N 1
ATOM 6430 C CA . VAL A 1 819 ? -23.148 -17.917 -21.596 1.00 84.06 819 VAL A CA 1
ATOM 6431 C C . VAL A 1 819 ? -22.816 -17.424 -20.194 1.00 84.06 819 VAL A C 1
ATOM 6433 O O . VAL A 1 819 ? -23.716 -17.184 -19.394 1.00 84.06 819 VAL A O 1
ATOM 6436 N N . GLU A 1 820 ? -21.528 -17.243 -19.905 1.00 82.56 820 GLU A N 1
ATOM 6437 C CA . GLU A 1 820 ? -21.049 -16.842 -18.585 1.00 82.56 820 GLU A CA 1
ATOM 6438 C C . GLU A 1 820 ? -19.687 -16.144 -18.646 1.00 82.56 820 GLU A C 1
ATOM 6440 O O . GLU A 1 820 ? -18.980 -16.179 -19.657 1.00 82.56 820 GLU A O 1
ATOM 6445 N N . GLN A 1 821 ? -19.331 -15.512 -17.532 1.00 84.00 821 GLN A N 1
ATOM 6446 C CA . GLN A 1 821 ? -18.002 -14.984 -17.262 1.00 84.00 821 GLN A CA 1
ATOM 6447 C C . GLN A 1 821 ? -17.347 -15.887 -16.212 1.00 84.00 821 GLN A C 1
ATOM 6449 O O . GLN A 1 821 ? -17.912 -16.077 -15.134 1.00 84.00 821 GLN A O 1
ATOM 6454 N N . LEU A 1 822 ? -16.158 -16.415 -16.500 1.00 78.94 822 LEU A N 1
ATOM 6455 C CA . LEU A 1 822 ? -15.428 -17.263 -15.555 1.00 78.94 822 LEU A CA 1
ATOM 6456 C C . LEU A 1 822 ? -14.845 -16.441 -14.398 1.00 78.94 822 LEU A C 1
ATOM 6458 O O . LEU A 1 822 ? -14.650 -15.225 -14.504 1.00 78.94 822 LEU A O 1
ATOM 6462 N N . ALA A 1 823 ? -14.529 -17.124 -13.294 1.00 73.88 823 ALA A N 1
ATOM 6463 C CA . ALA A 1 823 ? -13.895 -16.499 -12.141 1.00 73.88 823 ALA A CA 1
ATOM 6464 C C . ALA A 1 823 ? -12.571 -15.822 -12.537 1.00 73.88 823 ALA A C 1
ATOM 6466 O O . ALA A 1 823 ? -11.717 -16.416 -13.199 1.00 73.88 823 ALA A O 1
ATOM 6467 N N . GLY A 1 824 ? -12.404 -14.567 -12.124 1.00 72.75 824 GLY A N 1
ATOM 6468 C CA . GLY A 1 824 ? -11.247 -13.750 -12.468 1.00 72.75 824 GLY A CA 1
ATOM 6469 C C . GLY A 1 824 ? -10.461 -13.336 -11.234 1.00 72.75 824 GLY A C 1
ATOM 6470 O O . GLY A 1 824 ? -11.039 -12.980 -10.208 1.00 72.75 824 GLY A O 1
ATOM 6471 N N . GLN A 1 825 ? -9.136 -13.343 -11.351 1.00 80.81 825 GLN A N 1
ATOM 6472 C CA . GLN A 1 825 ? -8.232 -12.791 -10.346 1.00 80.81 825 GLN A CA 1
ATOM 6473 C C . GLN A 1 825 ? -7.751 -11.409 -10.793 1.00 80.81 825 GLN A C 1
ATOM 6475 O O . GLN A 1 825 ? -7.290 -11.231 -11.922 1.00 80.81 825 GLN A O 1
ATOM 6480 N N . MET A 1 826 ? -7.834 -10.436 -9.892 1.00 84.81 826 MET A N 1
ATOM 6481 C CA . MET A 1 826 ? -7.350 -9.073 -10.088 1.00 84.81 826 MET A CA 1
ATOM 6482 C C . MET A 1 826 ? -6.108 -8.828 -9.250 1.00 84.81 826 MET A C 1
ATOM 6484 O O . MET A 1 826 ? -6.095 -9.132 -8.060 1.00 84.81 826 MET A O 1
ATOM 6488 N N . LEU A 1 827 ? -5.087 -8.241 -9.870 1.00 82.19 827 LEU A N 1
ATOM 6489 C CA . LEU A 1 827 ? -3.935 -7.668 -9.183 1.00 82.19 827 LEU A CA 1
ATOM 6490 C C . LEU A 1 827 ? -4.241 -6.207 -8.857 1.00 82.19 827 LEU A C 1
ATOM 6492 O O . LEU A 1 827 ? -4.568 -5.436 -9.761 1.00 82.19 827 LEU A O 1
ATOM 6496 N N . ILE A 1 828 ? -4.095 -5.826 -7.591 1.00 86.88 828 ILE A N 1
ATOM 6497 C CA . ILE A 1 828 ? -4.337 -4.468 -7.101 1.00 86.88 828 ILE A CA 1
ATOM 6498 C C . ILE A 1 828 ? -3.042 -3.902 -6.527 1.00 86.88 828 ILE A C 1
ATOM 6500 O O . ILE A 1 828 ? -2.386 -4.546 -5.708 1.00 86.88 828 ILE A O 1
ATOM 6504 N N . TYR A 1 829 ? -2.680 -2.685 -6.935 1.00 80.88 829 TYR A N 1
ATOM 6505 C CA . TYR A 1 829 ? -1.462 -2.022 -6.469 1.00 80.88 829 TYR A CA 1
ATOM 6506 C C . TYR A 1 829 ? -1.609 -0.491 -6.363 1.00 80.88 829 TYR A C 1
ATOM 6508 O O . TYR A 1 829 ? -2.441 0.103 -7.060 1.00 80.88 829 TYR A O 1
ATOM 6516 N N . PRO A 1 830 ? -0.794 0.163 -5.508 1.00 82.94 830 PRO A N 1
ATOM 6517 C CA . PRO A 1 830 ? -0.709 1.620 -5.410 1.00 82.94 830 PRO A CA 1
ATOM 6518 C C . PRO A 1 830 ? -0.469 2.299 -6.759 1.00 82.94 830 PRO A C 1
ATOM 6520 O O . PRO A 1 830 ? 0.463 1.946 -7.486 1.00 82.94 830 PRO A O 1
ATOM 6523 N N . TYR A 1 831 ? -1.267 3.314 -7.095 1.00 81.44 831 TYR A N 1
ATOM 6524 C CA . TYR A 1 831 ? -1.078 4.070 -8.331 1.00 81.44 831 TYR A CA 1
ATOM 6525 C C . TYR A 1 831 ? -1.514 5.531 -8.182 1.00 81.44 831 TYR A C 1
ATOM 6527 O O . TYR A 1 831 ? -2.702 5.854 -8.177 1.00 81.44 831 TYR A O 1
ATOM 6535 N N . GLY A 1 832 ? -0.531 6.434 -8.123 1.00 84.81 832 GLY A N 1
ATOM 6536 C CA . GLY A 1 832 ? -0.783 7.862 -7.940 1.00 84.81 832 GLY A CA 1
ATOM 6537 C C . GLY A 1 832 ? -1.413 8.138 -6.576 1.00 84.81 832 GLY A C 1
ATOM 6538 O O . GLY A 1 832 ? -0.863 7.748 -5.552 1.00 84.81 832 GLY A O 1
ATOM 6539 N N . ASP A 1 833 ? -2.564 8.799 -6.576 1.00 82.62 833 ASP A N 1
ATOM 6540 C CA . ASP A 1 833 ? -3.399 9.112 -5.412 1.00 82.62 833 ASP A CA 1
ATOM 6541 C C . ASP A 1 833 ? -4.447 8.030 -5.089 1.00 82.62 833 ASP A C 1
ATOM 6543 O O . ASP A 1 833 ? -5.168 8.143 -4.100 1.00 82.62 833 ASP A O 1
ATOM 6547 N N . GLY A 1 834 ? -4.504 6.947 -5.870 1.00 90.19 834 GLY A N 1
ATOM 6548 C CA . GLY A 1 834 ? -5.424 5.836 -5.651 1.00 90.19 834 GLY A CA 1
ATOM 6549 C C . GLY A 1 834 ? -4.802 4.473 -5.936 1.00 90.19 834 GLY A C 1
ATOM 6550 O O . GLY A 1 834 ? -3.653 4.212 -5.579 1.00 90.19 834 GLY A O 1
ATOM 6551 N N . ILE A 1 835 ? -5.565 3.582 -6.563 1.00 92.19 835 ILE A N 1
ATOM 6552 C CA . ILE A 1 835 ? -5.112 2.225 -6.894 1.00 92.19 835 ILE A CA 1
ATOM 6553 C C . ILE A 1 835 ? -5.369 1.914 -8.363 1.00 92.19 835 ILE A C 1
ATOM 6555 O O . ILE A 1 835 ? -6.256 2.491 -9.001 1.00 92.19 835 ILE A O 1
ATOM 6559 N N . ARG A 1 836 ? -4.590 0.980 -8.902 1.00 89.38 836 ARG A N 1
ATOM 6560 C CA . ARG A 1 836 ? -4.818 0.400 -10.224 1.00 89.38 836 ARG A CA 1
ATOM 6561 C C . ARG A 1 836 ? -5.073 -1.093 -10.084 1.00 89.38 836 ARG A C 1
ATOM 6563 O O . ARG A 1 836 ? -4.460 -1.753 -9.247 1.00 89.38 836 ARG A O 1
ATOM 6570 N N . LEU A 1 837 ? -6.010 -1.587 -10.883 1.00 88.88 837 LEU A N 1
ATOM 6571 C CA . LEU A 1 837 ? -6.426 -2.977 -10.924 1.00 88.88 837 LEU A CA 1
ATOM 6572 C C . LEU A 1 837 ? -6.253 -3.501 -12.342 1.00 88.88 837 LEU A C 1
ATOM 6574 O O . LEU A 1 837 ? -6.745 -2.880 -13.288 1.00 88.88 837 LEU A O 1
ATOM 6578 N N . VAL A 1 838 ? -5.612 -4.654 -12.486 1.00 82.56 838 VAL A N 1
ATOM 6579 C CA . VAL A 1 838 ? -5.458 -5.326 -13.781 1.00 82.56 838 VAL A CA 1
ATOM 6580 C C . VAL A 1 838 ? -5.887 -6.782 -13.676 1.00 82.56 838 VAL A C 1
ATOM 6582 O O . VAL A 1 838 ? -5.632 -7.440 -12.664 1.00 82.56 838 VAL A O 1
ATOM 6585 N N . SER A 1 839 ? -6.559 -7.281 -14.711 1.00 82.56 839 SER A N 1
ATOM 6586 C CA . SER A 1 839 ? -6.966 -8.685 -14.795 1.00 82.56 839 SER A CA 1
ATOM 6587 C C . SER A 1 839 ? -7.240 -9.124 -16.224 1.00 82.56 839 SER A C 1
ATOM 6589 O O . SER A 1 839 ? -7.647 -8.325 -17.069 1.00 82.56 839 SER A O 1
ATOM 6591 N N . THR A 1 840 ? -7.132 -10.427 -16.447 1.00 79.94 840 THR A N 1
ATOM 6592 C CA . THR A 1 840 ? -7.689 -11.099 -17.622 1.00 79.94 840 THR A CA 1
ATOM 6593 C C . THR A 1 840 ? -9.054 -11.668 -17.256 1.00 79.94 840 THR A C 1
ATOM 6595 O O . THR A 1 840 ? -9.199 -12.339 -16.235 1.00 79.94 840 THR A O 1
ATOM 6598 N N . VAL A 1 841 ? -10.059 -11.369 -18.071 1.00 81.00 841 VAL A N 1
ATOM 6599 C CA . VAL A 1 841 ? -11.443 -11.821 -17.919 1.00 81.00 841 VAL A CA 1
ATOM 6600 C C . VAL A 1 841 ? -11.763 -12.771 -19.065 1.00 81.00 841 VAL A C 1
ATOM 6602 O O . VAL A 1 841 ? -11.404 -12.500 -20.209 1.00 81.00 841 VAL A O 1
ATOM 6605 N N . LEU A 1 842 ? -12.421 -13.883 -18.758 1.00 80.44 842 LEU A N 1
ATOM 6606 C CA . LEU A 1 842 ? -12.767 -14.911 -19.734 1.00 80.44 842 LEU A CA 1
ATOM 6607 C C . LEU A 1 842 ? -14.284 -15.018 -19.845 1.00 80.44 842 LEU A C 1
ATOM 6609 O O . LEU A 1 842 ? -14.970 -15.147 -18.830 1.00 80.44 842 LEU A O 1
ATOM 6613 N N . TYR A 1 843 ? -14.786 -14.981 -21.075 1.00 83.94 843 TYR A N 1
ATOM 6614 C CA . TYR A 1 843 ? -16.205 -15.114 -21.388 1.00 83.94 843 TYR A CA 1
ATOM 6615 C C . TYR A 1 843 ? -16.437 -16.375 -22.210 1.00 83.94 843 TYR A C 1
ATOM 6617 O O . TYR A 1 843 ? -15.813 -16.548 -23.256 1.00 83.94 843 TYR A O 1
ATOM 6625 N N . VAL A 1 844 ? -17.347 -17.234 -21.770 1.00 81.25 844 VAL A N 1
ATOM 6626 C CA . VAL A 1 844 ? -17.711 -18.458 -22.490 1.00 81.25 844 VAL A CA 1
ATOM 6627 C C . VAL A 1 844 ? -18.778 -18.115 -23.522 1.00 81.25 844 VAL A C 1
ATOM 6629 O O . VAL A 1 844 ? -19.810 -17.538 -23.178 1.00 81.25 844 VAL A O 1
ATOM 6632 N N . LYS A 1 845 ? -18.540 -18.438 -24.792 1.00 82.88 845 LYS A N 1
ATOM 6633 C CA . LYS A 1 845 ? -19.496 -18.276 -25.894 1.00 82.88 845 LYS A CA 1
ATOM 6634 C C . LYS A 1 845 ? -20.485 -19.444 -25.920 1.00 82.88 845 LYS A C 1
ATOM 6636 O O . LYS A 1 845 ? -20.231 -20.515 -25.378 1.00 82.88 845 LYS A O 1
ATOM 6641 N N . LYS A 1 846 ? -21.623 -19.261 -26.591 1.00 84.94 846 LYS A N 1
ATOM 6642 C CA . LYS A 1 846 ? -22.664 -20.294 -26.762 1.00 84.94 846 LYS A CA 1
ATOM 6643 C C . LYS A 1 846 ? -22.189 -21.526 -27.536 1.00 84.94 846 LYS A C 1
ATOM 6645 O O . LYS A 1 846 ? -22.795 -22.581 -27.399 1.00 84.94 846 LYS A O 1
ATOM 6650 N N . ASP A 1 847 ? -21.125 -21.396 -28.323 1.00 75.56 847 ASP A N 1
ATOM 6651 C CA . ASP A 1 847 ? -20.467 -22.511 -29.015 1.00 75.56 847 ASP A CA 1
ATOM 6652 C C . ASP A 1 847 ? -19.429 -23.249 -28.144 1.00 75.56 847 ASP A C 1
ATOM 6654 O O . ASP A 1 847 ? -18.790 -24.186 -28.614 1.00 75.56 847 ASP A O 1
ATOM 6658 N N . GLY A 1 848 ? -19.263 -22.836 -26.882 1.00 67.81 848 GLY A N 1
ATOM 6659 C CA . GLY A 1 848 ? -18.305 -23.391 -25.927 1.00 67.81 848 GLY A CA 1
ATOM 6660 C C . GLY A 1 848 ? -16.927 -22.724 -25.943 1.00 67.81 848 GLY A C 1
ATOM 6661 O O . GLY A 1 848 ? -16.201 -22.821 -24.952 1.00 67.81 848 GLY A O 1
ATOM 6662 N N . SER A 1 849 ? -16.569 -21.995 -27.006 1.00 71.44 849 SER A N 1
ATOM 6663 C CA . SER A 1 849 ? -15.269 -21.321 -27.097 1.00 71.44 849 SER A CA 1
ATOM 6664 C C . SER A 1 849 ? -15.172 -20.118 -26.152 1.00 71.44 849 SER A C 1
ATOM 6666 O O . SER A 1 849 ? -16.178 -19.577 -25.696 1.00 71.44 849 SER A O 1
ATOM 6668 N N . THR A 1 850 ? -13.954 -19.673 -25.836 1.00 77.25 850 THR A N 1
ATOM 6669 C CA . THR A 1 850 ? -13.738 -18.547 -24.913 1.00 77.25 850 THR A CA 1
ATOM 6670 C C . THR A 1 850 ? -13.344 -17.274 -25.659 1.00 77.25 850 THR A C 1
ATOM 6672 O O . THR A 1 850 ? -12.595 -17.302 -26.631 1.00 77.25 850 THR A O 1
ATOM 6675 N N . GLN A 1 851 ? -13.842 -16.135 -25.187 1.00 81.75 851 GLN A N 1
ATOM 6676 C CA . GLN A 1 851 ? -13.376 -14.803 -25.547 1.00 81.75 851 GLN A CA 1
ATOM 6677 C C . GLN A 1 851 ? -12.544 -14.233 -24.401 1.00 81.75 851 GLN A C 1
ATOM 6679 O O . GLN A 1 851 ? -13.010 -14.176 -23.260 1.00 81.75 851 GLN A O 1
ATOM 6684 N N . VAL A 1 852 ? -11.334 -13.768 -24.707 1.00 77.50 852 VAL A N 1
ATOM 6685 C CA . VAL A 1 852 ? -10.459 -13.118 -23.729 1.00 77.50 852 VAL A CA 1
ATOM 6686 C C . VAL A 1 852 ? -10.721 -11.614 -23.718 1.00 77.50 852 VAL A C 1
ATOM 6688 O O . VAL A 1 852 ? -10.838 -10.982 -24.771 1.00 77.50 852 VAL A O 1
ATOM 6691 N N . GLY A 1 853 ? -10.811 -11.037 -22.522 1.00 79.75 853 GLY A N 1
ATOM 6692 C CA . GLY A 1 853 ? -10.890 -9.602 -22.284 1.00 79.75 853 GLY A CA 1
ATOM 6693 C C . GLY A 1 853 ? -9.797 -9.132 -21.324 1.00 79.75 853 GLY A C 1
ATOM 6694 O O . GLY A 1 853 ? -9.645 -9.676 -20.234 1.00 79.75 853 GLY A O 1
ATOM 6695 N N . PHE A 1 854 ? -9.055 -8.090 -21.690 1.00 81.38 854 PHE A N 1
ATOM 6696 C CA . PHE A 1 854 ? -8.044 -7.475 -20.827 1.00 81.38 854 PHE A CA 1
ATOM 6697 C C . PHE A 1 854 ? -8.624 -6.261 -20.115 1.00 81.38 854 PHE A C 1
ATOM 6699 O O . PHE A 1 854 ? -8.979 -5.271 -20.760 1.00 81.38 854 PHE A O 1
ATOM 6706 N N . GLN A 1 855 ? -8.713 -6.337 -18.789 1.00 85.06 855 GLN A N 1
ATOM 6707 C CA . GLN A 1 855 ? -9.255 -5.288 -17.938 1.00 85.06 855 GLN A CA 1
ATOM 6708 C C . GLN A 1 855 ? -8.133 -4.471 -17.292 1.00 85.06 855 GLN A C 1
ATOM 6710 O O . GLN A 1 855 ? -7.232 -5.012 -16.655 1.00 85.06 855 GLN A O 1
ATOM 6715 N N . ASP A 1 856 ? -8.260 -3.151 -17.379 1.00 87.00 856 ASP A N 1
ATOM 6716 C CA . ASP A 1 856 ? -7.413 -2.173 -16.702 1.00 87.00 856 ASP A CA 1
ATOM 6717 C C . ASP A 1 856 ? -8.307 -1.115 -16.060 1.00 87.00 856 ASP A C 1
ATOM 6719 O O . ASP A 1 856 ? -9.127 -0.491 -16.735 1.00 87.00 856 ASP A O 1
ATOM 6723 N N . SER A 1 857 ? -8.213 -0.961 -14.743 1.00 91.44 857 SER A N 1
ATOM 6724 C CA . SER A 1 857 ? -9.043 -0.034 -13.977 1.00 91.44 857 SER A CA 1
ATOM 6725 C C . SER A 1 857 ? -8.184 0.874 -13.114 1.00 91.44 857 SER A C 1
ATOM 6727 O O . SER A 1 857 ? -7.328 0.407 -12.370 1.00 91.44 857 SER A O 1
ATOM 6729 N N . LYS A 1 858 ? -8.461 2.175 -13.153 1.00 92.19 858 LYS A N 1
ATOM 6730 C CA . LYS A 1 858 ? -7.883 3.175 -12.258 1.00 92.19 858 LYS A CA 1
ATOM 6731 C C . LYS A 1 858 ? -8.961 3.685 -11.317 1.00 92.19 858 LYS A C 1
ATOM 6733 O O . LYS A 1 858 ? -9.995 4.166 -11.778 1.00 92.19 858 LYS A O 1
ATOM 6738 N N . LEU A 1 859 ? -8.688 3.637 -10.022 1.00 93.44 859 LEU A N 1
ATOM 6739 C CA . LEU A 1 859 ? -9.565 4.151 -8.982 1.00 93.44 859 LEU A CA 1
ATOM 6740 C C . LEU A 1 859 ? -8.909 5.345 -8.293 1.00 93.44 859 LEU A C 1
ATOM 6742 O O . LEU A 1 859 ? -7.722 5.293 -7.979 1.00 93.44 859 LEU A O 1
ATOM 6746 N N . VAL A 1 860 ? -9.682 6.407 -8.058 1.00 93.19 860 VAL A N 1
ATOM 6747 C CA . VAL A 1 860 ? -9.228 7.640 -7.399 1.00 93.19 860 VAL A CA 1
ATOM 6748 C C . VAL A 1 860 ? -10.247 8.073 -6.334 1.00 93.19 860 VAL A C 1
ATOM 6750 O O . VAL A 1 860 ? -11.431 8.205 -6.670 1.00 93.19 860 VAL A O 1
ATOM 6753 N N . PRO A 1 861 ? -9.831 8.316 -5.075 1.00 92.81 861 PRO A N 1
ATOM 6754 C CA . PRO A 1 861 ? -10.703 8.875 -4.040 1.00 92.81 861 PRO A CA 1
ATOM 6755 C C . PRO A 1 861 ? -11.249 10.257 -4.434 1.00 92.81 861 PRO A C 1
ATOM 6757 O O . PRO A 1 861 ? -10.532 11.071 -5.008 1.00 92.81 861 PRO A O 1
ATOM 6760 N N . VAL A 1 862 ? -12.511 10.552 -4.111 1.00 87.50 862 VAL A N 1
ATOM 6761 C CA . VAL A 1 862 ? -13.132 11.865 -4.409 1.00 87.50 862 VAL A CA 1
ATOM 6762 C C . VAL A 1 862 ? -12.915 12.874 -3.270 1.00 87.50 862 VAL A C 1
ATOM 6764 O O . VAL A 1 862 ? -12.995 14.087 -3.472 1.00 87.50 862 VAL A O 1
ATOM 6767 N N . GLY A 1 863 ? -12.621 12.389 -2.061 1.00 79.44 863 GLY A N 1
ATOM 6768 C CA . GLY A 1 863 ? -12.404 13.211 -0.872 1.00 79.44 863 GLY A CA 1
ATOM 6769 C C . GLY A 1 863 ? -11.030 13.884 -0.802 1.00 79.44 863 GLY A C 1
ATOM 6770 O O . GLY A 1 863 ? -10.064 13.462 -1.426 1.00 79.44 863 GLY A O 1
ATOM 6771 N N . LYS A 1 864 ? -10.920 14.918 0.044 1.00 76.19 864 LYS A N 1
ATOM 6772 C CA . LYS A 1 864 ? -9.629 15.541 0.408 1.00 76.19 864 LYS A CA 1
ATOM 6773 C C . LYS A 1 864 ? -8.858 14.746 1.468 1.00 76.19 864 LYS A C 1
ATOM 6775 O O . LYS A 1 864 ? -7.719 15.087 1.781 1.00 76.19 864 LYS A O 1
ATOM 6780 N N . ARG A 1 865 ? -9.497 13.734 2.063 1.00 81.00 865 ARG A N 1
ATOM 6781 C CA . ARG A 1 865 ? -8.895 12.870 3.074 1.00 81.00 865 ARG A CA 1
ATOM 6782 C C . ARG A 1 865 ? -7.813 12.016 2.423 1.00 81.00 865 ARG A C 1
ATOM 6784 O O . ARG A 1 865 ? -8.038 11.406 1.382 1.00 81.00 865 ARG A O 1
ATOM 6791 N N . LYS A 1 866 ? -6.639 11.970 3.050 1.00 78.62 866 LYS A N 1
ATOM 6792 C CA . LYS A 1 866 ? -5.558 11.084 2.621 1.00 78.62 866 LYS A CA 1
ATOM 6793 C C . LYS A 1 866 ? -5.967 9.643 2.928 1.00 78.62 866 LYS A C 1
ATOM 6795 O O . LYS A 1 866 ? -6.196 9.316 4.088 1.00 78.62 866 LYS A O 1
ATOM 6800 N N . ILE A 1 867 ? -6.066 8.813 1.894 1.00 82.75 867 ILE A N 1
ATOM 6801 C CA . ILE A 1 867 ? -6.386 7.389 2.028 1.00 82.75 867 ILE A CA 1
ATOM 6802 C C . ILE A 1 867 ? -5.084 6.596 1.977 1.00 82.75 867 ILE A C 1
ATOM 6804 O O . ILE A 1 867 ? -4.287 6.763 1.051 1.00 82.75 867 ILE A O 1
ATOM 6808 N N . THR A 1 868 ? -4.850 5.745 2.973 1.00 83.00 868 THR A N 1
ATOM 6809 C CA . THR A 1 868 ? -3.686 4.856 2.980 1.00 83.00 868 THR A CA 1
ATOM 6810 C C . THR A 1 868 ? -3.839 3.820 1.873 1.00 83.00 868 THR A C 1
ATOM 6812 O O . THR A 1 868 ? -4.853 3.131 1.796 1.00 83.00 868 THR A O 1
ATOM 6815 N N . GLN A 1 869 ? -2.842 3.714 0.996 1.00 84.44 869 GLN A N 1
ATOM 6816 C CA . GLN A 1 869 ? -2.854 2.738 -0.090 1.00 84.44 869 GLN A CA 1
ATOM 6817 C C . GLN A 1 869 ? -2.418 1.355 0.422 1.00 84.44 869 GLN A C 1
ATOM 6819 O O . GLN A 1 869 ? -1.484 1.270 1.223 1.00 84.44 869 GLN A O 1
ATOM 6824 N N . PRO A 1 870 ? -3.064 0.270 -0.034 1.00 83.56 870 PRO A N 1
ATOM 6825 C CA . PRO A 1 870 ? -2.678 -1.086 0.324 1.00 83.56 870 PRO A CA 1
ATOM 6826 C C . PRO A 1 870 ? -1.355 -1.461 -0.340 1.00 83.56 870 PRO A C 1
ATOM 6828 O O . PRO A 1 870 ? -1.023 -0.959 -1.413 1.00 83.56 870 PRO A O 1
ATOM 6831 N N . LYS A 1 871 ? -0.632 -2.423 0.240 1.00 81.25 871 LYS A N 1
ATOM 6832 C CA . LYS A 1 871 ? 0.416 -3.131 -0.506 1.00 81.25 871 LYS A CA 1
ATOM 6833 C C . LYS A 1 871 ? -0.204 -3.892 -1.684 1.00 81.25 871 LYS A C 1
ATOM 6835 O O . LYS A 1 871 ? -1.422 -4.070 -1.767 1.00 81.25 871 LYS A O 1
ATOM 6840 N N . VAL A 1 872 ? 0.651 -4.350 -2.592 1.00 79.88 872 VAL A N 1
ATOM 6841 C CA . VAL A 1 872 ? 0.235 -5.202 -3.708 1.00 79.88 872 VAL A CA 1
ATOM 6842 C C . VAL A 1 872 ? -0.486 -6.442 -3.169 1.00 79.88 872 VAL A C 1
ATOM 6844 O O . VAL A 1 872 ? 0.039 -7.133 -2.298 1.00 79.88 872 VAL A O 1
ATOM 6847 N N . HIS A 1 873 ? -1.693 -6.704 -3.662 1.00 83.94 873 HIS A N 1
ATOM 6848 C CA . HIS A 1 873 ? -2.523 -7.833 -3.238 1.00 83.94 873 HIS A CA 1
ATOM 6849 C C . HIS A 1 873 ? -3.452 -8.276 -4.371 1.00 83.94 873 HIS A C 1
ATOM 6851 O O . HIS A 1 873 ? -3.516 -7.640 -5.429 1.00 83.94 873 HIS A O 1
ATOM 6857 N N . PHE A 1 874 ? -4.173 -9.370 -4.144 1.00 84.25 874 PHE A N 1
ATOM 6858 C CA . PHE A 1 874 ? -5.089 -9.946 -5.119 1.00 84.25 874 PHE A CA 1
ATOM 6859 C C . PHE A 1 874 ? -6.525 -9.955 -4.623 1.00 84.25 874 PHE A C 1
ATOM 6861 O O . PHE A 1 874 ? -6.762 -10.008 -3.418 1.00 84.25 874 PHE A O 1
ATOM 6868 N N . VAL A 1 875 ? -7.466 -9.949 -5.568 1.00 86.81 875 VAL A N 1
ATOM 6869 C CA . VAL A 1 875 ? -8.888 -10.223 -5.332 1.00 86.81 875 VAL A CA 1
ATOM 6870 C C . VAL A 1 875 ? -9.367 -11.272 -6.332 1.00 86.81 875 VAL A C 1
ATOM 6872 O O . VAL A 1 875 ? -9.220 -11.082 -7.538 1.00 86.81 875 VAL A O 1
ATOM 6875 N N . LEU A 1 876 ? -9.935 -12.373 -5.843 1.00 83.81 876 LEU A N 1
ATOM 6876 C CA . LEU A 1 876 ? -10.662 -13.360 -6.647 1.00 83.81 876 LEU A CA 1
ATOM 6877 C C . LEU A 1 876 ? -12.116 -12.945 -6.659 1.00 83.81 876 LEU A C 1
ATOM 6879 O O . LEU A 1 876 ? -12.685 -12.719 -5.588 1.00 83.81 876 LEU A O 1
ATOM 6883 N N . THR A 1 877 ? -12.713 -12.942 -7.840 1.00 83.69 877 THR A N 1
ATOM 6884 C CA . THR A 1 877 ? -14.132 -12.674 -8.006 1.00 83.69 877 THR A CA 1
ATOM 6885 C C . THR A 1 877 ? -14.781 -13.759 -8.849 1.00 83.69 877 THR A C 1
ATOM 6887 O O . THR A 1 877 ? -14.281 -14.124 -9.913 1.00 83.69 877 THR A O 1
ATOM 6890 N N . GLN A 1 878 ? -15.921 -14.254 -8.375 1.00 83.75 878 GLN A N 1
ATOM 6891 C CA . GLN A 1 878 ? -16.796 -15.166 -9.100 1.00 83.75 878 GLN A CA 1
ATOM 6892 C C . GLN A 1 878 ? -18.148 -14.492 -9.332 1.00 83.75 878 GLN A C 1
ATOM 6894 O O . GLN A 1 878 ? -18.759 -14.001 -8.382 1.00 83.75 878 GLN A O 1
ATOM 6899 N N . ILE A 1 879 ? -18.619 -14.502 -10.581 1.00 85.31 879 ILE A N 1
ATOM 6900 C CA . ILE A 1 879 ? -19.937 -13.994 -10.970 1.00 85.31 879 ILE A CA 1
ATOM 6901 C C . ILE A 1 879 ? -20.830 -15.157 -11.389 1.00 85.31 879 ILE A C 1
ATOM 6903 O O . ILE A 1 879 ? -20.408 -16.046 -12.119 1.00 85.31 879 ILE A O 1
ATOM 6907 N N . LEU A 1 880 ? -22.095 -15.096 -10.984 1.00 85.56 880 LEU A N 1
ATOM 6908 C CA . LEU A 1 880 ? -23.168 -15.910 -11.538 1.00 85.56 880 LEU A CA 1
ATOM 6909 C C . LEU A 1 880 ? -24.285 -14.995 -12.045 1.00 85.56 880 LEU A C 1
ATOM 6911 O O . LEU A 1 880 ? -24.837 -14.209 -11.272 1.00 85.56 880 LEU A O 1
ATOM 6915 N N . GLN A 1 881 ? -24.654 -15.128 -13.318 1.00 90.19 881 GLN A N 1
ATOM 6916 C CA . GLN A 1 881 ? -25.812 -14.452 -13.902 1.00 90.19 881 GLN A CA 1
ATOM 6917 C C . GLN A 1 881 ? -26.971 -15.429 -14.108 1.00 90.19 881 GLN A C 1
ATOM 6919 O O . GLN A 1 881 ? -26.782 -16.575 -14.504 1.00 90.19 881 GLN A O 1
ATOM 6924 N N . LYS A 1 882 ? -28.195 -14.967 -13.847 1.00 91.06 882 LYS A N 1
ATOM 6925 C CA . LYS A 1 882 ? -29.430 -15.707 -14.129 1.00 91.06 882 LYS A CA 1
ATOM 6926 C C . LYS A 1 882 ? -30.566 -14.765 -14.515 1.00 91.06 882 LYS A C 1
ATOM 6928 O O . LYS A 1 882 ? -30.515 -13.568 -14.241 1.00 91.06 882 LYS A O 1
ATOM 6933 N N . LYS A 1 883 ? -31.617 -15.322 -15.113 1.00 88.56 883 LYS A N 1
ATOM 6934 C CA . LYS A 1 883 ? -32.876 -14.622 -15.402 1.00 88.56 883 LYS A CA 1
ATOM 6935 C C . LYS A 1 883 ? -33.943 -15.012 -14.374 1.00 88.56 883 LYS A C 1
ATOM 6937 O O . LYS A 1 883 ? -33.959 -16.145 -13.894 1.00 88.56 883 LYS A O 1
ATOM 6942 N N . ASP A 1 884 ? -34.833 -14.084 -14.055 1.00 88.44 884 ASP A N 1
ATOM 6943 C CA . ASP A 1 884 ? -36.083 -14.328 -13.341 1.00 88.44 884 ASP A CA 1
ATOM 6944 C C . ASP A 1 884 ? -37.207 -14.517 -14.364 1.00 88.44 884 ASP A C 1
ATOM 6946 O O . ASP A 1 884 ? -37.558 -13.599 -15.102 1.00 88.44 884 ASP A O 1
ATOM 6950 N N . ALA A 1 885 ? -37.788 -15.715 -14.416 1.00 86.44 885 ALA A N 1
ATOM 6951 C CA . ALA A 1 885 ? -38.858 -16.026 -15.362 1.00 86.44 885 ALA A CA 1
ATOM 6952 C C . ALA A 1 885 ? -40.129 -15.175 -15.154 1.00 86.44 885 ALA A C 1
ATOM 6954 O O . ALA A 1 885 ? -40.980 -15.123 -16.043 1.00 86.44 885 ALA A O 1
ATOM 6955 N N . SER A 1 886 ? -40.280 -14.529 -13.992 1.00 89.25 886 SER A N 1
ATOM 6956 C CA . SER A 1 886 ? -41.422 -13.667 -13.682 1.00 89.25 886 SER A CA 1
ATOM 6957 C C . SER A 1 886 ? -41.241 -12.209 -14.126 1.00 89.25 886 SER A C 1
ATOM 6959 O O . SER A 1 886 ? -42.244 -11.508 -14.304 1.00 89.25 886 SER A O 1
ATOM 6961 N N . ASP A 1 887 ? -40.006 -11.749 -14.364 1.00 89.25 887 ASP A N 1
ATOM 6962 C CA . ASP A 1 887 ? -39.730 -10.384 -14.818 1.00 89.25 887 ASP A CA 1
ATOM 6963 C C . ASP A 1 887 ? -39.708 -10.317 -16.349 1.00 89.25 887 ASP A C 1
ATOM 6965 O O . ASP A 1 887 ? -38.878 -10.916 -17.031 1.00 89.25 887 ASP A O 1
ATOM 6969 N N . LYS A 1 888 ? -40.665 -9.570 -16.903 1.00 89.94 888 LYS A N 1
ATOM 6970 C CA . LYS A 1 888 ? -40.871 -9.446 -18.352 1.00 89.94 888 LYS A CA 1
ATOM 6971 C C . LYS A 1 888 ? -39.929 -8.445 -19.022 1.00 89.94 888 LYS A C 1
ATOM 6973 O O . LYS A 1 888 ? -39.946 -8.339 -20.247 1.00 89.94 888 LYS A O 1
ATOM 6978 N N . ARG A 1 889 ? -39.168 -7.663 -18.251 1.00 95.19 889 ARG A N 1
ATOM 6979 C CA . ARG A 1 889 ? -38.184 -6.709 -18.785 1.00 95.19 889 ARG A CA 1
ATOM 6980 C C . ARG A 1 889 ? -36.948 -7.461 -19.271 1.00 95.19 889 ARG A C 1
ATOM 6982 O O . ARG A 1 889 ? -36.684 -8.574 -18.823 1.00 95.19 889 ARG A O 1
ATOM 6989 N N . ASP A 1 890 ? -36.154 -6.848 -20.145 1.00 95.38 890 ASP A N 1
ATOM 6990 C CA . ASP A 1 890 ? -34.818 -7.375 -20.419 1.00 95.38 890 ASP A CA 1
ATOM 6991 C C . ASP A 1 890 ? -33.918 -7.079 -19.213 1.00 95.38 890 ASP A C 1
ATOM 6993 O O . ASP A 1 890 ? -33.619 -5.918 -18.928 1.00 95.38 890 ASP A O 1
ATOM 6997 N N . HIS A 1 891 ? -33.586 -8.114 -18.442 1.00 96.12 891 HIS A N 1
ATOM 6998 C CA . HIS A 1 891 ? -33.005 -7.977 -17.106 1.00 96.12 891 HIS A CA 1
ATOM 6999 C C . HIS A 1 891 ? -31.999 -9.084 -16.785 1.00 96.12 891 HIS A C 1
ATOM 7001 O O . HIS A 1 891 ? -31.950 -10.093 -17.477 1.00 96.12 891 HIS A O 1
ATOM 7007 N N . VAL A 1 892 ? -31.220 -8.940 -15.719 1.00 95.25 892 VAL A N 1
ATOM 7008 C CA . VAL A 1 892 ? -30.329 -9.970 -15.182 1.00 95.25 892 VAL A CA 1
ATOM 7009 C C . VAL A 1 892 ? -30.305 -9.895 -13.659 1.00 95.25 892 VAL A C 1
ATOM 7011 O O . VAL A 1 892 ? -30.303 -8.812 -13.076 1.00 95.25 892 VAL A O 1
ATOM 7014 N N . ILE A 1 893 ? -30.244 -11.052 -13.008 1.00 93.81 893 ILE A N 1
ATOM 7015 C CA . ILE A 1 893 ? -29.845 -11.160 -11.609 1.00 93.81 893 ILE A CA 1
ATOM 7016 C C . ILE A 1 893 ? -28.403 -11.638 -11.590 1.00 93.81 893 ILE A C 1
ATOM 7018 O O . ILE A 1 893 ? -28.107 -12.738 -12.058 1.00 93.81 893 ILE A O 1
ATOM 7022 N N . GLN A 1 894 ? -27.522 -10.827 -11.024 1.00 92.56 894 GLN A N 1
ATOM 7023 C CA . GLN A 1 894 ? -26.106 -11.123 -10.896 1.00 92.56 894 GLN A CA 1
ATOM 7024 C C . GLN A 1 894 ? -25.742 -11.295 -9.423 1.00 92.56 894 GLN A C 1
ATOM 7026 O O . GLN A 1 894 ? -26.101 -10.459 -8.593 1.00 92.56 894 GLN A O 1
ATOM 7031 N N . ARG A 1 895 ? -25.049 -12.380 -9.082 1.00 91.00 895 ARG A N 1
ATOM 7032 C CA . ARG A 1 895 ? -24.436 -12.579 -7.766 1.00 91.00 895 ARG A CA 1
ATOM 7033 C C . ARG A 1 895 ? -22.925 -12.605 -7.917 1.00 91.00 895 ARG A C 1
ATOM 7035 O O . ARG A 1 895 ? -22.413 -13.326 -8.765 1.00 91.00 895 ARG A O 1
ATOM 7042 N N . GLU A 1 896 ? -22.249 -11.870 -7.054 1.00 88.31 896 GLU A N 1
ATOM 7043 C CA . GLU A 1 896 ? -20.804 -11.797 -6.956 1.00 88.31 896 GLU A CA 1
ATOM 7044 C C . GLU A 1 896 ? -20.341 -12.339 -5.603 1.00 88.31 896 GLU A C 1
ATOM 7046 O O . GLU A 1 896 ? -20.928 -12.021 -4.565 1.00 88.31 896 GLU A O 1
ATOM 7051 N N . VAL A 1 897 ? -19.267 -13.131 -5.623 1.00 85.88 897 VAL A N 1
ATOM 7052 C CA . VAL A 1 897 ? -18.496 -13.485 -4.430 1.00 85.88 897 VAL A CA 1
ATOM 7053 C C . VAL A 1 897 ? -17.043 -13.061 -4.632 1.00 85.88 897 VAL A C 1
ATOM 7055 O O . VAL A 1 897 ? -16.394 -13.532 -5.566 1.00 85.88 897 VAL A O 1
ATOM 7058 N N . SER A 1 898 ? -16.535 -12.196 -3.749 1.00 89.00 898 SER A N 1
ATOM 7059 C CA . SER A 1 898 ? -15.211 -11.572 -3.862 1.00 89.00 898 SER A CA 1
ATOM 7060 C C . SER A 1 898 ? -14.389 -11.692 -2.575 1.00 89.00 898 SER A C 1
ATOM 7062 O O . SER A 1 898 ? -14.881 -11.386 -1.484 1.00 89.00 898 SER A O 1
ATOM 7064 N N . ARG A 1 899 ? -13.118 -12.107 -2.686 1.00 87.06 899 ARG A N 1
ATOM 7065 C CA . ARG A 1 899 ? -12.188 -12.274 -1.547 1.00 87.06 899 ARG A CA 1
ATOM 7066 C C . ARG A 1 899 ? -10.782 -11.787 -1.879 1.00 87.06 899 ARG A C 1
ATOM 7068 O O . ARG A 1 899 ? -10.303 -12.060 -2.975 1.00 87.06 899 ARG A O 1
ATOM 7075 N N . ALA A 1 900 ? -10.126 -11.127 -0.926 1.00 87.19 900 ALA A N 1
ATOM 7076 C CA . ALA A 1 900 ? -8.767 -10.608 -1.058 1.00 87.19 900 ALA A CA 1
ATOM 7077 C C . ALA A 1 900 ? -7.722 -11.436 -0.288 1.00 87.19 900 ALA A C 1
ATOM 7079 O O . ALA A 1 900 ? -8.042 -12.028 0.742 1.00 87.19 900 ALA A O 1
ATOM 7080 N N . TRP A 1 901 ? -6.472 -11.449 -0.762 1.00 77.56 901 TRP A N 1
ATOM 7081 C CA . TRP A 1 901 ? -5.324 -12.041 -0.055 1.00 77.56 901 TRP A CA 1
ATOM 7082 C C . TRP A 1 901 ? -3.983 -11.425 -0.503 1.00 77.56 901 TRP A C 1
ATOM 7084 O O . TRP A 1 901 ? -3.865 -10.886 -1.609 1.00 77.56 901 TRP A O 1
ATOM 7094 N N . TYR A 1 902 ? -2.957 -11.516 0.353 1.00 67.19 902 TYR A N 1
ATOM 7095 C CA . TYR A 1 902 ? -1.569 -11.201 -0.005 1.00 67.19 902 TYR A CA 1
ATOM 7096 C C . TYR A 1 902 ? -0.924 -12.348 -0.781 1.00 67.19 902 TYR A C 1
ATOM 7098 O O . TYR A 1 902 ? -1.204 -13.516 -0.524 1.00 67.19 902 TYR A O 1
ATOM 7106 N N . ALA A 1 903 ? 0.023 -12.023 -1.665 1.00 50.53 903 ALA A N 1
ATOM 7107 C CA . ALA A 1 903 ? 0.805 -13.008 -2.422 1.00 50.53 903 ALA A CA 1
ATOM 7108 C C . ALA A 1 903 ? 1.527 -14.051 -1.533 1.00 50.53 903 ALA A C 1
ATOM 7110 O O . ALA A 1 903 ? 1.861 -15.139 -1.996 1.00 50.53 903 ALA A O 1
ATOM 7111 N N . GLU A 1 904 ? 1.764 -13.715 -0.262 1.00 40.38 904 GLU A N 1
ATOM 7112 C CA . GLU A 1 904 ? 2.527 -14.503 0.712 1.00 40.38 904 GLU A CA 1
ATOM 7113 C C . GLU A 1 904 ? 1.689 -15.557 1.470 1.00 40.38 904 GLU A C 1
ATOM 7115 O O . GLU A 1 904 ? 2.261 -16.398 2.159 1.00 40.38 904 GLU A O 1
ATOM 7120 N N . HIS A 1 905 ? 0.353 -15.541 1.352 1.00 33.34 905 HIS A N 1
ATOM 7121 C CA . HIS A 1 905 ? -0.566 -16.345 2.182 1.00 33.34 905 HIS A CA 1
ATOM 7122 C C . HIS A 1 905 ? -1.301 -17.481 1.445 1.00 33.34 905 HIS A C 1
ATOM 7124 O O . HIS A 1 905 ? -2.372 -17.900 1.884 1.00 33.34 905 HIS A O 1
ATOM 7130 N N . VAL A 1 906 ? -0.735 -18.001 0.348 1.00 32.09 906 VAL A N 1
ATOM 7131 C CA . VAL A 1 906 ? -1.271 -19.180 -0.368 1.00 32.09 906 VAL A CA 1
ATOM 7132 C C . VAL A 1 906 ? -0.366 -20.385 -0.223 1.00 32.09 906 VAL A C 1
ATOM 7134 O O . VAL A 1 906 ? 0.827 -20.248 -0.586 1.00 32.09 906 VAL A O 1
#

Secondary structure (DSSP, 8-state):
---HHHHTSS-EEEEEEEEEEETTEEEEEEEEEEEEETTEEEEEEEETTSS-SS-TTTTHHHHTTT-GGGSB--TTS--HHHHTTTT-EEEEEEEEETTS-EEEEEEEEEEETTEEEEEEEEEEES--TTSHHHHT-EEEE--EEEEEEEETTEEEEEEEEEEEETTS-EEEEEEEEEEEESSSS--PPPPSEEEEEEEEEE--TT--SSEEEEEEEEEEE-S--SS---HHHHTSS-EEEEEEEEEEETTEEEEEEEEEEEEETTEEEEEEEETTSS-SS-TTTTHHHHTTT-GGGSB--TTS--HHHHTTTT-EEEEEEEEETTS-EEEEEEEEEEETTEEEEEEEEEEES--TTSHHHHT-EEEE--EEEEEEEETTEEEEEEEEEEEETTS-EEEEEEEEEEEES-SSPPPPPPSEEEEEEEEEE--TT--SSEEEEEEEEEEE-------S--HHHHTSS-EEEEEEEEEEETTEEEEEEEEEEEEETTEEEEEEEETTSS-SS-TTTTHHHHTTT-GGGSB--TTS--HHHHTTTT-EEEEEEEEETTS-EEEEEEEEEEETTEEEEEEEEEEES--TTSHHHHT-EEEE--EEEEEEEETTEEEEEEEEEEEETTS-EEEEEEEEEEEESSSSPPPPPPSEEEEEEEEEE--TT--SSEEEEEEEEEEEEGGGGG-HHHHTSS-EEEEEEEEEEETTEEEEEEEEEEEEETTEEEEEEEETTSS-SS-GGGGHHHHTTT-GGGSB--TTS--HHHHTTTT-EEEEEEEEETTS-EEEEEEEEEEETTEEEEEEEEEEES--TTSTTTTT-EEEE--EEEEEEEETTEEEEEEEEEEEETTS-EEEEEEEEEEEE-SSSPPPPPPSEEEEEEEEEE--TT--SSEEEEEEEEEEE-TT--